Protein AF-0000000068006064 (afdb_homodimer)

Foldseek 3Di:
DPPPPPPPPCPVCPVPQLELLVLVLLLPEAFDFPPDDPDDDDFKDKDWDKAALDPPDPVGPQIFIWIKIKGQPQADQQFAAEEEEDDLEADDCDLCPFFLSVVLCNVRRYIYMYTHFALYHPRDSDPWQALVSLVSVELVNRLVRVQVVLCVCCVVPHNNVPHAYEYEYFECSLLSQLLSCLVPVVRHLAYERFLYQQAFDAFLQLLQLLLLVLLCVQQNPVLSQLLLVLLVVLVVCLVVVVVVVLCVLQQADPPQDSVDLLSVQLVLVSLSSVSSSCLQNPDPPRSNVLSVQLVPVVDDRSNNSSSCSNCVSPDHHYHRGPVVVLVQLLDTHCPRSNSNSSPNSVLQHCLQAGNNDHANCDPSHRSDHSHGSVSSQVSNCSNRVRPRHPVNSVVRSVVSCVVQPQAANPGFRYEYEAESSESSCVSYDPAANDPRYGYHYQYPDHGSNLRGHDDPPDDPSSNVSSVVNSVSVVVSRD/DPPPPPPPPPPVPPVPQLELLVLVLLLPEAFDFPPDDPDDDDFKDKDWDKDALDPPDPVGPQIFIWIKIKGQPQADQQFAEEEEEDDLEADDCDLCPFFLSVVLCNVRRYIYMYTHFALYHPRDSDPWQALVSLVSVELVNRLVRVQVVLCVCCVVPHNNVPHAYEYEYFECSLLSQLLSCLVPVVRHLAYERFLYQQAFDAFLQLLQLLLLVLLCVQQNPVLSQLLLVLLVVLVVCLVVVVVVVLCVLQQADPPQDSVDLLSVQLVLVSLSSVSSSCLQNPDPPRSNVLSVQLVPVVDDRSNNSSSCSNCVSPDHHYHRGPVVVLVQLLDTHCPGSNSNSSPNSVLQHCLQAGNNDHANCDPSHRSDHSHGSVSSQVSNCSNRVRPRHPVNSVVRSVVSCVVCPQAANPGFRYEYEAESSESSCVSYDPAANDPRYGYHYAYPDHGSNLRGHDDPPDDPSSNVSSVVNSVSVVVSRD

pLDDT: mean 93.39, std 13.68, range [24.81, 98.94]

Structure (mmCIF, N/CA/C/O backbone):
data_AF-0000000068006064-model_v1
#
loop_
_entity.id
_entity.type
_entity.pdbx_description
1 polymer 'Uncharacterized protein'
#
loop_
_atom_site.group_PDB
_atom_site.id
_atom_site.type_symbol
_atom_site.label_atom_id
_atom_site.label_alt_id
_atom_site.label_comp_id
_atom_site.label_asym_id
_atom_site.label_entity_id
_atom_site.label_seq_id
_atom_site.pdbx_PDB_ins_code
_atom_site.Cartn_x
_atom_site.Cartn_y
_atom_site.Cartn_z
_atom_site.occupancy
_atom_site.B_iso_or_equiv
_atom_site.auth_seq_id
_atom_site.auth_comp_id
_atom_site.auth_asym_id
_atom_site.auth_atom_id
_atom_site.pdbx_PDB_model_num
ATOM 1 N N . MET A 1 1 ? 25.406 51.469 36.156 1 29.44 1 MET A N 1
ATOM 2 C CA . MET A 1 1 ? 24.594 51.906 35.031 1 29.44 1 MET A CA 1
ATOM 3 C C . MET A 1 1 ? 24.391 50.781 34.031 1 29.44 1 MET A C 1
ATOM 5 O O . MET A 1 1 ? 25.281 50.469 33.25 1 29.44 1 MET A O 1
ATOM 9 N N . ILE A 1 2 ? 23.703 49.719 34.438 1 31.5 2 ILE A N 1
ATOM 10 C CA . ILE A 1 2 ? 23.438 48.406 33.812 1 31.5 2 ILE A CA 1
ATOM 11 C C . ILE A 1 2 ? 22.641 48.594 32.531 1 31.5 2 ILE A C 1
ATOM 13 O O . ILE A 1 2 ? 21.5 49.062 32.562 1 31.5 2 ILE A O 1
ATOM 17 N N . PHE A 1 3 ? 23.375 48.781 31.375 1 27.84 3 PHE A N 1
ATOM 18 C CA . PHE A 1 3 ? 22.828 48.906 30.031 1 27.84 3 PHE A CA 1
ATOM 19 C C . PHE A 1 3 ? 21.953 47.688 29.688 1 27.84 3 PHE A C 1
ATOM 21 O O . PHE A 1 3 ? 22.438 46.562 29.656 1 27.84 3 PHE A O 1
ATOM 28 N N . LEU A 1 4 ? 20.703 47.719 30.078 1 24.81 4 LEU A N 1
ATOM 29 C CA . LEU A 1 4 ? 19.688 46.75 29.672 1 24.81 4 LEU A CA 1
ATOM 30 C C . LEU A 1 4 ? 19.562 46.688 28.156 1 24.81 4 LEU A C 1
ATOM 32 O O . LEU A 1 4 ? 19.109 47.656 27.531 1 24.81 4 LEU A O 1
ATOM 36 N N . VAL A 1 5 ? 20.453 46 27.406 1 28.09 5 VAL A N 1
ATOM 37 C CA . VAL A 1 5 ? 20.328 45.75 25.969 1 28.09 5 VAL A CA 1
ATOM 38 C C . VAL A 1 5 ? 19 45.031 25.688 1 28.09 5 VAL A C 1
ATOM 40 O O . VAL A 1 5 ? 18.781 43.906 26.125 1 28.09 5 VAL A O 1
ATOM 43 N N . VAL A 1 6 ? 17.906 45.812 25.656 1 27.73 6 VAL A N 1
ATOM 44 C CA . VAL A 1 6 ? 16.672 45.281 25.109 1 27.73 6 VAL A CA 1
ATOM 45 C C . VAL A 1 6 ? 16.922 44.75 23.703 1 27.73 6 VAL A C 1
ATOM 47 O O . VAL A 1 6 ? 17.312 45.5 22.797 1 27.73 6 VAL A O 1
ATOM 50 N N . ALA A 1 7 ? 17.406 43.562 23.594 1 31.91 7 ALA A N 1
ATOM 51 C CA . ALA A 1 7 ? 17.453 42.875 22.297 1 31.91 7 ALA A CA 1
ATOM 52 C C . ALA A 1 7 ? 16.125 43.031 21.547 1 31.91 7 ALA A C 1
ATOM 54 O O . ALA A 1 7 ? 15.109 42.469 21.953 1 31.91 7 ALA A O 1
ATOM 55 N N . LEU A 1 8 ? 15.922 44.188 20.875 1 28.33 8 LEU A N 1
ATOM 56 C CA . LEU A 1 8 ? 14.906 44.312 19.828 1 28.33 8 LEU A CA 1
ATOM 57 C C . LEU A 1 8 ? 14.977 43.125 18.859 1 28.33 8 LEU A C 1
ATOM 59 O O . LEU A 1 8 ? 16 42.906 18.219 1 28.33 8 LEU A O 1
ATOM 63 N N . LEU A 1 9 ? 14.344 42.094 19.203 1 30.56 9 LEU A N 1
ATOM 64 C CA . LEU A 1 9 ? 14.047 41.031 18.25 1 30.56 9 LEU A CA 1
ATOM 65 C C . LEU A 1 9 ? 13.742 41.594 16.875 1 30.56 9 LEU A C 1
ATOM 67 O O . LEU A 1 9 ? 12.766 42.344 16.703 1 30.56 9 LEU A O 1
ATOM 71 N N . LEU A 1 10 ? 14.789 41.969 16.125 1 29.06 10 LEU A N 1
ATOM 72 C CA . LEU A 1 10 ? 14.664 42.219 14.695 1 29.06 10 LEU A CA 1
ATOM 73 C C . LEU A 1 10 ? 13.711 41.219 14.047 1 29.06 10 LEU A C 1
ATOM 75 O O . LEU A 1 10 ? 14.062 40.062 13.844 1 29.06 10 LEU A O 1
ATOM 79 N N . VAL A 1 11 ? 12.438 41.281 14.375 1 32.53 11 VAL A N 1
ATOM 80 C CA . VAL A 1 11 ? 11.477 40.812 13.398 1 32.53 11 VAL A CA 1
ATOM 81 C C . VAL A 1 11 ? 11.859 41.281 12.008 1 32.53 11 VAL A C 1
ATOM 83 O O . VAL A 1 11 ? 11.961 42.5 11.766 1 32.53 11 VAL A O 1
ATOM 86 N N . SER A 1 12 ? 12.781 40.688 11.406 1 33.22 12 SER A N 1
ATOM 87 C CA . SER A 1 12 ? 12.906 41.062 10 1 33.22 12 SER A CA 1
ATOM 88 C C . SER A 1 12 ? 11.562 41.469 9.414 1 33.22 12 SER A C 1
ATOM 90 O O . SER A 1 12 ? 10.578 40.719 9.5 1 33.22 12 SER A O 1
ATOM 92 N N . PRO A 1 13 ? 11.312 42.781 9.305 1 34.41 13 PRO A N 1
ATOM 93 C CA . PRO A 1 13 ? 10.109 43.344 8.711 1 34.41 13 PRO A CA 1
ATOM 94 C C . PRO A 1 13 ? 9.742 42.719 7.371 1 34.41 13 PRO A C 1
ATOM 96 O O . PRO A 1 13 ? 9.086 43.375 6.543 1 34.41 13 PRO A O 1
ATOM 99 N N . ALA A 1 14 ? 10.305 41.75 6.859 1 36.09 14 ALA A N 1
ATOM 100 C CA . ALA A 1 14 ? 9.508 41.469 5.672 1 36.09 14 ALA A CA 1
ATOM 101 C C . ALA A 1 14 ? 8.016 41.5 5.996 1 36.09 14 ALA A C 1
ATOM 103 O O . ALA A 1 14 ? 7.461 40.5 6.465 1 36.09 14 ALA A O 1
ATOM 104 N N . LEU A 1 15 ? 7.547 42.625 6.484 1 37.53 15 LEU A N 1
ATOM 105 C CA . LEU A 1 15 ? 6.129 42.969 6.484 1 37.53 15 LEU A CA 1
ATOM 106 C C . LEU A 1 15 ? 5.449 42.469 5.211 1 37.53 15 LEU A C 1
ATOM 108 O O . LEU A 1 15 ? 5.535 43.125 4.164 1 37.53 15 LEU A O 1
ATOM 112 N N . LEU A 1 16 ? 5.5 41.25 5 1 41.59 16 LEU A N 1
ATOM 113 C CA . LEU A 1 16 ? 4.75 40.594 3.941 1 41.59 16 LEU A CA 1
ATOM 114 C C . LEU A 1 16 ? 3.314 41.094 3.883 1 41.59 16 LEU A C 1
ATOM 116 O O . LEU A 1 16 ? 2.725 41.438 4.914 1 41.59 16 LEU A O 1
ATOM 120 N N . GLU A 1 17 ? 2.924 41.656 2.779 1 47.47 17 GLU A N 1
ATOM 121 C CA . GLU A 1 17 ? 1.514 41.875 2.477 1 47.47 17 GLU A CA 1
ATOM 122 C C . GLU A 1 17 ? 0.631 40.844 3.178 1 47.47 17 GLU A C 1
ATOM 124 O O . GLU A 1 17 ? 0.832 39.656 3.023 1 47.47 17 GLU A O 1
ATOM 129 N N . ALA A 1 18 ? 0.107 41.219 4.406 1 53.56 18 ALA A N 1
ATOM 130 C CA . ALA A 1 18 ? -0.849 40.438 5.156 1 53.56 18 ALA A CA 1
ATOM 131 C C . ALA A 1 18 ? -1.958 39.906 4.25 1 53.56 18 ALA A C 1
ATOM 133 O O . ALA A 1 18 ? -2.816 40.656 3.803 1 53.56 18 ALA A O 1
ATOM 134 N N . SER A 1 19 ? -1.742 38.938 3.424 1 64.75 19 SER A N 1
ATOM 135 C CA . SER A 1 19 ? -2.756 38.188 2.664 1 64.75 19 SER A CA 1
ATOM 136 C C . SER A 1 19 ? -2.947 36.781 3.203 1 64.75 19 SER A C 1
ATOM 138 O O . SER A 1 19 ? -2.084 36.281 3.914 1 64.75 19 SER A O 1
ATOM 140 N N . PRO A 1 20 ? -4.164 36.312 3.191 1 64.81 20 PRO A N 1
ATOM 141 C CA . PRO A 1 20 ? -4.379 34.906 3.578 1 64.81 20 PRO A CA 1
ATOM 142 C C . PRO A 1 20 ? -3.246 34 3.123 1 64.81 20 PRO A C 1
ATOM 144 O O . PRO A 1 20 ? -2.932 33 3.799 1 64.81 20 PRO A O 1
ATOM 147 N N . GLN A 1 21 ? -2.582 34.438 2.205 1 72.44 21 GLN A N 1
ATOM 148 C CA . GLN A 1 21 ? -1.494 33.656 1.629 1 72.44 21 GLN A CA 1
ATOM 149 C C . GLN A 1 21 ? -0.315 33.562 2.594 1 72.44 21 GLN A C 1
ATOM 151 O O . GLN A 1 21 ? 0.295 32.5 2.732 1 72.44 21 GLN A O 1
ATOM 156 N N . THR A 1 22 ? -0.13 34.562 3.307 1 74.19 22 THR A N 1
ATOM 157 C CA . THR A 1 22 ? 1.055 34.625 4.156 1 74.19 22 THR A CA 1
ATOM 158 C C . THR A 1 22 ? 0.878 33.75 5.398 1 74.19 22 THR A C 1
ATOM 160 O O . THR A 1 22 ? 1.787 33 5.777 1 74.19 22 THR A O 1
ATOM 163 N N . TYR A 1 23 ? -0.312 33.719 5.941 1 78.31 23 TYR A N 1
ATOM 164 C CA . TYR A 1 23 ? -0.466 33 7.191 1 78.31 23 TYR A CA 1
ATOM 165 C C . TYR A 1 23 ? -0.527 31.5 6.934 1 78.31 23 TYR A C 1
ATOM 167 O O . TYR A 1 23 ? 0.012 30.703 7.711 1 78.31 23 TYR A O 1
ATOM 175 N N . TRP A 1 24 ? -1.155 31.047 5.855 1 84.5 24 TRP A N 1
ATOM 176 C CA . TRP A 1 24 ? -1.197 29.625 5.547 1 84.5 24 TRP A CA 1
ATOM 177 C C . TRP A 1 24 ? 0.205 29.078 5.289 1 84.5 24 TRP A C 1
ATOM 179 O O . TRP A 1 24 ? 0.554 28 5.762 1 84.5 24 TRP A O 1
ATOM 189 N N . GLU A 1 25 ? 0.964 29.844 4.609 1 83.75 25 GLU A N 1
ATOM 190 C CA . GLU A 1 25 ? 2.332 29.406 4.336 1 83.75 25 GLU A CA 1
ATOM 191 C C . GLU A 1 25 ? 3.148 29.312 5.621 1 83.75 25 GLU A C 1
ATOM 193 O O . GLU A 1 25 ? 4 28.438 5.762 1 83.75 25 GLU A O 1
ATOM 198 N N . GLN A 1 26 ? 2.859 30.234 6.48 1 81.81 26 GLN A N 1
ATOM 199 C CA . GLN A 1 26 ? 3.568 30.219 7.758 1 81.81 26 GLN A CA 1
ATOM 200 C C . GLN A 1 26 ? 3.178 29 8.594 1 81.81 26 GLN A C 1
ATOM 202 O O . GLN A 1 26 ? 4.023 28.406 9.258 1 81.81 26 GLN A O 1
ATOM 207 N N . LEU A 1 27 ? 1.938 28.641 8.531 1 83.94 27 LEU A N 1
ATOM 208 C CA . LEU A 1 27 ? 1.436 27.516 9.312 1 83.94 27 LEU A CA 1
ATOM 209 C C . LEU A 1 27 ? 1.989 26.203 8.781 1 83.94 27 LEU A C 1
ATOM 211 O O . LEU A 1 27 ? 2.145 25.234 9.531 1 83.94 27 LEU A O 1
ATOM 215 N N . HIS A 1 28 ? 2.357 26.141 7.535 1 82.88 28 HIS A N 1
ATOM 216 C CA . HIS A 1 28 ? 2.721 24.875 6.91 1 82.88 28 HIS A CA 1
ATOM 217 C C . HIS A 1 28 ? 4.148 24.906 6.379 1 82.88 28 HIS A C 1
ATOM 219 O O . HIS A 1 28 ? 4.516 24.109 5.508 1 82.88 28 HIS A O 1
ATOM 225 N N . ARG A 1 29 ? 4.91 25.766 6.957 1 80.94 29 ARG A N 1
ATOM 226 C CA . ARG A 1 29 ? 6.328 25.844 6.629 1 80.94 29 ARG A CA 1
ATOM 227 C C . ARG A 1 29 ? 7.102 24.672 7.227 1 80.94 29 ARG A C 1
ATOM 229 O O . ARG A 1 29 ? 6.582 23.953 8.078 1 80.94 29 ARG A O 1
ATOM 236 N N . GLU A 1 30 ? 8.305 24.469 6.703 1 86.06 30 GLU A N 1
ATOM 237 C CA . GLU A 1 30 ? 9.234 23.562 7.367 1 86.06 30 GLU A CA 1
ATOM 238 C C . GLU A 1 30 ? 9.359 23.891 8.852 1 86.06 30 GLU A C 1
ATOM 240 O O . GLU A 1 30 ? 9.602 25.047 9.219 1 86.06 30 GLU A O 1
ATOM 245 N N . PRO A 1 31 ? 9.148 22.922 9.68 1 83.38 31 PRO A N 1
ATOM 246 C CA . PRO A 1 31 ? 9.289 23.219 11.109 1 83.38 31 PRO A CA 1
ATOM 247 C C . PRO A 1 31 ? 10.648 23.812 11.453 1 83.38 31 PRO A C 1
ATOM 249 O O . PRO A 1 31 ? 11.68 23.281 11.039 1 83.38 31 PRO A O 1
ATOM 252 N N . PRO A 1 32 ? 10.664 24.891 12.211 1 80.81 32 PRO A N 1
ATOM 253 C CA . PRO A 1 32 ? 11.938 25.531 12.531 1 80.81 32 PRO A CA 1
ATOM 254 C C . PRO A 1 32 ? 12.781 24.719 13.508 1 80.81 32 PRO A C 1
ATOM 256 O O . PRO A 1 32 ? 12.25 24.094 14.422 1 80.81 32 PRO A O 1
ATOM 259 N N . LEU A 1 33 ? 14.086 24.703 13.188 1 82 33 LEU A N 1
ATOM 260 C CA . LEU A 1 33 ? 15.039 24.141 14.133 1 82 33 LEU A CA 1
ATOM 261 C C . LEU A 1 33 ? 15.523 25.203 15.117 1 82 33 LEU A C 1
ATOM 263 O O . LEU A 1 33 ? 16.219 26.141 14.734 1 82 33 LEU A O 1
ATOM 267 N N . ARG A 1 34 ? 15.203 25.094 16.281 1 76.06 34 ARG A N 1
ATOM 268 C CA . ARG A 1 34 ? 15.531 26.094 17.281 1 76.06 34 ARG A CA 1
ATOM 269 C C . ARG A 1 34 ? 17.016 26.078 17.625 1 76.06 34 ARG A C 1
ATOM 271 O O . ARG A 1 34 ? 17.609 25 17.734 1 76.06 34 ARG A O 1
ATOM 278 N N . GLY A 1 35 ? 17.641 27.219 17.797 1 65 35 GLY A N 1
ATOM 279 C CA . GLY A 1 35 ? 19.016 27.359 18.281 1 65 35 GLY A CA 1
ATOM 280 C C . GLY A 1 35 ? 20.047 27.359 17.172 1 65 35 GLY A C 1
ATOM 281 O O . GLY A 1 35 ? 21.25 27.406 17.438 1 65 35 GLY A O 1
ATOM 282 N N . HIS A 1 36 ? 19.672 27.188 15.961 1 65.44 36 HIS A N 1
ATOM 283 C CA . HIS A 1 36 ? 20.75 27.047 14.992 1 65.44 36 HIS A CA 1
ATOM 284 C C . HIS A 1 36 ? 20.672 28.125 13.914 1 65.44 36 HIS A C 1
ATOM 286 O O . HIS A 1 36 ? 19.578 28.578 13.57 1 65.44 36 HIS A O 1
ATOM 292 N N . PRO A 1 37 ? 21.969 28.547 13.57 1 57.62 37 PRO A N 1
ATOM 293 C CA . PRO A 1 37 ? 22.047 29.609 12.57 1 57.62 37 PRO A CA 1
ATOM 294 C C . PRO A 1 37 ? 21.531 29.172 11.195 1 57.62 37 PRO A C 1
ATOM 296 O O . PRO A 1 37 ? 21.688 28.016 10.82 1 57.62 37 PRO A O 1
ATOM 299 N N . ARG A 1 38 ? 20.766 29.938 10.586 1 52.56 38 ARG A N 1
ATOM 300 C CA . ARG A 1 38 ? 20.234 29.688 9.258 1 52.56 38 ARG A CA 1
ATOM 301 C C . ARG A 1 38 ? 21.344 29.594 8.219 1 52.56 38 ARG A C 1
ATOM 303 O O . ARG A 1 38 ? 21.156 29.016 7.152 1 52.56 38 ARG A O 1
ATOM 310 N N . ASN A 1 39 ? 22.516 30.328 8.422 1 48.5 39 ASN A N 1
ATOM 311 C CA . ASN A 1 39 ? 23.469 30.453 7.328 1 48.5 39 ASN A CA 1
ATOM 312 C C . ASN A 1 39 ? 24.547 29.359 7.391 1 48.5 39 ASN A C 1
ATOM 314 O O . ASN A 1 39 ? 25.594 29.547 8 1 48.5 39 ASN A O 1
ATOM 318 N N . VAL A 1 40 ? 24.234 28.156 7.574 1 51.06 40 VAL A N 1
ATOM 319 C CA . VAL A 1 40 ? 25.375 27.25 7.691 1 51.06 40 VAL A CA 1
ATOM 320 C C . VAL A 1 40 ? 25.766 26.734 6.309 1 51.06 40 VAL A C 1
ATOM 322 O O . VAL A 1 40 ? 24.906 26.453 5.473 1 51.06 40 VAL A O 1
ATOM 325 N N . THR A 1 41 ? 27.109 26.719 6.066 1 51.78 41 THR A N 1
ATOM 326 C CA . THR A 1 41 ? 27.906 26.422 4.887 1 51.78 41 THR A CA 1
ATOM 327 C C . THR A 1 41 ? 27.578 25.047 4.324 1 51.78 41 THR A C 1
ATOM 329 O O . THR A 1 41 ? 26.812 24.297 4.934 1 51.78 41 THR A O 1
ATOM 332 N N . ARG A 1 42 ? 28.859 24.297 3.652 1 56.28 42 ARG A N 1
ATOM 333 C CA . ARG A 1 42 ? 29.438 23.562 2.525 1 56.28 42 ARG A CA 1
ATOM 334 C C . ARG A 1 42 ? 29.203 22.062 2.664 1 56.28 42 ARG A C 1
ATOM 336 O O . ARG A 1 42 ? 29.641 21.281 1.816 1 56.28 42 ARG A O 1
ATOM 343 N N . GLN A 1 43 ? 28.422 21.469 3.756 1 74 43 GLN A N 1
ATOM 344 C CA . GLN A 1 43 ? 28.625 20.016 3.783 1 74 43 GLN A CA 1
ATOM 345 C C . GLN A 1 43 ? 27.391 19.266 3.303 1 74 43 GLN A C 1
ATOM 347 O O . GLN A 1 43 ? 27.422 18.062 3.088 1 74 43 GLN A O 1
ATOM 352 N N . ALA A 1 44 ? 26.375 19.891 2.891 1 89.25 44 ALA A N 1
ATOM 353 C CA . ALA A 1 44 ? 25.172 19.234 2.365 1 89.25 44 ALA A CA 1
ATOM 354 C C . ALA A 1 44 ? 25.141 19.297 0.841 1 89.25 44 ALA A C 1
ATOM 356 O O . ALA A 1 44 ? 25.484 20.328 0.249 1 89.25 44 ALA A O 1
ATOM 357 N N . GLU A 1 45 ? 24.922 18.141 0.287 1 95.31 45 GLU A N 1
ATOM 358 C CA . GLU A 1 45 ? 24.891 18.031 -1.167 1 95.31 45 GLU A CA 1
ATOM 359 C C . GLU A 1 45 ? 23.453 17.812 -1.662 1 95.31 45 GLU A C 1
ATOM 361 O O . GLU A 1 45 ? 22.734 16.953 -1.159 1 95.31 45 GLU A O 1
ATOM 366 N N . VAL A 1 46 ? 23.062 18.594 -2.598 1 96.94 46 VAL A N 1
ATOM 367 C CA . VAL A 1 46 ? 21.766 18.406 -3.252 1 96.94 46 VAL A CA 1
ATOM 368 C C . VAL A 1 46 ? 21.906 17.359 -4.359 1 96.94 46 VAL A C 1
ATOM 370 O O . VAL A 1 46 ? 22.797 17.453 -5.207 1 96.94 46 VAL A O 1
ATOM 373 N N . LYS A 1 47 ? 21.078 16.359 -4.328 1 98.12 47 LYS A N 1
ATOM 374 C CA . LYS A 1 47 ? 21.062 15.281 -5.309 1 98.12 47 LYS A CA 1
ATOM 375 C C . LYS A 1 47 ? 19.641 14.992 -5.797 1 98.12 47 LYS A C 1
ATOM 377 O O . LYS A 1 47 ? 18.688 15.594 -5.312 1 98.12 47 LYS A O 1
ATOM 382 N N . TRP A 1 48 ? 19.562 14.164 -6.84 1 98.62 48 TRP A N 1
ATOM 383 C CA . TRP A 1 48 ? 18.297 13.781 -7.441 1 98.62 48 TRP A CA 1
ATOM 384 C C . TRP A 1 48 ? 18.234 12.273 -7.664 1 98.62 48 TRP A C 1
ATOM 386 O O . TRP A 1 48 ? 19.25 11.633 -7.918 1 98.62 48 TRP A O 1
ATOM 396 N N . ILE A 1 49 ? 17.109 11.711 -7.594 1 98.81 49 ILE A N 1
ATOM 397 C CA . ILE A 1 49 ? 16.875 10.305 -7.867 1 98.81 49 ILE A CA 1
ATOM 398 C C . ILE A 1 49 ? 15.648 10.148 -8.773 1 98.81 49 ILE A C 1
ATOM 400 O O . ILE A 1 49 ? 14.656 10.867 -8.609 1 98.81 49 ILE A O 1
ATOM 404 N N . THR A 1 50 ? 15.742 9.266 -9.734 1 98.5 50 THR A N 1
ATOM 405 C CA . THR A 1 50 ? 14.625 9.008 -10.633 1 98.5 50 THR A CA 1
ATOM 406 C C . THR A 1 50 ? 13.547 8.188 -9.93 1 98.5 50 THR A C 1
ATOM 408 O O . THR A 1 50 ? 13.844 7.18 -9.289 1 98.5 50 THR A O 1
ATOM 411 N N . GLN A 1 51 ? 12.297 8.664 -10.016 1 98.5 51 GLN A N 1
ATOM 412 C CA . GLN A 1 51 ? 11.133 7.992 -9.438 1 98.5 51 GLN A CA 1
ATOM 413 C C . GLN A 1 51 ? 10.047 7.785 -10.492 1 98.5 51 GLN A C 1
ATOM 415 O O . GLN A 1 51 ? 10.016 8.484 -11.508 1 98.5 51 GLN A O 1
ATOM 420 N N . TYR A 1 52 ? 9.211 6.809 -10.273 1 97.88 52 TYR A N 1
ATOM 421 C CA . TYR A 1 52 ? 8.039 6.648 -11.133 1 97.88 52 TYR A CA 1
ATOM 422 C C . TYR A 1 52 ? 6.969 7.684 -10.789 1 97.88 52 TYR A C 1
ATOM 424 O O . TYR A 1 52 ? 6.754 8 -9.625 1 97.88 52 TYR A O 1
ATOM 432 N N . VAL A 1 53 ? 6.266 8.148 -11.844 1 98.5 53 VAL A N 1
ATOM 433 C CA . VAL A 1 53 ? 5.152 9.062 -11.617 1 98.5 53 VAL A CA 1
ATOM 434 C C . VAL A 1 53 ? 4.02 8.336 -10.898 1 98.5 53 VAL A C 1
ATOM 436 O O . VAL A 1 53 ? 3.387 8.891 -10 1 98.5 53 VAL A O 1
ATOM 439 N N . ASP A 1 54 ? 3.764 7.105 -11.344 1 97.75 54 ASP A N 1
ATOM 440 C CA . ASP A 1 54 ? 2.727 6.273 -10.742 1 97.75 54 ASP A CA 1
ATOM 441 C C . ASP A 1 54 ? 3.287 4.922 -10.312 1 97.75 54 ASP A C 1
ATOM 443 O O . ASP A 1 54 ? 3.482 4.031 -11.141 1 97.75 54 ASP A O 1
ATOM 447 N N . ASN A 1 55 ? 3.416 4.766 -9.023 1 97.12 55 ASN A N 1
ATOM 448 C CA . ASN A 1 55 ? 3.979 3.543 -8.453 1 97.12 55 ASN A CA 1
ATOM 449 C C . ASN A 1 55 ? 2.959 2.408 -8.453 1 97.12 55 ASN A C 1
ATOM 451 O O . ASN A 1 55 ? 3.307 1.258 -8.18 1 97.12 55 ASN A O 1
ATOM 455 N N . PHE A 1 56 ? 1.709 2.656 -8.797 1 97 56 PHE A N 1
ATOM 456 C CA . PHE A 1 56 ? 0.66 1.655 -8.641 1 97 56 PHE A CA 1
ATOM 457 C C . PHE A 1 56 ? 0.019 1.324 -9.984 1 97 56 PHE A C 1
ATOM 459 O O . PHE A 1 56 ? -1.08 0.769 -10.031 1 97 56 PHE A O 1
ATOM 466 N N . ASP A 1 57 ? 0.644 1.728 -11.062 1 96.06 57 ASP A N 1
ATOM 467 C CA . ASP A 1 57 ? 0.301 1.342 -12.43 1 96.06 57 ASP A CA 1
ATOM 468 C C . ASP A 1 57 ? 1.479 0.657 -13.117 1 96.06 57 ASP A C 1
ATOM 470 O O . ASP A 1 57 ? 2.367 1.325 -13.656 1 96.06 57 ASP A O 1
ATOM 474 N N . PRO A 1 58 ? 1.434 -0.609 -13.188 1 94.25 58 PRO A N 1
ATOM 475 C CA . PRO A 1 58 ? 2.574 -1.346 -13.742 1 94.25 58 PRO A CA 1
ATOM 476 C C . PRO A 1 58 ? 2.781 -1.082 -15.227 1 94.25 58 PRO A C 1
ATOM 478 O O . PRO A 1 58 ? 3.807 -1.475 -15.789 1 94.25 58 PRO A O 1
ATOM 481 N N . GLN A 1 59 ? 1.867 -0.411 -15.891 1 95.94 59 GLN A N 1
ATOM 482 C CA . GLN A 1 59 ? 1.966 -0.149 -17.312 1 95.94 59 GLN A CA 1
ATOM 483 C C . GLN A 1 59 ? 2.51 1.251 -17.594 1 95.94 59 GLN A C 1
ATOM 485 O O . GLN A 1 59 ? 2.869 1.578 -18.719 1 95.94 59 GLN A O 1
ATOM 490 N N . ASN A 1 60 ? 2.559 2.086 -16.547 1 95.19 60 ASN A N 1
ATOM 491 C CA . ASN A 1 60 ? 2.977 3.475 -16.719 1 95.19 60 ASN A CA 1
ATOM 492 C C . ASN A 1 60 ? 4.488 3.623 -16.594 1 95.19 60 ASN A C 1
ATOM 494 O O . ASN A 1 60 ? 5.035 3.531 -15.484 1 95.19 60 ASN A O 1
ATOM 498 N N . PRO A 1 61 ? 5.184 3.906 -17.641 1 95.12 61 PRO A N 1
ATOM 499 C CA . PRO A 1 61 ? 6.645 3.982 -17.578 1 95.12 61 PRO A CA 1
ATOM 500 C C . PRO A 1 61 ? 7.145 5.379 -17.203 1 95.12 61 PRO A C 1
ATOM 502 O O . PRO A 1 61 ? 8.352 5.605 -17.125 1 95.12 61 PRO A O 1
ATOM 505 N N . SER A 1 62 ? 6.246 6.355 -16.953 1 97.19 62 SER A N 1
ATOM 506 C CA . SER A 1 62 ? 6.648 7.742 -16.734 1 97.19 62 SER A CA 1
ATOM 507 C C . SER A 1 62 ? 7.469 7.883 -15.453 1 97.19 62 SER A C 1
ATOM 509 O O . SER A 1 62 ? 7.156 7.262 -14.438 1 97.19 62 SER A O 1
ATOM 511 N N . THR A 1 63 ? 8.523 8.688 -15.602 1 98.12 63 THR A N 1
ATOM 512 C CA . THR A 1 63 ? 9.398 8.914 -14.453 1 98.12 63 THR A CA 1
ATOM 513 C C . THR A 1 63 ? 9.609 10.414 -14.227 1 98.12 63 THR A C 1
ATOM 515 O O . THR A 1 63 ? 9.172 11.234 -15.031 1 98.12 63 THR A O 1
ATOM 518 N N . TRP A 1 64 ? 10.117 10.797 -13.148 1 98.5 64 TRP A N 1
ATOM 519 C CA . TRP A 1 64 ? 10.484 12.148 -12.734 1 98.5 64 TRP A CA 1
ATOM 520 C C . TRP A 1 64 ? 11.664 12.125 -11.773 1 98.5 64 TRP A C 1
ATOM 522 O O . TRP A 1 64 ? 12.133 11.047 -11.383 1 98.5 64 TRP A O 1
ATOM 532 N N . SER A 1 65 ? 12.211 13.281 -11.453 1 98.69 65 SER A N 1
ATOM 533 C CA . SER A 1 65 ? 13.367 13.367 -10.562 1 98.69 65 SER A CA 1
ATOM 534 C C . SER A 1 65 ? 12.977 13.93 -9.203 1 98.69 65 SER A C 1
ATOM 536 O O . SER A 1 65 ? 12.445 15.039 -9.109 1 98.69 65 SER A O 1
ATOM 538 N N . MET A 1 66 ? 13.234 13.188 -8.195 1 98.81 66 MET A N 1
ATOM 539 C CA . MET A 1 66 ? 12.992 13.594 -6.816 1 98.81 66 MET A CA 1
ATOM 540 C C . MET A 1 66 ? 14.25 14.188 -6.195 1 98.81 66 MET A C 1
ATOM 542 O O . MET A 1 66 ? 15.32 13.586 -6.254 1 98.81 66 MET A O 1
ATOM 546 N N . ARG A 1 67 ? 14.094 15.367 -5.602 1 98.69 67 ARG A N 1
ATOM 547 C CA . ARG A 1 67 ? 15.203 16.047 -4.941 1 98.69 67 ARG A CA 1
ATOM 548 C C . ARG A 1 67 ? 15.43 15.492 -3.543 1 98.69 67 ARG A C 1
ATOM 550 O O . ARG A 1 67 ? 14.477 15.195 -2.824 1 98.69 67 ARG A O 1
ATOM 557 N N . TYR A 1 68 ? 16.703 15.352 -3.162 1 98.62 68 TYR A N 1
ATOM 558 C CA . TYR A 1 68 ? 17.078 15.07 -1.779 1 98.62 68 TYR A CA 1
ATOM 559 C C . TYR A 1 68 ? 18.406 15.727 -1.434 1 98.62 68 TYR A C 1
ATOM 561 O O . TYR A 1 68 ? 19.141 16.141 -2.324 1 98.62 68 TYR A O 1
ATOM 569 N N . ILE A 1 69 ? 18.609 15.953 -0.131 1 98.06 69 ILE A N 1
ATOM 570 C CA . ILE A 1 69 ? 19.875 16.484 0.385 1 98.06 69 ILE A CA 1
ATOM 571 C C . ILE A 1 69 ? 20.562 15.43 1.239 1 98.06 69 ILE A C 1
ATOM 573 O O . ILE A 1 69 ? 19.906 14.711 1.998 1 98.06 69 ILE A O 1
ATOM 577 N N . GLN A 1 70 ? 21.844 15.281 1.056 1 97.81 70 GLN A N 1
ATOM 578 C CA . GLN A 1 70 ? 22.562 14.289 1.854 1 97.81 70 GLN A CA 1
ATOM 579 C C . GLN A 1 70 ? 23.781 14.906 2.533 1 97.81 70 GLN A C 1
ATOM 581 O O . GLN A 1 70 ? 24.281 15.938 2.082 1 97.81 70 GLN A O 1
ATOM 586 N N . ASN A 1 71 ? 24.141 14.359 3.605 1 97.25 71 ASN A N 1
ATOM 587 C CA . ASN A 1 71 ? 25.344 14.688 4.383 1 97.25 71 ASN A CA 1
ATOM 588 C C . ASN A 1 71 ? 26.031 13.43 4.895 1 97.25 71 ASN A C 1
ATOM 590 O O . ASN A 1 71 ? 25.594 12.82 5.871 1 97.25 71 ASN A O 1
ATOM 594 N N . GLY A 1 72 ? 27.141 13.047 4.219 1 95.94 72 GLY A N 1
ATOM 595 C CA . GLY A 1 72 ? 27.891 11.859 4.598 1 95.94 72 GLY A CA 1
ATOM 596 C C . GLY A 1 72 ? 29.156 12.172 5.367 1 95.94 72 GLY A C 1
ATOM 597 O O . GLY A 1 72 ? 30.078 11.344 5.434 1 95.94 72 GLY A O 1
ATOM 598 N N . GLU A 1 73 ? 29.234 13.297 5.922 1 94.81 73 GLU A N 1
ATOM 599 C CA . GLU A 1 73 ? 30.469 13.781 6.559 1 94.81 73 GLU A CA 1
ATOM 600 C C . GLU A 1 73 ? 30.938 12.828 7.652 1 94.81 73 GLU A C 1
ATOM 602 O O . GLU A 1 73 ? 32.125 12.602 7.809 1 94.81 73 GLU A O 1
ATOM 607 N N . HIS A 1 74 ? 30.047 12.211 8.352 1 95.75 74 HIS A N 1
ATOM 608 C CA . HIS A 1 74 ? 30.422 11.391 9.5 1 95.75 74 HIS A CA 1
ATOM 609 C C . HIS A 1 74 ? 30.125 9.914 9.242 1 95.75 74 HIS A C 1
ATOM 611 O O . HIS A 1 74 ? 30.203 9.094 10.156 1 95.75 74 HIS A O 1
ATOM 617 N N . TYR A 1 75 ? 29.781 9.57 8.07 1 97.38 75 TYR A N 1
ATOM 618 C CA . TYR A 1 75 ? 29.375 8.211 7.734 1 97.38 75 TYR A CA 1
ATOM 619 C C . TYR A 1 75 ? 30.562 7.258 7.82 1 97.38 75 TYR A C 1
ATOM 621 O O . TYR A 1 75 ? 31.656 7.562 7.32 1 97.38 75 TYR A O 1
ATOM 629 N N . GLN A 1 76 ? 30.344 6.145 8.484 1 97.94 76 GLN A N 1
ATOM 630 C CA . GLN A 1 76 ? 31.25 4.996 8.469 1 97.94 76 GLN A CA 1
ATOM 631 C C . GLN A 1 76 ? 30.625 3.82 7.719 1 97.94 76 GLN A C 1
ATOM 633 O O . GLN A 1 76 ? 29.453 3.498 7.918 1 97.94 76 GLN A O 1
ATOM 638 N N . PRO A 1 77 ? 31.484 3.201 6.895 1 96.5 77 PRO A N 1
ATOM 639 C CA . PRO A 1 77 ? 30.938 2.062 6.156 1 96.5 77 PRO A CA 1
ATOM 640 C C . PRO A 1 77 ? 30.266 1.038 7.066 1 96.5 77 PRO A C 1
ATOM 642 O O . PRO A 1 77 ? 30.859 0.614 8.062 1 96.5 77 PRO A O 1
ATOM 645 N N . GLY A 1 78 ? 29.078 0.757 6.688 1 96.56 78 GLY A N 1
ATOM 646 C CA . GLY A 1 78 ? 28.297 -0.161 7.5 1 96.56 78 GLY A CA 1
ATOM 647 C C . GLY A 1 78 ? 27.406 0.543 8.5 1 96.56 78 GLY A C 1
ATOM 648 O O . GLY A 1 78 ? 26.516 -0.078 9.094 1 96.56 78 GLY A O 1
ATOM 649 N N . GLY A 1 79 ? 27.641 1.811 8.703 1 98.19 79 GLY A N 1
ATOM 650 C CA . GLY A 1 79 ? 26.781 2.586 9.586 1 98.19 79 GLY A CA 1
ATOM 651 C C . GLY A 1 79 ? 25.359 2.705 9.094 1 98.19 79 GLY A C 1
ATOM 652 O O . GLY A 1 79 ? 25.062 2.369 7.941 1 98.19 79 GLY A O 1
ATOM 653 N N . PRO A 1 80 ? 24.5 3.146 9.969 1 98.75 80 PRO A N 1
ATOM 654 C CA . PRO A 1 80 ? 23.094 3.219 9.578 1 98.75 80 PRO A CA 1
ATOM 655 C C . PRO A 1 80 ? 22.812 4.367 8.617 1 98.75 80 PRO A C 1
ATOM 657 O O . PRO A 1 80 ? 23.641 5.262 8.445 1 98.75 80 PRO A O 1
ATOM 660 N N . LEU A 1 81 ? 21.734 4.27 7.914 1 98.88 81 LEU A N 1
ATOM 661 C CA . LEU A 1 81 ? 21.188 5.348 7.098 1 98.88 81 LEU A CA 1
ATOM 662 C C . LEU A 1 81 ? 20.125 6.121 7.867 1 98.88 81 LEU A C 1
ATOM 664 O O . LEU A 1 81 ? 19.125 5.539 8.312 1 98.88 81 LEU A O 1
ATOM 668 N N . PHE A 1 82 ? 20.344 7.371 8.102 1 98.88 82 PHE A N 1
ATOM 669 C CA . PHE A 1 82 ? 19.406 8.273 8.75 1 98.88 82 PHE A CA 1
ATOM 670 C C . PHE A 1 82 ? 18.672 9.133 7.723 1 98.88 82 PHE A C 1
ATOM 672 O O . PHE A 1 82 ? 19.297 9.914 7.004 1 98.88 82 PHE A O 1
ATOM 679 N N . ILE A 1 83 ? 17.359 9.039 7.688 1 98.94 83 ILE A N 1
ATOM 680 C CA . ILE A 1 83 ? 16.594 9.75 6.668 1 98.94 83 ILE A CA 1
ATOM 681 C C . ILE A 1 83 ? 15.562 10.648 7.336 1 98.94 83 ILE A C 1
ATOM 683 O O . ILE A 1 83 ? 14.602 10.164 7.949 1 98.94 83 ILE A O 1
ATOM 687 N N . PHE A 1 84 ? 15.719 11.922 7.273 1 98.69 84 PHE A N 1
ATOM 688 C CA . PHE A 1 84 ? 14.68 12.875 7.637 1 98.69 84 PHE A CA 1
ATOM 689 C C . PHE A 1 84 ? 13.711 13.094 6.48 1 98.69 84 PHE A C 1
ATOM 691 O O . PHE A 1 84 ? 14.133 13.383 5.359 1 98.69 84 PHE A O 1
ATOM 698 N N . LEU A 1 85 ? 12.453 12.938 6.766 1 98.75 85 LEU A N 1
ATOM 699 C CA . LEU A 1 85 ? 11.461 13.031 5.699 1 98.75 85 LEU A CA 1
ATOM 700 C C . LEU A 1 85 ? 10.961 14.469 5.559 1 98.75 85 LEU A C 1
ATOM 702 O O . LEU A 1 85 ? 10.727 15.148 6.555 1 98.75 85 LEU A O 1
ATOM 706 N N . GLY A 1 86 ? 10.859 14.906 4.305 1 97.69 86 GLY A N 1
ATOM 707 C CA . GLY A 1 86 ? 10.18 16.156 4.02 1 97.69 86 GLY A CA 1
ATOM 708 C C . GLY A 1 86 ? 8.672 16.016 3.947 1 97.69 86 GLY A C 1
ATOM 709 O O . GLY A 1 86 ? 8.164 14.984 3.479 1 97.69 86 GLY A O 1
ATOM 710 N N . GLY A 1 87 ? 7.973 17.031 4.406 1 96.44 87 GLY A N 1
ATOM 711 C CA . GLY A 1 87 ? 6.52 17.078 4.344 1 96.44 87 GLY A CA 1
ATOM 712 C C . GLY A 1 87 ? 6 18.031 3.277 1 96.44 87 GLY A C 1
ATOM 713 O O . GLY A 1 87 ? 6.441 17.984 2.127 1 96.44 87 GLY A O 1
ATOM 714 N N . GLU A 1 88 ? 5.051 18.922 3.629 1 96.62 88 GLU A N 1
ATOM 715 C CA . GLU A 1 88 ? 4.344 19.812 2.717 1 96.62 88 GLU A CA 1
ATOM 716 C C . GLU A 1 88 ? 5.102 21.109 2.52 1 96.62 88 GLU A C 1
ATOM 718 O O . GLU A 1 88 ? 4.508 22.188 2.529 1 96.62 88 GLU A O 1
ATOM 723 N N . TRP A 1 89 ? 6.543 21.047 2.305 1 95.44 89 TRP A N 1
ATOM 724 C CA . TRP A 1 89 ? 7.375 22.219 2.117 1 95.44 89 TRP A CA 1
ATOM 725 C C . TRP A 1 89 ? 8.562 21.906 1.212 1 95.44 89 TRP A C 1
ATOM 727 O O . TRP A 1 89 ? 8.797 20.75 0.863 1 95.44 89 TRP A O 1
ATOM 737 N N . GLU A 1 90 ? 9.195 22.984 0.798 1 94.94 90 GLU A N 1
ATOM 738 C CA . GLU A 1 90 ? 10.492 22.844 0.149 1 94.94 90 GLU A CA 1
ATOM 739 C C . GLU A 1 90 ? 11.602 22.594 1.173 1 94.94 90 GLU A C 1
ATOM 741 O O . GLU A 1 90 ? 11.734 23.344 2.143 1 94.94 90 GLU A O 1
ATOM 746 N N . ILE A 1 91 ? 12.414 21.609 0.965 1 95.19 91 ILE A N 1
ATOM 747 C CA . ILE A 1 91 ? 13.406 21.234 1.97 1 95.19 91 ILE A CA 1
ATOM 748 C C . ILE A 1 91 ? 14.602 22.188 1.885 1 95.19 91 ILE A C 1
ATOM 750 O O . ILE A 1 91 ? 14.859 22.781 0.831 1 95.19 91 ILE A O 1
ATOM 754 N N . SER A 1 92 ? 15.258 22.391 2.977 1 92.38 92 SER A N 1
ATOM 755 C CA . SER A 1 92 ? 16.5 23.156 3.125 1 92.38 92 SER A CA 1
ATOM 756 C C . SER A 1 92 ? 17.531 22.359 3.91 1 92.38 92 SER A C 1
ATOM 758 O O . SER A 1 92 ? 17.203 21.375 4.566 1 92.38 92 SER A O 1
ATOM 760 N N . PRO A 1 93 ? 18.75 22.641 3.863 1 91.5 93 PRO A N 1
ATOM 761 C CA . PRO A 1 93 ? 19.828 21.781 4.387 1 91.5 93 PRO A CA 1
ATOM 762 C C . PRO A 1 93 ? 19.812 21.688 5.91 1 91.5 93 PRO A C 1
ATOM 764 O O . PRO A 1 93 ? 20.5 20.844 6.488 1 91.5 93 PRO A O 1
ATOM 767 N N . GLY A 1 94 ? 19.016 22.391 6.633 1 88.56 94 GLY A N 1
ATOM 768 C CA . GLY A 1 94 ? 19.062 22.531 8.078 1 88.56 94 GLY A CA 1
ATOM 769 C C . GLY A 1 94 ? 19.047 21.188 8.805 1 88.56 94 GLY A C 1
ATOM 770 O O . GLY A 1 94 ? 19.922 20.906 9.609 1 88.56 94 GLY A O 1
ATOM 771 N N . TYR A 1 95 ? 18.188 20.328 8.461 1 91.06 95 TYR A N 1
ATOM 772 C CA . TYR A 1 95 ? 17.938 19.109 9.227 1 91.06 95 TYR A CA 1
ATOM 773 C C . TYR A 1 95 ? 19.031 18.078 8.984 1 91.06 95 TYR A C 1
ATOM 775 O O . TYR A 1 95 ? 19.125 17.078 9.703 1 91.06 95 TYR A O 1
ATOM 783 N N . VAL A 1 96 ? 19.875 18.281 7.98 1 94.31 96 VAL A N 1
ATOM 784 C CA . VAL A 1 96 ? 21 17.375 7.801 1 94.31 96 VAL A CA 1
ATOM 785 C C . VAL A 1 96 ? 22.281 18.031 8.305 1 94.31 96 VAL A C 1
ATOM 787 O O . VAL A 1 96 ? 23.375 17.484 8.117 1 94.31 96 VAL A O 1
ATOM 790 N N . MET A 1 97 ? 22.172 19.125 8.953 1 93.19 97 MET A N 1
ATOM 791 C CA . MET A 1 97 ? 23.359 19.828 9.422 1 93.19 97 MET A CA 1
ATOM 792 C C . MET A 1 97 ? 23.25 20.141 10.906 1 93.19 97 MET A C 1
ATOM 794 O O . MET A 1 97 ? 24.266 20.344 11.578 1 93.19 97 MET A O 1
ATOM 798 N N . TYR A 1 98 ? 22.062 20.25 11.352 1 92.75 98 TYR A N 1
ATOM 799 C CA . TYR A 1 98 ? 21.812 20.609 12.742 1 92.75 98 TYR A CA 1
ATOM 800 C C . TYR A 1 98 ? 20.672 19.812 13.328 1 92.75 98 TYR A C 1
ATOM 802 O O . TYR A 1 98 ? 20 19.062 12.617 1 92.75 98 TYR A O 1
ATOM 810 N N . GLY A 1 99 ? 20.469 20 14.711 1 95.25 99 GLY A N 1
ATOM 811 C CA . GLY A 1 99 ? 19.375 19.359 15.398 1 95.25 99 GLY A CA 1
ATOM 812 C C . GLY A 1 99 ? 19.734 18.016 16.016 1 95.25 99 GLY A C 1
ATOM 813 O O . GLY A 1 99 ? 20.828 17.5 15.766 1 95.25 99 GLY A O 1
ATOM 814 N N . HIS A 1 100 ? 18.828 17.531 16.734 1 97.31 100 HIS A N 1
ATOM 815 C CA . HIS A 1 100 ? 19.094 16.328 17.531 1 97.31 100 HIS A CA 1
ATOM 816 C C . HIS A 1 100 ? 19.234 15.102 16.625 1 97.31 100 HIS A C 1
ATOM 818 O O . HIS A 1 100 ? 20 14.18 16.938 1 97.31 100 HIS A O 1
ATOM 824 N N . PHE A 1 101 ? 18.484 15.047 15.516 1 97.62 101 PHE A N 1
ATOM 825 C CA . PHE A 1 101 ? 18.594 13.938 14.578 1 97.62 101 PHE A CA 1
ATOM 826 C C . PHE A 1 101 ? 20 13.891 13.961 1 97.62 101 PHE A C 1
ATOM 828 O O . PHE A 1 101 ? 20.594 12.82 13.844 1 97.62 101 PHE A O 1
ATOM 835 N N . TYR A 1 102 ? 20.5 15.016 13.609 1 96.31 102 TYR A N 1
ATOM 836 C CA . TYR A 1 102 ? 21.859 15.148 13.117 1 96.31 102 TYR A CA 1
ATOM 837 C C . TYR A 1 102 ? 22.875 14.719 14.18 1 96.31 102 TYR A C 1
ATOM 839 O O . TYR A 1 102 ? 23.828 13.992 13.891 1 96.31 102 TYR A O 1
ATOM 847 N N . ASP A 1 103 ? 22.672 15.195 15.406 1 97.44 103 ASP A N 1
ATOM 848 C CA . ASP A 1 103 ? 23.594 14.867 16.5 1 97.44 103 ASP A CA 1
ATOM 849 C C . ASP A 1 103 ? 23.688 13.359 16.703 1 97.44 103 ASP A C 1
ATOM 851 O O . ASP A 1 103 ? 24.781 12.828 16.875 1 97.44 103 ASP A O 1
ATOM 855 N N . MET A 1 104 ? 22.547 12.727 16.656 1 98.56 104 MET A N 1
ATOM 856 C CA . MET A 1 104 ? 22.516 11.273 16.844 1 98.56 104 MET A CA 1
ATOM 857 C C . MET A 1 104 ? 23.188 10.562 15.672 1 98.56 104 MET A C 1
ATOM 859 O O . MET A 1 104 ? 23.922 9.594 15.859 1 98.56 104 MET A O 1
ATOM 863 N N . ALA A 1 105 ? 22.938 11.047 14.492 1 97.94 105 ALA A N 1
ATOM 864 C CA . ALA A 1 105 ? 23.547 10.469 13.297 1 97.94 105 ALA A CA 1
ATOM 865 C C . ALA A 1 105 ? 25.062 10.562 13.367 1 97.94 105 ALA A C 1
ATOM 867 O O . ALA A 1 105 ? 25.781 9.609 13.039 1 97.94 105 ALA A O 1
ATOM 868 N N . LYS A 1 106 ? 25.531 11.727 13.742 1 97.19 106 LYS A N 1
ATOM 869 C CA . LYS A 1 106 ? 26.969 11.961 13.898 1 97.19 106 LYS A CA 1
ATOM 870 C C . LYS A 1 106 ? 27.578 10.977 14.898 1 97.19 106 LYS A C 1
ATOM 872 O O . LYS A 1 106 ? 28.609 10.367 14.617 1 97.19 106 LYS A O 1
ATOM 877 N N . GLU A 1 107 ? 26.906 10.82 15.953 1 98.31 107 GLU A N 1
ATOM 878 C CA . GLU A 1 107 ? 27.406 9.945 17 1 98.31 107 GLU A CA 1
ATOM 879 C C . GLU A 1 107 ? 27.438 8.484 16.547 1 98.31 107 GLU A C 1
ATOM 881 O O . GLU A 1 107 ? 28.312 7.719 16.938 1 98.31 107 GLU A O 1
ATOM 886 N N . LEU A 1 108 ? 26.531 8.07 15.703 1 98.5 108 LEU A N 1
ATOM 887 C CA . LEU A 1 108 ? 26.359 6.672 15.344 1 98.5 108 LEU A CA 1
ATOM 888 C C . LEU A 1 108 ? 27.031 6.363 14.008 1 98.5 108 LEU A C 1
ATOM 890 O O . LEU A 1 108 ? 26.938 5.246 13.5 1 98.5 108 LEU A O 1
ATOM 894 N N . GLY A 1 109 ? 27.688 7.352 13.398 1 98.31 109 GLY A N 1
ATOM 895 C CA . GLY A 1 109 ? 28.359 7.145 12.117 1 98.31 109 GLY A CA 1
ATOM 896 C C . GLY A 1 109 ? 27.391 6.898 10.977 1 98.31 109 GLY A C 1
ATOM 897 O O . GLY A 1 109 ? 27.641 6.047 10.117 1 98.31 109 GLY A O 1
ATOM 898 N N . ALA A 1 110 ? 26.312 7.582 10.992 1 98.56 110 ALA A N 1
ATOM 899 C CA . ALA A 1 110 ? 25.25 7.371 10.008 1 98.56 110 ALA A CA 1
ATOM 900 C C . ALA A 1 110 ? 25.453 8.25 8.781 1 98.56 110 ALA A C 1
ATOM 902 O O . ALA A 1 110 ? 26.109 9.297 8.859 1 98.56 110 ALA A O 1
ATOM 903 N N . HIS A 1 111 ? 24.969 7.816 7.625 1 98.38 111 HIS A N 1
ATOM 904 C CA . HIS A 1 111 ? 24.766 8.672 6.465 1 98.38 111 HIS A CA 1
ATOM 905 C C . HIS A 1 111 ? 23.406 9.367 6.527 1 98.38 111 HIS A C 1
ATOM 907 O O . HIS A 1 111 ? 22.375 8.719 6.734 1 98.38 111 HIS A O 1
ATOM 913 N N . LEU A 1 112 ? 23.422 10.711 6.387 1 98.12 112 LEU A N 1
ATOM 914 C CA . LEU A 1 112 ? 22.203 11.492 6.574 1 98.12 112 LEU A CA 1
ATOM 915 C C . LEU A 1 112 ? 21.594 11.859 5.234 1 98.12 112 LEU A C 1
ATOM 917 O O . LEU A 1 112 ? 22.297 12.219 4.293 1 98.12 112 LEU A O 1
ATOM 921 N N . PHE A 1 113 ? 20.266 11.719 5.188 1 98.69 113 PHE A N 1
ATOM 922 C CA . PHE A 1 113 ? 19.484 12.156 4.027 1 98.69 113 PHE A CA 1
ATOM 923 C C . PHE A 1 113 ? 18.297 13.008 4.457 1 98.69 113 PHE A C 1
ATOM 925 O O . PHE A 1 113 ? 17.781 12.836 5.559 1 98.69 113 PHE A O 1
ATOM 932 N N . TYR A 1 114 ? 17.906 13.938 3.656 1 98.38 114 TYR A N 1
ATOM 933 C CA . TYR A 1 114 ? 16.672 14.711 3.723 1 98.38 114 TYR A CA 1
ATOM 934 C C . TYR A 1 114 ? 15.914 14.656 2.4 1 98.38 114 TYR A C 1
ATOM 936 O O . TYR A 1 114 ? 16.359 15.211 1.396 1 98.38 114 TYR A O 1
ATOM 944 N N . THR A 1 115 ? 14.758 13.953 2.383 1 98.81 115 THR A N 1
ATOM 945 C CA . THR A 1 115 ? 14.055 13.68 1.135 1 98.81 115 THR A CA 1
ATOM 946 C C . THR A 1 115 ? 12.938 14.695 0.917 1 98.81 115 THR A C 1
ATOM 948 O O . THR A 1 115 ? 12.25 15.086 1.864 1 98.81 115 THR A O 1
ATOM 951 N N . GLU A 1 116 ? 12.789 15.18 -0.312 1 98.62 116 GLU A N 1
ATOM 952 C CA . GLU A 1 116 ? 11.711 16.094 -0.658 1 98.62 116 GLU A CA 1
ATOM 953 C C . GLU A 1 116 ? 10.477 15.344 -1.143 1 98.62 116 GLU A C 1
ATOM 955 O O . GLU A 1 116 ? 10.586 14.398 -1.933 1 98.62 116 GLU A O 1
ATOM 960 N N . HIS A 1 117 ? 9.336 15.664 -0.657 1 98.69 117 HIS A N 1
ATOM 961 C CA . HIS A 1 117 ? 8.07 15.039 -1.01 1 98.69 117 HIS A CA 1
ATOM 962 C C . HIS A 1 117 ? 7.656 15.398 -2.436 1 98.69 117 HIS A C 1
ATOM 964 O O . HIS A 1 117 ? 7.875 16.516 -2.887 1 98.69 117 HIS A O 1
ATOM 970 N N . ARG A 1 118 ? 7.105 14.43 -3.143 1 98.69 118 ARG A N 1
ATOM 971 C CA . ARG A 1 118 ? 6.578 14.742 -4.469 1 98.69 118 ARG A CA 1
ATOM 972 C C . ARG A 1 118 ? 5.621 15.93 -4.41 1 98.69 118 ARG A C 1
ATOM 974 O O . ARG A 1 118 ? 4.785 16.016 -3.51 1 98.69 118 ARG A O 1
ATOM 981 N N . TYR A 1 119 ? 5.75 16.859 -5.426 1 98.56 119 TYR A N 1
ATOM 982 C CA . TYR A 1 119 ? 4.895 18.016 -5.688 1 98.56 119 TYR A CA 1
ATOM 983 C C . TYR A 1 119 ? 5.227 19.172 -4.742 1 98.56 119 TYR A C 1
ATOM 985 O O . TYR A 1 119 ? 4.555 20.203 -4.754 1 98.56 119 TYR A O 1
ATOM 993 N N . TYR A 1 120 ? 6.211 18.984 -3.9 1 97.75 120 TYR A N 1
ATOM 994 C CA . TYR A 1 120 ? 6.672 20.109 -3.074 1 97.75 120 TYR A CA 1
ATOM 995 C C . TYR A 1 120 ? 8.086 20.516 -3.461 1 97.75 120 TYR A C 1
ATOM 997 O O . TYR A 1 120 ? 8.867 19.703 -3.941 1 97.75 120 TYR A O 1
ATOM 1005 N N . GLY A 1 121 ? 8.359 21.797 -3.279 1 96.5 121 GLY A N 1
ATOM 1006 C CA . GLY A 1 121 ? 9.672 22.312 -3.619 1 96.5 121 GLY A CA 1
ATOM 1007 C C . GLY A 1 121 ? 10.039 22.094 -5.078 1 96.5 121 GLY A C 1
ATOM 1008 O O . GLY A 1 121 ? 9.289 22.484 -5.973 1 96.5 121 GLY A O 1
ATOM 1009 N N . GLN A 1 122 ? 11.141 21.406 -5.285 1 97.5 122 GLN A N 1
ATOM 1010 C CA . GLN A 1 122 ? 11.633 21.219 -6.645 1 97.5 122 GLN A CA 1
ATOM 1011 C C . GLN A 1 122 ? 11.336 19.812 -7.148 1 97.5 122 GLN A C 1
ATOM 1013 O O . GLN A 1 122 ? 11.664 19.469 -8.281 1 97.5 122 GLN A O 1
ATOM 1018 N N . SER A 1 123 ? 10.711 19.031 -6.395 1 98.5 123 SER A N 1
ATOM 1019 C CA . SER A 1 123 ? 10.289 17.688 -6.77 1 98.5 123 SER A CA 1
ATOM 1020 C C . SER A 1 123 ? 8.953 17.703 -7.496 1 98.5 123 SER A C 1
ATOM 1022 O O . SER A 1 123 ? 7.895 17.609 -6.863 1 98.5 123 SER A O 1
ATOM 1024 N N . ARG A 1 124 ? 9 17.734 -8.789 1 98.44 124 ARG A N 1
ATOM 1025 C CA . ARG A 1 124 ? 7.836 18.047 -9.609 1 98.44 124 ARG A CA 1
ATOM 1026 C C . ARG A 1 124 ? 7.547 16.922 -10.609 1 98.44 124 ARG A C 1
ATOM 1028 O O . ARG A 1 124 ? 8.016 16.969 -11.75 1 98.44 124 ARG A O 1
ATOM 1035 N N . PRO A 1 125 ? 6.695 15.969 -10.305 1 98.31 125 PRO A N 1
ATOM 1036 C CA . PRO A 1 125 ? 6.441 14.781 -11.133 1 98.31 125 PRO A CA 1
ATOM 1037 C C . PRO A 1 125 ? 5.742 15.125 -12.445 1 98.31 125 PRO A C 1
ATOM 1039 O O . PRO A 1 125 ? 5.812 14.352 -13.406 1 98.31 125 PRO A O 1
ATOM 1042 N N . THR A 1 126 ? 5.008 16.266 -12.492 1 98.44 126 THR A N 1
ATOM 1043 C CA . THR A 1 126 ? 4.215 16.609 -13.672 1 98.44 126 THR A CA 1
ATOM 1044 C C . THR A 1 126 ? 4.547 18.016 -14.164 1 98.44 126 THR A C 1
ATOM 1046 O O . THR A 1 126 ? 5.227 18.766 -13.469 1 98.44 126 THR A O 1
ATOM 1049 N N . ALA A 1 127 ? 4.07 18.328 -15.32 1 97.81 127 ALA A N 1
ATOM 1050 C CA . ALA A 1 127 ? 4.422 19.578 -15.977 1 97.81 127 ALA A CA 1
ATOM 1051 C C . ALA A 1 127 ? 3.803 20.766 -15.25 1 97.81 127 ALA A C 1
ATOM 1053 O O . ALA A 1 127 ? 4.328 21.891 -15.305 1 97.81 127 ALA A O 1
ATOM 1054 N N . SER A 1 128 ? 2.688 20.547 -14.602 1 98.31 128 SER A N 1
ATOM 1055 C CA . SER A 1 128 ? 1.965 21.562 -13.828 1 98.31 128 SER A CA 1
ATOM 1056 C C . SER A 1 128 ? 1.18 20.922 -12.688 1 98.31 128 SER A C 1
ATOM 1058 O O . SER A 1 128 ? 1.216 19.703 -12.508 1 98.31 128 SER A O 1
ATOM 1060 N N . THR A 1 129 ? 0.52 21.766 -11.977 1 98.5 129 THR A N 1
ATOM 1061 C CA . THR A 1 129 ? -0.3 21.281 -10.875 1 98.5 129 THR A CA 1
ATOM 1062 C C . THR A 1 129 ? -1.78 21.312 -11.242 1 98.5 129 THR A C 1
ATOM 1064 O O . THR A 1 129 ? -2.631 21.562 -10.383 1 98.5 129 THR A O 1
ATOM 1067 N N . ARG A 1 130 ? -2.049 21.188 -12.484 1 98.31 130 ARG A N 1
ATOM 1068 C CA . ARG A 1 130 ? -3.439 21.047 -12.914 1 98.31 130 ARG A CA 1
ATOM 1069 C C . ARG A 1 130 ? -4.156 19.969 -12.117 1 98.31 130 ARG A C 1
ATOM 1071 O O . ARG A 1 130 ? -3.551 18.969 -11.742 1 98.31 130 ARG A O 1
ATOM 1078 N N . SER A 1 131 ? -5.445 20.172 -11.891 1 98 131 SER A N 1
ATOM 1079 C CA . SER A 1 131 ? -6.184 19.328 -10.953 1 98 131 SER A CA 1
ATOM 1080 C C . SER A 1 131 ? -6.078 17.859 -11.328 1 98 131 SER A C 1
ATOM 1082 O O . SER A 1 131 ? -5.918 17 -10.453 1 98 131 SER A O 1
ATOM 1084 N N . ASP A 1 132 ? -6.184 17.5 -12.57 1 96.94 132 ASP A N 1
ATOM 1085 C CA . ASP A 1 132 ? -6.145 16.109 -12.992 1 96.94 132 ASP A CA 1
ATOM 1086 C C . ASP A 1 132 ? -4.746 15.516 -12.805 1 96.94 132 ASP A C 1
ATOM 1088 O O . ASP A 1 132 ? -4.59 14.305 -12.672 1 96.94 132 ASP A O 1
ATOM 1092 N N . LEU A 1 133 ? -3.725 16.328 -12.805 1 97.81 133 LEU A N 1
ATOM 1093 C CA . LEU A 1 133 ? -2.348 15.875 -12.648 1 97.81 133 LEU A CA 1
ATOM 1094 C C . LEU A 1 133 ? -1.982 15.727 -11.18 1 97.81 133 LEU A C 1
ATOM 1096 O O . LEU A 1 133 ? -0.983 15.094 -10.844 1 97.81 133 LEU A O 1
ATOM 1100 N N . LEU A 1 134 ? -2.799 16.266 -10.281 1 98.56 134 LEU A N 1
ATOM 1101 C CA . LEU A 1 134 ? -2.531 16.203 -8.844 1 98.56 134 LEU A CA 1
ATOM 1102 C C . LEU A 1 134 ? -2.945 14.852 -8.273 1 98.56 134 LEU A C 1
ATOM 1104 O O . LEU A 1 134 ? -2.646 14.547 -7.117 1 98.56 134 LEU A O 1
ATOM 1108 N N . LYS A 1 135 ? -3.541 14.016 -9.133 1 97.56 135 LYS A N 1
ATOM 1109 C CA . LYS A 1 135 ? -3.984 12.703 -8.648 1 97.56 135 LYS A CA 1
ATOM 1110 C C . LYS A 1 135 ? -2.805 11.875 -8.156 1 97.56 135 LYS A C 1
ATOM 1112 O O . LYS A 1 135 ? -2.979 10.945 -7.367 1 97.56 135 LYS A O 1
ATOM 1117 N N . PHE A 1 136 ? -1.561 12.188 -8.602 1 98.25 136 PHE A N 1
ATOM 1118 C CA . PHE A 1 136 ? -0.37 11.445 -8.211 1 98.25 136 PHE A CA 1
ATOM 1119 C C . PHE A 1 136 ? 0.216 11.992 -6.914 1 98.25 136 PHE A C 1
ATOM 1121 O O . PHE A 1 136 ? 1.221 11.484 -6.418 1 98.25 136 PHE A O 1
ATOM 1128 N N . LEU A 1 137 ? -0.403 13.078 -6.406 1 98.56 137 LEU A N 1
ATOM 1129 C CA . LEU A 1 137 ? -0.042 13.602 -5.094 1 98.56 137 LEU A CA 1
ATOM 1130 C C . LEU A 1 137 ? -0.895 12.969 -4 1 98.56 137 LEU A C 1
ATOM 1132 O O . LEU A 1 137 ? -1.974 13.477 -3.678 1 98.56 137 LEU A O 1
ATOM 1136 N N . ASN A 1 138 ? -0.361 11.922 -3.453 1 97.75 138 ASN A N 1
ATOM 1137 C CA . ASN A 1 138 ? -0.996 11.273 -2.309 1 97.75 138 ASN A CA 1
ATOM 1138 C C . ASN A 1 138 ? 0.009 10.461 -1.495 1 97.75 138 ASN A C 1
ATOM 1140 O O . ASN A 1 138 ? 1.136 10.234 -1.939 1 97.75 138 ASN A O 1
ATOM 1144 N N . ILE A 1 139 ? -0.355 10.078 -0.369 1 98.44 139 ILE A N 1
ATOM 1145 C CA . ILE A 1 139 ? 0.523 9.477 0.628 1 98.44 139 ILE A CA 1
ATOM 1146 C C . ILE A 1 139 ? 1.033 8.133 0.121 1 98.44 139 ILE A C 1
ATOM 1148 O O . ILE A 1 139 ? 2.18 7.754 0.379 1 98.44 139 ILE A O 1
ATOM 1152 N N . ASP A 1 140 ? 0.235 7.348 -0.619 1 98.44 140 ASP A N 1
ATOM 1153 C CA . ASP A 1 140 ? 0.645 6.039 -1.117 1 98.44 140 ASP A CA 1
ATOM 1154 C C . ASP A 1 140 ? 1.828 6.16 -2.074 1 98.44 140 ASP A C 1
ATOM 1156 O O . ASP A 1 140 ? 2.809 5.426 -1.956 1 98.44 140 ASP A O 1
ATOM 1160 N N . GLN A 1 141 ? 1.705 7.086 -2.998 1 98.44 141 GLN A N 1
ATOM 1161 C CA . GLN A 1 141 ? 2.779 7.352 -3.949 1 98.44 141 GLN A CA 1
ATOM 1162 C C . GLN A 1 141 ? 4.047 7.809 -3.232 1 98.44 141 GLN A C 1
ATOM 1164 O O . GLN A 1 141 ? 5.145 7.352 -3.551 1 98.44 141 GLN A O 1
ATOM 1169 N N . ALA A 1 142 ? 3.867 8.711 -2.305 1 98.81 142 ALA A N 1
ATOM 1170 C CA . ALA A 1 142 ? 5.016 9.273 -1.597 1 98.81 142 ALA A CA 1
ATOM 1171 C C . ALA A 1 142 ? 5.766 8.195 -0.823 1 98.81 142 ALA A C 1
ATOM 1173 O O . ALA A 1 142 ? 6.996 8.172 -0.807 1 98.81 142 ALA A O 1
ATOM 1174 N N . LEU A 1 143 ? 5.059 7.309 -0.164 1 98.88 143 LEU A N 1
ATOM 1175 C CA . LEU A 1 143 ? 5.695 6.238 0.593 1 98.88 143 LEU A CA 1
ATOM 1176 C C . LEU A 1 143 ? 6.41 5.262 -0.338 1 98.88 143 LEU A C 1
ATOM 1178 O O . LEU A 1 143 ? 7.477 4.746 -0.003 1 98.88 143 LEU A O 1
ATOM 1182 N N . ALA A 1 144 ? 5.793 4.965 -1.473 1 98.69 144 ALA A N 1
ATOM 1183 C CA . ALA A 1 144 ? 6.441 4.09 -2.445 1 98.69 144 ALA A CA 1
ATOM 1184 C C . ALA A 1 144 ? 7.734 4.711 -2.967 1 98.69 144 ALA A C 1
ATOM 1186 O O . ALA A 1 144 ? 8.711 4.004 -3.23 1 98.69 144 ALA A O 1
ATOM 1187 N N . ASP A 1 145 ? 7.762 6.066 -3.164 1 98.81 145 ASP A N 1
ATOM 1188 C CA . ASP A 1 145 ? 9 6.758 -3.518 1 98.81 145 ASP A CA 1
ATOM 1189 C C . ASP A 1 145 ? 10.094 6.484 -2.49 1 98.81 145 ASP A C 1
ATOM 1191 O O . ASP A 1 145 ? 11.242 6.234 -2.855 1 98.81 145 ASP A O 1
ATOM 1195 N N . LEU A 1 146 ? 9.727 6.566 -1.26 1 98.94 146 LEU A N 1
ATOM 1196 C CA . LEU A 1 146 ? 10.688 6.379 -0.182 1 98.94 146 LEU A CA 1
ATOM 1197 C C . LEU A 1 146 ? 11.203 4.941 -0.157 1 98.94 146 LEU A C 1
ATOM 1199 O O . LEU A 1 146 ? 12.367 4.703 0.154 1 98.94 146 LEU A O 1
ATOM 1203 N N . ALA A 1 147 ? 10.328 3.965 -0.438 1 98.81 147 ALA A N 1
ATOM 1204 C CA . ALA A 1 147 ? 10.758 2.572 -0.507 1 98.81 147 ALA A CA 1
ATOM 1205 C C . ALA A 1 147 ? 11.844 2.387 -1.562 1 98.81 147 ALA A C 1
ATOM 1207 O O . ALA A 1 147 ? 12.875 1.771 -1.296 1 98.81 147 ALA A O 1
ATOM 1208 N N . HIS A 1 148 ? 11.555 2.92 -2.691 1 98.62 148 HIS A N 1
ATOM 1209 C CA . HIS A 1 148 ? 12.547 2.869 -3.76 1 98.62 148 HIS A CA 1
ATOM 1210 C C . HIS A 1 148 ? 13.836 3.584 -3.354 1 98.62 148 HIS A C 1
ATOM 1212 O O . HIS A 1 148 ? 14.93 3.119 -3.66 1 98.62 148 HIS A O 1
ATOM 1218 N N . PHE A 1 149 ? 13.703 4.734 -2.656 1 98.88 149 PHE A N 1
ATOM 1219 C CA . PHE A 1 149 ? 14.844 5.527 -2.217 1 98.88 149 PHE A CA 1
ATOM 1220 C C . PHE A 1 149 ? 15.758 4.707 -1.312 1 98.88 149 PHE A C 1
ATOM 1222 O O . PHE A 1 149 ? 16.969 4.684 -1.504 1 98.88 149 PHE A O 1
ATOM 1229 N N . VAL A 1 150 ? 15.203 4.078 -0.329 1 98.81 150 VAL A N 1
ATOM 1230 C CA . VAL A 1 150 ? 15.969 3.295 0.633 1 98.81 150 VAL A CA 1
ATOM 1231 C C . VAL A 1 150 ? 16.75 2.205 -0.094 1 98.81 150 VAL A C 1
ATOM 1233 O O . VAL A 1 150 ? 17.953 2.039 0.135 1 98.81 150 VAL A O 1
ATOM 1236 N N . GLU A 1 151 ? 16.094 1.486 -0.968 1 97.75 151 GLU A N 1
ATOM 1237 C CA . GLU A 1 151 ? 16.75 0.406 -1.699 1 97.75 151 GLU A CA 1
ATOM 1238 C C . GLU A 1 151 ? 17.906 0.936 -2.557 1 97.75 151 GLU A C 1
ATOM 1240 O O . GLU A 1 151 ? 18.969 0.329 -2.613 1 97.75 151 GLU A O 1
ATOM 1245 N N . GLU A 1 152 ? 17.641 2.031 -3.229 1 98.06 152 GLU A N 1
ATOM 1246 C CA . GLU A 1 152 ? 18.656 2.609 -4.094 1 98.06 152 GLU A CA 1
ATOM 1247 C C . GLU A 1 152 ? 19.844 3.113 -3.285 1 98.06 152 GLU A C 1
ATOM 1249 O O . GLU A 1 152 ? 21 2.984 -3.715 1 98.06 152 GLU A O 1
ATOM 1254 N N . MET A 1 153 ? 19.594 3.738 -2.129 1 98.62 153 MET A N 1
ATOM 1255 C CA . MET A 1 153 ? 20.703 4.246 -1.313 1 98.62 153 MET A CA 1
ATOM 1256 C C . MET A 1 153 ? 21.516 3.096 -0.73 1 98.62 153 MET A C 1
ATOM 1258 O O . MET A 1 153 ? 22.734 3.193 -0.618 1 98.62 153 MET A O 1
ATOM 1262 N N . ARG A 1 154 ? 20.859 2.023 -0.343 1 97.81 154 ARG A N 1
ATOM 1263 C CA . ARG A 1 154 ? 21.578 0.842 0.112 1 97.81 154 ARG A CA 1
ATOM 1264 C C . ARG A 1 154 ? 22.547 0.338 -0.964 1 97.81 154 ARG A C 1
ATOM 1266 O O . ARG A 1 154 ? 23.641 -0.141 -0.656 1 97.81 154 ARG A O 1
ATOM 1273 N N . ARG A 1 155 ? 22.125 0.443 -2.16 1 96.81 155 ARG A N 1
ATOM 1274 C CA . ARG A 1 155 ? 22.938 -0.017 -3.281 1 96.81 155 ARG A CA 1
ATOM 1275 C C . ARG A 1 155 ? 24.047 0.985 -3.605 1 96.81 155 ARG A C 1
ATOM 1277 O O . ARG A 1 155 ? 25.172 0.597 -3.902 1 96.81 155 ARG A O 1
ATOM 1284 N N . ALA A 1 156 ? 23.75 2.262 -3.529 1 97.25 156 ALA A N 1
ATOM 1285 C CA . ALA A 1 156 ? 24.625 3.312 -4.055 1 97.25 156 ALA A CA 1
ATOM 1286 C C . ALA A 1 156 ? 25.688 3.703 -3.039 1 97.25 156 ALA A C 1
ATOM 1288 O O . ALA A 1 156 ? 26.797 4.098 -3.412 1 97.25 156 ALA A O 1
ATOM 1289 N N . ILE A 1 157 ? 25.375 3.709 -1.71 1 98.19 157 ILE A N 1
ATOM 1290 C CA . ILE A 1 157 ? 26.312 4.129 -0.673 1 98.19 157 ILE A CA 1
ATOM 1291 C C . ILE A 1 157 ? 27.25 2.973 -0.328 1 98.19 157 ILE A C 1
ATOM 1293 O O . ILE A 1 157 ? 26.797 1.904 0.091 1 98.19 157 ILE A O 1
ATOM 1297 N N . PRO A 1 158 ? 28.516 3.141 -0.521 1 97.44 158 PRO A N 1
ATOM 1298 C CA . PRO A 1 158 ? 29.453 2.055 -0.233 1 97.44 158 PRO A CA 1
ATOM 1299 C C . PRO A 1 158 ? 29.312 1.525 1.193 1 97.44 158 PRO A C 1
ATOM 1301 O O . PRO A 1 158 ? 29.359 2.301 2.15 1 97.44 158 PRO A O 1
ATOM 1304 N N . GLY A 1 159 ? 29.109 0.23 1.278 1 97.94 159 GLY A N 1
ATOM 1305 C CA . GLY A 1 159 ? 29.062 -0.421 2.578 1 97.94 159 GLY A CA 1
ATOM 1306 C C . GLY A 1 159 ? 27.672 -0.404 3.199 1 97.94 159 GLY A C 1
ATOM 1307 O O . GLY A 1 159 ? 27.484 -0.912 4.305 1 97.94 159 GLY A O 1
ATOM 1308 N N . ALA A 1 160 ? 26.719 0.104 2.494 1 98.25 160 ALA A N 1
ATOM 1309 C CA . ALA A 1 160 ? 25.406 0.32 3.107 1 98.25 160 ALA A CA 1
ATOM 1310 C C . ALA A 1 160 ? 24.422 -0.779 2.711 1 98.25 160 ALA A C 1
ATOM 1312 O O . ALA A 1 160 ? 23.234 -0.697 3.018 1 98.25 160 ALA A O 1
ATOM 1313 N N . GLU A 1 161 ? 24.812 -1.86 2.102 1 96.94 161 GLU A N 1
ATOM 1314 C CA . GLU A 1 161 ? 23.938 -2.891 1.55 1 96.94 161 GLU A CA 1
ATOM 1315 C C . GLU A 1 161 ? 23 -3.463 2.621 1 96.94 161 GLU A C 1
ATOM 1317 O O . GLU A 1 161 ? 21.844 -3.779 2.344 1 96.94 161 GLU A O 1
ATOM 1322 N N . ASN A 1 162 ? 23.516 -3.539 3.803 1 95.62 162 ASN A N 1
ATOM 1323 C CA . ASN A 1 162 ? 22.734 -4.113 4.898 1 95.62 162 ASN A CA 1
ATOM 1324 C C . ASN A 1 162 ? 22.562 -3.119 6.043 1 95.62 162 ASN A C 1
ATOM 1326 O O . ASN A 1 162 ? 22.297 -3.516 7.18 1 95.62 162 ASN A O 1
ATOM 1330 N N . SER A 1 163 ? 22.75 -1.859 5.734 1 98 163 SER A N 1
ATOM 1331 C CA . SER A 1 163 ? 22.656 -0.826 6.762 1 98 163 SER A CA 1
ATOM 1332 C C . SER A 1 163 ? 21.25 -0.721 7.32 1 98 163 SER A C 1
ATOM 1334 O O . SER A 1 163 ? 20.266 -0.827 6.578 1 98 163 SER A O 1
ATOM 1336 N N . LYS A 1 164 ? 21.188 -0.583 8.656 1 98.5 164 LYS A N 1
ATOM 1337 C CA . LYS A 1 164 ? 19.922 -0.269 9.297 1 98.5 164 LYS A CA 1
ATOM 1338 C C . LYS A 1 164 ? 19.438 1.123 8.898 1 98.5 164 LYS A C 1
ATOM 1340 O O . LYS A 1 164 ? 20.234 1.991 8.555 1 98.5 164 LYS A O 1
ATOM 1345 N N . VAL A 1 165 ? 18.141 1.309 8.914 1 98.88 165 VAL A N 1
ATOM 1346 C CA . VAL A 1 165 ? 17.562 2.572 8.477 1 98.88 165 VAL A CA 1
ATOM 1347 C C . VAL A 1 165 ? 16.719 3.174 9.602 1 98.88 165 VAL A C 1
ATOM 1349 O O . VAL A 1 165 ? 15.859 2.498 10.172 1 98.88 165 VAL A O 1
ATOM 1352 N N . ILE A 1 166 ? 16.938 4.387 9.953 1 98.94 166 ILE A N 1
ATOM 1353 C CA . ILE A 1 166 ? 16.156 5.172 10.898 1 98.94 166 ILE A CA 1
ATOM 1354 C C . ILE A 1 166 ? 15.531 6.367 10.188 1 98.94 166 ILE A C 1
ATOM 1356 O O . ILE A 1 166 ? 16.203 7.078 9.445 1 98.94 166 ILE A O 1
ATOM 1360 N N . MET A 1 167 ? 14.219 6.582 10.391 1 98.94 167 MET A N 1
ATOM 1361 C CA . MET A 1 167 ? 13.539 7.73 9.805 1 98.94 167 MET A CA 1
ATOM 1362 C C . MET A 1 167 ? 13.023 8.672 10.883 1 98.94 167 MET A C 1
ATOM 1364 O O . MET A 1 167 ? 12.648 8.227 11.977 1 98.94 167 MET A O 1
ATOM 1368 N N . ALA A 1 168 ? 12.977 9.898 10.586 1 98.88 168 ALA A N 1
ATOM 1369 C CA . ALA A 1 168 ? 12.367 10.906 11.453 1 98.88 168 ALA A CA 1
ATOM 1370 C C . ALA A 1 168 ? 11.578 11.922 10.641 1 98.88 168 ALA A C 1
ATOM 1372 O O . ALA A 1 168 ? 11.82 12.094 9.445 1 98.88 168 ALA A O 1
ATOM 1373 N N . GLY A 1 169 ? 10.641 12.531 11.195 1 98.44 169 GLY A N 1
ATOM 1374 C CA . GLY A 1 169 ? 9.852 13.594 10.602 1 98.44 169 GLY A CA 1
ATOM 1375 C C . GLY A 1 169 ? 9.062 14.398 11.617 1 98.44 169 GLY A C 1
ATOM 1376 O O . GLY A 1 169 ? 8.938 13.992 12.773 1 98.44 169 GLY A O 1
ATOM 1377 N N . GLY A 1 170 ? 8.617 15.539 11.234 1 97.94 170 GLY A N 1
ATOM 1378 C CA . GLY A 1 170 ? 7.773 16.422 12.023 1 97.94 170 GLY A CA 1
ATOM 1379 C C . GLY A 1 170 ? 6.465 16.766 11.336 1 97.94 170 GLY A C 1
ATOM 1380 O O . GLY A 1 170 ? 6.449 17.078 10.141 1 97.94 170 GLY A O 1
ATOM 1381 N N . SER A 1 171 ? 5.426 16.688 12.148 1 97.62 171 SER A N 1
ATOM 1382 C CA . SER A 1 171 ? 4.113 17.016 11.602 1 97.62 171 SER A CA 1
ATOM 1383 C C . SER A 1 171 ? 3.676 16.016 10.547 1 97.62 171 SER A C 1
ATOM 1385 O O . SER A 1 171 ? 3.643 14.805 10.805 1 97.62 171 SER A O 1
ATOM 1387 N N . TYR A 1 172 ? 3.326 16.484 9.391 1 97.94 172 TYR A N 1
ATOM 1388 C CA . TYR A 1 172 ? 2.891 15.602 8.312 1 97.94 172 TYR A CA 1
ATOM 1389 C C . TYR A 1 172 ? 3.982 14.594 7.957 1 97.94 172 TYR A C 1
ATOM 1391 O O . TYR A 1 172 ? 3.699 13.422 7.723 1 97.94 172 TYR A O 1
ATOM 1399 N N . SER A 1 173 ? 5.227 14.977 7.898 1 98.31 173 SER A N 1
ATOM 1400 C CA . SER A 1 173 ? 6.305 14.039 7.59 1 98.31 173 SER A CA 1
ATOM 1401 C C . SER A 1 173 ? 6.477 13.008 8.695 1 98.31 173 SER A C 1
ATOM 1403 O O . SER A 1 173 ? 6.945 11.891 8.445 1 98.31 173 SER A O 1
ATOM 1405 N N . ALA A 1 174 ? 6.117 13.359 9.945 1 98.75 174 ALA A N 1
ATOM 1406 C CA . ALA A 1 174 ? 6.102 12.375 11.016 1 98.75 174 ALA A CA 1
ATOM 1407 C C . ALA A 1 174 ? 5.02 11.32 10.781 1 98.75 174 ALA A C 1
ATOM 1409 O O . ALA A 1 174 ? 5.199 10.148 11.117 1 98.75 174 ALA A O 1
ATOM 1410 N N . THR A 1 175 ? 3.842 11.781 10.297 1 98.75 175 THR A N 1
ATOM 1411 C CA . THR A 1 175 ? 2.803 10.844 9.875 1 98.75 175 THR A CA 1
ATOM 1412 C C . THR A 1 175 ? 3.354 9.852 8.859 1 98.75 175 THR A C 1
ATOM 1414 O O . THR A 1 175 ? 3.09 8.648 8.945 1 98.75 175 THR A O 1
ATOM 1417 N N . MET A 1 176 ? 4.164 10.344 7.945 1 98.81 176 MET A N 1
ATOM 1418 C CA . MET A 1 176 ? 4.781 9.5 6.922 1 98.81 176 MET A CA 1
ATOM 1419 C C . MET A 1 176 ? 5.715 8.477 7.551 1 98.81 176 MET A C 1
ATOM 1421 O O . MET A 1 176 ? 5.805 7.34 7.082 1 98.81 176 MET A O 1
ATOM 1425 N N . VAL A 1 177 ? 6.426 8.859 8.609 1 98.94 177 VAL A N 1
ATOM 1426 C CA . VAL A 1 177 ? 7.328 7.945 9.297 1 98.94 177 VAL A 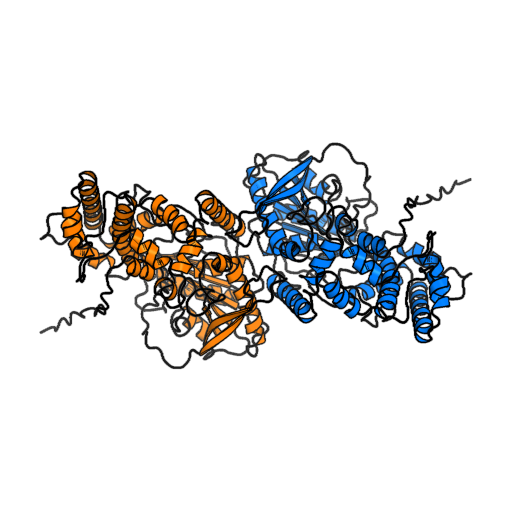CA 1
ATOM 1427 C C . VAL A 1 177 ? 6.539 6.758 9.844 1 98.94 177 VAL A C 1
ATOM 1429 O O . VAL A 1 177 ? 6.918 5.602 9.641 1 98.94 177 VAL A O 1
ATOM 1432 N N . ALA A 1 178 ? 5.453 7.062 10.492 1 98.88 178 ALA A N 1
ATOM 1433 C CA . ALA A 1 178 ? 4.617 6.016 11.078 1 98.88 178 ALA A CA 1
ATOM 1434 C C . ALA A 1 178 ? 4.027 5.117 10 1 98.88 178 ALA A C 1
ATOM 1436 O O . ALA A 1 178 ? 4.062 3.889 10.117 1 98.88 178 ALA A O 1
ATOM 1437 N N . TRP A 1 179 ? 3.512 5.711 8.984 1 98.88 179 TRP A N 1
ATOM 1438 C CA . TRP A 1 179 ? 2.83 4.961 7.938 1 98.88 179 TRP A CA 1
ATOM 1439 C C . TRP A 1 179 ? 3.83 4.199 7.074 1 98.88 179 TRP A C 1
ATOM 1441 O O . TRP A 1 179 ? 3.52 3.131 6.547 1 98.88 179 TRP A O 1
ATOM 1451 N N . PHE A 1 180 ? 5.086 4.762 6.898 1 98.88 180 PHE A N 1
ATOM 1452 C CA . PHE A 1 180 ? 6.117 4 6.203 1 98.88 180 PHE A CA 1
ATOM 1453 C C . PHE A 1 180 ? 6.484 2.746 6.988 1 98.88 180 PHE A C 1
ATOM 1455 O O . PHE A 1 180 ? 6.648 1.672 6.406 1 98.88 180 PHE A O 1
ATOM 1462 N N . ARG A 1 181 ? 6.652 2.893 8.305 1 98.81 181 ARG A N 1
ATOM 1463 C CA . ARG A 1 181 ? 6.902 1.735 9.156 1 98.81 181 ARG A CA 1
ATOM 1464 C C . ARG A 1 181 ? 5.785 0.706 9.031 1 98.81 181 ARG A C 1
ATOM 1466 O O . ARG A 1 181 ? 6.043 -0.5 9.047 1 98.81 181 ARG A O 1
ATOM 1473 N N . GLN A 1 182 ? 4.609 1.149 8.906 1 98.56 182 GLN A N 1
ATOM 1474 C CA . GLN A 1 182 ? 3.449 0.276 8.773 1 98.56 182 GLN A CA 1
ATOM 1475 C C . GLN A 1 182 ? 3.49 -0.507 7.469 1 98.56 182 GLN A C 1
ATOM 1477 O O . GLN A 1 182 ? 3.307 -1.726 7.461 1 98.56 182 GLN A O 1
ATOM 1482 N N . LYS A 1 183 ? 3.793 0.158 6.383 1 98.5 183 LYS A N 1
ATOM 1483 C CA . LYS A 1 183 ? 3.643 -0.412 5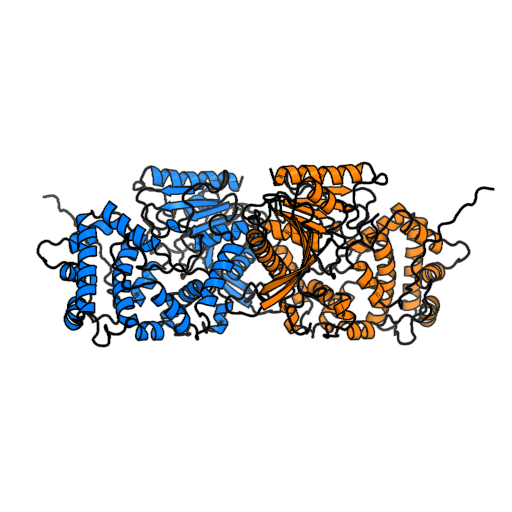.051 1 98.5 183 LYS A CA 1
ATOM 1484 C C . LYS A 1 183 ? 4.914 -1.137 4.613 1 98.5 183 LYS A C 1
ATOM 1486 O O . LYS A 1 183 ? 4.859 -2.047 3.785 1 98.5 183 LYS A O 1
ATOM 1491 N N . TYR A 1 184 ? 6.082 -0.658 5.141 1 98.38 184 TYR A N 1
ATOM 1492 C CA . TYR A 1 184 ? 7.367 -1.159 4.668 1 98.38 184 TYR A CA 1
ATOM 1493 C C . TYR A 1 184 ? 8.281 -1.508 5.84 1 98.38 184 TYR A C 1
ATOM 1495 O O . TYR A 1 184 ? 9.43 -1.058 5.895 1 98.38 184 TYR A O 1
ATOM 1503 N N . PRO A 1 185 ? 7.805 -2.363 6.656 1 98 185 PRO A N 1
ATOM 1504 C CA . PRO A 1 185 ? 8.609 -2.697 7.832 1 98 185 PRO A CA 1
ATOM 1505 C C . PRO A 1 185 ? 9.961 -3.311 7.473 1 98 185 PRO A C 1
ATOM 1507 O O . PRO A 1 185 ? 10.906 -3.234 8.258 1 98 185 PRO A O 1
ATOM 1510 N N . HIS A 1 186 ? 10.109 -3.855 6.309 1 97.62 186 HIS A N 1
ATOM 1511 C CA . HIS A 1 186 ? 11.344 -4.504 5.871 1 97.62 186 HIS A CA 1
ATOM 1512 C C . HIS A 1 186 ? 12.375 -3.475 5.422 1 97.62 186 HIS A C 1
ATOM 1514 O O . HIS A 1 186 ? 13.539 -3.816 5.188 1 97.62 186 HIS A O 1
ATOM 1520 N N . LEU A 1 187 ? 11.992 -2.162 5.391 1 98.56 187 LEU A N 1
ATOM 1521 C CA . LEU A 1 187 ? 12.883 -1.156 4.832 1 98.56 187 LEU A CA 1
ATOM 1522 C C . LEU A 1 187 ? 13.258 -0.116 5.883 1 98.56 187 LEU A C 1
ATOM 1524 O O . LEU A 1 187 ? 14.039 0.801 5.605 1 98.56 187 LEU A O 1
ATOM 1528 N N . VAL A 1 188 ? 12.773 -0.209 7.066 1 98.69 188 VAL A N 1
ATOM 1529 C CA . VAL A 1 188 ? 13.047 0.765 8.117 1 98.69 188 VAL A CA 1
ATOM 1530 C C . VAL A 1 188 ? 13.078 0.064 9.477 1 98.69 188 VAL A C 1
ATOM 1532 O O . VAL A 1 188 ? 12.203 -0.744 9.781 1 98.69 188 VAL A O 1
ATOM 1535 N N . ASP A 1 189 ? 14.086 0.356 10.258 1 98.56 189 ASP A N 1
ATOM 1536 C CA . ASP A 1 189 ? 14.297 -0.355 11.516 1 98.56 189 ASP A CA 1
ATOM 1537 C C . ASP A 1 189 ? 13.688 0.409 12.688 1 98.56 189 ASP A C 1
ATOM 1539 O O . ASP A 1 189 ? 13.43 -0.17 13.75 1 98.56 189 ASP A O 1
ATOM 1543 N N . GLY A 1 190 ? 13.438 1.641 12.531 1 98.69 190 GLY A N 1
ATOM 1544 C CA . GLY A 1 190 ? 12.828 2.459 13.562 1 98.69 190 GLY A CA 1
ATOM 1545 C C . GLY A 1 190 ? 12.531 3.877 13.102 1 98.69 190 GLY A C 1
ATOM 1546 O O . GLY A 1 190 ? 13.008 4.305 12.047 1 98.69 190 GLY A O 1
ATOM 1547 N N . GLY A 1 191 ? 11.695 4.602 13.883 1 98.75 191 GLY A N 1
ATOM 1548 C CA . GLY A 1 191 ? 11.297 5.941 13.477 1 98.75 191 GLY A CA 1
ATOM 1549 C C . GLY A 1 191 ? 11.016 6.863 14.648 1 98.75 191 GLY A C 1
ATOM 1550 O O . GLY A 1 191 ? 10.602 6.406 15.719 1 98.75 191 GLY A O 1
ATOM 1551 N N . TRP A 1 192 ? 11.305 8.102 14.477 1 98.94 192 TRP A N 1
ATOM 1552 C CA . TRP A 1 192 ? 10.938 9.188 15.375 1 98.94 192 TRP A CA 1
ATOM 1553 C C . TRP A 1 192 ? 9.891 10.094 14.727 1 98.94 192 TRP A C 1
ATOM 1555 O O . TRP A 1 192 ? 10.18 10.797 13.758 1 98.94 192 TRP A O 1
ATOM 1565 N N . ALA A 1 193 ? 8.68 10.023 15.281 1 98.88 193 ALA A N 1
ATOM 1566 C CA . ALA A 1 193 ? 7.551 10.781 14.734 1 98.88 193 ALA A CA 1
ATOM 1567 C C . ALA A 1 193 ? 7.148 11.914 15.664 1 98.88 193 ALA A C 1
ATOM 1569 O O . ALA A 1 193 ? 6.359 11.711 16.594 1 98.88 193 ALA A O 1
ATOM 1570 N N . SER A 1 194 ? 7.598 13.094 15.359 1 98.75 194 SER A N 1
ATOM 1571 C CA . SER A 1 194 ? 7.305 14.266 16.172 1 98.75 194 SER A CA 1
ATOM 1572 C C . SER A 1 194 ? 6.055 14.984 15.688 1 98.75 194 SER A C 1
ATOM 1574 O O . SER A 1 194 ? 5.996 15.43 14.547 1 98.75 194 SER A O 1
ATOM 1576 N N . SER A 1 195 ? 5.023 15.07 16.578 1 98.62 195 SER A N 1
ATOM 1577 C CA . SER A 1 195 ? 3.799 15.812 16.297 1 98.62 195 SER A CA 1
ATOM 1578 C C . SER A 1 195 ? 3.051 15.219 15.109 1 98.62 195 SER A C 1
ATOM 1580 O O . SER A 1 195 ? 2.582 15.953 14.234 1 98.62 195 SER A O 1
ATOM 1582 N N . ALA A 1 196 ? 2.904 13.914 15.023 1 98.69 196 ALA A N 1
ATOM 1583 C CA . ALA A 1 196 ? 2.303 13.219 13.891 1 98.69 196 ALA A CA 1
ATOM 1584 C C . ALA A 1 196 ? 0.781 13.18 14.008 1 98.69 196 ALA A C 1
ATOM 1586 O O . ALA A 1 196 ? 0.24 12.477 14.867 1 98.69 196 ALA A O 1
ATOM 1587 N N . PRO A 1 197 ? 0.047 13.906 13.211 1 98.56 197 PRO A N 1
ATOM 1588 C CA . PRO A 1 197 ? -1.387 13.617 13.117 1 98.56 197 PRO A CA 1
ATOM 1589 C C . PRO A 1 197 ? -1.683 12.32 12.375 1 98.56 197 PRO A C 1
ATOM 1591 O O . PRO A 1 197 ? -1.172 12.102 11.273 1 98.56 197 PRO A O 1
ATOM 1594 N N . LEU A 1 198 ? -2.496 11.43 12.984 1 98.75 198 LEU A N 1
ATOM 1595 C CA . LEU A 1 198 ? -2.768 10.125 12.383 1 98.75 198 LEU A CA 1
ATOM 1596 C C . LEU A 1 198 ? -4.227 10.016 11.961 1 98.75 198 LEU A C 1
ATOM 1598 O O . LEU A 1 198 ? -4.539 9.398 10.945 1 98.75 198 LEU A O 1
ATOM 1602 N N . LEU A 1 199 ? -5.109 10.609 12.695 1 98.75 199 LEU A N 1
ATOM 1603 C CA . LEU A 1 199 ? -6.539 10.539 12.398 1 98.75 199 LEU A CA 1
ATOM 1604 C C . LEU A 1 199 ? -6.926 11.562 11.336 1 98.75 199 LEU A C 1
ATOM 1606 O O . LEU A 1 199 ? -6.785 12.766 11.547 1 98.75 199 LEU A O 1
ATOM 1610 N N . ALA A 1 200 ? -7.336 11.094 10.188 1 98.69 200 ALA A N 1
ATOM 1611 C CA . ALA A 1 200 ? -7.945 12 9.219 1 98.69 200 ALA A CA 1
ATOM 1612 C C . ALA A 1 200 ? -9.344 12.422 9.656 1 98.69 200 ALA A C 1
ATOM 1614 O O . ALA A 1 200 ? -10.148 11.578 10.07 1 98.69 200 ALA A O 1
ATOM 1615 N N . LYS A 1 201 ? -9.562 13.641 9.609 1 98.75 201 LYS A N 1
ATOM 1616 C CA . LYS A 1 201 ? -10.82 14.195 10.102 1 98.75 201 LYS A CA 1
ATOM 1617 C C . LYS A 1 201 ? -11.188 15.477 9.359 1 98.75 201 LYS A C 1
ATOM 1619 O O . LYS A 1 201 ? -10.383 16.406 9.273 1 98.75 201 LYS A O 1
ATOM 1624 N N . LEU A 1 202 ? -12.398 15.516 8.898 1 98.56 202 LEU A N 1
ATOM 1625 C CA . LEU A 1 202 ? -12.852 16.656 8.117 1 98.56 202 LEU A CA 1
ATOM 1626 C C . LEU A 1 202 ? -12.898 17.922 8.969 1 98.56 202 LEU A C 1
ATOM 1628 O O . LEU A 1 202 ? -12.211 18.891 8.68 1 98.56 202 LEU A O 1
ATOM 1632 N N . ASP A 1 203 ? -13.734 17.891 10 1 98.69 203 ASP A N 1
ATOM 1633 C CA . ASP A 1 203 ? -13.961 19.031 10.883 1 98.69 203 ASP A CA 1
ATOM 1634 C C . ASP A 1 203 ? -13.078 18.953 12.125 1 98.69 203 ASP A C 1
ATOM 1636 O O . ASP A 1 203 ? -13.5 18.438 13.164 1 98.69 203 ASP A O 1
ATOM 1640 N N . PHE A 1 204 ? -11.922 19.516 12.031 1 98.62 204 PHE A N 1
ATOM 1641 C CA . PHE A 1 204 ? -10.906 19.469 13.07 1 98.62 204 PHE A CA 1
ATOM 1642 C C . PHE A 1 204 ? -11.094 20.609 14.062 1 98.62 204 PHE A C 1
ATOM 1644 O O . PHE A 1 204 ? -10.242 21.5 14.156 1 98.62 204 PHE A O 1
ATOM 1651 N N . VAL A 1 205 ? -12.125 20.594 14.844 1 98.75 205 VAL A N 1
ATOM 1652 C CA . VAL A 1 205 ? -12.531 21.672 15.75 1 98.75 205 VAL A CA 1
ATOM 1653 C C . VAL A 1 205 ? -11.555 21.734 16.922 1 98.75 205 VAL A C 1
ATOM 1655 O O . VAL A 1 205 ? -11.328 22.812 17.484 1 98.75 205 VAL A O 1
ATOM 1658 N N . GLU A 1 206 ? -10.922 20.594 17.234 1 98.81 206 GLU A N 1
ATOM 1659 C CA . GLU A 1 206 ? -10.039 20.484 18.391 1 98.81 206 GLU A CA 1
ATOM 1660 C C . GLU A 1 206 ? -8.82 21.406 18.234 1 98.81 206 GLU A C 1
ATOM 1662 O O . GLU A 1 206 ? -8.25 21.859 19.219 1 98.81 206 GLU A O 1
ATOM 1667 N N . TYR A 1 207 ? -8.461 21.672 16.969 1 98.69 207 TYR A N 1
ATOM 1668 C CA . TYR A 1 207 ? -7.316 22.547 16.734 1 98.69 207 TYR A CA 1
ATOM 1669 C C . TYR A 1 207 ? -7.484 23.891 17.438 1 98.69 207 TYR A C 1
ATOM 1671 O O . TYR A 1 207 ? -6.602 24.312 18.188 1 98.69 207 TYR A O 1
ATOM 1679 N N . LYS A 1 208 ? -8.625 24.547 17.234 1 98.75 208 LYS A N 1
ATOM 1680 C CA . LYS A 1 208 ? -8.859 25.859 17.812 1 98.75 208 LYS A CA 1
ATOM 1681 C C . LYS A 1 208 ? -9.141 25.75 19.312 1 98.75 208 LYS A C 1
ATOM 1683 O O . LYS A 1 208 ? -8.906 26.703 20.062 1 98.75 208 LYS A O 1
ATOM 1688 N N . GLU A 1 209 ? -9.648 24.547 19.734 1 98.88 209 GLU A N 1
ATOM 1689 C CA . GLU A 1 209 ? -9.766 24.328 21.172 1 98.88 209 GLU A CA 1
ATOM 1690 C C . GLU A 1 209 ? -8.398 24.375 21.859 1 98.88 209 GLU A C 1
ATOM 1692 O O . GLU A 1 209 ? -8.227 25.047 22.875 1 98.88 209 GLU A O 1
ATOM 1697 N N . VAL A 1 210 ? -7.426 23.719 21.25 1 98.88 210 VAL A N 1
ATOM 1698 C CA . VAL A 1 210 ? -6.098 23.656 21.844 1 98.88 210 VAL A CA 1
ATOM 1699 C C . VAL A 1 210 ? -5.426 25.031 21.75 1 98.88 210 VAL A C 1
ATOM 1701 O O . VAL A 1 210 ? -4.727 25.453 22.672 1 98.88 210 VAL A O 1
ATOM 1704 N N . VAL A 1 211 ? -5.641 25.734 20.656 1 98.81 211 VAL A N 1
ATOM 1705 C CA . VAL A 1 211 ? -5.113 27.094 20.547 1 98.81 211 VAL A CA 1
ATOM 1706 C C . VAL A 1 211 ? -5.648 27.953 21.688 1 98.81 211 VAL A C 1
ATOM 1708 O O . VAL A 1 211 ? -4.887 28.672 22.344 1 98.81 211 VAL A O 1
ATOM 1711 N N . SER A 1 212 ? -6.934 27.906 21.953 1 98.81 212 SER A N 1
ATOM 1712 C CA . SER A 1 212 ? -7.578 28.672 23.016 1 98.81 212 SER A CA 1
ATOM 1713 C C . SER A 1 212 ? -7.039 28.297 24.375 1 98.81 212 SER A C 1
ATOM 1715 O O . SER A 1 212 ? -6.75 29.156 25.203 1 98.81 212 SER A O 1
ATOM 1717 N N . GLU A 1 213 ? -6.922 26.969 24.578 1 98.75 213 GLU A N 1
ATOM 1718 C CA . GLU A 1 213 ? -6.395 26.469 25.844 1 98.75 213 GLU A CA 1
ATOM 1719 C C . GLU A 1 213 ? -4.965 26.953 26.078 1 98.75 213 GLU A C 1
ATOM 1721 O O . GLU A 1 213 ? -4.598 27.297 27.203 1 98.75 213 GLU A O 1
ATOM 1726 N N . SER A 1 214 ? -4.191 26.969 25.047 1 98.75 214 SER A N 1
ATOM 1727 C CA . SER A 1 214 ? -2.797 27.375 25.141 1 98.75 214 SER A CA 1
ATOM 1728 C C . SER A 1 214 ? -2.682 28.859 25.453 1 98.75 214 SER A C 1
ATOM 1730 O O . SER A 1 214 ? -1.83 29.281 26.25 1 98.75 214 SER A O 1
ATOM 1732 N N . ILE A 1 215 ? -3.521 29.688 24.828 1 98.81 215 ILE A N 1
ATOM 1733 C CA . ILE A 1 215 ? -3.545 31.125 25.094 1 98.81 215 ILE A CA 1
ATOM 1734 C C . ILE A 1 215 ? -3.945 31.359 26.547 1 98.81 215 ILE A C 1
ATOM 1736 O O . ILE A 1 215 ? -3.369 32.219 27.234 1 98.81 215 ILE A O 1
ATOM 1740 N N . ARG A 1 216 ? -4.922 30.609 27.078 1 98.62 216 ARG A N 1
ATOM 1741 C CA . ARG A 1 216 ? -5.336 30.719 28.469 1 98.62 216 ARG A CA 1
ATOM 1742 C C . ARG A 1 216 ? -4.207 30.312 29.406 1 98.62 216 ARG A C 1
ATOM 1744 O O . ARG A 1 216 ? -3.938 31 30.406 1 98.62 216 ARG A O 1
ATOM 1751 N N . LEU A 1 217 ? -3.576 29.203 29.062 1 98.5 217 LEU A N 1
ATOM 1752 C CA . LEU A 1 217 ? -2.559 28.625 29.938 1 98.5 217 LEU A CA 1
ATOM 1753 C C . LEU A 1 217 ? -1.328 29.516 30.016 1 98.5 217 LEU A C 1
ATOM 1755 O O . LEU A 1 217 ? -0.765 29.719 31.094 1 98.5 217 LEU A O 1
ATOM 1759 N N . VAL A 1 218 ? -0.881 30.078 28.875 1 98.44 218 VAL A N 1
ATOM 1760 C CA . VAL A 1 218 ? 0.392 30.781 28.812 1 98.44 218 VAL A CA 1
ATOM 1761 C C . VAL A 1 218 ? 0.155 32.281 28.922 1 98.44 218 VAL A C 1
ATOM 1763 O O . VAL A 1 218 ? 0.916 33 29.594 1 98.44 218 VAL A O 1
ATOM 1766 N N . GLY A 1 219 ? -0.913 32.75 28.281 1 98.12 219 GLY A N 1
ATOM 1767 C CA . GLY A 1 219 ? -1.198 34.188 28.234 1 98.12 219 GLY A CA 1
ATOM 1768 C C . GLY A 1 219 ? -2.129 34.656 29.344 1 98.12 219 GLY A C 1
ATOM 1769 O O . GLY A 1 219 ? -2.221 35.844 29.625 1 98.12 219 GLY A O 1
ATOM 1770 N N . GLY A 1 220 ? -2.924 33.719 29.875 1 98.31 220 GLY A N 1
ATOM 1771 C CA . GLY A 1 220 ? -3.84 34.031 30.969 1 98.31 220 GLY A CA 1
ATOM 1772 C C . GLY A 1 220 ? -5.289 34.094 30.516 1 98.31 220 GLY A C 1
ATOM 1773 O O . GLY A 1 220 ? -5.578 34.375 29.359 1 98.31 220 GLY A O 1
ATOM 1774 N N . ASP A 1 221 ? -6.172 33.906 31.484 1 98.5 221 ASP A N 1
ATOM 1775 C CA . ASP A 1 221 ? -7.609 33.875 31.219 1 98.5 221 ASP A CA 1
ATOM 1776 C C . ASP A 1 221 ? -8.094 35.219 30.703 1 98.5 221 ASP A C 1
ATOM 1778 O O . ASP A 1 221 ? -8.945 35.281 29.812 1 98.5 221 ASP A O 1
ATOM 1782 N N . ALA A 1 222 ? -7.566 36.281 31.25 1 98.56 222 ALA A N 1
ATOM 1783 C CA . ALA A 1 222 ? -8.023 37.625 30.875 1 98.56 222 ALA A CA 1
ATOM 1784 C C . ALA A 1 222 ? -7.777 37.875 29.391 1 98.56 222 ALA A C 1
ATOM 1786 O O . ALA A 1 222 ? -8.633 38.469 28.719 1 98.56 222 ALA A O 1
ATOM 1787 N N . CYS A 1 223 ? -6.59 37.531 28.969 1 98.62 223 CYS A N 1
ATOM 1788 C CA . CYS A 1 223 ? -6.254 37.719 27.562 1 98.62 223 CYS A CA 1
ATOM 1789 C C . CYS A 1 223 ? -7.191 36.938 26.672 1 98.62 223 CYS A C 1
ATOM 1791 O O . CYS A 1 223 ? -7.754 37.469 25.719 1 98.62 223 CYS A O 1
ATOM 1793 N N . ALA A 1 224 ? -7.414 35.594 26.969 1 98.75 224 ALA A N 1
ATOM 1794 C CA . ALA A 1 224 ? -8.305 34.75 26.188 1 98.75 224 ALA A CA 1
ATOM 1795 C C . ALA A 1 224 ? -9.727 35.312 26.188 1 98.75 224 ALA A C 1
ATOM 1797 O O . ALA A 1 224 ? -10.391 35.312 25.141 1 98.75 224 ALA A O 1
ATOM 1798 N N . ASP A 1 225 ? -10.172 35.719 27.312 1 98.62 225 ASP A N 1
ATOM 1799 C CA . ASP A 1 225 ? -11.523 36.25 27.422 1 98.62 225 ASP A CA 1
ATOM 1800 C C . ASP A 1 225 ? -11.688 37.5 26.562 1 98.62 225 ASP A C 1
ATOM 1802 O O . ASP A 1 225 ? -12.742 37.719 25.969 1 98.62 225 ASP A O 1
ATOM 1806 N N . ARG A 1 226 ? -10.711 38.375 26.594 1 98.75 226 ARG A N 1
ATOM 1807 C CA . ARG A 1 226 ? -10.797 39.594 25.797 1 98.75 226 ARG A CA 1
ATOM 1808 C C . ARG A 1 226 ? -10.852 39.281 24.312 1 98.75 226 ARG A C 1
ATOM 1810 O O . ARG A 1 226 ? -11.586 39.938 23.562 1 98.75 226 ARG A O 1
ATOM 1817 N N . ILE A 1 227 ? -10.031 38.312 23.844 1 98.81 227 ILE A N 1
ATOM 1818 C CA . ILE A 1 227 ? -10.078 37.875 22.469 1 98.81 227 ILE A CA 1
ATOM 1819 C C . ILE A 1 227 ? -11.477 37.344 22.141 1 98.81 227 ILE A C 1
ATOM 1821 O O . ILE A 1 227 ? -12.023 37.656 21.078 1 98.81 227 ILE A O 1
ATOM 1825 N N . GLU A 1 228 ? -12.039 36.531 23.031 1 98.81 228 GLU A N 1
ATOM 1826 C CA . GLU A 1 228 ? -13.375 35.969 22.844 1 98.81 228 GLU A CA 1
ATOM 1827 C C . GLU A 1 228 ? -14.414 37.062 22.703 1 98.81 228 GLU A C 1
ATOM 1829 O O . GLU A 1 228 ? -15.25 37.031 21.797 1 98.81 228 GLU A O 1
ATOM 1834 N N . ARG A 1 229 ? -14.367 38.062 23.547 1 98.69 229 ARG A N 1
ATOM 1835 C CA . ARG A 1 229 ? -15.297 39.188 23.469 1 98.69 229 ARG A CA 1
ATOM 1836 C C . ARG A 1 229 ? -15.094 39.969 22.188 1 98.69 229 ARG A C 1
ATOM 1838 O O . ARG A 1 229 ? -16.062 40.5 21.609 1 98.69 229 ARG A O 1
ATOM 1845 N N . ALA A 1 230 ? -13.859 40.156 21.828 1 98.81 230 ALA A N 1
ATOM 1846 C CA . ALA A 1 230 ? -13.586 40.844 20.578 1 98.81 230 ALA A CA 1
ATOM 1847 C C . ALA A 1 230 ? -14.266 40.156 19.406 1 98.81 230 ALA A C 1
ATOM 1849 O O . ALA A 1 230 ? -14.875 40.812 18.547 1 98.81 230 ALA A O 1
ATOM 1850 N N . TYR A 1 231 ? -14.164 38.812 19.266 1 98.62 231 TYR A N 1
ATOM 1851 C CA . TYR A 1 231 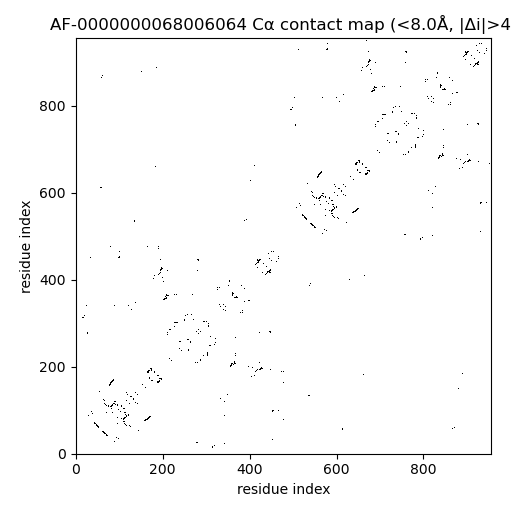? -14.812 38.062 18.203 1 98.62 231 TYR A CA 1
ATOM 1852 C C . TYR A 1 231 ? -16.328 38.219 18.266 1 98.62 231 TYR A C 1
ATOM 1854 O O . TYR A 1 231 ? -16.984 38.344 17.234 1 98.62 231 TYR A O 1
ATOM 1862 N N . GLU A 1 232 ? -16.875 38.156 19.484 1 98.38 232 GLU A N 1
ATOM 1863 C CA . GLU A 1 232 ? -18.312 38.375 19.641 1 98.38 232 GLU A CA 1
ATOM 1864 C C . GLU A 1 232 ? -18.719 39.75 19.109 1 98.38 232 GLU A C 1
ATOM 1866 O O . GLU A 1 232 ? -19.75 39.875 18.438 1 98.38 232 GLU A O 1
ATOM 1871 N N . GLN A 1 233 ? -17.922 40.75 19.391 1 98.56 233 GLN A N 1
ATOM 1872 C CA . GLN A 1 233 ? -18.219 42.094 18.906 1 98.56 233 GLN A CA 1
ATOM 1873 C C . GLN A 1 233 ? -18.188 42.156 17.375 1 98.56 233 GLN A C 1
ATOM 1875 O O . GLN A 1 233 ? -19.031 42.781 16.75 1 98.56 233 GLN A O 1
ATOM 1880 N N . ILE A 1 234 ? -17.188 41.531 16.797 1 98.62 234 ILE A N 1
ATOM 1881 C CA . ILE A 1 234 ? -17.078 41.5 15.352 1 98.62 234 ILE A CA 1
ATOM 1882 C C . ILE A 1 234 ? -18.328 40.844 14.758 1 98.62 234 ILE A C 1
ATOM 1884 O O . ILE A 1 234 ? -18.953 41.406 13.852 1 98.62 234 ILE A O 1
ATOM 1888 N N . GLU A 1 235 ? -18.656 39.656 15.258 1 98.12 235 GLU A N 1
ATOM 1889 C CA . GLU A 1 235 ? -19.797 38.906 14.734 1 98.12 235 GLU A CA 1
ATOM 1890 C C . GLU A 1 235 ? -21.094 39.688 14.938 1 98.12 235 GLU A C 1
ATOM 1892 O O . GLU A 1 235 ? -22 39.656 14.086 1 98.12 235 GLU A O 1
ATOM 1897 N N . ASP A 1 236 ? -21.203 40.406 16.031 1 98 236 ASP A N 1
ATOM 1898 C CA . ASP A 1 236 ? -22.375 41.25 16.281 1 98 236 ASP A CA 1
ATOM 1899 C C . ASP A 1 236 ? -22.469 42.375 15.258 1 98 236 ASP A C 1
ATOM 1901 O O . ASP A 1 236 ? -23.562 42.625 14.734 1 98 236 ASP A O 1
ATOM 1905 N N . HIS A 1 237 ? -21.359 43.062 15.047 1 98.19 237 HIS A N 1
ATOM 1906 C CA . HIS A 1 237 ? -21.359 44.125 14.055 1 98.19 237 HIS A CA 1
ATOM 1907 C C . HIS A 1 237 ? -21.734 43.594 12.672 1 98.19 237 HIS A C 1
ATOM 1909 O O . HIS A 1 237 ? -22.484 44.25 11.938 1 98.19 237 HIS A O 1
ATOM 1915 N N . LEU A 1 238 ? -21.234 42.406 12.297 1 98.06 238 LEU A N 1
ATOM 1916 C CA . LEU A 1 238 ? -21.562 41.812 11 1 98.06 238 LEU A CA 1
ATOM 1917 C C . LEU A 1 238 ? -23.031 41.438 10.922 1 98.06 238 LEU A C 1
ATOM 1919 O O . LEU A 1 238 ? -23.672 41.656 9.883 1 98.06 238 LEU A O 1
ATOM 1923 N N . ALA A 1 239 ? -23.562 40.906 12 1 97.31 239 ALA A N 1
ATOM 1924 C CA . ALA A 1 239 ? -24.969 40.531 12.039 1 97.31 239 ALA A CA 1
ATOM 1925 C C . ALA A 1 239 ? -25.875 41.75 11.883 1 97.31 239 ALA A C 1
ATOM 1927 O O . ALA A 1 239 ? -26.953 41.656 11.297 1 97.31 239 ALA A O 1
ATOM 1928 N N . ARG A 1 240 ? -25.422 42.906 12.289 1 97.88 240 ARG A N 1
ATOM 1929 C CA . ARG A 1 240 ? -26.188 44.125 12.227 1 97.88 240 ARG A CA 1
ATOM 1930 C C . ARG A 1 240 ? -25.875 44.906 10.953 1 97.88 240 ARG A C 1
ATOM 1932 O O . ARG A 1 240 ? -26.297 46.062 10.797 1 97.88 240 ARG A O 1
ATOM 1939 N N . GLU A 1 241 ? -25.062 44.375 10.164 1 97.38 241 GLU A N 1
ATOM 1940 C CA . GLU A 1 241 ? -24.672 44.906 8.867 1 97.38 241 GLU A CA 1
ATOM 1941 C C . GLU A 1 241 ? -23.859 46.188 9.023 1 97.38 241 GLU A C 1
ATOM 1943 O O . GLU A 1 241 ? -23.922 47.094 8.172 1 97.38 241 GLU A O 1
ATOM 1948 N N . GLU A 1 242 ? -23.188 46.281 10.18 1 97.69 242 GLU A N 1
ATOM 1949 C CA . GLU A 1 242 ? -22.25 47.375 10.391 1 97.69 242 GLU A CA 1
ATOM 1950 C C . GLU A 1 242 ? -20.875 47.062 9.797 1 97.69 242 GLU A C 1
ATOM 1952 O O . GLU A 1 242 ? -19.859 47.156 10.492 1 97.69 242 GLU A O 1
ATOM 1957 N N . PHE A 1 243 ? -20.922 46.844 8.531 1 97.25 243 PHE A N 1
ATOM 1958 C CA . PHE A 1 243 ? -19.766 46.312 7.812 1 97.25 243 PHE A CA 1
ATOM 1959 C C . PHE A 1 243 ? -18.625 47.312 7.773 1 97.25 243 PHE A C 1
ATOM 1961 O O . PHE A 1 243 ? -17.453 46.969 7.871 1 97.25 243 PHE A O 1
ATOM 1968 N N . ASP A 1 244 ? -18.875 48.594 7.695 1 95.88 244 ASP A N 1
ATOM 1969 C CA . ASP A 1 244 ? -17.859 49.656 7.555 1 95.88 244 ASP A CA 1
ATOM 1970 C C . ASP A 1 244 ? -17.016 49.75 8.82 1 95.88 244 ASP A C 1
ATOM 1972 O O . ASP A 1 244 ? -15.812 50.031 8.742 1 95.88 244 ASP A O 1
ATOM 1976 N N . LYS A 1 245 ? -17.625 49.562 9.922 1 95.69 245 LYS A N 1
ATOM 1977 C CA . LYS A 1 245 ? -16.906 49.625 11.188 1 95.69 245 LYS A CA 1
ATOM 1978 C C . LYS A 1 245 ? -15.828 48.531 11.258 1 95.69 245 LYS A C 1
ATOM 1980 O O . LYS A 1 245 ? -14.695 48.812 11.656 1 95.69 245 LYS A O 1
ATOM 1985 N N . VAL A 1 246 ? -16.219 47.344 10.859 1 97.12 246 VAL A N 1
ATOM 1986 C CA . VAL A 1 246 ? -15.297 46.219 10.883 1 97.12 246 VAL A CA 1
ATOM 1987 C C . VAL A 1 246 ? -14.211 46.406 9.836 1 97.12 246 VAL A C 1
ATOM 1989 O O . VAL A 1 246 ? -13.023 46.219 10.117 1 97.12 246 VAL A O 1
ATOM 1992 N N . ARG A 1 247 ? -14.578 46.812 8.664 1 95.25 247 ARG A N 1
ATOM 1993 C CA . ARG A 1 247 ? -13.641 47.031 7.566 1 95.25 247 ARG A CA 1
ATOM 1994 C C . ARG A 1 247 ? -12.562 48.031 7.949 1 95.25 247 ARG A C 1
ATOM 1996 O O . ARG A 1 247 ? -11.375 47.781 7.727 1 95.25 247 ARG A O 1
ATOM 2003 N N . GLU A 1 248 ? -13.008 49.125 8.531 1 93.5 248 GLU A N 1
ATOM 2004 C CA . GLU A 1 248 ? -12.086 50.188 8.891 1 93.5 248 GLU A CA 1
ATOM 2005 C C . GLU A 1 248 ? -11.172 49.75 10.031 1 93.5 248 GLU A C 1
ATOM 2007 O O . GLU A 1 248 ? -9.961 50.031 9.992 1 93.5 248 GLU A O 1
ATOM 2012 N N . GLU A 1 249 ? -11.75 49.125 10.984 1 94.62 249 GLU A N 1
ATOM 2013 C CA . GLU A 1 249 ? -10.992 48.75 12.172 1 94.62 249 GLU A CA 1
ATOM 2014 C C . GLU A 1 249 ? -9.891 47.75 11.828 1 94.62 249 GLU A C 1
ATOM 2016 O O . GLU A 1 249 ? -8.797 47.812 12.398 1 94.62 249 GLU A O 1
ATOM 2021 N N . PHE A 1 250 ? -10.117 46.875 10.867 1 95.88 250 PHE A N 1
ATOM 2022 C CA . PHE A 1 250 ? -9.18 45.812 10.578 1 95.88 250 PHE A CA 1
ATOM 2023 C C . PHE A 1 250 ? -8.438 46.062 9.273 1 95.88 250 PHE A C 1
ATOM 2025 O O . PHE A 1 250 ? -7.73 45.188 8.773 1 95.88 250 PHE A O 1
ATOM 2032 N N . LYS A 1 251 ? -8.625 47.188 8.695 1 93.56 251 LYS A N 1
ATOM 2033 C CA . LYS A 1 251 ? -7.922 47.625 7.496 1 93.56 251 LYS A CA 1
ATOM 2034 C C . LYS A 1 251 ? -8.078 46.625 6.355 1 93.56 251 LYS A C 1
ATOM 2036 O O . LYS A 1 251 ? -7.09 46.25 5.727 1 93.56 251 LYS A O 1
ATOM 2041 N N . VAL A 1 252 ? -9.266 46.125 6.176 1 93.5 252 VAL A N 1
ATOM 2042 C CA . VAL A 1 252 ? -9.57 45.219 5.07 1 93.5 252 VAL A CA 1
ATOM 2043 C C . VAL A 1 252 ? -9.922 46.031 3.824 1 93.5 252 VAL A C 1
ATOM 2045 O O . VAL A 1 252 ? -10.508 47.125 3.922 1 93.5 252 VAL A O 1
ATOM 2048 N N . CYS A 1 253 ? -9.523 45.562 2.676 1 92.94 253 CYS A N 1
ATOM 2049 C CA . CYS A 1 253 ? -9.781 46.25 1.426 1 92.94 253 CYS A CA 1
ATOM 2050 C C . CYS A 1 253 ? -11.281 46.406 1.177 1 92.94 253 CYS A C 1
ATOM 2052 O O . CYS A 1 253 ? -12.078 45.594 1.681 1 92.94 253 CYS A O 1
ATOM 2054 N N . ASN A 1 254 ? -11.562 47.281 0.3 1 91.19 254 ASN A N 1
ATOM 2055 C CA . ASN A 1 254 ? -12.953 47.656 0.088 1 91.19 254 ASN A CA 1
ATOM 2056 C C . ASN A 1 254 ? -13.711 46.625 -0.728 1 91.19 254 ASN A C 1
ATOM 2058 O O . ASN A 1 254 ? -14.945 46.625 -0.772 1 91.19 254 ASN A O 1
ATOM 2062 N N . ASN A 1 255 ? -13.078 45.75 -1.265 1 92.06 255 ASN A N 1
ATOM 2063 C CA . ASN A 1 255 ? -13.719 44.75 -2.135 1 92.06 255 ASN A CA 1
ATOM 2064 C C . ASN A 1 255 ? -14.359 43.625 -1.332 1 92.06 255 ASN A C 1
ATOM 2066 O O . ASN A 1 255 ? -15.094 42.812 -1.885 1 92.06 255 ASN A O 1
ATOM 2070 N N . ILE A 1 256 ? -14.188 43.594 -0.021 1 94.88 256 ILE A N 1
ATOM 2071 C CA . ILE A 1 256 ? -14.797 42.562 0.788 1 94.88 256 ILE A CA 1
ATOM 2072 C C . ILE A 1 256 ? -16.297 42.812 0.928 1 94.88 256 ILE A C 1
ATOM 2074 O O . ILE A 1 256 ? -16.719 43.969 1.059 1 94.88 256 ILE A O 1
ATOM 2078 N N . ASN A 1 257 ? -17.125 41.781 0.681 1 96.62 257 ASN A N 1
ATOM 2079 C CA . ASN A 1 257 ? -18.562 41.812 0.947 1 96.62 257 ASN A CA 1
ATOM 2080 C C . ASN A 1 257 ? -18.922 40.969 2.158 1 96.62 257 ASN A C 1
ATOM 2082 O O . ASN A 1 257 ? -19.172 39.75 2.021 1 96.62 257 ASN A O 1
ATOM 2086 N N . PHE A 1 258 ? -19.078 41.562 3.311 1 96.62 258 PHE A N 1
ATOM 2087 C CA . PHE A 1 258 ? -19.328 40.875 4.559 1 96.62 258 PHE A CA 1
ATOM 2088 C C . PHE A 1 258 ? -20.734 40.25 4.57 1 96.62 258 PHE A C 1
ATOM 2090 O O . PHE A 1 258 ? -21.047 39.438 5.418 1 96.62 258 PHE A O 1
ATOM 2097 N N . ALA A 1 259 ? -21.578 40.688 3.664 1 96 259 ALA A N 1
ATOM 2098 C CA . ALA A 1 259 ? -22.891 40.062 3.537 1 96 259 ALA A CA 1
ATOM 2099 C C . ALA A 1 259 ? -22.766 38.688 2.904 1 96 259 ALA A C 1
ATOM 2101 O O . ALA A 1 259 ? -23.672 37.875 3.016 1 96 259 ALA A O 1
ATOM 2102 N N . ASN A 1 260 ? -21.703 38.531 2.18 1 96.5 260 ASN A N 1
ATOM 2103 C CA . ASN A 1 260 ? -21.359 37.219 1.659 1 96.5 260 ASN A CA 1
ATOM 2104 C C . ASN A 1 260 ? -20.734 36.312 2.734 1 96.5 260 ASN A C 1
ATOM 2106 O O . ASN A 1 260 ? -19.672 36.656 3.271 1 96.5 260 ASN A O 1
ATOM 2110 N N . SER A 1 261 ? -21.297 35.188 3.021 1 96.56 261 SER A N 1
ATOM 2111 C CA . SER A 1 261 ? -20.891 34.344 4.125 1 96.56 261 SER A CA 1
ATOM 2112 C C . SER A 1 261 ? -19.469 33.812 3.924 1 96.56 261 SER A C 1
ATOM 2114 O O . SER A 1 261 ? -18.75 33.594 4.891 1 96.56 261 SER A O 1
ATOM 2116 N N . LEU A 1 262 ? -19.078 33.625 2.674 1 97.88 262 LEU A N 1
ATOM 2117 C CA . LEU A 1 262 ? -17.734 33.125 2.404 1 97.88 262 LEU A CA 1
ATOM 2118 C C . LEU A 1 262 ? -16.688 34.188 2.703 1 97.88 262 LEU A C 1
ATOM 2120 O O . LEU A 1 262 ? -15.617 33.875 3.246 1 97.88 262 LEU A O 1
ATOM 2124 N N . ASP A 1 263 ? -16.969 35.438 2.369 1 97.38 263 ASP A N 1
ATOM 2125 C CA . ASP A 1 263 ? -16.047 36.531 2.686 1 97.38 263 ASP A CA 1
ATOM 2126 C C . ASP A 1 263 ? -15.922 36.719 4.195 1 97.38 263 ASP A C 1
ATOM 2128 O O . ASP A 1 263 ? -14.82 36.875 4.715 1 97.38 263 ASP A O 1
ATOM 2132 N N . SER A 1 264 ? -17.094 36.719 4.828 1 97.5 264 SER A N 1
ATOM 2133 C CA . SER A 1 264 ? -17.078 36.875 6.277 1 97.5 264 SER A CA 1
ATOM 2134 C C . SER A 1 264 ? -16.328 35.75 6.953 1 97.5 264 SER A C 1
ATOM 2136 O O . SER A 1 264 ? -15.531 35.969 7.871 1 97.5 264 SER A O 1
ATOM 2138 N N . ALA A 1 265 ? -16.547 34.562 6.496 1 97.88 265 ALA A N 1
ATOM 2139 C CA . ALA A 1 265 ? -15.875 33.375 7.066 1 97.88 265 ALA A CA 1
ATOM 2140 C C . ALA A 1 265 ? -14.367 33.438 6.836 1 97.88 265 ALA A C 1
ATOM 2142 O O . ALA A 1 265 ? -13.586 33.125 7.734 1 97.88 265 ALA A O 1
ATOM 2143 N N . MET A 1 266 ? -13.984 33.812 5.656 1 96.06 266 MET A N 1
ATOM 2144 C CA . MET A 1 266 ? -12.562 33.906 5.336 1 96.06 266 MET A CA 1
ATOM 2145 C C . MET A 1 266 ? -11.875 34.938 6.234 1 96.06 266 MET A C 1
ATOM 2147 O O . MET A 1 266 ? -10.766 34.688 6.711 1 96.06 266 MET A O 1
ATOM 2151 N N . PHE A 1 267 ? -12.547 36.031 6.426 1 95.88 267 PHE A N 1
ATOM 2152 C CA . PHE A 1 267 ? -12.039 37.125 7.273 1 95.88 267 PHE A CA 1
ATOM 2153 C C . PHE A 1 267 ? -11.852 36.625 8.703 1 95.88 267 PHE A C 1
ATOM 2155 O O . PHE A 1 267 ? -10.758 36.75 9.273 1 95.88 267 PHE A O 1
ATOM 2162 N N . LEU A 1 268 ? -12.852 36.031 9.258 1 97.38 268 LEU A N 1
ATOM 2163 C CA . LEU A 1 268 ? -12.82 35.562 10.641 1 97.38 268 LEU A CA 1
ATOM 2164 C C . LEU A 1 268 ? -11.789 34.469 10.82 1 97.38 268 LEU A C 1
ATOM 2166 O O . LEU A 1 268 ? -11.07 34.438 11.82 1 97.38 268 LEU A O 1
ATOM 2170 N N . SER A 1 269 ? -11.695 33.562 9.891 1 96.56 269 SER A N 1
ATOM 2171 C CA . SER A 1 269 ? -10.719 32.469 9.938 1 96.56 269 SER A CA 1
ATOM 2172 C C . SER A 1 269 ? -9.289 33 9.883 1 96.56 269 SER A C 1
ATOM 2174 O O . SER A 1 269 ? -8.414 32.5 10.578 1 96.56 269 SER A O 1
ATOM 2176 N N . SER A 1 270 ? -9.078 34 9.094 1 93.88 270 SER A N 1
ATOM 2177 C CA . SER A 1 270 ? -7.734 34.531 8.93 1 93.88 270 SER A CA 1
ATOM 2178 C C . SER A 1 270 ? -7.195 35.094 10.234 1 93.88 270 SER A C 1
ATOM 2180 O O . SER A 1 270 ? -6.023 34.906 10.57 1 93.88 270 SER A O 1
ATOM 2182 N N . ILE A 1 271 ? -8.016 35.812 10.961 1 95.06 271 ILE A N 1
ATOM 2183 C CA . ILE A 1 271 ? -7.59 36.375 12.242 1 95.06 271 ILE A CA 1
ATOM 2184 C C . ILE A 1 271 ? -7.203 35.219 13.18 1 95.06 271 ILE A C 1
ATOM 2186 O O . ILE A 1 271 ? -6.148 35.281 13.82 1 95.06 271 ILE A O 1
ATOM 2190 N N . SER A 1 272 ? -8.031 34.219 13.219 1 96.44 272 SER A N 1
ATOM 2191 C CA . SER A 1 272 ? -7.785 33.062 14.086 1 96.44 272 SER A CA 1
ATOM 2192 C C . SER A 1 272 ? -6.492 32.375 13.703 1 96.44 272 SER A C 1
ATOM 2194 O O . SER A 1 272 ? -5.785 31.844 14.562 1 96.44 272 SER A O 1
ATOM 2196 N N . ASP A 1 273 ? -6.18 32.312 12.422 1 95 273 ASP A N 1
ATOM 2197 C CA . ASP A 1 273 ? -5.016 31.578 11.93 1 95 273 ASP A CA 1
ATOM 2198 C C . ASP A 1 273 ? -3.719 32.25 12.375 1 95 273 ASP A C 1
ATOM 2200 O O . ASP A 1 273 ? -2.699 31.578 12.555 1 95 273 ASP A O 1
ATOM 2204 N N . TYR A 1 274 ? -3.742 33.531 12.547 1 93.62 274 TYR A N 1
ATOM 2205 C CA . TYR A 1 274 ? -2.572 34.219 13.094 1 93.62 274 TYR A CA 1
ATOM 2206 C C . TYR A 1 274 ? -2.277 33.75 14.516 1 93.62 274 TYR A C 1
ATOM 2208 O O . TYR A 1 274 ? -1.123 33.5 14.867 1 93.62 274 TYR A O 1
ATOM 2216 N N . PHE A 1 275 ? -3.334 33.656 15.328 1 96.25 275 PHE A N 1
ATOM 2217 C CA . PHE A 1 275 ? -3.164 33.094 16.672 1 96.25 275 PHE A CA 1
ATOM 2218 C C . PHE A 1 275 ? -2.66 31.656 16.609 1 96.25 275 PHE A C 1
ATOM 2220 O O . PHE A 1 275 ? -1.808 31.25 17.391 1 96.25 275 PHE A O 1
ATOM 2227 N N . ALA A 1 276 ? -3.227 30.922 15.648 1 96.75 276 ALA A N 1
ATOM 2228 C CA . ALA A 1 276 ? -2.816 29.531 15.461 1 96.75 276 ALA A CA 1
ATOM 2229 C C . ALA A 1 276 ? -1.317 29.438 15.195 1 96.75 276 ALA A C 1
ATOM 2231 O O . ALA A 1 276 ? -0.639 28.562 15.742 1 96.75 276 ALA A O 1
ATOM 2232 N N . GLY A 1 277 ? -0.801 30.281 14.328 1 95.12 277 GLY A N 1
ATOM 2233 C CA . GLY A 1 277 ? 0.624 30.297 14.039 1 95.12 277 GLY A CA 1
ATOM 2234 C C . GLY A 1 277 ? 1.477 30.578 15.258 1 95.12 277 GLY A C 1
ATOM 2235 O O . GLY A 1 277 ? 2.504 29.938 15.469 1 95.12 277 GLY A O 1
ATOM 2236 N N . VAL A 1 278 ? 1.06 31.562 16.094 1 95.81 278 VAL A N 1
ATOM 2237 C CA . VAL A 1 278 ? 1.779 31.953 17.297 1 95.81 278 VAL A CA 1
ATOM 2238 C C . VAL A 1 278 ? 1.848 30.766 18.266 1 95.81 278 VAL A C 1
ATOM 2240 O O . VAL A 1 278 ? 2.902 30.484 18.828 1 95.81 278 VAL A O 1
ATOM 2243 N N . VAL A 1 279 ? 0.729 30.078 18.391 1 97.81 279 VAL A N 1
ATOM 2244 C CA . VAL A 1 279 ? 0.637 28.984 19.344 1 97.81 279 VAL A CA 1
ATOM 2245 C C . VAL A 1 279 ? 1.384 27.766 18.812 1 97.81 279 VAL A C 1
ATOM 2247 O O . VAL A 1 279 ? 2.154 27.125 19.531 1 97.81 279 VAL A O 1
ATOM 2250 N N . GLN A 1 280 ? 1.176 27.406 17.547 1 96.88 280 GLN A N 1
ATOM 2251 C CA . GLN A 1 280 ? 1.753 26.219 16.938 1 96.88 280 GLN A CA 1
ATOM 2252 C C . GLN A 1 280 ? 3.277 26.25 17.016 1 96.88 280 GLN A C 1
ATOM 2254 O O . GLN A 1 280 ? 3.906 25.203 17.234 1 96.88 280 GLN A O 1
ATOM 2259 N N . TYR A 1 281 ? 3.83 27.406 16.875 1 95.12 281 TYR A N 1
ATOM 2260 C CA . TYR A 1 281 ? 5.285 27.5 16.875 1 95.12 281 TYR A CA 1
ATOM 2261 C C . TYR A 1 281 ? 5.773 28.328 18.062 1 95.12 281 TYR A C 1
ATOM 2263 O O . TYR A 1 281 ? 6.777 29.031 17.969 1 95.12 281 TYR A O 1
ATOM 2271 N N . HIS A 1 282 ? 5.059 28.297 19.109 1 95.75 282 HIS A N 1
ATOM 2272 C CA . HIS A 1 282 ? 5.324 29.078 20.312 1 95.75 282 HIS A CA 1
ATOM 2273 C C . HIS A 1 282 ? 6.715 28.797 20.859 1 95.75 282 HIS A C 1
ATOM 2275 O O . HIS A 1 282 ? 7.105 27.641 21 1 95.75 282 HIS A O 1
ATOM 2281 N N . SER A 1 283 ? 7.434 29.781 21.094 1 92.19 283 SER A N 1
ATOM 2282 C CA . SER A 1 283 ? 8.578 29.859 21.984 1 92.19 283 SER A CA 1
ATOM 2283 C C . SER A 1 283 ? 8.297 30.797 23.156 1 92.19 283 SER A C 1
ATOM 2285 O O . SER A 1 283 ? 7.441 31.672 23.062 1 92.19 283 SER A O 1
ATOM 2287 N N . PRO A 1 284 ? 9.016 30.531 24.297 1 92.19 284 PRO A N 1
ATOM 2288 C CA . PRO A 1 284 ? 8.742 31.422 25.422 1 92.19 284 PRO A CA 1
ATOM 2289 C C . PRO A 1 284 ? 8.773 32.906 25.031 1 92.19 284 PRO A C 1
ATOM 2291 O O . PRO A 1 284 ? 9.734 33.344 24.406 1 92.19 284 PRO A O 1
ATOM 2294 N N . GLY A 1 285 ? 7.719 33.656 25.312 1 95.75 285 GLY A N 1
ATOM 2295 C CA . GLY A 1 285 ? 7.609 35.062 25 1 95.75 285 GLY A CA 1
ATOM 2296 C C . GLY A 1 285 ? 6.648 35.344 23.859 1 95.75 285 GLY A C 1
ATOM 2297 O O . GLY A 1 285 ? 6.188 36.469 23.703 1 95.75 285 GLY A O 1
ATOM 2298 N N . ASP A 1 286 ? 6.312 34.375 23.094 1 96.25 286 ASP A N 1
ATOM 2299 C CA . ASP A 1 286 ? 5.488 34.594 21.906 1 96.25 286 ASP A CA 1
ATOM 2300 C C . ASP A 1 286 ? 4.035 34.875 22.297 1 96.25 286 ASP A C 1
ATOM 2302 O O . ASP A 1 286 ? 3.516 35.969 22.047 1 96.25 286 ASP A O 1
ATOM 2306 N N . ILE A 1 287 ? 3.4 33.906 22.953 1 98.19 287 ILE A N 1
ATOM 2307 C CA . ILE A 1 287 ? 2.012 34.062 23.375 1 98.19 287 ILE A CA 1
ATOM 2308 C C . ILE A 1 287 ? 1.894 35.219 24.375 1 98.19 287 ILE A C 1
ATOM 2310 O O . ILE A 1 287 ? 0.968 36.031 24.281 1 98.19 287 ILE A O 1
ATOM 2314 N N . GLU A 1 288 ? 2.85 35.281 25.234 1 98 288 GLU A N 1
ATOM 2315 C CA . GLU A 1 288 ? 2.887 36.344 26.219 1 98 288 GLU A CA 1
ATOM 2316 C C . GLU A 1 288 ? 2.91 37.719 25.531 1 98 288 GLU A C 1
ATOM 2318 O O . GLU A 1 288 ? 2.188 38.625 25.938 1 98 288 GLU A O 1
ATOM 2323 N N . GLY A 1 289 ? 3.748 37.812 24.547 1 97.88 289 GLY A N 1
ATOM 2324 C CA . GLY A 1 289 ? 3.861 39.094 23.828 1 97.88 289 GLY A CA 1
ATOM 2325 C C . GLY A 1 289 ? 2.574 39.5 23.141 1 97.88 289 GLY A C 1
ATOM 2326 O O . GLY A 1 289 ? 2.201 40.656 23.156 1 97.88 289 GLY A O 1
ATOM 2327 N N . VAL A 1 290 ? 1.914 38.594 22.531 1 97.69 290 VAL A N 1
ATOM 2328 C CA . VAL A 1 290 ? 0.629 38.844 21.891 1 97.69 290 VAL A CA 1
ATOM 2329 C C . VAL A 1 290 ? -0.378 39.344 22.922 1 97.69 290 VAL A C 1
ATOM 2331 O O . VAL A 1 290 ? -1.088 40.312 22.688 1 97.69 290 VAL A O 1
ATOM 2334 N N . CYS A 1 291 ? -0.436 38.656 24.047 1 98.19 291 CYS A N 1
ATOM 2335 C CA . CYS A 1 291 ? -1.394 39 25.094 1 98.19 291 CYS A CA 1
ATOM 2336 C C . CYS A 1 291 ? -1.07 40.375 25.703 1 98.19 291 CYS A C 1
ATOM 2338 O O . CYS A 1 291 ? -1.975 41.125 26.078 1 98.19 291 CYS A O 1
ATOM 2340 N N . GLU A 1 292 ? 0.229 40.656 25.766 1 98 292 GLU A N 1
ATOM 2341 C CA . GLU A 1 292 ? 0.61 42 26.25 1 98 292 GLU A CA 1
ATOM 2342 C C . GLU A 1 292 ? 0.026 43.094 25.359 1 98 292 GLU A C 1
ATOM 2344 O O . GLU A 1 292 ? -0.462 44.094 25.875 1 98 292 GLU A O 1
ATOM 2349 N N . ILE A 1 293 ? 0.051 42.906 24.109 1 97.81 293 ILE A N 1
ATOM 2350 C CA . ILE A 1 293 ? -0.449 43.906 23.172 1 97.81 293 ILE A CA 1
ATOM 2351 C C . ILE A 1 293 ? -1.971 44 23.266 1 97.81 293 ILE A C 1
ATOM 2353 O O . ILE A 1 293 ? -2.539 45.094 23.312 1 97.81 293 ILE A O 1
ATOM 2357 N N . ILE A 1 294 ? -2.652 42.906 23.328 1 98.12 294 ILE A N 1
ATOM 2358 C CA . ILE A 1 294 ? -4.109 42.844 23.312 1 98.12 294 ILE A CA 1
ATOM 2359 C C . ILE A 1 294 ? -4.66 43.406 24.625 1 98.12 294 ILE A C 1
ATOM 2361 O O . ILE A 1 294 ? -5.719 44.031 24.641 1 98.12 294 ILE A O 1
ATOM 2365 N N . MET A 1 295 ? -3.912 43.25 25.688 1 98 295 MET A N 1
ATOM 2366 C CA . MET A 1 295 ? -4.375 43.688 27 1 98 295 MET A CA 1
ATOM 2367 C C . MET A 1 295 ? -3.971 45.125 27.281 1 98 295 MET A C 1
ATOM 2369 O O . MET A 1 295 ? -4.008 45.562 28.438 1 98 295 MET A O 1
ATOM 2373 N N . ASP A 1 296 ? -3.602 45.781 26.266 1 96.56 296 ASP A N 1
ATOM 2374 C CA . ASP A 1 296 ? -3.316 47.188 26.422 1 96.56 296 ASP A CA 1
ATOM 2375 C C . ASP A 1 296 ? -4.496 47.906 27.062 1 96.56 296 ASP A C 1
ATOM 2377 O O . ASP A 1 296 ? -5.559 48.062 26.469 1 96.56 296 ASP A O 1
ATOM 2381 N N . ASP A 1 297 ? -4.363 48.5 28.203 1 94.69 297 ASP A N 1
ATOM 2382 C CA . ASP A 1 297 ? -5.426 49.062 29.016 1 94.69 297 ASP A CA 1
ATOM 2383 C C . ASP A 1 297 ? -5.898 50.406 28.438 1 94.69 297 ASP A C 1
ATOM 2385 O O . ASP A 1 297 ? -6.969 50.906 28.781 1 94.69 297 ASP A O 1
ATOM 2389 N N . SER A 1 298 ? -5.133 50.906 27.547 1 97.06 298 SER A N 1
ATOM 2390 C CA . SER A 1 298 ? -5.504 52.188 26.953 1 97.06 298 SER A CA 1
ATOM 2391 C C . SER A 1 298 ? -6.594 52 25.891 1 97.06 298 SER A C 1
ATOM 2393 O O . SER A 1 298 ? -7.227 52.969 25.484 1 97.06 298 SER A O 1
ATOM 2395 N N . ILE A 1 299 ? -6.781 50.812 25.469 1 97.69 299 ILE A N 1
ATOM 2396 C CA . ILE A 1 299 ? -7.832 50.531 24.5 1 97.69 299 ILE A CA 1
ATOM 2397 C C . ILE A 1 299 ? -9.008 49.844 25.203 1 97.69 299 ILE A C 1
ATOM 2399 O O . ILE A 1 299 ? -8.906 48.688 25.594 1 97.69 299 ILE A O 1
ATOM 2403 N N . GLU A 1 300 ? -10.102 50.469 25.297 1 96.69 300 GLU A N 1
ATOM 2404 C CA . GLU A 1 300 ? -11.234 49.969 26.078 1 96.69 300 GLU A CA 1
ATOM 2405 C C . GLU A 1 300 ? -12.031 48.938 25.297 1 96.69 300 GLU A C 1
ATOM 2407 O O . GLU A 1 300 ? -12.445 47.906 25.844 1 96.69 300 GLU A O 1
ATOM 2412 N N . ASN A 1 301 ? -12.18 49.25 24 1 97.38 301 ASN A N 1
ATOM 2413 C CA . ASN A 1 301 ? -13 48.375 23.172 1 97.38 301 ASN A CA 1
ATOM 2414 C C . ASN A 1 301 ? -12.25 47.125 22.781 1 97.38 301 ASN A C 1
ATOM 2416 O O . ASN A 1 301 ? -11.133 47.188 22.266 1 97.38 301 ASN A O 1
ATOM 2420 N N . ASP A 1 302 ? -12.859 45.938 23 1 98.19 302 ASP A N 1
ATOM 2421 C CA . ASP A 1 302 ? -12.195 44.656 22.797 1 98.19 302 ASP A CA 1
ATOM 2422 C C . ASP A 1 302 ? -11.867 44.438 21.328 1 98.19 302 ASP A C 1
ATOM 2424 O O . ASP A 1 302 ? -10.789 43.938 20.984 1 98.19 302 ASP A O 1
ATOM 2428 N N . MET A 1 303 ? -12.805 44.719 20.422 1 98.31 303 MET A N 1
ATOM 2429 C CA . MET A 1 303 ? -12.562 44.562 19 1 98.31 303 MET A CA 1
ATOM 2430 C C . MET A 1 303 ? -11.406 45.438 18.531 1 98.31 303 MET A C 1
ATOM 2432 O O . MET A 1 303 ? -10.57 45.031 17.75 1 98.31 303 MET A O 1
ATOM 2436 N N . GLU A 1 304 ? -11.328 46.688 19.062 1 97.62 304 GLU A N 1
ATOM 2437 C CA . GLU A 1 304 ? -10.25 47.594 18.719 1 97.62 304 GLU A CA 1
ATOM 2438 C C . GLU A 1 304 ? -8.898 47.094 19.203 1 97.62 304 GLU A C 1
ATOM 2440 O O . GLU A 1 304 ? -7.887 47.25 18.516 1 97.62 304 GLU A O 1
ATOM 2445 N N . ALA A 1 305 ? -8.898 46.5 20.391 1 98.06 305 ALA A N 1
ATOM 2446 C CA . ALA A 1 305 ? -7.668 45.938 20.922 1 98.06 305 ALA A CA 1
ATOM 2447 C C . ALA A 1 305 ? -7.156 44.812 20.047 1 98.06 305 ALA A C 1
ATOM 2449 O O . ALA A 1 305 ? -5.957 44.719 19.781 1 98.06 305 ALA A O 1
ATOM 2450 N N . LEU A 1 306 ? -8.102 43.938 19.656 1 98.19 306 LEU A N 1
ATOM 2451 C CA . LEU A 1 306 ? -7.746 42.812 18.766 1 98.19 306 LEU A CA 1
ATOM 2452 C C . LEU A 1 306 ? -7.234 43.344 17.422 1 98.19 306 LEU A C 1
ATOM 2454 O O . LEU A 1 306 ? -6.227 42.844 16.906 1 98.19 306 LEU A O 1
ATOM 2458 N N . ALA A 1 307 ? -7.902 44.312 16.859 1 97.25 307 ALA A N 1
ATOM 2459 C CA . ALA A 1 307 ? -7.504 44.906 15.578 1 97.25 307 ALA A CA 1
ATOM 2460 C C . ALA A 1 307 ? -6.121 45.531 15.672 1 97.25 307 ALA A C 1
ATOM 2462 O O . ALA A 1 307 ? -5.32 45.438 14.734 1 97.25 307 ALA A O 1
ATOM 2463 N N . ASN A 1 308 ? -5.848 46.219 16.812 1 95.94 308 ASN A N 1
ATOM 2464 C CA . ASN A 1 308 ? -4.547 46.875 17.031 1 95.94 308 ASN A CA 1
ATOM 2465 C C . ASN A 1 308 ? -3.408 45.844 16.922 1 95.94 308 ASN A C 1
ATOM 2467 O O . ASN A 1 308 ? -2.359 46.156 16.344 1 95.94 308 ASN A O 1
ATOM 2471 N N . TRP A 1 309 ? -3.596 44.719 17.453 1 96.19 309 TRP A N 1
ATOM 2472 C CA . TRP A 1 309 ? -2.604 43.656 17.344 1 96.19 309 TRP A CA 1
ATOM 2473 C C . TRP A 1 309 ? -2.535 43.125 15.922 1 96.19 309 TRP A C 1
ATOM 2475 O O . TRP A 1 309 ? -1.446 42.938 15.359 1 96.19 309 TRP A O 1
ATOM 2485 N N . PHE A 1 310 ? -3.691 42.844 15.281 1 94.06 310 PHE A N 1
ATOM 2486 C CA . PHE A 1 310 ? -3.797 42.156 14 1 94.06 310 PHE A CA 1
ATOM 2487 C C . PHE A 1 310 ? -3.195 43 12.883 1 94.06 310 PHE A C 1
ATOM 2489 O O . PHE A 1 310 ? -2.572 42.469 11.961 1 94.06 310 PHE A O 1
ATOM 2496 N N . ILE A 1 311 ? -3.365 44.312 12.922 1 92.25 311 ILE A N 1
ATOM 2497 C CA . ILE A 1 311 ? -2.971 45.156 11.797 1 92.25 311 ILE A CA 1
ATOM 2498 C C . ILE A 1 311 ? -1.603 45.781 12.078 1 92.25 311 ILE A C 1
ATOM 2500 O O . ILE A 1 311 ? -1.186 46.719 11.391 1 92.25 311 ILE A O 1
ATOM 2504 N N . ARG A 1 312 ? -1.034 45.312 13.148 1 87 312 ARG A N 1
ATOM 2505 C CA . ARG A 1 312 ? 0.278 45.844 13.469 1 87 312 ARG A CA 1
ATOM 2506 C C . ARG A 1 312 ? 1.256 45.656 12.32 1 87 312 ARG A C 1
ATOM 2508 O O . ARG A 1 312 ? 1.439 44.531 11.844 1 87 312 ARG A O 1
ATOM 2515 N N . GLY A 1 313 ? 1.836 46.625 11.805 1 77.88 313 GLY A N 1
ATOM 2516 C CA . GLY A 1 313 ? 2.816 46.594 10.727 1 77.88 313 GLY A CA 1
ATOM 2517 C C . GLY A 1 313 ? 2.188 46.531 9.352 1 77.88 313 GLY A C 1
ATOM 2518 O O . GLY A 1 313 ? 2.893 46.406 8.344 1 77.88 313 GLY A O 1
ATOM 2519 N N . VAL A 1 314 ? 0.866 46.5 9.383 1 80.56 314 VAL A N 1
ATOM 2520 C CA . VAL A 1 314 ? 0.164 46.469 8.109 1 80.56 314 VAL A CA 1
ATOM 2521 C C . VAL A 1 314 ? 0.088 47.875 7.527 1 80.56 314 VAL A C 1
ATOM 2523 O O . VAL A 1 314 ? -0.424 48.812 8.172 1 80.56 314 VAL A O 1
ATOM 2526 N N . ASN A 1 315 ? 0.589 48.031 6.301 1 81.75 315 ASN A N 1
ATOM 2527 C CA . ASN A 1 315 ? 0.628 49.344 5.699 1 81.75 315 ASN A CA 1
ATOM 2528 C C . ASN A 1 315 ? -0.36 49.469 4.539 1 81.75 315 ASN A C 1
ATOM 2530 O O . ASN A 1 315 ? -0.605 50.562 4.039 1 81.75 315 ASN A O 1
ATOM 2534 N N . GLN A 1 316 ? -0.866 48.438 4.117 1 85.69 316 GLN A N 1
ATOM 2535 C CA . GLN A 1 316 ? -1.877 48.406 3.066 1 85.69 316 GLN A CA 1
ATOM 2536 C C . GLN A 1 316 ? -3.084 47.562 3.479 1 85.69 316 GLN A C 1
ATOM 2538 O O . GLN A 1 316 ? -3.004 46.781 4.414 1 85.69 316 GLN A O 1
ATOM 2543 N N . CYS A 1 317 ? -4.125 47.844 2.75 1 89 317 CYS A N 1
ATOM 2544 C CA . CYS A 1 317 ? -5.316 47.094 3.076 1 89 317 CYS A CA 1
ATOM 2545 C C . CYS A 1 317 ? -5.09 45.594 2.826 1 89 317 CYS A C 1
ATOM 2547 O O . CYS A 1 317 ? -4.336 45.219 1.926 1 89 317 CYS A O 1
ATOM 2549 N N . MET A 1 318 ? -5.707 44.781 3.559 1 89.38 318 MET A N 1
ATOM 2550 C CA . MET A 1 318 ? -5.59 43.344 3.43 1 89.38 318 MET A CA 1
ATOM 2551 C C . MET A 1 318 ? -6.742 42.781 2.611 1 89.38 318 MET A C 1
ATOM 2553 O O . MET A 1 318 ? -7.906 42.906 2.982 1 89.38 318 MET A O 1
ATOM 2557 N N . ASP A 1 319 ? -6.461 42.188 1.456 1 89.75 319 ASP A N 1
ATOM 2558 C CA . ASP A 1 319 ? -7.484 41.5 0.671 1 89.75 319 ASP A CA 1
ATOM 2559 C C . ASP A 1 319 ? -7.812 40.125 1.266 1 89.75 319 ASP A C 1
ATOM 2561 O O . ASP A 1 319 ? -7.023 39.188 1.139 1 89.75 319 ASP A O 1
ATOM 2565 N N . MET A 1 320 ? -8.914 39.969 1.801 1 88.25 320 MET A N 1
ATOM 2566 C CA . MET A 1 320 ? -9.312 38.75 2.504 1 88.25 320 MET A CA 1
ATOM 2567 C C . MET A 1 320 ? -10.555 38.156 1.877 1 88.25 320 MET A C 1
ATOM 2569 O O . MET A 1 320 ? -11.297 37.438 2.541 1 88.25 320 MET A O 1
ATOM 2573 N N . THR A 1 321 ? -10.828 38.5 0.605 1 94.38 321 THR A N 1
ATOM 2574 C CA . THR A 1 321 ? -12.023 37.969 -0.036 1 94.38 321 THR A CA 1
ATOM 2575 C C . THR A 1 321 ? -11.844 36.5 -0.405 1 94.38 321 THR A C 1
ATOM 2577 O O . THR A 1 321 ? -10.734 36.062 -0.733 1 94.38 321 THR A O 1
ATOM 2580 N N . TYR A 1 322 ? -12.891 35.812 -0.33 1 96.31 322 TYR A N 1
ATOM 2581 C CA . TYR A 1 322 ? -12.898 34.406 -0.74 1 96.31 322 TYR A CA 1
ATOM 2582 C C . TYR A 1 322 ? -12.508 34.25 -2.205 1 96.31 322 TYR A C 1
ATOM 2584 O O . TYR A 1 322 ? -11.672 33.438 -2.553 1 96.31 322 TYR A O 1
ATOM 2592 N N . ASP A 1 323 ? -13.047 35.094 -3.043 1 96.06 323 ASP A N 1
ATOM 2593 C CA . ASP A 1 323 ? -12.828 35 -4.484 1 96.06 323 ASP A CA 1
ATOM 2594 C C . ASP A 1 323 ? -11.367 35.219 -4.832 1 96.06 323 ASP A C 1
ATOM 2596 O O . ASP A 1 323 ? -10.805 34.531 -5.688 1 96.06 323 ASP A O 1
ATOM 2600 N N . SER A 1 324 ? -10.766 36.219 -4.203 1 94.38 324 SER A N 1
ATOM 2601 C CA . SER A 1 324 ? -9.359 36.5 -4.465 1 94.38 324 SER A CA 1
ATOM 2602 C C . SER A 1 324 ? -8.477 35.344 -4.012 1 94.38 324 SER A C 1
ATOM 2604 O O . SER A 1 324 ? -7.484 35 -4.668 1 94.38 324 SER A O 1
ATOM 2606 N N . THR A 1 325 ? -8.828 34.781 -2.902 1 94.44 325 THR A N 1
ATOM 2607 C CA . THR A 1 325 ? -8.094 33.625 -2.383 1 94.44 325 THR A CA 1
ATOM 2608 C C . THR A 1 325 ? -8.18 32.469 -3.352 1 94.44 325 THR A C 1
ATOM 2610 O O . THR A 1 325 ? -7.156 31.844 -3.684 1 94.44 325 THR A O 1
ATOM 2613 N N . ILE A 1 326 ? -9.367 32.188 -3.848 1 96.88 326 ILE A N 1
ATOM 2614 C CA . ILE A 1 326 ? -9.578 31.062 -4.777 1 96.88 326 ILE A CA 1
ATOM 2615 C C . ILE A 1 326 ? -8.82 31.328 -6.074 1 96.88 326 ILE A C 1
ATOM 2617 O O . ILE A 1 326 ? -8.133 30.438 -6.59 1 96.88 326 ILE A O 1
ATOM 2621 N N . ARG A 1 327 ? -8.945 32.531 -6.551 1 96.25 327 ARG A N 1
ATOM 2622 C CA . ARG A 1 327 ? -8.266 32.875 -7.793 1 96.25 327 ARG A CA 1
ATOM 2623 C C . ARG A 1 327 ? -6.758 32.688 -7.66 1 96.25 327 ARG A C 1
ATOM 2625 O O . ARG A 1 327 ? -6.109 32.156 -8.578 1 96.25 327 ARG A O 1
ATOM 2632 N N . TYR A 1 328 ? -6.191 33.062 -6.57 1 95.25 328 TYR A N 1
ATOM 2633 C CA . TYR A 1 328 ? -4.758 32.969 -6.34 1 95.25 328 TYR A CA 1
ATOM 2634 C C . TYR A 1 328 ? -4.316 31.5 -6.305 1 95.25 328 TYR A C 1
ATOM 2636 O O . TYR A 1 328 ? -3.398 31.109 -7.023 1 95.25 328 TYR A O 1
ATOM 2644 N N . TYR A 1 329 ? -5.016 30.672 -5.59 1 96.5 329 TYR A N 1
ATOM 2645 C CA . TYR A 1 329 ? -4.574 29.297 -5.336 1 96.5 329 TYR A CA 1
ATOM 2646 C C . TYR A 1 329 ? -5.043 28.359 -6.445 1 96.5 329 TYR A C 1
ATOM 2648 O O . TYR A 1 329 ? -4.695 27.172 -6.453 1 96.5 329 TYR A O 1
ATOM 2656 N N . ARG A 1 330 ? -5.723 28.859 -7.406 1 97.19 330 ARG A N 1
ATOM 2657 C CA . ARG A 1 330 ? -6.109 28.062 -8.57 1 97.19 330 ARG A CA 1
ATOM 2658 C C . ARG A 1 330 ? -5 28.047 -9.617 1 97.19 330 ARG A C 1
ATOM 2660 O O . ARG A 1 330 ? -5.043 27.266 -10.562 1 97.19 330 ARG A O 1
ATOM 2667 N N . SER A 1 331 ? -4.047 28.891 -9.398 1 97.44 331 SER A N 1
ATOM 2668 C CA . SER A 1 331 ? -2.965 28.922 -10.375 1 97.44 331 SER A CA 1
ATOM 2669 C C . SER A 1 331 ? -2.266 27.578 -10.477 1 97.44 331 SER A C 1
ATOM 2671 O O . SER A 1 331 ? -1.905 26.984 -9.453 1 97.44 331 SER A O 1
ATOM 2673 N N . ILE A 1 332 ? -2.02 27.141 -11.68 1 98 332 ILE A N 1
ATOM 2674 C CA . ILE A 1 332 ? -1.485 25.797 -11.906 1 98 332 ILE A CA 1
ATOM 2675 C C . ILE A 1 332 ? -0.02 25.891 -12.32 1 98 332 ILE A C 1
ATOM 2677 O O . ILE A 1 332 ? 0.61 24.875 -12.625 1 98 332 ILE A O 1
ATOM 2681 N N . ASP A 1 333 ? 0.552 27.141 -12.344 1 97.88 333 ASP A N 1
ATOM 2682 C CA . ASP A 1 333 ? 1.939 27.375 -12.734 1 97.88 333 ASP A CA 1
ATOM 2683 C C . ASP A 1 333 ? 2.887 27.109 -11.562 1 97.88 333 ASP A C 1
ATOM 2685 O O . ASP A 1 333 ? 2.77 27.719 -10.508 1 97.88 333 ASP A O 1
ATOM 2689 N N . TRP A 1 334 ? 3.932 26.234 -11.789 1 97.19 334 TRP A N 1
ATOM 2690 C CA . TRP A 1 334 ? 4.898 25.891 -10.75 1 97.19 334 TRP A CA 1
ATOM 2691 C C . TRP A 1 334 ? 5.594 27.141 -10.211 1 97.19 334 TRP A C 1
ATOM 2693 O O . TRP A 1 334 ? 6.035 27.156 -9.062 1 97.19 334 TRP A O 1
ATOM 2703 N N . ASN A 1 335 ? 5.645 28.172 -10.969 1 96 335 ASN A N 1
ATOM 2704 C CA . ASN A 1 335 ? 6.41 29.344 -10.586 1 96 335 ASN A CA 1
ATOM 2705 C C . ASN A 1 335 ? 5.539 30.375 -9.875 1 96 335 ASN A C 1
ATOM 2707 O O . ASN A 1 335 ? 6.043 31.375 -9.359 1 96 335 ASN A O 1
ATOM 2711 N N . HIS A 1 336 ? 4.281 30.156 -9.883 1 96.06 336 HIS A N 1
ATOM 2712 C CA . HIS A 1 336 ? 3.375 31.031 -9.148 1 96.06 336 HIS A CA 1
ATOM 2713 C C . HIS A 1 336 ? 3.467 30.781 -7.648 1 96.06 336 HIS A C 1
ATOM 2715 O O . HIS A 1 336 ? 3.709 29.656 -7.211 1 96.06 336 HIS A O 1
ATOM 2721 N N . GLY A 1 337 ? 3.184 31.766 -6.777 1 93.31 337 GLY A N 1
ATOM 2722 C CA . GLY A 1 337 ? 3.27 31.688 -5.328 1 93.31 337 GLY A CA 1
ATOM 2723 C C . GLY A 1 337 ? 2.389 30.609 -4.727 1 93.31 337 GLY A C 1
ATOM 2724 O O . GLY A 1 337 ? 2.736 30.016 -3.701 1 93.31 337 GLY A O 1
ATOM 2725 N N . ALA A 1 338 ? 1.27 30.25 -5.395 1 93.56 338 ALA A N 1
ATOM 2726 C CA . ALA A 1 338 ? 0.357 29.219 -4.934 1 93.56 338 ALA A CA 1
ATOM 2727 C C . ALA A 1 338 ? 1.068 27.875 -4.828 1 93.56 338 ALA A C 1
ATOM 2729 O O . ALA A 1 338 ? 0.706 27.031 -4 1 93.56 338 ALA A O 1
ATOM 2730 N N . ASN A 1 339 ? 2.094 27.703 -5.664 1 94.81 339 ASN A N 1
ATOM 2731 C CA . ASN A 1 339 ? 2.824 26.453 -5.727 1 94.81 339 ASN A CA 1
ATOM 2732 C C . ASN A 1 339 ? 4.207 26.562 -5.09 1 94.81 339 ASN A C 1
ATOM 2734 O O . ASN A 1 339 ? 4.66 25.656 -4.402 1 94.81 339 ASN A O 1
ATOM 2738 N N . ARG A 1 340 ? 4.848 27.672 -5.215 1 89.75 340 ARG A N 1
ATOM 2739 C CA . ARG A 1 340 ? 6.148 27.891 -4.594 1 89.75 340 ARG A CA 1
ATOM 2740 C C . ARG A 1 340 ? 6.039 27.891 -3.072 1 89.75 340 ARG A C 1
ATOM 2742 O O . ARG A 1 340 ? 6.949 27.422 -2.379 1 89.75 340 ARG A O 1
ATOM 2749 N N . GLY A 1 341 ? 4.875 28.344 -2.635 1 87.38 341 GLY A N 1
ATOM 2750 C CA . GLY A 1 341 ? 4.609 28.344 -1.206 1 87.38 341 GLY A CA 1
ATOM 2751 C C . GLY A 1 341 ? 4.012 27.047 -0.709 1 87.38 341 GLY A C 1
ATOM 2752 O O . GLY A 1 341 ? 3.705 26.906 0.478 1 87.38 341 GLY A O 1
ATOM 2753 N N . ALA A 1 342 ? 3.742 26.078 -1.661 1 91.62 342 ALA A N 1
ATOM 2754 C CA . ALA A 1 342 ? 3.361 24.688 -1.407 1 91.62 342 ALA A CA 1
ATOM 2755 C C . ALA A 1 342 ? 1.881 24.578 -1.059 1 91.62 342 ALA A C 1
ATOM 2757 O O . ALA A 1 342 ? 1.394 23.5 -0.72 1 91.62 342 ALA A O 1
ATOM 2758 N N . MET A 1 343 ? 1.18 25.688 -1.115 1 94.69 343 MET A N 1
ATOM 2759 C CA . MET A 1 343 ? -0.153 25.656 -0.521 1 94.69 343 MET A CA 1
ATOM 2760 C C . MET A 1 343 ? -1.161 25.016 -1.471 1 94.69 343 MET A C 1
ATOM 2762 O O . MET A 1 343 ? -2.08 24.328 -1.031 1 94.69 343 MET A O 1
ATOM 2766 N N . ARG A 1 344 ? -1.041 25.266 -2.781 1 97.25 344 ARG A N 1
ATOM 2767 C CA . ARG A 1 344 ? -1.979 24.594 -3.674 1 97.25 344 ARG A CA 1
ATOM 2768 C C . ARG A 1 344 ? -1.88 23.078 -3.533 1 97.25 344 ARG A C 1
ATOM 2770 O O . ARG A 1 344 ? -2.891 22.391 -3.34 1 97.25 344 ARG A O 1
ATOM 2777 N N . PRO A 1 345 ? -0.602 22.516 -3.533 1 98.06 345 PRO A N 1
ATOM 2778 C CA . PRO A 1 345 ? -0.503 21.062 -3.342 1 98.06 345 PRO A CA 1
ATOM 2779 C C . PRO A 1 345 ? -1.005 20.625 -1.971 1 98.06 345 PRO A C 1
ATOM 2781 O O . PRO A 1 345 ? -1.658 19.578 -1.858 1 98.06 345 PRO A O 1
ATOM 2784 N N . TRP A 1 346 ? -0.736 21.359 -0.998 1 97.81 346 TRP A N 1
ATOM 2785 C CA . TRP A 1 346 ? -1.151 20.953 0.339 1 97.81 346 TRP A CA 1
ATOM 2786 C C . TRP A 1 346 ? -2.672 20.969 0.469 1 97.81 346 TRP A C 1
ATOM 2788 O O . TRP A 1 346 ? -3.268 20.047 1.014 1 97.81 346 TRP A O 1
ATOM 2798 N N . LEU A 1 347 ? -3.273 22.047 -0.002 1 97.94 347 LEU A N 1
ATOM 2799 C CA . LEU A 1 347 ? -4.73 22.109 0.033 1 97.94 347 LEU A CA 1
ATOM 2800 C C . LEU A 1 347 ? -5.344 20.938 -0.716 1 97.94 347 LEU A C 1
ATOM 2802 O O . LEU A 1 347 ? -6.375 20.391 -0.302 1 97.94 347 LEU A O 1
ATOM 2806 N N . TYR A 1 348 ? -4.711 20.547 -1.774 1 98.56 348 TYR A N 1
ATOM 2807 C CA . TYR A 1 348 ? -5.188 19.391 -2.508 1 98.56 348 TYR A CA 1
ATOM 2808 C C . TYR A 1 348 ? -5.172 18.141 -1.624 1 98.56 348 TYR A C 1
ATOM 2810 O O . TYR A 1 348 ? -6.148 17.391 -1.578 1 98.56 348 TYR A O 1
ATOM 2818 N N . GLN A 1 349 ? -4.078 17.891 -0.991 1 98.5 349 GLN A N 1
ATOM 2819 C CA . GLN A 1 349 ? -3.982 16.703 -0.153 1 98.5 349 GLN A CA 1
ATOM 2820 C C . GLN A 1 349 ? -5.043 16.719 0.946 1 98.5 349 GLN A C 1
ATOM 2822 O O . GLN A 1 349 ? -5.566 15.672 1.323 1 98.5 349 GLN A O 1
ATOM 2827 N N . THR A 1 350 ? -5.293 17.906 1.54 1 98.5 350 THR A N 1
ATOM 2828 C CA . THR A 1 350 ? -6.332 17.969 2.561 1 98.5 350 THR A CA 1
ATOM 2829 C C . THR A 1 350 ? -7.68 17.516 1.992 1 98.5 350 THR A C 1
ATOM 2831 O O . THR A 1 350 ? -8.469 16.875 2.684 1 98.5 350 THR A O 1
ATOM 2834 N N . CYS A 1 351 ? -7.977 17.891 0.727 1 98.69 351 CYS A N 1
ATOM 2835 C CA . CYS A 1 351 ? -9.211 17.484 0.066 1 98.69 351 CYS A CA 1
ATOM 2836 C C . CYS A 1 351 ? -9.18 16 -0.295 1 98.69 351 CYS A C 1
ATOM 2838 O O . CYS A 1 351 ? -10.195 15.312 -0.168 1 98.69 351 CYS A O 1
ATOM 2840 N N . ALA A 1 352 ? -8.016 15.547 -0.623 1 98.56 352 ALA A N 1
ATOM 2841 C CA . ALA A 1 352 ? -7.871 14.227 -1.229 1 98.56 352 ALA A CA 1
ATOM 2842 C C . ALA A 1 352 ? -7.699 13.148 -0.164 1 98.56 352 ALA A C 1
ATOM 2844 O O . ALA A 1 352 ? -7.93 11.969 -0.425 1 98.56 352 ALA A O 1
ATOM 2845 N N . GLU A 1 353 ? -7.293 13.547 1.082 1 98.31 353 GLU A N 1
ATOM 2846 C CA . GLU A 1 353 ? -6.879 12.461 1.971 1 98.31 353 GLU A CA 1
ATOM 2847 C C . GLU A 1 353 ? -7.258 12.766 3.418 1 98.31 353 GLU A C 1
ATOM 2849 O O . GLU A 1 353 ? -7.695 11.875 4.152 1 98.31 353 GLU A O 1
ATOM 2854 N N . TYR A 1 354 ? -7.117 14.047 3.932 1 98.56 354 TYR A N 1
ATOM 2855 C CA . TYR A 1 354 ? -6.961 14.172 5.379 1 98.56 354 TYR A CA 1
ATOM 2856 C C . TYR A 1 354 ? -8.109 14.977 5.98 1 98.56 354 TYR A C 1
ATOM 2858 O O . TYR A 1 354 ? -8.516 14.734 7.117 1 98.56 354 TYR A O 1
ATOM 2866 N N . GLY A 1 355 ? -8.531 16.016 5.242 1 98.5 355 GLY A N 1
ATOM 2867 C CA . GLY A 1 355 ? -9.305 17.047 5.91 1 98.5 355 GLY A CA 1
ATOM 2868 C C . GLY A 1 355 ? -8.461 17.969 6.766 1 98.5 355 GLY A C 1
ATOM 2869 O O . GLY A 1 355 ? -7.605 18.688 6.25 1 98.5 355 GLY A O 1
ATOM 2870 N N . TRP A 1 356 ? -8.609 17.844 8.047 1 98.31 356 TRP A N 1
ATOM 2871 C CA . TRP A 1 356 ? -7.812 18.578 9.031 1 98.31 356 TRP A CA 1
ATOM 2872 C C . TRP A 1 356 ? -8.094 20.078 8.945 1 98.31 356 TRP A C 1
ATOM 2874 O O . TRP A 1 356 ? -7.172 20.891 9.055 1 98.31 356 TRP A O 1
ATOM 2884 N N . TYR A 1 357 ? -9.336 20.438 8.609 1 98.31 357 TYR A N 1
ATOM 2885 C CA . TYR A 1 357 ? -9.68 21.844 8.555 1 98.31 357 TYR A CA 1
ATOM 2886 C C . TYR A 1 357 ? -9.891 22.422 9.953 1 98.31 357 TYR A C 1
ATOM 2888 O O . TYR A 1 357 ? -10.719 21.906 10.711 1 98.31 357 TYR A O 1
ATOM 2896 N N . GLN A 1 358 ? -9.172 23.406 10.281 1 98.06 358 GLN A N 1
ATOM 2897 C CA . GLN A 1 358 ? -9.211 24.062 11.586 1 98.06 358 GLN A CA 1
ATOM 2898 C C . GLN A 1 358 ? -10.352 25.062 11.672 1 98.06 358 GLN A C 1
ATOM 2900 O O . GLN A 1 358 ? -10.219 26.203 11.219 1 98.06 358 GLN A O 1
ATOM 2905 N N . THR A 1 359 ? -11.469 24.688 12.352 1 98.44 359 THR A N 1
ATOM 2906 C CA . THR A 1 359 ? -12.727 25.406 12.188 1 98.44 359 THR A CA 1
ATOM 2907 C C . THR A 1 359 ? -13.203 25.969 13.523 1 98.44 359 THR A C 1
ATOM 2909 O O . THR A 1 359 ? -12.594 25.719 14.562 1 98.44 359 THR A O 1
ATOM 2912 N N . SER A 1 360 ? -14.305 26.719 13.438 1 98.38 360 SER A N 1
ATOM 2913 C CA . SER A 1 360 ? -14.93 27.328 14.602 1 98.38 360 SER A CA 1
ATOM 2914 C C . SER A 1 360 ? -16.141 26.531 15.07 1 98.38 360 SER A C 1
ATOM 2916 O O . SER A 1 360 ? -17.047 27.094 15.711 1 98.38 360 SER A O 1
ATOM 2918 N N . GLY A 1 361 ? -16.156 25.234 14.75 1 97.31 361 GLY A N 1
ATOM 2919 C CA . GLY A 1 361 ? -17.359 24.438 14.977 1 97.31 361 GLY A CA 1
ATOM 2920 C C . GLY A 1 361 ? -17.547 24.062 16.438 1 97.31 361 GLY A C 1
ATOM 2921 O O . GLY A 1 361 ? -18.625 23.609 16.828 1 97.31 361 GLY A O 1
ATOM 2922 N N . SER A 1 362 ? -16.578 24.328 17.266 1 97.88 362 SER A N 1
ATOM 2923 C CA . SER A 1 362 ? -16.672 23.984 18.688 1 97.88 362 SER A CA 1
ATOM 2924 C C . SER A 1 362 ? -17.031 25.203 19.516 1 97.88 362 SER A C 1
ATOM 2926 O O . SER A 1 362 ? -16.578 26.312 19.25 1 97.88 362 SER A O 1
ATOM 2928 N N . GLU A 1 363 ? -17.797 25 20.609 1 97.06 363 GLU A N 1
ATOM 2929 C CA . GLU A 1 363 ? -18.094 26.078 21.547 1 97.06 363 GLU A CA 1
ATOM 2930 C C . GLU A 1 363 ? -16.969 26.266 22.562 1 97.06 363 GLU A C 1
ATOM 2932 O O . GLU A 1 363 ? -16.953 27.25 23.297 1 97.06 363 GLU A O 1
ATOM 2937 N N . ASN A 1 364 ? -15.977 25.375 22.484 1 97.88 364 ASN A N 1
ATOM 2938 C CA . ASN A 1 364 ? -14.898 25.391 23.469 1 97.88 364 ASN A CA 1
ATOM 2939 C C . ASN A 1 364 ? -13.664 26.109 22.922 1 97.88 364 ASN A C 1
ATOM 2941 O O . ASN A 1 364 ? -12.539 25.641 23.109 1 97.88 364 ASN A O 1
ATOM 2945 N N . GLN A 1 365 ? -13.828 27.125 22.156 1 98.5 365 GLN A N 1
ATOM 2946 C CA . GLN A 1 365 ? -12.742 27.953 21.641 1 98.5 365 GLN A CA 1
ATOM 2947 C C . GLN A 1 365 ? -13.141 29.422 21.578 1 98.5 365 GLN A C 1
ATOM 2949 O O . GLN A 1 365 ? -14.328 29.75 21.703 1 98.5 365 GLN A O 1
ATOM 2954 N N . ILE A 1 366 ? -12.25 30.312 21.391 1 98.81 366 ILE A N 1
ATOM 2955 C CA . ILE A 1 366 ? -12.484 31.719 21.703 1 98.81 366 ILE A CA 1
ATOM 2956 C C . ILE A 1 366 ? -12.602 32.531 20.406 1 98.81 366 ILE A C 1
ATOM 2958 O O . ILE A 1 366 ? -12.547 33.75 20.438 1 98.81 366 ILE A O 1
ATOM 2962 N N . PHE A 1 367 ? -12.773 31.859 19.23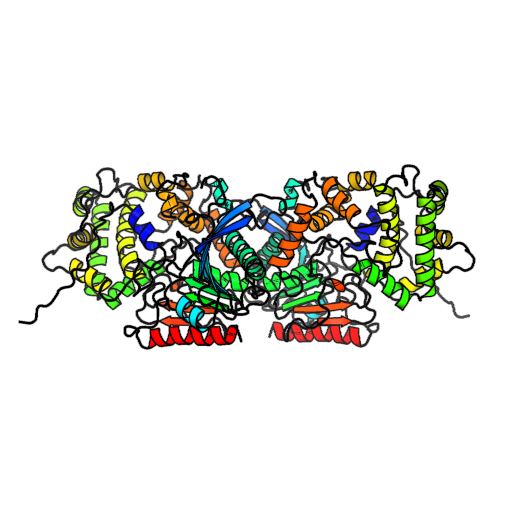4 1 98.75 367 PHE A N 1
ATOM 2963 C CA . PHE A 1 367 ? -12.719 32.562 17.953 1 98.75 367 PHE A CA 1
ATOM 2964 C C . PHE A 1 367 ? -14.094 32.594 17.297 1 98.75 367 PHE A C 1
ATOM 2966 O O . PHE A 1 367 ? -14.203 32.531 16.078 1 98.75 367 PHE A O 1
ATOM 2973 N N . GLY A 1 368 ? -15.18 32.562 18.078 1 98.38 368 GLY A N 1
ATOM 2974 C CA . GLY A 1 368 ? -16.531 32.656 17.547 1 98.38 368 GLY A CA 1
ATOM 2975 C C . GLY A 1 368 ? -16.953 31.422 16.766 1 98.38 368 GLY A C 1
ATOM 2976 O O . GLY A 1 368 ? -16.406 30.328 16.969 1 98.38 368 GLY A O 1
ATOM 2977 N N . SER A 1 369 ? -17.984 31.531 15.898 1 98.19 369 SER A N 1
ATOM 2978 C CA . SER A 1 369 ? -18.547 30.406 15.164 1 98.19 369 SER A CA 1
ATOM 2979 C C . SER A 1 369 ? -18.625 30.703 13.672 1 98.19 369 SER A C 1
ATOM 2981 O O . SER A 1 369 ? -19.297 29.984 12.93 1 98.19 369 SER A O 1
ATOM 2983 N N . GLY A 1 370 ? -17.953 31.672 13.219 1 98 370 GLY A N 1
ATOM 2984 C CA . GLY A 1 370 ? -18.219 32.25 11.922 1 98 370 GLY A CA 1
ATOM 2985 C C . GLY A 1 370 ? -17.438 31.609 10.797 1 98 370 GLY A C 1
ATOM 2986 O O . GLY A 1 370 ? -17.516 32.062 9.648 1 98 370 GLY A O 1
ATOM 2987 N N . PHE A 1 371 ? -16.656 30.594 10.992 1 98.19 371 PHE A N 1
ATOM 2988 C CA . PHE A 1 371 ? -15.938 29.906 9.93 1 98.19 371 PHE A CA 1
ATOM 2989 C C . PHE A 1 371 ? -16.016 28.406 10.117 1 98.19 371 PHE A C 1
ATOM 2991 O O . PHE A 1 371 ? -14.984 27.75 10.344 1 98.19 371 PHE A O 1
ATOM 2998 N N . PRO A 1 372 ? -17.172 27.844 9.914 1 98.31 372 PRO A N 1
ATOM 2999 C CA . PRO A 1 372 ? -17.406 26.391 10.031 1 98.31 372 PRO A CA 1
ATOM 3000 C C . PRO A 1 372 ? -16.75 25.609 8.898 1 98.31 372 PRO A C 1
ATOM 3002 O O . PRO A 1 372 ? -16.141 26.188 8 1 98.31 372 PRO A O 1
ATOM 3005 N N . VAL A 1 373 ? -16.906 24.328 8.922 1 98.5 373 VAL A N 1
ATOM 3006 C CA . VAL A 1 373 ? -16.219 23.406 8.023 1 98.5 373 VAL A CA 1
ATOM 3007 C C . VAL A 1 373 ? -16.703 23.625 6.594 1 98.5 373 VAL A C 1
ATOM 3009 O O . VAL A 1 373 ? -15.977 23.359 5.637 1 98.5 373 VAL A O 1
ATOM 3012 N N . ASP A 1 374 ? -17.859 24.234 6.406 1 98.19 374 ASP A N 1
ATOM 3013 C CA . ASP A 1 374 ? -18.438 24.469 5.086 1 98.19 374 ASP A CA 1
ATOM 3014 C C . ASP A 1 374 ? -17.547 25.375 4.246 1 98.19 374 ASP A C 1
ATOM 3016 O O . ASP A 1 374 ? -17.5 25.234 3.021 1 98.19 374 ASP A O 1
ATOM 3020 N N . LEU A 1 375 ? -16.875 26.297 4.91 1 98.12 375 LEU A N 1
ATOM 3021 C CA . LEU A 1 375 ? -15.93 27.156 4.211 1 98.12 375 LEU A CA 1
ATOM 3022 C C . LEU A 1 375 ? -14.898 26.344 3.447 1 98.12 375 LEU A C 1
ATOM 3024 O O . LEU A 1 375 ? -14.648 26.594 2.266 1 98.12 375 LEU A O 1
ATOM 3028 N N . TYR A 1 376 ? -14.367 25.328 4.07 1 98.06 376 TYR A N 1
ATOM 3029 C CA . TYR A 1 376 ? -13.273 24.562 3.504 1 98.06 376 TYR A CA 1
ATOM 3030 C C . TYR A 1 376 ? -13.789 23.516 2.52 1 98.06 376 TYR A C 1
ATOM 3032 O O . TYR A 1 376 ? -13.125 23.188 1.534 1 98.06 376 TYR A O 1
ATOM 3040 N N . VAL A 1 377 ? -14.938 22.984 2.814 1 98.56 377 VAL A N 1
ATOM 3041 C CA . VAL A 1 377 ? -15.586 22.094 1.864 1 98.56 377 VAL A CA 1
ATOM 3042 C C . VAL A 1 377 ? -15.82 22.812 0.542 1 98.56 377 VAL A C 1
ATOM 3044 O O . VAL A 1 377 ? -15.531 22.281 -0.529 1 98.56 377 VAL A O 1
ATOM 3047 N N . ARG A 1 378 ? -16.328 24.062 0.655 1 98.31 378 ARG A N 1
ATOM 3048 C CA . ARG A 1 378 ? -16.547 24.891 -0.53 1 98.31 378 ARG A CA 1
ATOM 3049 C C . ARG A 1 378 ? -15.227 25.188 -1.236 1 98.31 378 ARG A C 1
ATOM 3051 O O . ARG A 1 378 ? -15.156 25.172 -2.467 1 98.31 378 ARG A O 1
ATOM 3058 N N . MET A 1 379 ? -14.227 25.422 -0.497 1 98.06 379 MET A N 1
ATOM 3059 C CA . MET A 1 379 ? -12.906 25.719 -1.057 1 98.06 379 MET A CA 1
ATOM 3060 C C . MET A 1 379 ? -12.391 24.547 -1.876 1 98.06 379 MET A C 1
ATOM 3062 O O . MET A 1 379 ? -11.859 24.734 -2.971 1 98.06 379 MET A O 1
ATOM 3066 N N . CYS A 1 380 ? -12.516 23.328 -1.349 1 98.44 380 CYS A N 1
ATOM 3067 C CA . CYS A 1 380 ? -12.086 22.141 -2.074 1 98.44 380 CYS A CA 1
ATOM 3068 C C . CYS A 1 380 ? -12.797 22.047 -3.422 1 98.44 380 CYS A C 1
ATOM 3070 O O . CYS A 1 380 ? -12.156 21.766 -4.441 1 98.44 380 CYS A O 1
ATOM 3072 N N . TYR A 1 381 ? -14.07 22.297 -3.373 1 98.25 381 TYR A N 1
ATOM 3073 C CA . TYR A 1 381 ? -14.891 22.234 -4.574 1 98.25 381 TYR A CA 1
ATOM 3074 C C . TYR A 1 381 ? -14.445 23.266 -5.598 1 98.25 381 TYR A C 1
ATOM 3076 O O . TYR A 1 381 ? -14.266 22.953 -6.777 1 98.25 381 TYR A O 1
ATOM 3084 N N . ASP A 1 382 ? -14.18 24.5 -5.164 1 98.38 382 ASP A N 1
ATOM 3085 C CA . ASP A 1 382 ? -13.891 25.625 -6.047 1 98.38 382 ASP A CA 1
ATOM 3086 C C . ASP A 1 382 ? -12.445 25.562 -6.547 1 98.38 382 ASP A C 1
ATOM 3088 O O . ASP A 1 382 ? -12.156 26 -7.664 1 98.38 382 ASP A O 1
ATOM 3092 N N . LEU A 1 383 ? -11.547 25.016 -5.801 1 98.31 383 LEU A N 1
ATOM 3093 C CA . LEU A 1 383 ? -10.125 25.062 -6.125 1 98.31 383 LEU A CA 1
ATOM 3094 C C . LEU A 1 383 ? -9.766 24 -7.164 1 98.31 383 LEU A C 1
ATOM 3096 O O . LEU A 1 383 ? -8.859 24.219 -7.977 1 98.31 383 LEU A O 1
ATOM 3100 N N . TYR A 1 384 ? -10.469 22.906 -7.125 1 98.38 384 TYR A N 1
ATOM 3101 C CA . TYR A 1 384 ? -9.977 21.766 -7.898 1 98.38 384 TYR A CA 1
ATOM 3102 C C . TYR A 1 384 ? -11.039 21.266 -8.859 1 98.38 384 TYR A C 1
ATOM 3104 O O . TYR A 1 384 ? -11.367 20.062 -8.867 1 98.38 384 TYR A O 1
ATOM 3112 N N . ASP A 1 385 ? -11.578 22.172 -9.602 1 97.25 385 ASP A N 1
ATOM 3113 C CA . ASP A 1 385 ? -12.438 21.938 -10.758 1 97.25 385 ASP A CA 1
ATOM 3114 C C . ASP A 1 385 ? -13.672 21.125 -10.367 1 97.25 385 ASP A C 1
ATOM 3116 O O . ASP A 1 385 ? -14.102 20.25 -11.117 1 97.25 385 ASP A O 1
ATOM 3120 N N . TYR A 1 386 ? -14.117 21.25 -9.156 1 96.5 386 TYR A N 1
ATOM 3121 C CA . TYR A 1 386 ? -15.391 20.766 -8.648 1 96.5 386 TYR A CA 1
ATOM 3122 C C . TYR A 1 386 ? -15.375 19.25 -8.477 1 96.5 386 TYR A C 1
ATOM 3124 O O . TYR A 1 386 ? -16.422 18.609 -8.391 1 96.5 386 TYR A O 1
ATOM 3132 N N . ILE A 1 387 ? -14.164 18.656 -8.406 1 96.25 387 ILE A N 1
ATOM 3133 C CA . ILE A 1 387 ? -14.031 17.219 -8.258 1 96.25 387 ILE A CA 1
ATOM 3134 C C . ILE A 1 387 ? -14.305 16.812 -6.812 1 96.25 387 ILE A C 1
ATOM 3136 O O . ILE A 1 387 ? -14.805 15.719 -6.547 1 96.25 387 ILE A O 1
ATOM 3140 N N . PHE A 1 388 ? -14.039 17.656 -5.914 1 97.88 388 PHE A N 1
ATOM 3141 C CA . PHE A 1 388 ? -14.148 17.344 -4.496 1 97.88 388 PHE A CA 1
ATOM 3142 C C . PHE A 1 388 ? -15.461 17.859 -3.924 1 97.88 388 PHE A C 1
ATOM 3144 O O . PHE A 1 388 ? -15.477 18.859 -3.188 1 97.88 388 PHE A O 1
ATOM 3151 N N . TYR A 1 389 ? -16.516 17.234 -4.242 1 97.12 389 TYR A N 1
ATOM 3152 C CA . TYR A 1 389 ? -17.812 17.5 -3.605 1 97.12 389 TYR A CA 1
ATOM 3153 C C . TYR A 1 389 ? -17.891 16.797 -2.254 1 97.12 389 TYR A C 1
ATOM 3155 O O . TYR A 1 389 ? -17.062 15.938 -1.938 1 97.12 389 TYR A O 1
ATOM 3163 N N . PRO A 1 390 ? -18.797 17.156 -1.386 1 97 390 PRO A N 1
ATOM 3164 C CA . PRO A 1 390 ? -18.797 16.734 0.014 1 97 390 PRO A CA 1
ATOM 3165 C C . PRO A 1 390 ? -18.703 15.211 0.165 1 97 390 PRO A C 1
ATOM 3167 O O . PRO A 1 390 ? -17.891 14.719 0.95 1 97 390 PRO A O 1
ATOM 3170 N N . ALA A 1 391 ? -19.375 14.469 -0.576 1 96.38 391 ALA A N 1
ATOM 3171 C CA . ALA A 1 391 ? -19.375 13.016 -0.463 1 96.38 391 ALA A CA 1
ATOM 3172 C C . ALA A 1 391 ? -17.984 12.453 -0.792 1 96.38 391 ALA A C 1
ATOM 3174 O O . ALA A 1 391 ? -17.562 11.453 -0.209 1 96.38 391 ALA A O 1
ATOM 3175 N N . ARG A 1 392 ? -17.281 13.062 -1.73 1 96.94 392 ARG A N 1
ATOM 3176 C CA . ARG A 1 392 ? -15.938 12.633 -2.088 1 96.94 392 ARG A CA 1
ATOM 3177 C C . ARG A 1 392 ? -14.961 12.883 -0.944 1 96.94 392 ARG A C 1
ATOM 3179 O O . ARG A 1 392 ? -14.094 12.055 -0.667 1 96.94 392 ARG A O 1
ATOM 3186 N N . LEU A 1 393 ? -15.133 14.023 -0.313 1 98.31 393 LEU A N 1
ATOM 3187 C CA . LEU A 1 393 ? -14.281 14.336 0.836 1 98.31 393 LEU A CA 1
ATOM 3188 C C . LEU A 1 393 ? -14.469 13.297 1.941 1 98.31 393 LEU A C 1
ATOM 3190 O O . LEU A 1 393 ? -13.492 12.797 2.5 1 98.31 393 LEU A O 1
ATOM 3194 N N . ASP A 1 394 ? -15.695 12.969 2.182 1 97.56 394 ASP A N 1
ATOM 3195 C CA . ASP A 1 394 ? -16.016 11.984 3.215 1 97.56 394 ASP A CA 1
ATOM 3196 C C . ASP A 1 394 ? -15.414 10.625 2.873 1 97.56 394 ASP A C 1
ATOM 3198 O O . ASP A 1 394 ? -14.836 9.961 3.734 1 97.56 394 ASP A O 1
ATOM 3202 N N . ALA A 1 395 ? -15.586 10.258 1.649 1 97 395 ALA A N 1
ATOM 3203 C CA . ALA A 1 395 ? -15.078 8.969 1.186 1 97 395 ALA A CA 1
ATOM 3204 C C . ALA A 1 395 ? -13.555 8.914 1.293 1 97 395 ALA A C 1
ATOM 3206 O O . ALA A 1 395 ? -12.992 7.887 1.681 1 97 395 ALA A O 1
ATOM 3207 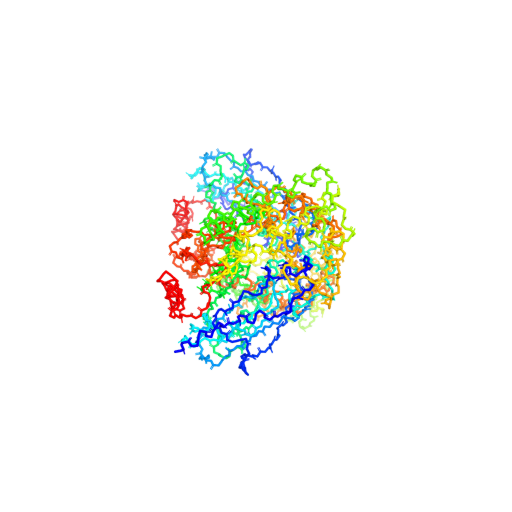N N . ASN A 1 396 ? -12.914 9.969 0.908 1 98 396 ASN A N 1
ATOM 3208 C CA . ASN A 1 396 ? -11.461 10.031 0.941 1 98 396 ASN A CA 1
ATOM 3209 C C . ASN A 1 396 ? -10.93 9.938 2.367 1 98 396 ASN A C 1
ATOM 3211 O O . ASN A 1 396 ? -9.938 9.25 2.619 1 98 396 ASN A O 1
ATOM 3215 N N . ILE A 1 397 ? -11.555 10.609 3.271 1 98.38 397 ILE A N 1
ATOM 3216 C CA . ILE A 1 397 ? -11.164 10.586 4.676 1 98.38 397 ILE A CA 1
ATOM 3217 C C . ILE A 1 397 ? -11.367 9.18 5.238 1 98.38 397 ILE A C 1
ATOM 3219 O O . ILE A 1 397 ? -10.492 8.648 5.93 1 98.38 397 ILE A O 1
ATOM 3223 N N . LYS A 1 398 ? -12.484 8.594 4.914 1 97.38 398 LYS A N 1
ATOM 3224 C CA . LYS A 1 398 ? -12.766 7.23 5.352 1 97.38 398 LYS A CA 1
ATOM 3225 C C . LYS A 1 398 ? -11.711 6.262 4.816 1 97.38 398 LYS A C 1
ATOM 3227 O O . LYS A 1 398 ? -11.242 5.379 5.543 1 97.38 398 LYS A O 1
ATOM 3232 N N . ARG A 1 399 ? -11.359 6.406 3.59 1 97.44 399 ARG A N 1
ATOM 3233 C CA . ARG A 1 399 ? -10.352 5.547 2.984 1 97.44 399 ARG A CA 1
ATOM 3234 C C . ARG A 1 399 ? -9.016 5.664 3.717 1 97.44 399 ARG A C 1
ATOM 3236 O O . ARG A 1 399 ? -8.383 4.656 4.023 1 97.44 399 ARG A O 1
ATOM 3243 N N . THR A 1 400 ? -8.617 6.895 3.945 1 98.31 400 THR A N 1
ATOM 3244 C CA . THR A 1 400 ? -7.34 7.113 4.621 1 98.31 400 THR A CA 1
ATOM 3245 C C . THR A 1 400 ? -7.324 6.418 5.98 1 98.31 400 THR A C 1
ATOM 3247 O O . THR A 1 400 ? -6.363 5.723 6.316 1 98.31 400 THR A O 1
ATOM 3250 N N . ASN A 1 401 ? -8.391 6.613 6.711 1 98.25 401 ASN A N 1
ATOM 3251 C CA . ASN A 1 401 ? -8.469 6.016 8.039 1 98.25 401 ASN A CA 1
ATOM 3252 C C . ASN A 1 401 ? -8.508 4.492 7.965 1 98.25 401 ASN A C 1
ATOM 3254 O O . ASN A 1 401 ? -7.91 3.811 8.805 1 98.25 401 ASN A O 1
ATOM 3258 N N . THR A 1 402 ? -9.164 3.955 6.969 1 97.44 402 THR A N 1
ATOM 3259 C CA . THR A 1 402 ? -9.219 2.508 6.781 1 97.44 402 THR A CA 1
ATOM 3260 C C . THR A 1 402 ? -7.836 1.959 6.438 1 97.44 402 THR A C 1
ATOM 3262 O O . THR A 1 402 ? -7.379 0.987 7.043 1 97.44 402 THR A O 1
ATOM 3265 N N . ILE A 1 403 ? -7.195 2.582 5.535 1 98.12 403 ILE A N 1
ATOM 3266 C CA . ILE A 1 403 ? -5.949 2.09 4.957 1 98.12 403 ILE A CA 1
ATOM 3267 C C . ILE A 1 403 ? -4.82 2.213 5.977 1 98.12 403 ILE A C 1
ATOM 3269 O O . ILE A 1 403 ? -3.963 1.334 6.074 1 98.12 403 ILE A O 1
ATOM 3273 N N . TYR A 1 404 ? -4.859 3.248 6.832 1 98.44 404 TYR A N 1
ATOM 3274 C CA . TYR A 1 404 ? -3.684 3.512 7.652 1 98.44 404 TYR A CA 1
ATOM 3275 C C . TYR A 1 404 ? -3.996 3.322 9.133 1 98.44 404 TYR A C 1
ATOM 3277 O O . TYR A 1 404 ? -3.115 3.461 9.977 1 98.44 404 TYR A O 1
ATOM 3285 N N . GLY A 1 405 ? -5.215 3.1 9.469 1 97.56 405 GLY A N 1
ATOM 3286 C CA . GLY A 1 405 ? -5.535 2.588 10.789 1 97.56 405 GLY A CA 1
ATOM 3287 C C . GLY A 1 405 ? -5.871 3.682 11.789 1 97.56 405 GLY A C 1
ATOM 3288 O O . GLY A 1 405 ? -5.699 3.502 12.992 1 97.56 405 GLY A O 1
ATOM 3289 N N . HIS A 1 406 ? -6.297 4.887 11.352 1 96.31 406 HIS A N 1
ATOM 3290 C CA . HIS A 1 406 ? -6.668 5.996 12.227 1 96.31 406 HIS A CA 1
ATOM 3291 C C . HIS A 1 406 ? -5.66 6.172 13.359 1 96.31 406 HIS A C 1
ATOM 3293 O O . HIS A 1 406 ? -4.473 6.383 13.102 1 96.31 406 HIS A O 1
ATOM 3299 N N . MET A 1 407 ? -6.051 6.012 14.633 1 97.31 407 MET A N 1
ATOM 3300 C CA . MET A 1 407 ? -5.184 6.223 15.789 1 97.31 407 MET A CA 1
ATOM 3301 C C . MET A 1 407 ? -4.453 4.938 16.156 1 97.31 407 MET A C 1
ATOM 3303 O O . MET A 1 407 ? -3.783 4.879 17.188 1 97.31 407 MET A O 1
ATOM 3307 N N . ASN A 1 408 ? -4.578 3.877 15.336 1 96.06 408 ASN A N 1
ATOM 3308 C CA . ASN A 1 408 ? -3.887 2.619 15.594 1 96.06 408 ASN A CA 1
ATOM 3309 C C . ASN A 1 408 ? -3.234 2.068 14.328 1 96.06 408 ASN A C 1
ATOM 3311 O O . ASN A 1 408 ? -3.664 1.041 13.797 1 96.06 408 ASN A O 1
ATOM 3315 N N . PRO A 1 409 ? -2.17 2.621 13.961 1 95.25 409 PRO A N 1
ATOM 3316 C CA . PRO A 1 409 ? -1.47 2.098 12.789 1 95.25 409 PRO A CA 1
ATOM 3317 C C . PRO A 1 409 ? -0.79 0.757 13.055 1 95.25 409 PRO A C 1
ATOM 3319 O O . PRO A 1 409 ? -0.288 0.118 12.133 1 95.25 409 PRO A O 1
ATOM 3322 N N . GLU A 1 410 ? -0.788 0.265 14.266 1 95.94 410 GLU A N 1
ATOM 3323 C CA . GLU A 1 410 ? -0.236 -1.017 14.695 1 95.94 410 GLU A CA 1
ATOM 3324 C C . GLU A 1 410 ? 1.208 -1.18 14.234 1 95.94 410 GLU A C 1
ATOM 3326 O O . GLU A 1 410 ? 1.553 -2.182 13.602 1 95.94 410 GLU A O 1
ATOM 3331 N N . VAL A 1 411 ? 2.043 -0.22 14.578 1 97.69 411 VAL A N 1
ATOM 3332 C CA . VAL A 1 411 ? 3.465 -0.272 14.258 1 97.69 411 VAL A CA 1
ATOM 3333 C C . VAL A 1 411 ? 4.27 -0.586 15.516 1 97.69 411 VAL A C 1
ATOM 3335 O O . VAL A 1 411 ? 3.758 -0.458 16.641 1 97.69 411 VAL A O 1
ATOM 3338 N N . THR A 1 412 ? 5.457 -1.054 15.312 1 97.25 412 THR A N 1
ATOM 3339 C CA . THR A 1 412 ? 6.477 -1.161 16.344 1 97.25 412 THR A CA 1
ATOM 3340 C C . THR A 1 412 ? 7.695 -0.314 16 1 97.25 412 THR A C 1
ATOM 3342 O O . THR A 1 412 ? 7.852 0.115 14.852 1 97.25 412 THR A O 1
ATOM 3345 N N . ASN A 1 413 ? 8.492 0.063 17.016 1 98.56 413 ASN A N 1
ATOM 3346 C CA . ASN A 1 413 ? 9.75 0.773 16.844 1 98.56 413 ASN A CA 1
ATOM 3347 C C . ASN A 1 413 ? 9.539 2.178 16.297 1 98.56 413 ASN A C 1
ATOM 3349 O O . ASN A 1 413 ? 10.273 2.625 15.406 1 98.56 413 ASN A O 1
ATOM 3353 N N . VAL A 1 414 ? 8.469 2.83 16.719 1 98.88 414 VAL A N 1
ATOM 3354 C CA . VAL A 1 414 ? 8.266 4.246 16.453 1 98.88 414 VAL A CA 1
ATOM 3355 C C . VAL A 1 414 ? 8.07 5.004 17.766 1 98.88 414 VAL A C 1
ATOM 3357 O O . VAL A 1 414 ? 7.266 4.602 18.609 1 98.88 414 VAL A O 1
ATOM 3360 N N . PHE A 1 415 ? 8.883 5.973 17.969 1 98.94 415 PHE A N 1
ATOM 3361 C CA . PHE A 1 415 ? 8.711 6.859 19.125 1 98.94 415 PHE A CA 1
ATOM 3362 C C . PHE A 1 415 ? 7.875 8.078 18.75 1 98.94 415 PHE A C 1
ATOM 3364 O O . PHE A 1 415 ? 8.25 8.852 17.859 1 98.94 415 PHE A O 1
ATOM 3371 N N . PHE A 1 416 ? 6.746 8.211 19.422 1 98.94 416 PHE A N 1
ATOM 3372 C CA . PHE A 1 416 ? 5.848 9.336 19.156 1 98.94 416 PHE A CA 1
ATOM 3373 C C . PHE A 1 416 ? 6.023 10.422 20.219 1 98.94 416 PHE A C 1
ATOM 3375 O O . PHE A 1 416 ? 5.949 10.148 21.422 1 98.94 416 PHE A O 1
ATOM 3382 N N . THR A 1 417 ? 6.242 11.633 19.734 1 98.88 417 THR A N 1
ATOM 3383 C CA . THR A 1 417 ? 6.348 12.766 20.656 1 98.88 417 THR A CA 1
ATOM 3384 C C . THR A 1 417 ? 5.355 13.859 20.281 1 98.88 417 THR A C 1
ATOM 3386 O O . THR A 1 417 ? 5.125 14.117 19.094 1 98.88 417 THR A O 1
ATOM 3389 N N . GLN A 1 418 ? 4.746 14.492 21.297 1 98.44 418 GLN A N 1
ATOM 3390 C CA . GLN A 1 418 ? 3.809 15.602 21.156 1 98.44 418 GLN A CA 1
ATOM 3391 C C . GLN A 1 418 ? 4.133 16.734 22.125 1 98.44 418 GLN A C 1
ATOM 3393 O O . GLN A 1 418 ? 4.711 16.484 23.203 1 98.44 418 GLN A O 1
ATOM 3398 N N . GLY A 1 419 ? 3.859 17.938 21.703 1 98.5 419 GLY A N 1
ATOM 3399 C CA . GLY A 1 419 ? 3.871 19.047 22.641 1 98.5 419 GLY A CA 1
ATOM 3400 C C . GLY A 1 419 ? 2.506 19.344 23.234 1 98.5 419 GLY A C 1
ATOM 3401 O O . GLY A 1 419 ? 1.491 19.266 22.547 1 98.5 419 GLY A O 1
ATOM 3402 N N . GLN A 1 420 ? 2.521 19.719 24.453 1 98.62 420 GLN A N 1
ATOM 3403 C CA . GLN A 1 420 ? 1.272 20.031 25.141 1 98.62 420 GLN A CA 1
ATOM 3404 C C . GLN A 1 420 ? 0.539 21.172 24.453 1 98.62 420 GLN A C 1
ATOM 3406 O O . GLN A 1 420 ? -0.689 21.156 24.344 1 98.62 420 GLN A O 1
ATOM 3411 N N . LEU A 1 421 ? 1.262 22.156 23.953 1 98.62 421 LEU A N 1
ATOM 3412 C CA . LEU A 1 421 ? 0.663 23.344 23.359 1 98.62 421 LEU A CA 1
ATOM 3413 C C . LEU A 1 421 ? 0.357 23.125 21.891 1 98.62 421 LEU A C 1
ATOM 3415 O O . LEU A 1 421 ? -0.214 24 21.234 1 98.62 421 LEU A O 1
ATOM 3419 N N . ASP A 1 422 ? 0.749 21.984 21.344 1 98.5 422 ASP A N 1
ATOM 3420 C CA . ASP A 1 422 ? 0.61 21.688 19.922 1 98.5 422 ASP A CA 1
ATOM 3421 C C . ASP A 1 422 ? -0.858 21.516 19.531 1 98.5 422 ASP A C 1
ATOM 3423 O O . ASP A 1 422 ? -1.494 20.531 19.922 1 98.5 422 ASP A O 1
ATOM 3427 N N . PRO A 1 423 ? -1.346 22.359 18.703 1 98.69 423 PRO A N 1
ATOM 3428 C CA . PRO A 1 423 ? -2.766 22.25 18.359 1 98.69 423 PRO A CA 1
ATOM 3429 C C . PRO A 1 423 ? -3.076 20.984 17.547 1 98.69 423 PRO A C 1
ATOM 3431 O O . PRO A 1 423 ? -4.242 20.609 17.406 1 98.69 423 PRO A O 1
ATOM 3434 N N . TRP A 1 424 ? -2.068 20.328 17.031 1 98.62 424 TRP 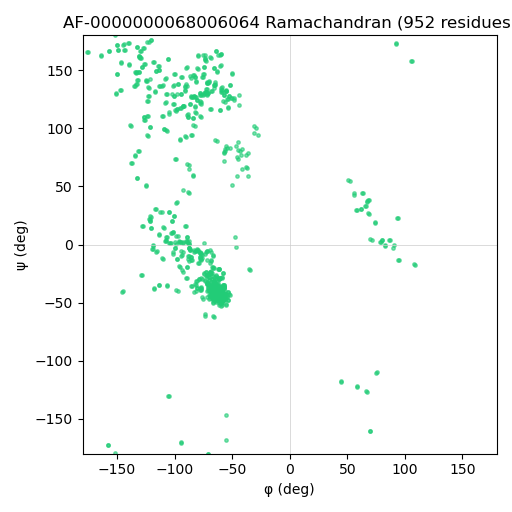A N 1
ATOM 3435 C CA . TRP A 1 424 ? -2.268 19.141 16.219 1 98.62 424 TRP A CA 1
ATOM 3436 C C . TRP A 1 424 ? -2.334 17.891 17.094 1 98.62 424 TRP A C 1
ATOM 3438 O O . TRP A 1 424 ? -2.73 16.812 16.625 1 98.62 424 TRP A O 1
ATOM 3448 N N . ARG A 1 425 ? -2.035 17.938 18.359 1 98.06 425 ARG A N 1
ATOM 3449 C CA . ARG A 1 425 ? -1.83 16.781 19.234 1 98.06 425 ARG A CA 1
ATOM 3450 C C . ARG A 1 425 ? -3.09 15.938 19.328 1 98.06 425 ARG A C 1
ATOM 3452 O O . ARG A 1 425 ? -3.012 14.703 19.406 1 98.06 425 ARG A O 1
ATOM 3459 N N . PRO A 1 426 ? -4.348 16.578 19.172 1 98.44 426 PRO A N 1
ATOM 3460 C CA . PRO A 1 426 ? -5.547 15.742 19.266 1 98.44 426 PRO A CA 1
ATOM 3461 C C . PRO A 1 426 ? -5.656 14.734 18.109 1 98.44 426 PRO A C 1
ATOM 3463 O O . PRO A 1 426 ? -6.402 13.758 18.219 1 98.44 426 PRO A O 1
ATOM 3466 N N . MET A 1 427 ? -4.973 14.953 17.031 1 98.56 427 MET A N 1
ATOM 3467 C CA . MET A 1 427 ? -5.016 14.039 15.891 1 98.56 427 MET A CA 1
ATOM 3468 C C . MET A 1 427 ? -3.896 13.008 15.977 1 98.56 427 MET A C 1
ATOM 3470 O O . MET A 1 427 ? -3.727 12.195 15.07 1 98.56 427 MET A O 1
ATOM 3474 N N . GLY A 1 428 ? -3.08 13.039 17.016 1 98.44 428 GLY A N 1
ATOM 3475 C CA . GLY A 1 428 ? -1.973 12.109 17.203 1 98.44 428 GLY A CA 1
ATOM 3476 C C . GLY A 1 428 ? -2.051 11.336 18.5 1 98.44 428 GLY A C 1
ATOM 3477 O O . GLY A 1 428 ? -2.902 11.617 19.344 1 98.44 428 GLY A O 1
ATOM 3478 N N . LEU A 1 429 ? -1.171 10.414 18.672 1 98.56 429 LEU A N 1
ATOM 3479 C CA . LEU A 1 429 ? -1.127 9.57 19.859 1 98.56 429 LEU A CA 1
ATOM 3480 C C . LEU A 1 429 ? -0.647 10.367 21.062 1 98.56 429 LEU A C 1
ATOM 3482 O O . LEU A 1 429 ? 0.331 11.109 20.984 1 98.56 429 LEU A O 1
ATOM 3486 N N . GLN A 1 430 ? -1.347 10.203 22.172 1 97.94 430 GLN A N 1
ATOM 3487 C CA . GLN A 1 430 ? -0.963 10.883 23.406 1 97.94 430 GLN A CA 1
ATOM 3488 C C . GLN A 1 430 ? -0.643 9.883 24.516 1 97.94 430 GLN A C 1
ATOM 3490 O O . GLN A 1 430 ? -0.274 10.266 25.625 1 97.94 430 GLN A O 1
ATOM 3495 N N . GLU A 1 431 ? -0.844 8.633 24.219 1 98.12 431 GLU A N 1
ATOM 3496 C CA . GLU A 1 431 ? -0.444 7.492 25.047 1 98.12 431 GLU A CA 1
ATOM 3497 C C . GLU A 1 431 ? 0.293 6.445 24.203 1 98.12 431 GLU A C 1
ATOM 3499 O O . GLU A 1 431 ? 0.216 6.453 22.984 1 98.12 431 GLU A O 1
ATOM 3504 N N . ASP A 1 432 ? 0.981 5.598 24.953 1 98.44 432 ASP A N 1
ATOM 3505 C CA . ASP A 1 432 ? 1.754 4.578 24.25 1 98.44 432 ASP A CA 1
ATOM 3506 C C . ASP A 1 432 ? 0.866 3.762 23.312 1 98.44 432 ASP A C 1
ATOM 3508 O O . ASP A 1 432 ? -0.238 3.359 23.688 1 98.44 432 ASP A O 1
ATOM 3512 N N . LEU A 1 433 ? 1.312 3.57 22.094 1 97.81 433 LEU A N 1
ATOM 3513 C CA . LEU A 1 433 ? 0.593 2.691 21.172 1 97.81 433 LEU A CA 1
ATOM 3514 C C . LEU A 1 433 ? 0.656 1.244 21.656 1 97.81 433 LEU A C 1
ATOM 3516 O O . LEU A 1 433 ? -0.356 0.54 21.641 1 97.81 433 LEU A O 1
ATOM 3520 N N . ASN A 1 434 ? 1.833 0.775 21.969 1 96.62 434 ASN A N 1
ATOM 3521 C CA . ASN A 1 434 ? 2.195 -0.508 22.562 1 96.62 434 ASN A CA 1
ATOM 3522 C C . ASN A 1 434 ? 3.555 -0.441 23.25 1 96.62 434 ASN A C 1
ATOM 3524 O O . ASN A 1 434 ? 4.168 0.625 23.328 1 96.62 434 ASN A O 1
ATOM 3528 N N . ASP A 1 435 ? 4.043 -1.559 23.688 1 96 435 ASP A N 1
ATOM 3529 C CA . ASP A 1 435 ? 5.281 -1.582 24.469 1 96 435 ASP A CA 1
ATOM 3530 C C . ASP A 1 435 ? 6.48 -1.194 23.609 1 96 435 ASP A C 1
ATOM 3532 O O . ASP A 1 435 ? 7.48 -0.693 24.125 1 96 435 ASP A O 1
ATOM 3536 N N . GLN A 1 436 ? 6.367 -1.346 22.344 1 96.88 436 GLN A N 1
ATOM 3537 C CA . GLN A 1 436 ? 7.504 -1.133 21.453 1 96.88 436 GLN A CA 1
ATOM 3538 C C . GLN A 1 436 ? 7.414 0.224 20.766 1 96.88 436 GLN A C 1
ATOM 3540 O O . GLN A 1 436 ? 8.352 0.643 20.078 1 96.88 436 GLN A O 1
ATOM 3545 N N . SER A 1 437 ? 6.297 0.903 20.938 1 98.38 437 SER A N 1
ATOM 3546 C CA . SER A 1 437 ? 6.102 2.23 20.375 1 98.38 437 SER A CA 1
ATOM 3547 C C . SER A 1 437 ? 5.578 3.213 21.406 1 98.38 437 SER A C 1
ATOM 3549 O O . SER A 1 437 ? 4.395 3.553 21.406 1 98.38 437 SER A O 1
ATOM 3551 N N . PRO A 1 438 ? 6.465 3.709 22.188 1 98.56 438 PRO A N 1
ATOM 3552 C CA . PRO A 1 438 ? 6.059 4.637 23.25 1 98.56 438 PRO A CA 1
ATOM 3553 C C . PRO A 1 438 ? 5.688 6.02 22.719 1 98.56 438 PRO A C 1
ATOM 3555 O O . PRO A 1 438 ? 6.047 6.363 21.594 1 98.56 438 PRO A O 1
ATOM 3558 N N . THR A 1 439 ? 4.941 6.727 23.5 1 98.69 439 THR A N 1
ATOM 3559 C CA . THR A 1 439 ? 4.504 8.086 23.219 1 98.69 439 THR A CA 1
ATOM 3560 C C . THR A 1 439 ? 4.734 8.992 24.422 1 98.69 439 THR A C 1
ATOM 3562 O O . THR A 1 439 ? 4.574 8.57 25.562 1 98.69 439 THR A O 1
ATOM 3565 N N . VAL A 1 440 ? 5.148 10.211 24.156 1 98.69 440 VAL A N 1
ATOM 3566 C CA . VAL A 1 440 ? 5.285 11.18 25.25 1 98.69 440 VAL A CA 1
ATOM 3567 C C . VAL A 1 440 ? 4.676 12.516 24.828 1 98.69 440 VAL A C 1
ATOM 3569 O O . VAL A 1 440 ? 4.809 12.93 23.672 1 98.69 440 VAL A O 1
ATOM 3572 N N . VAL A 1 441 ? 3.924 13.148 25.688 1 98.69 441 VAL A N 1
ATOM 3573 C CA . VAL A 1 441 ? 3.49 14.539 25.562 1 98.69 441 VAL A CA 1
ATOM 3574 C C . VAL A 1 441 ? 4.379 15.438 26.406 1 98.69 441 VAL A C 1
ATOM 3576 O O . VAL A 1 441 ? 4.398 15.328 27.641 1 98.69 441 VAL A O 1
ATOM 3579 N N . ILE A 1 442 ? 5.109 16.297 25.812 1 98.69 442 ILE A N 1
ATOM 3580 C CA . ILE A 1 442 ? 6.082 17.141 26.5 1 98.69 442 ILE A CA 1
ATOM 3581 C C . ILE A 1 442 ? 5.395 18.406 27.031 1 98.69 442 ILE A C 1
ATOM 3583 O O . ILE A 1 442 ? 4.867 19.203 26.25 1 98.69 442 ILE A O 1
ATOM 3587 N N . PRO A 1 443 ? 5.441 18.625 28.297 1 98.12 443 PRO A N 1
ATOM 3588 C CA . PRO A 1 443 ? 4.777 19.797 28.875 1 98.12 443 PRO A CA 1
ATOM 3589 C C . PRO A 1 443 ? 5.289 21.109 28.297 1 98.12 443 PRO A C 1
ATOM 3591 O O . PRO A 1 443 ? 6.5 21.297 28.125 1 98.12 443 PRO A O 1
ATOM 3594 N N . MET A 1 444 ? 4.371 21.984 27.891 1 97.31 444 MET A N 1
ATOM 3595 C CA . MET A 1 444 ? 4.598 23.375 27.484 1 97.31 444 MET A CA 1
ATOM 3596 C C . MET A 1 444 ? 5.336 23.438 26.156 1 97.31 444 MET A C 1
ATOM 3598 O O . MET A 1 444 ? 5.742 24.516 25.719 1 97.31 444 MET A O 1
ATOM 3602 N N . ALA A 1 445 ? 5.555 22.281 25.562 1 97.56 445 ALA A N 1
ATOM 3603 C CA . ALA A 1 445 ? 6.199 22.297 24.25 1 97.56 445 ALA A CA 1
ATOM 3604 C C . ALA A 1 445 ? 5.184 22.531 23.141 1 97.56 445 ALA A C 1
ATOM 3606 O O . ALA A 1 445 ? 4.023 22.125 23.25 1 97.56 445 ALA A O 1
ATOM 3607 N N . SER A 1 446 ? 5.633 23.234 22.125 1 97.56 446 SER A N 1
ATOM 3608 C CA . SER A 1 446 ? 4.801 23.5 20.953 1 97.56 446 SER A CA 1
ATOM 3609 C C . SER A 1 446 ? 5.043 22.469 19.859 1 97.56 446 SER A C 1
ATOM 3611 O O . SER A 1 446 ? 5.625 21.406 20.094 1 97.56 446 SER A O 1
ATOM 3613 N N . HIS A 1 447 ? 4.496 22.719 18.656 1 97.69 447 HIS A N 1
ATOM 3614 C CA . HIS A 1 447 ? 4.523 21.844 17.484 1 97.69 447 HIS A CA 1
ATOM 3615 C C . HIS A 1 447 ? 5.953 21.578 17.031 1 97.69 447 HIS A C 1
ATOM 3617 O O . HIS A 1 447 ? 6.672 22.516 16.672 1 97.69 447 HIS A O 1
ATOM 3623 N N . VAL A 1 448 ? 6.445 20.312 17.094 1 97.25 448 VAL A N 1
ATOM 3624 C CA . VAL A 1 448 ? 7.734 19.828 16.609 1 97.25 448 VAL A CA 1
ATOM 3625 C C . VAL A 1 448 ? 8.867 20.547 17.344 1 97.25 448 VAL A C 1
ATOM 3627 O O . VAL A 1 448 ? 9.922 20.812 16.766 1 97.25 448 VAL A O 1
ATOM 3630 N N . ALA A 1 449 ? 8.703 20.953 18.547 1 96.12 449 ALA A N 1
ATOM 3631 C CA . ALA A 1 449 ? 9.68 21.75 19.281 1 96.12 449 ALA A CA 1
ATOM 3632 C C . ALA A 1 449 ? 10.836 20.891 19.781 1 96.12 449 ALA A C 1
ATOM 3634 O O . ALA A 1 449 ? 11.875 21.422 20.188 1 96.12 449 ALA A O 1
ATOM 3635 N N . ASP A 1 450 ? 10.727 19.609 19.625 1 96.62 450 ASP A N 1
ATOM 3636 C CA . ASP A 1 450 ? 11.648 18.688 20.281 1 96.62 450 ASP A CA 1
ATOM 3637 C C . ASP A 1 450 ? 12.781 18.281 19.344 1 96.62 450 ASP A C 1
ATOM 3639 O O . ASP A 1 450 ? 13.688 17.547 19.734 1 96.62 450 ASP A O 1
ATOM 3643 N N . MET A 1 451 ? 12.844 18.797 18.156 1 96.06 451 MET A N 1
ATOM 3644 C CA . MET A 1 451 ? 13.789 18.297 17.172 1 96.06 451 MET A CA 1
ATOM 3645 C C . MET A 1 451 ? 15.133 19.016 17.297 1 96.06 451 MET A C 1
ATOM 3647 O O . MET A 1 451 ? 16.141 18.547 16.75 1 96.06 451 MET A O 1
ATOM 3651 N N . GLY A 1 452 ? 15.188 20.078 18.016 1 94.75 452 GLY A N 1
ATOM 3652 C CA . GLY A 1 452 ? 16.438 20.797 18.203 1 94.75 452 GLY A CA 1
ATOM 3653 C C . GLY A 1 452 ? 17.438 20.031 19.047 1 94.75 452 GLY A C 1
ATOM 3654 O O . GLY A 1 452 ? 17.062 19.125 19.797 1 94.75 452 GLY A O 1
ATOM 3655 N N . SER A 1 453 ? 18.688 20.422 18.953 1 96.12 453 SER A N 1
ATOM 3656 C CA . SER A 1 453 ? 19.734 19.812 19.75 1 96.12 453 SER A CA 1
ATOM 3657 C C . SER A 1 453 ? 19.469 19.984 21.25 1 96.12 453 SER A C 1
ATOM 3659 O O . SER A 1 453 ? 18.75 20.891 21.656 1 96.12 453 SER A O 1
ATOM 3661 N N . ILE A 1 454 ? 20.031 19.016 21.969 1 96.25 454 ILE A N 1
ATOM 3662 C CA . ILE A 1 454 ? 19.984 19.172 23.422 1 96.25 454 ILE A CA 1
ATOM 3663 C C . ILE A 1 454 ? 20.672 20.469 23.828 1 96.25 454 ILE A C 1
ATOM 3665 O O . ILE A 1 454 ? 21.734 20.812 23.297 1 96.25 454 ILE A O 1
ATOM 3669 N N . SER A 1 455 ? 20.016 21.203 24.672 1 93.44 455 SER A N 1
ATOM 3670 C CA . SER A 1 455 ? 20.562 22.484 25.109 1 93.44 455 SER A CA 1
ATOM 3671 C C . SER A 1 455 ? 20.219 22.75 26.578 1 93.44 455 SER A C 1
ATOM 3673 O O . SER A 1 455 ? 19.375 22.062 27.156 1 93.44 455 SER A O 1
ATOM 3675 N N . ASP A 1 456 ? 20.828 23.844 27.094 1 93.56 456 ASP A N 1
ATOM 3676 C CA . ASP A 1 456 ? 20.625 24.234 28.484 1 93.56 456 ASP A CA 1
ATOM 3677 C C . ASP A 1 456 ? 19.234 24.828 28.688 1 93.56 456 ASP A C 1
ATOM 3679 O O . ASP A 1 456 ? 18.766 24.953 29.812 1 93.56 456 ASP A O 1
ATOM 3683 N N . ARG A 1 457 ? 18.484 25.078 27.703 1 91.56 457 ARG A N 1
ATOM 3684 C CA . ARG A 1 457 ? 17.156 25.672 27.781 1 91.56 457 ARG A CA 1
ATOM 3685 C C . ARG A 1 457 ? 16.078 24.594 27.859 1 91.56 457 ARG A C 1
ATOM 3687 O O . ARG A 1 457 ? 14.922 24.891 28.141 1 91.56 457 ARG A O 1
ATOM 3694 N N . ASP A 1 458 ? 16.5 23.375 27.719 1 95.44 458 ASP A N 1
ATOM 3695 C CA . ASP A 1 458 ? 15.531 22.281 27.75 1 95.44 458 ASP A CA 1
ATOM 3696 C C . ASP A 1 458 ? 14.984 22.078 29.156 1 95.44 458 ASP A C 1
ATOM 3698 O O . ASP A 1 458 ? 15.742 22.078 30.141 1 95.44 458 ASP A O 1
ATOM 3702 N N . SER A 1 459 ? 13.641 22.016 29.25 1 96.62 459 SER A N 1
ATOM 3703 C CA . SER A 1 459 ? 13.078 21.516 30.5 1 96.62 459 SER A CA 1
ATOM 3704 C C . SER A 1 459 ? 13.539 20.094 30.781 1 96.62 459 SER A C 1
ATOM 3706 O O . SER A 1 459 ? 14.062 19.422 29.891 1 96.62 459 SER A O 1
ATOM 3708 N N . PRO A 1 460 ? 13.383 19.625 32.031 1 97.88 460 PRO A N 1
ATOM 3709 C CA . PRO A 1 460 ? 13.742 18.234 32.312 1 97.88 460 PRO A CA 1
ATOM 3710 C C . PRO A 1 460 ? 12.977 17.234 31.453 1 97.88 460 PRO A C 1
ATOM 3712 O O . PRO A 1 460 ? 13.539 16.219 31.047 1 97.88 460 PRO A O 1
ATOM 3715 N N . GLU A 1 461 ? 11.719 17.516 31.172 1 98.38 461 GLU A N 1
ATOM 3716 C CA . GLU A 1 461 ? 10.898 16.625 30.359 1 98.38 461 GLU A CA 1
ATOM 3717 C C . GLU A 1 461 ? 11.359 16.609 28.906 1 98.38 461 GLU A C 1
ATOM 3719 O O . GLU A 1 461 ? 11.367 15.57 28.25 1 98.38 461 GLU A O 1
ATOM 3724 N N . MET A 1 462 ? 11.711 17.781 28.406 1 98 462 MET A N 1
ATOM 3725 C CA . MET A 1 462 ? 12.25 17.875 27.047 1 98 462 MET A CA 1
ATOM 3726 C C . MET A 1 462 ? 13.555 17.109 26.922 1 98 462 MET A C 1
ATOM 3728 O O . MET A 1 462 ? 13.742 16.359 25.953 1 98 462 MET A O 1
ATOM 3732 N N . LEU A 1 463 ? 14.469 17.297 27.844 1 98.44 463 LEU A N 1
ATOM 3733 C CA . LEU A 1 463 ? 15.734 16.562 27.859 1 98.44 463 LEU A CA 1
ATOM 3734 C C . LEU A 1 463 ? 15.492 15.055 27.906 1 98.44 463 LEU A C 1
ATOM 3736 O O . LEU A 1 463 ? 16.125 14.297 27.188 1 98.44 463 LEU A O 1
ATOM 3740 N N . ALA A 1 464 ? 14.539 14.648 28.719 1 98.69 464 ALA A N 1
ATOM 3741 C CA . ALA A 1 464 ? 14.227 13.234 28.859 1 98.69 464 ALA A CA 1
ATOM 3742 C C . ALA A 1 464 ? 13.727 12.648 27.547 1 98.69 464 ALA A C 1
ATOM 3744 O O . ALA A 1 464 ? 14.055 11.516 27.188 1 98.69 464 ALA A O 1
ATOM 3745 N N . ALA A 1 465 ? 12.883 13.383 26.906 1 98.69 465 ALA A N 1
ATOM 3746 C CA . ALA A 1 465 ? 12.359 12.922 25.609 1 98.69 465 ALA A CA 1
ATOM 3747 C C . ALA A 1 465 ? 13.484 12.758 24.594 1 98.69 465 ALA A C 1
ATOM 3749 O O . ALA A 1 465 ? 13.516 11.781 23.844 1 98.69 465 ALA A O 1
ATOM 3750 N N . LYS A 1 466 ? 14.359 13.688 24.531 1 98.5 466 LYS A N 1
ATOM 3751 C CA . LYS A 1 466 ? 15.477 13.656 23.594 1 98.5 466 LYS A CA 1
ATOM 3752 C C . LYS A 1 466 ? 16.438 12.5 23.922 1 98.5 466 LYS A C 1
ATOM 3754 O O . LYS A 1 466 ? 16.922 11.828 23.016 1 98.5 466 LYS A O 1
ATOM 3759 N N . GLU A 1 467 ? 16.656 12.273 25.141 1 98.75 467 GLU A N 1
ATOM 3760 C CA . GLU A 1 467 ? 17.5 11.148 25.531 1 98.75 467 GLU A CA 1
ATOM 3761 C C . GLU A 1 467 ? 16.828 9.812 25.219 1 98.75 467 GLU A C 1
ATOM 3763 O O . GLU A 1 467 ? 17.484 8.867 24.797 1 98.75 467 GLU A O 1
ATOM 3768 N N . ARG A 1 468 ? 15.57 9.797 25.422 1 98.69 468 ARG A N 1
ATOM 3769 C CA . ARG A 1 468 ? 14.82 8.57 25.188 1 98.69 468 ARG A CA 1
ATOM 3770 C C . ARG A 1 468 ? 14.867 8.172 23.719 1 98.69 468 ARG A C 1
ATOM 3772 O O . ARG A 1 468 ? 15 6.992 23.391 1 98.69 468 ARG A O 1
ATOM 3779 N N . VAL A 1 469 ? 14.711 9.109 22.844 1 98.62 469 VAL A N 1
ATOM 3780 C CA . VAL A 1 469 ? 14.734 8.781 21.422 1 98.62 469 VAL A CA 1
ATOM 3781 C C . VAL A 1 469 ? 16.094 8.203 21.047 1 98.62 469 VAL A C 1
ATOM 3783 O O . VAL A 1 469 ? 16.172 7.25 20.266 1 98.62 469 VAL A O 1
ATOM 3786 N N . PHE A 1 470 ? 17.141 8.742 21.562 1 98.69 470 PHE A N 1
ATOM 3787 C CA . PHE A 1 470 ? 18.469 8.242 21.266 1 98.69 470 PHE A CA 1
ATOM 3788 C C . PHE A 1 470 ? 18.641 6.82 21.797 1 98.69 470 PHE A C 1
ATOM 3790 O O . PHE A 1 470 ? 19.203 5.965 21.109 1 98.69 470 PHE A O 1
ATOM 3797 N N . GLU A 1 471 ? 18.172 6.578 22.969 1 98.69 471 GLU A N 1
ATOM 3798 C CA . GLU A 1 471 ? 18.219 5.238 23.547 1 98.69 471 GLU A CA 1
ATOM 3799 C C . GLU A 1 471 ? 17.484 4.23 22.656 1 98.69 471 GLU A C 1
ATOM 3801 O O . GLU A 1 471 ? 17.969 3.125 22.438 1 98.69 471 GLU A O 1
ATOM 3806 N N . LEU A 1 472 ? 16.328 4.566 22.234 1 98.81 472 LEU A N 1
ATOM 3807 C CA . LEU A 1 472 ? 15.516 3.689 21.391 1 98.81 472 LEU A CA 1
ATOM 3808 C C . LEU A 1 472 ? 16.203 3.41 20.062 1 98.81 472 LEU A C 1
ATOM 3810 O O . LEU A 1 472 ? 16.219 2.268 19.609 1 98.81 472 LEU A O 1
ATOM 3814 N N . ILE A 1 473 ? 16.734 4.441 19.469 1 98.81 473 ILE A N 1
ATOM 3815 C CA . ILE A 1 473 ? 17.391 4.277 18.188 1 98.81 473 ILE A CA 1
ATOM 3816 C C . ILE A 1 473 ? 18.578 3.324 18.328 1 98.81 473 ILE A C 1
ATOM 3818 O O . ILE A 1 473 ? 18.781 2.447 17.484 1 98.81 473 ILE A O 1
ATOM 3822 N N . LYS A 1 474 ? 19.344 3.486 19.375 1 98.69 474 LYS A N 1
ATOM 3823 C CA . LYS A 1 474 ? 20.453 2.568 19.625 1 98.69 474 LYS A CA 1
ATOM 3824 C C . LYS A 1 474 ? 19.953 1.129 19.734 1 98.69 474 LYS A C 1
ATOM 3826 O O . LYS A 1 474 ? 20.609 0.204 19.25 1 98.69 474 LYS A O 1
ATOM 3831 N N . GLN A 1 475 ? 18.828 0.956 20.312 1 98.25 475 GLN A N 1
ATOM 3832 C CA . GLN A 1 475 ? 18.25 -0.372 20.438 1 98.25 475 GLN A CA 1
ATOM 3833 C C . GLN A 1 475 ? 17.812 -0.913 19.078 1 98.25 475 GLN A C 1
ATOM 3835 O O . GLN A 1 475 ? 17.969 -2.104 18.797 1 98.25 475 GLN A O 1
ATOM 3840 N N . TRP A 1 476 ? 17.281 -0.053 18.281 1 98.19 476 TRP A N 1
ATOM 3841 C CA . TRP A 1 476 ? 16.703 -0.476 17 1 98.19 476 TRP A CA 1
ATOM 3842 C C . TRP A 1 476 ? 17.812 -0.843 16.016 1 98.19 476 TRP A C 1
ATOM 3844 O O . TRP A 1 476 ? 17.594 -1.637 15.102 1 98.19 476 TRP A O 1
ATOM 3854 N N . ILE A 1 477 ? 19 -0.265 16.156 1 97.25 477 ILE A N 1
ATOM 3855 C CA . ILE A 1 477 ? 20.047 -0.521 15.156 1 97.25 477 ILE A CA 1
ATOM 3856 C C . ILE A 1 477 ? 21.016 -1.582 15.68 1 97.25 477 ILE A C 1
ATOM 3858 O O . ILE A 1 477 ? 21.984 -1.924 15.016 1 97.25 477 ILE A O 1
ATOM 3862 N N . SER A 1 478 ? 20.875 -2.08 16.906 1 88.62 478 SER A N 1
ATOM 3863 C CA . SER A 1 478 ? 21.734 -3.111 17.484 1 88.62 478 SER A CA 1
ATOM 3864 C C . SER A 1 478 ? 21.391 -4.488 16.922 1 88.62 478 SER A C 1
ATOM 3866 O O . SER A 1 478 ? 20.266 -4.723 16.484 1 88.62 478 SER A O 1
ATOM 3868 N N . MET B 1 1 ? -13.359 -66.25 -3.479 1 29.95 1 MET B N 1
ATOM 3869 C CA . MET B 1 1 ? -13.531 -65.562 -4.746 1 29.95 1 MET B CA 1
ATOM 3870 C C . MET B 1 1 ? -13.547 -64.062 -4.531 1 29.95 1 MET B C 1
ATOM 3872 O O . MET B 1 1 ? -14.555 -63.469 -4.109 1 29.95 1 MET B O 1
ATOM 3876 N N . ILE B 1 2 ? -12.438 -63.438 -4.051 1 32.69 2 ILE B N 1
ATOM 3877 C CA . ILE B 1 2 ? -12.164 -62.094 -3.584 1 32.69 2 ILE B CA 1
ATOM 3878 C C . ILE B 1 2 ? -12.32 -61.094 -4.738 1 32.69 2 ILE B C 1
ATOM 3880 O O . ILE B 1 2 ? -11.594 -61.188 -5.734 1 32.69 2 ILE B O 1
ATOM 3884 N N . PHE B 1 3 ? -13.562 -60.562 -4.906 1 29.52 3 PHE B N 1
ATOM 3885 C CA . PHE B 1 3 ? -13.922 -59.562 -5.902 1 29.52 3 PHE B CA 1
ATOM 3886 C C . PHE B 1 3 ? -13.047 -58.312 -5.762 1 29.52 3 PHE B C 1
ATOM 3888 O O . PHE B 1 3 ? -13.086 -57.656 -4.73 1 29.52 3 PHE B O 1
ATOM 3895 N N . LEU B 1 4 ? -11.812 -58.344 -6.352 1 27.89 4 LEU B N 1
ATOM 3896 C CA . LEU B 1 4 ? -10.938 -57.188 -6.508 1 27.89 4 LEU B CA 1
ATOM 3897 C C . LEU B 1 4 ? -11.641 -56.062 -7.281 1 27.89 4 LEU B C 1
ATOM 3899 O O . LEU B 1 4 ? -11.914 -56.219 -8.469 1 27.89 4 LEU B O 1
ATOM 3903 N N . VAL B 1 5 ? -12.625 -55.375 -6.68 1 28.17 5 VAL B N 1
ATOM 3904 C CA . VAL B 1 5 ? -13.234 -54.219 -7.297 1 28.17 5 VAL B CA 1
ATOM 3905 C C . VAL B 1 5 ? -12.148 -53.188 -7.637 1 28.17 5 VAL B C 1
ATOM 3907 O O . VAL B 1 5 ? -11.492 -52.656 -6.746 1 28.17 5 VAL B O 1
ATOM 3910 N N . VAL B 1 6 ? -11.422 -53.375 -8.758 1 28.44 6 VAL B N 1
ATOM 3911 C CA . VAL B 1 6 ? -10.594 -52.312 -9.312 1 28.44 6 VAL B CA 1
ATOM 3912 C C . VAL B 1 6 ? -11.43 -51.031 -9.484 1 28.44 6 VAL B C 1
ATOM 3914 O O . VAL B 1 6 ? -12.414 -51.031 -10.234 1 28.44 6 VAL B O 1
ATOM 3917 N N . ALA B 1 7 ? -11.602 -50.25 -8.461 1 28.55 7 ALA B N 1
ATOM 3918 C CA . ALA B 1 7 ? -12.148 -48.906 -8.586 1 28.55 7 ALA B CA 1
ATOM 3919 C C . ALA B 1 7 ? -11.539 -48.188 -9.781 1 28.55 7 ALA B C 1
ATOM 3921 O O . ALA B 1 7 ? -10.352 -47.875 -9.781 1 28.55 7 ALA B O 1
ATOM 3922 N N . LEU B 1 8 ? -12.055 -48.469 -11.023 1 27.86 8 LEU B N 1
ATOM 3923 C CA . LEU B 1 8 ? -11.828 -47.625 -12.172 1 27.86 8 LEU B CA 1
ATOM 3924 C C . LEU B 1 8 ? -12.016 -46.156 -11.789 1 27.86 8 LEU B C 1
ATOM 3926 O O . LEU B 1 8 ? -13.094 -45.75 -11.352 1 27.86 8 LEU B O 1
ATOM 3930 N N . LEU B 1 9 ? -10.969 -45.562 -11.344 1 30.66 9 LEU B N 1
ATOM 3931 C CA . LEU B 1 9 ? -10.898 -44.125 -11.25 1 30.66 9 LEU B CA 1
ATOM 3932 C C . LEU B 1 9 ? -11.594 -43.469 -12.438 1 30.66 9 LEU B C 1
ATOM 3934 O O . LEU B 1 9 ? -11.164 -43.625 -13.578 1 30.66 9 LEU B O 1
ATOM 3938 N N . LEU B 1 10 ? -12.922 -43.438 -12.422 1 28.7 10 LEU B N 1
ATOM 3939 C CA . LEU B 1 10 ? -13.648 -42.531 -13.336 1 28.7 10 LEU B CA 1
ATOM 3940 C C . LEU B 1 10 ? -12.914 -41.219 -13.5 1 28.7 10 LEU B C 1
ATOM 3942 O O . LEU B 1 10 ? -12.93 -40.375 -12.602 1 28.7 10 LEU B O 1
ATOM 3946 N N . VAL B 1 11 ? -11.75 -41.25 -14.086 1 32.25 11 VAL B N 1
ATOM 3947 C CA . VAL B 1 11 ? -11.328 -40.031 -14.758 1 32.25 11 VAL B CA 1
ATOM 3948 C C . VAL B 1 11 ? -12.508 -39.438 -15.508 1 32.25 11 VAL B C 1
ATOM 3950 O O . VAL B 1 11 ? -13.094 -40.062 -16.375 1 32.25 11 VAL B O 1
ATOM 3953 N N . SER B 1 12 ? -13.32 -38.75 -14.867 1 33.47 12 SER B N 1
ATOM 3954 C CA . SER B 1 12 ? -14.281 -38.031 -15.688 1 33.47 12 SER B CA 1
ATOM 3955 C C . SER B 1 12 ? -13.68 -37.656 -17.031 1 33.47 12 SER B C 1
ATOM 3957 O O . SER B 1 12 ? -12.609 -37.031 -17.094 1 33.47 12 SER B O 1
ATOM 3959 N N . PRO B 1 13 ? -14 -38.375 -18.094 1 34.81 13 PRO B N 1
ATOM 3960 C CA . PRO B 1 13 ? -13.562 -38.156 -19.469 1 34.81 13 PRO B CA 1
ATOM 3961 C C . PRO B 1 13 ? -13.68 -36.688 -19.906 1 34.81 13 PRO B C 1
ATOM 3963 O O . PRO B 1 13 ? -13.75 -36.406 -21.094 1 34.81 13 PRO B O 1
ATOM 3966 N N . ALA B 1 14 ? -14.148 -35.781 -19.156 1 36.84 14 ALA B N 1
ATOM 3967 C CA . ALA B 1 14 ? -14.031 -34.594 -19.969 1 36.84 14 ALA B CA 1
ATOM 3968 C C . ALA B 1 14 ? -12.633 -34.438 -20.562 1 36.84 14 ALA B C 1
ATOM 3970 O O . ALA B 1 14 ? -11.75 -33.844 -19.938 1 36.84 14 ALA B O 1
ATOM 3971 N N . LEU B 1 15 ? -12.164 -35.5 -21.203 1 38.91 15 LEU B N 1
ATOM 3972 C CA . LEU B 1 15 ? -11.039 -35.375 -22.125 1 38.91 15 LEU B CA 1
ATOM 3973 C C . LEU B 1 15 ? -11.164 -34.125 -22.969 1 38.91 15 LEU B C 1
ATOM 3975 O O . LEU B 1 15 ? -11.898 -34.094 -23.969 1 38.91 15 LEU B O 1
ATOM 3979 N N . LEU B 1 16 ? -11.109 -33.062 -22.375 1 42.03 16 LEU B N 1
ATOM 3980 C CA . LEU B 1 16 ? -11 -31.734 -22.984 1 42.03 16 LEU B CA 1
ATOM 3981 C C . LEU B 1 16 ? -9.969 -31.75 -24.109 1 42.03 16 LEU B C 1
ATOM 3983 O O . LEU B 1 16 ? -8.977 -32.469 -24.047 1 42.03 16 LEU B O 1
ATOM 3987 N N . GLU B 1 17 ? -10.336 -31.266 -25.266 1 47.81 17 GLU B N 1
ATOM 3988 C CA . GLU B 1 17 ? -9.414 -30.891 -26.344 1 47.81 17 GLU B CA 1
ATOM 3989 C C . GLU B 1 17 ? -8.078 -30.406 -25.766 1 47.81 17 GLU B C 1
ATOM 3991 O O . GLU B 1 17 ? -8.039 -29.5 -24.922 1 47.81 17 GLU B O 1
ATOM 3996 N N . ALA B 1 18 ? -7.066 -31.375 -25.688 1 53.41 18 ALA B N 1
ATOM 3997 C CA . ALA B 1 18 ? -5.695 -31.078 -25.281 1 53.41 18 ALA B CA 1
ATOM 3998 C C . ALA B 1 18 ? -5.168 -29.844 -25.984 1 53.41 18 ALA B C 1
ATOM 4000 O O . ALA B 1 18 ? -4.879 -29.875 -27.188 1 53.41 18 ALA B O 1
ATOM 4001 N N . SER B 1 19 ? -5.547 -28.656 -25.641 1 65 19 SER B N 1
ATOM 4002 C CA . SER B 1 19 ? -4.961 -27.391 -26.094 1 65 19 SER B CA 1
ATOM 4003 C C . SER B 1 19 ? -4.172 -26.719 -24.969 1 65 19 SER B C 1
ATOM 4005 O O . SER B 1 19 ? -4.359 -27.047 -23.797 1 65 19 SER B O 1
ATOM 4007 N N . PRO B 1 20 ? -3.062 -26.094 -25.297 1 64.88 20 PRO B N 1
ATOM 4008 C CA . PRO B 1 20 ? -2.34 -25.328 -24.281 1 64.88 20 PRO B CA 1
ATOM 4009 C C . PRO B 1 20 ? -3.275 -24.656 -23.281 1 64.88 20 PRO B C 1
ATOM 4011 O O . PRO B 1 20 ? -2.924 -24.5 -22.109 1 64.88 20 PRO B O 1
ATOM 4014 N N . GLN B 1 21 ? -4.395 -24.5 -23.688 1 72.19 21 GLN B N 1
ATOM 4015 C CA . GLN B 1 21 ? -5.391 -23.812 -22.859 1 72.19 21 GLN B CA 1
ATOM 4016 C C . GLN B 1 21 ? -5.805 -24.688 -21.672 1 72.19 21 GLN B C 1
ATOM 4018 O O . GLN B 1 21 ? -5.965 -24.188 -20.562 1 72.19 21 GLN B O 1
ATOM 4023 N N . THR B 1 22 ? -5.824 -25.906 -21.891 1 74.31 22 THR B N 1
ATOM 4024 C CA . THR B 1 22 ? -6.344 -26.812 -20.875 1 74.31 22 THR B CA 1
ATOM 4025 C C . THR B 1 22 ? -5.324 -27.016 -19.75 1 74.31 22 THR B C 1
ATOM 4027 O O . THR B 1 22 ? -5.676 -26.969 -18.562 1 74.31 22 THR B O 1
ATOM 4030 N N . TYR B 1 23 ? -4.066 -27.094 -20.094 1 78.38 23 TYR B N 1
ATOM 4031 C CA . TYR B 1 23 ? -3.096 -27.391 -19.047 1 78.38 23 TYR B CA 1
ATOM 4032 C C . TYR B 1 23 ? -2.809 -26.156 -18.203 1 78.38 23 TYR B C 1
ATOM 4034 O O . TYR B 1 23 ? -2.629 -26.266 -16.984 1 78.38 23 TYR B O 1
ATOM 4042 N N . TRP B 1 24 ? -2.766 -24.969 -18.797 1 84.56 24 TRP B N 1
ATOM 4043 C CA . TRP B 1 24 ? -2.545 -23.766 -18.016 1 84.56 24 TRP B CA 1
ATOM 4044 C C . TRP B 1 24 ? -3.68 -23.547 -17.016 1 84.56 24 TRP B C 1
ATOM 4046 O O . TRP B 1 24 ? -3.441 -23.188 -15.859 1 84.56 24 TRP B O 1
ATOM 4056 N N . GLU B 1 25 ? -4.84 -23.781 -17.453 1 84 25 GLU B N 1
ATOM 4057 C CA . GLU B 1 25 ? -5.984 -23.625 -16.562 1 84 25 GLU B CA 1
ATOM 4058 C C . GLU B 1 25 ? -5.934 -24.625 -15.414 1 84 25 GLU B C 1
ATOM 4060 O O . GLU B 1 25 ? -6.324 -24.297 -14.289 1 84 25 GLU B O 1
ATOM 4065 N N . GLN B 1 26 ? -5.473 -25.766 -15.75 1 82.31 26 GLN B N 1
ATOM 4066 C CA . GLN B 1 26 ? -5.359 -26.781 -14.711 1 82.31 26 GLN B CA 1
ATOM 4067 C C . GLN B 1 26 ? -4.297 -26.406 -13.688 1 82.31 26 GLN B C 1
ATOM 4069 O O . GLN B 1 26 ? -4.473 -26.656 -12.484 1 82.31 26 GLN B O 1
ATOM 4074 N N . LEU B 1 27 ? -3.238 -25.844 -14.141 1 84.81 27 LEU B N 1
ATOM 4075 C CA . LEU B 1 27 ? -2.137 -25.469 -13.258 1 84.81 27 LEU B CA 1
ATOM 4076 C C . LEU B 1 27 ? -2.543 -24.312 -12.336 1 84.81 27 LEU B C 1
ATOM 4078 O O . LEU B 1 27 ? -2.02 -24.188 -11.227 1 84.81 27 LEU B O 1
ATOM 4082 N N . HIS B 1 28 ? -3.49 -23.531 -12.727 1 83.94 28 HIS B N 1
ATOM 4083 C CA . HIS B 1 28 ? -3.807 -22.312 -11.992 1 83.94 28 HIS B CA 1
ATOM 4084 C C . HIS B 1 28 ? -5.254 -22.312 -11.508 1 83.94 28 HIS B C 1
ATOM 4086 O O . HIS B 1 28 ? -5.816 -21.266 -11.211 1 83.94 28 HIS B O 1
ATOM 4092 N N . ARG B 1 29 ? -5.77 -23.469 -11.367 1 81.69 29 ARG B N 1
ATOM 4093 C CA . ARG B 1 29 ? -7.113 -23.641 -10.828 1 81.69 29 ARG B CA 1
ATOM 4094 C C . ARG B 1 29 ? -7.129 -23.422 -9.32 1 81.69 29 ARG B C 1
ATOM 4096 O O . ARG B 1 29 ? -6.074 -23.375 -8.68 1 81.69 29 ARG B O 1
ATOM 4103 N N . GLU B 1 30 ? -8.336 -23.219 -8.805 1 86.75 30 GLU B N 1
ATOM 4104 C CA . GLU B 1 30 ? -8.5 -23.266 -7.355 1 86.75 30 GLU B CA 1
ATOM 4105 C C . GLU B 1 30 ? -7.895 -24.531 -6.77 1 86.75 30 GLU B C 1
ATOM 4107 O O . GLU B 1 30 ? -8.18 -25.641 -7.238 1 86.75 30 GLU B O 1
ATOM 4112 N N . PRO B 1 31 ? -7.031 -24.391 -5.805 1 84.56 31 PRO B N 1
ATOM 4113 C CA . PRO B 1 31 ? -6.453 -25.594 -5.227 1 84.56 31 PRO B CA 1
ATOM 4114 C C . PRO B 1 31 ? -7.512 -26.578 -4.711 1 84.56 31 PRO B C 1
ATOM 4116 O O . PRO B 1 31 ? -8.438 -26.156 -4.004 1 84.56 31 PRO B O 1
ATOM 4119 N N . PRO B 1 32 ? -7.383 -27.812 -5.051 1 81.75 32 PRO B N 1
ATOM 4120 C CA . PRO B 1 32 ? -8.398 -28.797 -4.637 1 81.75 32 PRO B CA 1
ATOM 4121 C C . PRO B 1 32 ? -8.352 -29.094 -3.139 1 81.75 32 PRO B C 1
ATOM 4123 O O . PRO B 1 32 ? -7.273 -29.141 -2.547 1 81.75 32 PRO B O 1
ATOM 4126 N N . LEU B 1 33 ? -9.578 -29.188 -2.6 1 82.62 33 LEU B N 1
ATOM 4127 C CA . LEU B 1 33 ? -9.695 -29.656 -1.228 1 82.62 33 LEU B CA 1
ATOM 4128 C C . LEU B 1 33 ? -9.82 -31.188 -1.19 1 82.62 33 LEU B C 1
ATOM 4130 O O . LEU B 1 33 ? -10.844 -31.734 -1.612 1 82.62 33 LEU B O 1
ATOM 4134 N N . ARG B 1 34 ? -8.914 -31.812 -0.728 1 76.31 34 ARG B N 1
ATOM 4135 C CA . ARG B 1 34 ? -8.883 -33.281 -0.74 1 76.31 34 ARG B CA 1
ATOM 4136 C C . ARG B 1 34 ? -9.891 -33.844 0.255 1 76.31 34 ARG B C 1
ATOM 4138 O O . ARG B 1 34 ? -10.031 -33.312 1.365 1 76.31 34 ARG B O 1
ATOM 4145 N N . GLY B 1 35 ? -10.586 -34.875 -0.118 1 65.44 35 GLY B N 1
ATOM 4146 C CA . GLY B 1 35 ? -11.453 -35.656 0.766 1 65.44 35 GLY B CA 1
ATOM 4147 C C . GLY B 1 35 ? -12.883 -35.125 0.789 1 65.44 35 GLY B C 1
ATOM 4148 O O . GLY B 1 35 ? -13.719 -35.625 1.549 1 65.44 35 GLY B O 1
ATOM 4149 N N . HIS B 1 36 ? -13.188 -34.094 0.085 1 65.62 36 HIS B N 1
ATOM 4150 C CA . HIS B 1 36 ? -14.539 -33.562 0.292 1 65.62 36 HIS B CA 1
ATOM 4151 C C . HIS B 1 36 ? -15.312 -33.5 -1.021 1 65.62 36 HIS B C 1
ATOM 4153 O O . HIS B 1 36 ? -14.719 -33.312 -2.084 1 65.62 36 HIS B O 1
ATOM 4159 N N . PRO B 1 37 ? -16.609 -33.875 -0.792 1 58.19 37 PRO B N 1
ATOM 4160 C CA . PRO B 1 37 ? -17.469 -33.906 -1.986 1 58.19 37 PRO B CA 1
ATOM 4161 C C . PRO B 1 37 ? -17.672 -32.531 -2.607 1 58.19 37 PRO B C 1
ATOM 4163 O O . PRO B 1 37 ? -17.688 -31.531 -1.896 1 58.19 37 PRO B O 1
ATOM 4166 N N . ARG B 1 38 ? -17.656 -32.469 -3.857 1 52.78 38 ARG B N 1
ATOM 4167 C CA . ARG B 1 38 ? -17.906 -31.25 -4.617 1 52.78 38 ARG B CA 1
ATOM 4168 C C . ARG B 1 38 ? -19.344 -30.766 -4.422 1 52.78 38 ARG B C 1
ATOM 4170 O O . ARG B 1 38 ? -19.641 -29.594 -4.641 1 52.78 38 ARG B O 1
ATOM 4177 N N . ASN B 1 39 ? -20.312 -31.734 -4.242 1 48.78 39 ASN B N 1
ATOM 4178 C CA . ASN B 1 39 ? -21.719 -31.328 -4.273 1 48.78 39 ASN B CA 1
ATOM 4179 C C . ASN B 1 39 ? -22.203 -30.891 -2.898 1 48.78 39 ASN B C 1
ATOM 4181 O O . ASN B 1 39 ? -22.344 -31.703 -1.984 1 48.78 39 ASN B O 1
ATOM 4185 N N . VAL B 1 40 ? -21.703 -29.875 -2.385 1 51.44 40 VAL B N 1
ATOM 4186 C CA . VAL B 1 40 ? -22.094 -29.484 -1.033 1 51.44 40 VAL B CA 1
ATOM 4187 C C . VAL B 1 40 ? -23.297 -28.547 -1.089 1 51.44 40 VAL B C 1
ATOM 4189 O O . VAL B 1 40 ? -23.406 -27.703 -1.978 1 51.44 40 VAL B O 1
ATOM 4192 N N . THR B 1 41 ? -24.219 -28.828 -0.15 1 51.88 41 THR B N 1
ATOM 4193 C CA . THR B 1 41 ? -25.516 -28.203 0.13 1 51.88 41 THR B CA 1
ATOM 4194 C C . THR B 1 41 ? -25.359 -26.703 0.359 1 51.88 41 THR B C 1
ATOM 4196 O O . THR B 1 41 ? -24.234 -26.203 0.523 1 51.88 41 THR B O 1
ATOM 4199 N N . ARG B 1 42 ? -26.672 -25.969 0.967 1 57.16 42 ARG B N 1
ATOM 4200 C CA . ARG B 1 42 ? -27.516 -24.797 1.097 1 57.16 42 ARG B CA 1
ATOM 4201 C C . ARG B 1 42 ? -26.875 -23.75 2.012 1 57.16 42 ARG B C 1
ATOM 4203 O O . ARG B 1 42 ? -27.406 -22.641 2.158 1 57.16 42 ARG B O 1
ATOM 4210 N N . GLN B 1 43 ? -25.547 -23.922 2.652 1 73 43 GLN B N 1
ATOM 4211 C CA . GLN B 1 43 ? -25.375 -22.938 3.709 1 73 43 GLN B CA 1
ATOM 4212 C C . GLN B 1 43 ? -24.422 -21.828 3.275 1 73 43 GLN B C 1
ATOM 4214 O O . GLN B 1 43 ? -24.281 -20.812 3.963 1 73 43 GLN B O 1
ATOM 4219 N N . ALA B 1 44 ? -23.891 -21.812 2.111 1 87.88 44 ALA B N 1
ATOM 4220 C CA . ALA B 1 44 ? -23.031 -20.719 1.664 1 87.88 44 ALA B CA 1
ATOM 4221 C C . ALA B 1 44 ? -23.812 -19.719 0.814 1 87.88 44 ALA B C 1
ATOM 4223 O O . ALA B 1 44 ? -24.641 -20.109 -0.015 1 87.88 44 ALA B O 1
ATOM 4224 N N . GLU B 1 45 ? -23.641 -18.484 1.22 1 94.88 45 GLU B N 1
ATOM 4225 C CA . GLU B 1 45 ? -24.359 -17.406 0.538 1 94.88 45 GLU B CA 1
ATOM 4226 C C . GLU B 1 45 ? -23.422 -16.594 -0.344 1 94.88 45 GLU B C 1
ATOM 4228 O O . GLU B 1 45 ? -22.359 -16.156 0.108 1 94.88 45 GLU B O 1
ATOM 4233 N N . VAL B 1 46 ? -23.797 -16.406 -1.549 1 96.88 46 VAL B N 1
ATOM 4234 C CA . VAL B 1 46 ? -23.047 -15.531 -2.447 1 96.88 46 VAL B CA 1
ATOM 4235 C C . VAL B 1 46 ? -23.5 -14.086 -2.238 1 96.88 46 VAL B C 1
ATOM 4237 O O . VAL B 1 46 ? -24.703 -13.789 -2.258 1 96.88 46 VAL B O 1
ATOM 4240 N N . LYS B 1 47 ? -22.578 -13.219 -1.992 1 98.12 47 LYS B N 1
ATOM 4241 C CA . LYS B 1 47 ? -22.828 -11.797 -1.759 1 98.12 47 LYS B CA 1
ATOM 4242 C C . LYS B 1 47 ? -21.875 -10.922 -2.572 1 98.12 47 LYS B C 1
ATOM 4244 O O . LYS B 1 47 ? -20.984 -11.438 -3.252 1 98.12 47 LYS B O 1
ATOM 4249 N N . TRP B 1 48 ? -22.172 -9.625 -2.576 1 98.56 48 TRP B N 1
ATOM 4250 C CA . TRP B 1 48 ? -21.375 -8.648 -3.307 1 98.56 48 TRP B CA 1
ATOM 4251 C C . TRP B 1 48 ? -21.078 -7.43 -2.436 1 98.56 48 TRP B C 1
ATOM 4253 O O . TRP B 1 48 ? -21.891 -7.055 -1.584 1 98.56 48 TRP B O 1
ATOM 4263 N N . ILE B 1 49 ? -20 -6.816 -2.615 1 98.81 49 ILE B N 1
ATOM 4264 C CA . ILE B 1 49 ? -19.609 -5.59 -1.928 1 98.81 49 ILE B CA 1
ATOM 4265 C C . ILE B 1 49 ? -19.078 -4.574 -2.939 1 98.81 49 ILE B C 1
ATOM 4267 O O . ILE B 1 49 ? -18.359 -4.938 -3.875 1 98.81 49 ILE B O 1
ATOM 4271 N N . THR B 1 50 ? -19.453 -3.33 -2.773 1 98.5 50 THR B N 1
ATOM 4272 C CA . THR B 1 50 ? -18.969 -2.271 -3.654 1 98.5 50 THR B CA 1
ATOM 4273 C C . THR B 1 50 ? -17.531 -1.913 -3.332 1 98.5 50 THR B C 1
ATOM 4275 O O . THR B 1 50 ? -17.172 -1.72 -2.166 1 98.5 50 THR B O 1
ATOM 4278 N N . GLN B 1 51 ? -16.672 -1.898 -4.375 1 98.5 51 GLN B N 1
ATOM 4279 C CA . GLN B 1 51 ? -15.266 -1.536 -4.258 1 98.5 51 GLN B CA 1
ATOM 4280 C C . GLN B 1 51 ? -14.906 -0.421 -5.234 1 98.5 51 GLN B C 1
ATOM 4282 O O . GLN B 1 51 ? -15.602 -0.208 -6.227 1 98.5 51 GLN B O 1
ATOM 4287 N N . TYR B 1 52 ? -13.875 0.316 -4.918 1 97.88 52 TYR B N 1
ATOM 4288 C CA . TYR B 1 52 ? -13.352 1.291 -5.867 1 97.88 52 TYR B CA 1
ATOM 4289 C C . TYR B 1 52 ? -12.562 0.603 -6.977 1 97.88 52 TYR B C 1
ATOM 4291 O O . TYR B 1 52 ? -11.836 -0.358 -6.719 1 97.88 52 TYR B O 1
ATOM 4299 N N . VAL B 1 53 ? -12.672 1.157 -8.195 1 98.5 53 VAL B N 1
ATOM 4300 C CA . VAL B 1 53 ? -11.875 0.638 -9.297 1 98.5 53 VAL B CA 1
ATOM 4301 C C . VAL B 1 53 ? -10.398 0.933 -9.055 1 98.5 53 VAL B C 1
ATOM 4303 O O . VAL B 1 53 ? -9.539 0.093 -9.328 1 98.5 53 VAL B O 1
ATOM 4306 N N . ASP B 1 54 ? -10.133 2.148 -8.578 1 97.75 54 ASP B N 1
ATOM 4307 C CA . ASP B 1 54 ? -8.766 2.572 -8.273 1 97.75 54 ASP B CA 1
ATOM 4308 C C . ASP B 1 54 ? -8.664 3.086 -6.84 1 97.75 54 ASP B C 1
ATOM 4310 O O . ASP B 1 54 ? -9.047 4.219 -6.551 1 97.75 54 ASP B O 1
ATOM 4314 N N . ASN B 1 55 ? -8.039 2.289 -6.02 1 97.19 55 ASN B N 1
ATOM 4315 C CA . ASN B 1 55 ? -7.891 2.625 -4.609 1 97.19 55 ASN B CA 1
ATOM 4316 C C . ASN B 1 55 ? -6.789 3.66 -4.391 1 97.19 55 ASN B C 1
ATOM 4318 O O . ASN B 1 55 ? -6.641 4.191 -3.291 1 97.19 55 ASN B O 1
ATOM 4322 N N . PHE B 1 56 ? -6.027 4.027 -5.406 1 97.06 56 PHE B N 1
ATOM 4323 C CA . PHE B 1 56 ? -4.852 4.871 -5.219 1 97.06 56 PHE B CA 1
ATOM 4324 C C . PHE B 1 56 ? -4.98 6.164 -6.016 1 97.06 56 PHE B C 1
ATOM 4326 O O . PHE B 1 56 ? -3.984 6.848 -6.262 1 97.06 56 PHE B O 1
ATOM 4333 N N . ASP B 1 57 ? -6.168 6.465 -6.484 1 96.12 57 ASP B N 1
ATOM 4334 C CA . ASP B 1 57 ? -6.535 7.738 -7.09 1 96.12 57 ASP B CA 1
ATOM 4335 C C . ASP B 1 57 ? -7.691 8.398 -6.34 1 96.12 57 ASP B C 1
ATOM 4337 O O . ASP B 1 57 ? -8.859 8.078 -6.586 1 96.12 57 ASP B O 1
ATOM 4341 N N . PRO B 1 58 ? -7.379 9.328 -5.539 1 94.25 58 PRO B N 1
ATOM 4342 C CA . PRO B 1 58 ? -8.414 9.938 -4.699 1 94.25 58 PRO B CA 1
ATOM 4343 C C . PRO B 1 58 ? -9.453 10.711 -5.512 1 94.25 58 PRO B C 1
ATOM 4345 O O . PRO B 1 58 ? -10.484 11.117 -4.977 1 94.25 58 PRO B O 1
ATOM 4348 N N . GLN B 1 59 ? -9.227 10.914 -6.793 1 96 59 GLN B N 1
ATOM 4349 C CA . GLN B 1 59 ? -10.141 11.68 -7.633 1 96 59 GLN B CA 1
ATOM 4350 C C . GLN B 1 59 ? -11.07 10.758 -8.422 1 96 59 GLN B C 1
ATOM 4352 O O . GLN B 1 59 ? -12.047 11.211 -9.016 1 96 59 GLN B O 1
ATOM 4357 N N . ASN B 1 60 ? -10.766 9.469 -8.445 1 95.25 60 ASN B N 1
ATOM 4358 C CA . ASN B 1 60 ? -11.531 8.516 -9.242 1 95.25 60 ASN B CA 1
ATOM 4359 C C . ASN B 1 60 ? -12.719 7.957 -8.461 1 95.25 60 ASN B C 1
ATOM 4361 O O . ASN B 1 60 ? -12.539 7.145 -7.551 1 95.25 60 ASN B O 1
ATOM 4365 N N . PRO B 1 61 ? -13.906 8.305 -8.812 1 95.12 61 PRO B N 1
ATOM 4366 C CA . PRO B 1 61 ? -15.062 7.844 -8.039 1 95.12 61 PRO B CA 1
ATOM 4367 C C . PRO B 1 61 ? -15.602 6.504 -8.531 1 95.12 61 PRO B C 1
ATOM 4369 O O . PRO B 1 61 ? -16.594 5.996 -7.996 1 95.12 61 PRO B O 1
ATOM 4372 N N . SER B 1 62 ? -14.977 5.875 -9.555 1 97.19 62 SER B N 1
ATOM 4373 C CA . SER B 1 62 ? -15.516 4.664 -10.164 1 97.19 62 SER B CA 1
ATOM 4374 C C . SER B 1 62 ? -15.523 3.502 -9.18 1 97.19 62 SER B C 1
ATOM 4376 O O . SER B 1 62 ? -14.57 3.32 -8.414 1 97.19 62 SER B O 1
ATOM 4378 N N . THR B 1 63 ? -16.641 2.777 -9.234 1 98.19 63 THR B N 1
ATOM 4379 C CA . THR B 1 63 ? -16.781 1.629 -8.344 1 98.19 63 THR B CA 1
ATOM 4380 C C . THR B 1 63 ? -17.203 0.385 -9.125 1 98.19 63 THR B C 1
ATOM 4382 O O . THR B 1 63 ? -17.469 0.463 -10.328 1 98.19 63 THR B O 1
ATOM 4385 N N . TRP B 1 64 ? -17.125 -0.73 -8.562 1 98.5 64 TRP B N 1
ATOM 4386 C CA . TRP B 1 64 ? -17.531 -2.037 -9.062 1 98.5 64 TRP B CA 1
ATOM 4387 C C . TRP B 1 64 ? -17.953 -2.955 -7.926 1 98.5 64 TRP B C 1
ATOM 4389 O O . TRP B 1 64 ? -17.859 -2.582 -6.754 1 98.5 64 TRP B O 1
ATOM 4399 N N . SER B 1 65 ? -18.5 -4.113 -8.258 1 98.69 65 SER B N 1
ATOM 4400 C CA . SER B 1 65 ? -18.984 -5.051 -7.246 1 98.69 65 SER B CA 1
ATOM 4401 C C . SER B 1 65 ? -18.062 -6.27 -7.152 1 98.69 65 SER B C 1
ATOM 4403 O O . SER B 1 65 ? -17.859 -6.977 -8.141 1 98.69 65 SER B O 1
ATOM 4405 N N . MET B 1 66 ? -17.547 -6.492 -6.004 1 98.81 66 MET B N 1
ATOM 4406 C CA . MET B 1 66 ? -16.703 -7.648 -5.715 1 98.81 66 MET B CA 1
ATOM 4407 C C . MET B 1 66 ? -17.531 -8.789 -5.129 1 98.81 66 MET B C 1
ATOM 4409 O O . MET B 1 66 ? -18.281 -8.586 -4.172 1 98.81 66 MET B O 1
ATOM 4413 N N . ARG B 1 67 ? -17.375 -9.969 -5.707 1 98.69 67 ARG B N 1
ATOM 4414 C CA . ARG B 1 67 ? -18.078 -11.156 -5.238 1 98.69 67 ARG B CA 1
ATOM 4415 C C . ARG B 1 67 ? -17.375 -11.773 -4.035 1 98.69 67 ARG B C 1
ATOM 4417 O O . ARG B 1 67 ? -16.141 -11.82 -3.99 1 98.69 67 ARG B O 1
ATOM 4424 N N . TYR B 1 68 ? -18.156 -12.234 -3.066 1 98.56 68 TYR B N 1
ATOM 4425 C CA . TYR B 1 68 ? -17.656 -13.07 -1.981 1 98.56 68 TYR B CA 1
ATOM 4426 C C . TYR B 1 68 ? -18.703 -14.07 -1.524 1 98.56 68 TYR B C 1
ATOM 4428 O O . TYR B 1 68 ? -19.891 -13.938 -1.854 1 98.56 68 TYR B O 1
ATOM 4436 N N . ILE B 1 69 ? -18.219 -15.172 -0.922 1 98 69 ILE B N 1
ATOM 4437 C CA . ILE B 1 69 ? -19.094 -16.188 -0.345 1 98 69 ILE B CA 1
ATOM 4438 C C . ILE B 1 69 ? -18.938 -16.203 1.175 1 98 69 ILE B C 1
ATOM 4440 O O . ILE B 1 69 ? -17.828 -16.047 1.694 1 98 69 ILE B O 1
ATOM 4444 N N . GLN B 1 70 ? -20.031 -16.281 1.872 1 97.69 70 GLN B N 1
ATOM 4445 C CA . GLN B 1 70 ? -19.938 -16.312 3.328 1 97.69 70 GLN B CA 1
ATOM 4446 C C . GLN B 1 70 ? -20.719 -17.484 3.91 1 97.69 70 GLN B C 1
ATOM 4448 O O . GLN B 1 70 ? -21.625 -18 3.275 1 97.69 70 GLN B O 1
ATOM 4453 N N . ASN B 1 71 ? -20.297 -17.922 5.023 1 97.06 71 ASN B N 1
ATOM 4454 C CA . ASN B 1 71 ? -20.906 -18.969 5.844 1 97.06 71 ASN B CA 1
ATOM 4455 C C . ASN B 1 71 ? -20.891 -18.594 7.324 1 97.06 71 ASN B C 1
ATOM 4457 O O . ASN B 1 71 ? -19.859 -18.734 7.984 1 97.06 71 ASN B O 1
ATOM 4461 N N . GLY B 1 72 ? -22.062 -18.141 7.844 1 95.88 72 GLY B N 1
ATOM 4462 C CA . GLY B 1 72 ? -22.172 -17.75 9.242 1 95.88 72 GLY B CA 1
ATOM 4463 C C . GLY B 1 72 ? -22.859 -18.797 10.102 1 95.88 72 GLY B C 1
ATOM 4464 O O . GLY B 1 72 ? -23.359 -18.484 11.18 1 95.88 72 GLY B O 1
ATOM 4465 N N . GLU B 1 73 ? -22.891 -19.969 9.648 1 94.69 73 GLU B N 1
ATOM 4466 C CA . GLU B 1 73 ? -23.656 -21.031 10.297 1 94.69 73 GLU B CA 1
ATOM 4467 C C . GLU B 1 73 ? -23.203 -21.219 11.75 1 94.69 73 GLU B C 1
ATOM 4469 O O . GLU B 1 73 ? -24.031 -21.453 12.633 1 94.69 73 GLU B O 1
ATOM 4474 N N . HIS B 1 74 ? -21.984 -21.062 12.039 1 95.69 74 HIS B N 1
ATOM 4475 C CA . HIS B 1 74 ? -21.469 -21.359 13.367 1 95.69 74 HIS B CA 1
ATOM 4476 C C . HIS B 1 74 ? -21 -20.094 14.07 1 95.69 74 HIS B C 1
ATOM 4478 O O . HIS B 1 74 ? -20.359 -20.156 15.133 1 95.69 74 HIS B O 1
ATOM 4484 N N . TYR B 1 75 ? -21.25 -18.969 13.523 1 97.38 75 TYR B N 1
ATOM 4485 C CA . TYR B 1 75 ? -20.781 -17.703 14.062 1 97.38 75 TYR B CA 1
ATOM 4486 C C . TYR B 1 75 ? -21.453 -17.391 15.391 1 97.38 75 TYR B C 1
ATOM 4488 O O . TYR B 1 75 ? -22.672 -17.531 15.523 1 97.38 75 TYR B O 1
ATOM 4496 N N . GLN B 1 76 ? -20.656 -17.016 16.359 1 97.94 76 GLN B N 1
ATOM 4497 C CA . GLN B 1 76 ? -21.109 -16.422 17.609 1 97.94 76 GLN B CA 1
ATOM 4498 C C . GLN B 1 76 ? -20.719 -14.953 17.688 1 97.94 76 GLN B C 1
ATOM 4500 O O . GLN B 1 76 ? -19.594 -14.578 17.375 1 97.94 76 GLN B O 1
ATOM 4505 N N . PRO B 1 77 ? -21.719 -14.18 18.172 1 96.5 77 PRO B N 1
ATOM 4506 C CA . PRO B 1 77 ? -21.406 -12.75 18.266 1 96.5 77 PRO B CA 1
ATOM 4507 C C . PRO B 1 77 ? -20.109 -12.492 19.047 1 96.5 77 PRO B C 1
ATOM 4509 O O . PRO B 1 77 ? -19.938 -13.016 20.156 1 96.5 77 PRO B O 1
ATOM 4512 N N . GLY B 1 78 ? -19.281 -11.75 18.422 1 96.56 78 GLY B N 1
ATOM 4513 C CA . GLY B 1 78 ? -17.984 -11.469 19.016 1 96.56 78 GLY B CA 1
ATOM 4514 C C . GLY B 1 78 ? -16.891 -12.422 18.562 1 96.56 78 GLY B C 1
ATOM 4515 O O . GLY B 1 78 ? -15.711 -12.18 18.797 1 96.56 78 GLY B O 1
ATOM 4516 N N . GLY B 1 79 ? -17.297 -13.5 17.938 1 98.19 79 GLY B N 1
ATOM 4517 C CA . GLY B 1 79 ? -16.312 -14.438 17.391 1 98.19 79 GLY B CA 1
ATOM 4518 C C . GLY B 1 79 ? -15.461 -13.836 16.297 1 98.19 79 GLY B C 1
ATOM 4519 O O . GLY B 1 79 ? -15.766 -12.75 15.781 1 98.19 79 GLY B O 1
ATOM 4520 N N . PRO B 1 80 ? -14.414 -14.523 15.984 1 98.75 80 PRO B N 1
ATOM 4521 C CA . PRO B 1 80 ? -13.5 -13.977 14.977 1 98.75 80 PRO B CA 1
ATOM 4522 C C . PRO B 1 80 ? -14.062 -14.047 13.562 1 98.75 80 PRO B C 1
ATOM 4524 O O . PRO B 1 80 ? -15.039 -14.758 13.32 1 98.75 80 PRO B O 1
ATOM 4527 N N . LEU B 1 81 ? -13.555 -13.234 12.703 1 98.88 81 LEU B N 1
ATOM 4528 C CA . LEU B 1 81 ? -13.812 -13.297 11.266 1 98.88 81 LEU B CA 1
ATOM 4529 C C . LEU B 1 81 ? -12.727 -14.102 10.555 1 98.88 81 LEU B C 1
ATOM 4531 O O . LEU B 1 81 ? -11.547 -13.758 10.641 1 98.88 81 LEU B O 1
ATOM 4535 N N . PHE B 1 82 ? -13.094 -15.18 9.945 1 98.88 82 PHE B N 1
ATOM 4536 C CA . PHE B 1 82 ? -12.203 -16.016 9.156 1 98.88 82 PHE B CA 1
ATOM 4537 C C . PHE B 1 82 ? -12.383 -15.75 7.668 1 98.88 82 PHE B C 1
ATOM 4539 O O . PHE B 1 82 ? -13.469 -15.953 7.121 1 98.88 82 PHE B O 1
ATOM 4546 N N . ILE B 1 83 ? -11.32 -15.344 7.008 1 98.94 83 ILE B N 1
ATOM 4547 C CA . ILE B 1 83 ? -11.422 -14.961 5.602 1 98.94 83 ILE B CA 1
ATOM 4548 C C . ILE B 1 83 ? -10.453 -15.797 4.77 1 98.94 83 ILE B C 1
ATOM 4550 O O . ILE B 1 83 ? -9.234 -15.641 4.891 1 98.94 83 ILE B O 1
ATOM 4554 N N . PHE B 1 84 ? -10.922 -16.672 3.965 1 98.75 84 PHE B N 1
ATOM 4555 C CA . PHE B 1 84 ? -10.117 -17.328 2.941 1 98.75 84 PHE B CA 1
ATOM 4556 C C . PHE B 1 84 ? -10.016 -16.469 1.692 1 98.75 84 PHE B C 1
ATOM 4558 O O . PHE B 1 84 ? -11.031 -16 1.162 1 98.75 84 PHE B O 1
ATOM 4565 N N . LEU B 1 85 ? -8.812 -16.25 1.26 1 98.75 85 LEU B N 1
ATOM 4566 C CA . LEU B 1 85 ? -8.609 -15.352 0.124 1 98.75 85 LEU B CA 1
ATOM 4567 C C . LEU B 1 85 ? -8.633 -16.125 -1.188 1 98.75 85 LEU B C 1
ATOM 4569 O O . LEU B 1 85 ? -8.078 -17.219 -1.273 1 98.75 85 LEU B O 1
ATOM 4573 N N . GLY B 1 86 ? -9.336 -15.562 -2.168 1 97.75 86 GLY B N 1
ATOM 4574 C CA . GLY B 1 86 ? -9.25 -16.078 -3.525 1 97.75 86 GLY B CA 1
ATOM 4575 C C . GLY B 1 86 ? -8.039 -15.562 -4.281 1 97.75 86 GLY B C 1
ATOM 4576 O O . GLY B 1 86 ? -7.637 -14.406 -4.105 1 97.75 86 GLY B O 1
ATOM 4577 N N . GLY B 1 87 ? -7.473 -16.422 -5.109 1 96.5 87 GLY B N 1
ATOM 4578 C CA . GLY B 1 87 ? -6.348 -16.062 -5.961 1 96.5 87 GLY B CA 1
ATOM 4579 C C . GLY B 1 87 ? -6.738 -15.875 -7.414 1 96.5 87 GLY B C 1
ATOM 4580 O O . GLY B 1 87 ? -7.699 -15.172 -7.719 1 96.5 87 GLY B O 1
ATOM 4581 N N . GLU B 1 88 ? -6.008 -16.5 -8.336 1 96.62 88 GLU B N 1
ATOM 4582 C CA . GLU B 1 88 ? -6.145 -16.328 -9.781 1 96.62 88 GLU B CA 1
ATOM 4583 C C . GLU B 1 88 ? -7.18 -17.297 -10.352 1 96.62 88 GLU B C 1
ATOM 4585 O O . GLU B 1 88 ? -6.953 -17.922 -11.391 1 96.62 88 GLU B O 1
ATOM 4590 N N . TRP B 1 89 ? -8.43 -17.438 -9.641 1 95.44 89 TRP B N 1
ATOM 4591 C CA . TRP B 1 89 ? -9.492 -18.344 -10.086 1 95.44 89 TRP B CA 1
ATOM 4592 C C . TRP B 1 89 ? -10.859 -17.797 -9.688 1 95.44 89 TRP B C 1
ATOM 4594 O O . TRP B 1 89 ? -10.961 -16.812 -8.961 1 95.44 89 TRP B O 1
ATOM 4604 N N . GLU B 1 90 ? -11.859 -18.422 -10.281 1 95 90 GLU B N 1
ATOM 4605 C CA . GLU B 1 90 ? -13.219 -18.203 -9.812 1 95 90 GLU B CA 1
ATOM 4606 C C . GLU B 1 90 ? -13.5 -18.984 -8.539 1 95 90 GLU B C 1
ATOM 4608 O O . GLU B 1 90 ? -13.273 -20.203 -8.484 1 95 90 GLU B O 1
ATOM 4613 N N . ILE B 1 91 ? -14.039 -18.344 -7.531 1 95.12 91 ILE B N 1
ATOM 4614 C CA . ILE B 1 91 ? -14.203 -19.016 -6.242 1 95.12 91 ILE B CA 1
ATOM 4615 C C . ILE B 1 91 ? -15.445 -19.906 -6.281 1 95.12 91 ILE B C 1
ATOM 4617 O O . ILE B 1 91 ? -16.359 -19.672 -7.066 1 95.12 91 ILE B O 1
ATOM 4621 N N . SER B 1 92 ? -15.43 -20.938 -5.52 1 92.25 92 SER B N 1
ATOM 4622 C CA . SER B 1 92 ? -16.531 -21.859 -5.281 1 92.25 92 SER B CA 1
ATOM 4623 C C . SER B 1 92 ? -16.75 -22.094 -3.791 1 92.25 92 SER B C 1
ATOM 4625 O O . SER B 1 92 ? -15.891 -21.766 -2.975 1 92.25 92 SER B O 1
ATOM 4627 N N . PRO B 1 93 ? -17.828 -22.547 -3.338 1 91.44 93 PRO B N 1
ATOM 4628 C CA . PRO B 1 93 ? -18.188 -22.562 -1.92 1 91.44 93 PRO B CA 1
ATOM 4629 C C . PRO B 1 93 ? -17.344 -23.531 -1.102 1 91.44 93 PRO B C 1
ATOM 4631 O O . PRO B 1 93 ? -17.375 -23.5 0.131 1 91.44 93 PRO B O 1
ATOM 4634 N N . GLY B 1 94 ? -16.484 -24.312 -1.647 1 88.62 94 GLY B N 1
ATOM 4635 C CA . GLY B 1 94 ? -15.766 -25.391 -0.989 1 88.62 94 GLY B CA 1
ATOM 4636 C C . GLY B 1 94 ? -15.031 -24.953 0.264 1 88.62 94 GLY B C 1
ATOM 4637 O O . GLY B 1 94 ? -15.242 -25.516 1.341 1 88.62 94 GLY B O 1
ATOM 4638 N N . TYR B 1 95 ? -14.312 -23.906 0.222 1 91.12 95 TYR B N 1
ATOM 4639 C CA . TYR B 1 95 ? -13.406 -23.531 1.293 1 91.12 95 TYR B CA 1
ATOM 4640 C C . TYR B 1 95 ? -14.164 -22.906 2.457 1 91.12 95 TYR B C 1
ATOM 4642 O O . TYR B 1 95 ? -13.609 -22.719 3.545 1 91.12 95 TYR B O 1
ATOM 4650 N N . VAL B 1 96 ? -15.438 -22.562 2.268 1 94.19 96 VAL B N 1
ATOM 4651 C CA . VAL B 1 96 ? -16.219 -22.078 3.402 1 94.19 96 VAL B CA 1
ATOM 4652 C C . VAL B 1 96 ? -17.141 -23.188 3.902 1 94.19 96 VAL B C 1
ATOM 4654 O O . VAL B 1 96 ? -17.984 -22.953 4.773 1 94.19 96 VAL B O 1
ATOM 4657 N N . MET B 1 97 ? -16.969 -24.359 3.434 1 93.06 97 MET B N 1
ATOM 4658 C CA . MET B 1 97 ? -17.859 -25.453 3.834 1 93.06 97 MET B CA 1
ATOM 4659 C C . MET B 1 97 ? -17.047 -26.656 4.305 1 93.06 97 MET B C 1
ATOM 4661 O O . MET B 1 97 ? -17.547 -27.484 5.062 1 93.06 97 MET B O 1
ATOM 4665 N N . TYR B 1 98 ? -15.875 -26.734 3.812 1 92.81 98 TYR B N 1
ATOM 4666 C CA . TYR B 1 98 ? -15.031 -27.875 4.137 1 92.81 98 TYR B CA 1
ATOM 4667 C C . TYR B 1 98 ? -13.586 -27.438 4.352 1 92.81 98 TYR B C 1
ATOM 4669 O O . TYR B 1 98 ? -13.242 -26.281 4.133 1 92.81 98 TYR B O 1
ATOM 4677 N N . GLY B 1 99 ? -12.727 -28.469 4.812 1 95.25 99 GLY B N 1
ATOM 4678 C CA . GLY B 1 99 ? -11.305 -28.234 4.992 1 95.25 99 GLY B CA 1
ATOM 4679 C C . GLY B 1 99 ? -10.953 -27.797 6.406 1 95.25 99 GLY B C 1
ATOM 4680 O O . GLY B 1 99 ? -11.836 -27.547 7.227 1 95.25 99 GLY B O 1
ATOM 4681 N N . HIS B 1 100 ? -9.711 -27.719 6.613 1 97.25 100 HIS B N 1
ATOM 4682 C CA . HIS B 1 100 ? -9.195 -27.484 7.957 1 97.25 100 HIS B CA 1
ATOM 4683 C C . HIS B 1 100 ? -9.508 -26.062 8.414 1 97.25 100 HIS B C 1
ATOM 4685 O O . HIS B 1 100 ? -9.719 -25.812 9.609 1 97.25 100 HIS B O 1
ATOM 4691 N N . PHE B 1 101 ? -9.477 -25.094 7.484 1 97.62 101 PHE B N 1
ATOM 4692 C CA . PHE B 1 101 ? -9.805 -23.703 7.82 1 97.62 101 PHE B CA 1
ATOM 4693 C C . PHE B 1 101 ? -11.25 -23.609 8.297 1 97.62 101 PHE B C 1
ATOM 4695 O O . PHE B 1 101 ? -11.539 -22.922 9.281 1 97.62 101 PHE B O 1
ATOM 4702 N N . TYR B 1 102 ? -12.117 -24.266 7.645 1 96.25 102 TYR B N 1
ATOM 4703 C CA . TYR B 1 102 ? -13.516 -24.359 8.047 1 96.25 102 TYR B CA 1
ATOM 4704 C C . TYR B 1 102 ? -13.648 -25.016 9.414 1 96.25 102 TYR B C 1
ATOM 4706 O O . TYR B 1 102 ? -14.398 -24.547 10.273 1 96.25 102 TYR B O 1
ATOM 4714 N N . ASP B 1 103 ? -12.953 -26.141 9.586 1 97.38 103 ASP B N 1
ATOM 4715 C CA . ASP B 1 103 ? -13.016 -26.875 10.852 1 97.38 103 ASP B CA 1
ATOM 4716 C C . ASP B 1 103 ? -12.625 -25.984 12.023 1 97.38 103 ASP B C 1
ATOM 4718 O O . ASP B 1 103 ? -13.281 -25.984 13.07 1 97.38 103 ASP B O 1
ATOM 4722 N N . MET B 1 104 ? -11.555 -25.234 11.812 1 98.56 104 MET B N 1
ATOM 4723 C CA . MET B 1 104 ? -11.086 -24.359 12.875 1 98.56 104 MET B CA 1
ATOM 4724 C C . MET B 1 104 ? -12.07 -23.219 13.125 1 98.56 104 MET B C 1
ATOM 4726 O O . MET B 1 104 ? -12.32 -22.859 14.281 1 98.56 104 MET B O 1
ATOM 4730 N N . ALA B 1 105 ? -12.625 -22.688 12.07 1 97.94 105 ALA B N 1
ATOM 4731 C CA . ALA B 1 105 ? -13.625 -21.641 12.195 1 97.94 105 ALA B CA 1
ATOM 4732 C C . ALA B 1 105 ? -14.836 -22.109 12.992 1 97.94 105 ALA B C 1
ATOM 4734 O O . ALA B 1 105 ? -15.344 -21.391 13.852 1 97.94 105 ALA B O 1
ATOM 4735 N N . LYS B 1 106 ? -15.297 -23.281 12.641 1 97.19 106 LYS B N 1
ATOM 4736 C CA . LYS B 1 106 ? -16.422 -23.891 13.336 1 97.19 106 LYS B CA 1
ATOM 4737 C C . LYS B 1 106 ? -16.141 -24.031 14.828 1 97.19 106 LYS B C 1
ATOM 4739 O O . LYS B 1 106 ? -16.969 -23.672 15.664 1 97.19 106 LYS B O 1
ATOM 4744 N N . GLU B 1 107 ? -15 -24.484 15.094 1 98.31 107 GLU B N 1
ATOM 4745 C CA . GLU B 1 107 ? -14.625 -24.703 16.484 1 98.31 107 GLU B CA 1
ATOM 4746 C C . GLU B 1 107 ? -14.539 -23.391 17.25 1 98.31 107 GLU B C 1
ATOM 4748 O O . GLU B 1 107 ? -14.844 -23.344 18.438 1 98.31 107 GLU B O 1
ATOM 4753 N N . LEU B 1 108 ? -14.156 -22.312 16.625 1 98.5 108 LEU B N 1
ATOM 4754 C CA . LEU B 1 108 ? -13.867 -21.047 17.297 1 98.5 108 LEU B CA 1
ATOM 4755 C C . LEU B 1 108 ? -15.062 -20.109 17.203 1 98.5 108 LEU B C 1
ATOM 4757 O O . LEU B 1 108 ? -14.984 -18.953 17.656 1 98.5 108 LEU B O 1
ATOM 4761 N N . GLY B 1 109 ? -16.156 -20.531 16.578 1 98.31 109 GLY B N 1
ATOM 4762 C CA . GLY B 1 109 ? -17.328 -19.688 16.438 1 98.31 109 GLY B CA 1
ATOM 4763 C C . GLY B 1 109 ? -17.109 -18.516 15.516 1 98.31 109 GLY B C 1
ATOM 4764 O O . GLY B 1 109 ? -17.562 -17.406 15.797 1 98.31 109 GLY B O 1
ATOM 4765 N N . ALA B 1 110 ? -16.391 -18.734 14.477 1 98.56 110 ALA B N 1
ATOM 4766 C CA . ALA B 1 110 ? -16.016 -17.672 13.555 1 98.56 110 ALA B CA 1
ATOM 4767 C C . ALA B 1 110 ? -17.062 -17.5 12.453 1 98.56 110 ALA B C 1
ATOM 4769 O O . ALA B 1 110 ? -17.797 -18.422 12.141 1 98.56 110 ALA B O 1
ATOM 4770 N N . HIS B 1 111 ? -17.172 -16.297 11.906 1 98.31 111 HIS B N 1
ATOM 4771 C CA . HIS B 1 111 ? -17.844 -16.047 10.633 1 98.31 111 HIS B CA 1
ATOM 4772 C C . HIS B 1 111 ? -16.891 -16.25 9.469 1 98.31 111 HIS B C 1
ATOM 4774 O O . HIS B 1 111 ? -15.797 -15.68 9.453 1 98.31 111 HIS B O 1
ATOM 4780 N N . LEU B 1 112 ? -17.312 -17.078 8.492 1 98.06 112 LEU B N 1
ATOM 4781 C CA . LEU B 1 112 ? -16.422 -17.469 7.406 1 98.06 112 LEU B CA 1
ATOM 4782 C C . LEU B 1 112 ? -16.734 -16.672 6.145 1 98.06 112 LEU B C 1
ATOM 4784 O O . LEU B 1 112 ? -17.906 -16.453 5.812 1 98.06 112 LEU B O 1
ATOM 4788 N N . PHE B 1 113 ? -15.656 -16.219 5.504 1 98.69 113 PHE B N 1
ATOM 4789 C CA . PHE B 1 113 ? -15.766 -15.547 4.215 1 98.69 113 PHE B CA 1
ATOM 4790 C C . PHE B 1 113 ? -14.789 -16.141 3.211 1 98.69 113 PHE B C 1
ATOM 4792 O O . PHE B 1 113 ? -13.727 -16.641 3.596 1 98.69 113 PHE B O 1
ATOM 4799 N N . TYR B 1 114 ? -15.125 -16.156 1.972 1 98.38 114 TYR B N 1
ATOM 4800 C CA . TYR B 1 114 ? -14.281 -16.438 0.817 1 98.38 114 TYR B CA 1
ATOM 4801 C C . TYR B 1 114 ? -14.367 -15.328 -0.216 1 98.38 114 TYR B C 1
ATOM 4803 O O . TYR B 1 114 ? -15.414 -15.148 -0.853 1 98.38 114 TYR B O 1
ATOM 4811 N N . THR B 1 115 ? -13.281 -14.539 -0.376 1 98.81 115 THR B N 1
ATOM 4812 C CA . THR B 1 115 ? -13.32 -13.344 -1.205 1 98.81 115 THR B CA 1
ATOM 4813 C C . THR B 1 115 ? -12.781 -13.633 -2.602 1 98.81 115 THR B C 1
ATOM 4815 O O . THR B 1 115 ? -11.812 -14.375 -2.756 1 98.81 115 THR B O 1
ATOM 4818 N N . GLU B 1 116 ? -13.438 -13.094 -3.627 1 98.62 116 GLU B N 1
ATOM 4819 C CA . GLU B 1 116 ? -12.977 -13.242 -5.004 1 98.62 116 GLU B CA 1
ATOM 4820 C C . GLU B 1 116 ? -12.055 -12.094 -5.402 1 98.62 116 GLU B C 1
ATOM 4822 O O . GLU B 1 116 ? -12.336 -10.93 -5.102 1 98.62 116 GLU B O 1
ATOM 4827 N N . HIS B 1 117 ? -10.961 -12.375 -5.992 1 98.69 117 HIS B N 1
ATOM 4828 C CA . HIS B 1 117 ? -9.969 -11.398 -6.434 1 98.69 117 HIS B CA 1
ATOM 4829 C C . HIS B 1 117 ? -10.492 -10.578 -7.613 1 98.69 117 HIS B C 1
ATOM 4831 O O . HIS B 1 117 ? -11.188 -11.109 -8.484 1 98.69 117 HIS B O 1
ATOM 4837 N N . ARG B 1 118 ? -10.203 -9.289 -7.613 1 98.69 118 ARG B N 1
ATOM 4838 C CA . ARG B 1 118 ? -10.562 -8.484 -8.773 1 98.69 118 ARG B CA 1
ATOM 4839 C C . ARG B 1 118 ? -10.047 -9.117 -10.062 1 98.69 118 ARG B C 1
ATOM 4841 O O . ARG B 1 118 ? -8.906 -9.578 -10.117 1 98.69 118 ARG B O 1
ATOM 4848 N N . TYR B 1 119 ? -10.93 -9.117 -11.141 1 98.5 119 TYR B N 1
ATOM 4849 C CA . TYR B 1 119 ? -10.664 -9.531 -12.516 1 98.5 119 TYR B CA 1
ATOM 4850 C C . TYR B 1 119 ? -10.695 -11.055 -12.641 1 98.5 119 TYR B C 1
ATOM 4852 O O . TYR B 1 119 ? -10.414 -11.602 -13.703 1 98.5 119 TYR B O 1
ATOM 4860 N N . TYR B 1 120 ? -10.992 -11.734 -11.562 1 97.75 120 TYR B N 1
ATOM 4861 C CA . TYR B 1 120 ? -11.195 -13.18 -11.656 1 97.75 120 TYR B CA 1
ATOM 4862 C C . TYR B 1 120 ? -12.641 -13.547 -11.367 1 97.75 120 TYR B C 1
ATOM 4864 O O . TYR B 1 120 ? -13.336 -12.836 -10.633 1 97.75 120 TYR B O 1
ATOM 4872 N N . GLY B 1 121 ? -13.07 -14.625 -11.984 1 96.5 121 GLY B N 1
ATOM 4873 C CA . GLY B 1 121 ? -14.445 -15.07 -11.789 1 96.5 121 GLY B CA 1
ATOM 4874 C C . GLY B 1 121 ? -15.469 -14.023 -12.18 1 96.5 121 GLY B C 1
ATOM 4875 O O . GLY B 1 121 ? -15.445 -13.5 -13.297 1 96.5 121 GLY B O 1
ATOM 4876 N N . GLN B 1 122 ? -16.312 -13.672 -11.227 1 97.44 122 GLN B N 1
ATOM 4877 C CA . GLN B 1 122 ? -17.391 -12.742 -11.516 1 97.44 122 GLN B CA 1
ATOM 4878 C C . GLN B 1 122 ? -17.078 -11.344 -10.977 1 97.44 122 GLN B C 1
ATOM 4880 O O . GLN B 1 122 ? -17.875 -10.422 -11.133 1 97.44 122 GLN B O 1
ATOM 4885 N N . SER B 1 123 ? -15.977 -11.164 -10.406 1 98.5 123 SER B N 1
ATOM 4886 C CA . SER B 1 123 ? -15.516 -9.875 -9.906 1 98.5 123 SER B CA 1
ATOM 4887 C C . SER B 1 123 ? -14.828 -9.07 -11 1 98.5 123 SER B C 1
ATOM 4889 O O . SER B 1 123 ? -13.617 -9.188 -11.195 1 98.5 123 SER B O 1
ATOM 4891 N N . ARG B 1 124 ? -15.57 -8.227 -11.641 1 98.44 124 ARG B N 1
ATOM 4892 C CA . ARG B 1 124 ? -15.148 -7.609 -12.898 1 98.44 124 ARG B CA 1
ATOM 4893 C C . ARG B 1 124 ? -15.18 -6.09 -12.797 1 98.44 124 ARG B C 1
ATOM 4895 O O . ARG B 1 124 ? -16.188 -5.461 -13.148 1 98.44 124 ARG B O 1
ATOM 4902 N N . PRO B 1 125 ? -14.094 -5.414 -12.469 1 98.31 125 PRO B N 1
ATOM 4903 C CA . PRO B 1 125 ? -14.055 -3.971 -12.219 1 98.31 125 PRO B CA 1
ATOM 4904 C C . PRO B 1 125 ? -14.273 -3.148 -13.484 1 98.31 125 PRO B C 1
ATOM 4906 O O . PRO B 1 125 ? -14.664 -1.979 -13.406 1 98.31 125 PRO B O 1
ATOM 4909 N N . THR B 1 126 ? -13.984 -3.734 -14.68 1 98.44 126 THR B N 1
ATOM 4910 C CA . THR B 1 126 ? -14.055 -2.982 -15.93 1 98.44 126 THR B CA 1
ATOM 4911 C C . THR B 1 126 ? -14.938 -3.705 -16.938 1 98.44 126 THR B C 1
ATOM 4913 O O . THR B 1 126 ? -15.305 -4.867 -16.75 1 98.44 126 THR B O 1
ATOM 4916 N N . ALA B 1 127 ? -15.258 -3.033 -18 1 97.81 127 ALA B N 1
ATOM 4917 C CA . ALA B 1 127 ? -16.203 -3.547 -18.984 1 97.81 127 ALA B CA 1
ATOM 4918 C C . ALA B 1 127 ? -15.602 -4.719 -19.766 1 97.81 127 ALA B C 1
ATOM 4920 O O . ALA B 1 127 ? -16.328 -5.578 -20.266 1 97.81 127 ALA B O 1
ATOM 4921 N N . SER B 1 128 ? -14.297 -4.734 -19.891 1 98.31 128 SER B N 1
ATOM 4922 C CA . SER B 1 128 ? -13.547 -5.781 -20.578 1 98.31 128 SER B CA 1
ATOM 4923 C C . SER B 1 128 ? -12.141 -5.922 -20 1 98.31 128 SER B C 1
ATOM 4925 O O . SER B 1 128 ? -11.781 -5.203 -19.062 1 98.31 128 SER B O 1
ATOM 4927 N N . THR B 1 129 ? -11.438 -6.824 -20.562 1 98.5 129 THR B N 1
ATOM 4928 C CA . THR B 1 129 ? -10.062 -7.027 -20.125 1 98.5 129 THR B CA 1
ATOM 4929 C C . THR B 1 129 ? -9.07 -6.453 -21.125 1 98.5 129 THR B C 1
ATOM 4931 O O . THR B 1 129 ? -7.988 -7.004 -21.328 1 98.5 129 THR B O 1
ATOM 4934 N N . ARG B 1 130 ? -9.508 -5.457 -21.812 1 98.31 130 ARG B N 1
ATOM 4935 C CA . ARG B 1 130 ? -8.586 -4.742 -22.688 1 98.31 130 ARG B CA 1
ATOM 4936 C C . ARG B 1 130 ? -7.309 -4.352 -21.938 1 98.31 130 ARG B C 1
ATOM 4938 O O . ARG B 1 130 ? -7.348 -4.051 -20.75 1 98.31 130 ARG B O 1
ATOM 4945 N N . SER B 1 131 ? -6.191 -4.336 -22.656 1 98 131 SER B N 1
ATOM 4946 C CA . SER B 1 131 ? -4.887 -4.211 -22.016 1 98 131 SER B CA 1
ATOM 4947 C C . SER B 1 131 ? -4.812 -2.957 -21.141 1 98 131 SER B C 1
ATOM 4949 O O . SER B 1 131 ? -4.266 -2.99 -20.047 1 98 131 SER B O 1
ATOM 4951 N N . ASP B 1 132 ? -5.309 -1.836 -21.594 1 96.94 132 ASP B N 1
ATOM 4952 C CA . ASP B 1 132 ? -5.227 -0.591 -20.828 1 96.94 132 ASP B CA 1
ATOM 4953 C C . ASP B 1 132 ? -6.113 -0.643 -19.594 1 96.94 132 ASP B C 1
ATOM 4955 O O . ASP B 1 132 ? -5.879 0.084 -18.625 1 96.94 132 ASP B O 1
ATOM 4959 N N . LEU B 1 133 ? -7.133 -1.463 -19.594 1 97.75 133 LEU B N 1
ATOM 4960 C CA . LEU B 1 133 ? -8.047 -1.58 -18.469 1 97.75 133 LEU B CA 1
ATOM 4961 C C . LEU B 1 133 ? -7.512 -2.562 -17.438 1 97.75 133 LEU B C 1
ATOM 4963 O O . LEU B 1 133 ? -7.98 -2.584 -16.297 1 97.75 133 LEU B O 1
ATOM 4967 N N . LEU B 1 134 ? -6.504 -3.354 -17.781 1 98.56 134 LEU B N 1
ATOM 4968 C CA . LEU B 1 134 ? -5.934 -4.344 -16.875 1 98.56 134 LEU B CA 1
ATOM 4969 C C . LEU B 1 134 ? -4.957 -3.691 -15.898 1 98.56 134 LEU B C 1
ATOM 4971 O O . LEU B 1 134 ? -4.504 -4.332 -14.945 1 98.56 134 LEU B O 1
ATOM 4975 N N . LYS B 1 135 ? -4.727 -2.383 -16.094 1 97.56 135 LYS B N 1
ATOM 4976 C CA . LYS B 1 135 ? -3.791 -1.696 -15.203 1 97.56 135 LYS B CA 1
ATOM 4977 C C . LYS B 1 135 ? -4.27 -1.731 -13.758 1 97.56 135 LYS B C 1
ATOM 4979 O O . LYS B 1 135 ? -3.475 -1.578 -12.828 1 97.56 135 LYS B O 1
ATOM 4984 N N . PHE B 1 136 ? -5.59 -1.949 -13.516 1 98.25 136 PHE B N 1
ATOM 4985 C CA . PHE B 1 136 ? -6.156 -1.979 -12.172 1 98.25 136 PHE B CA 1
ATOM 4986 C C . PHE B 1 136 ? -6.066 -3.379 -11.578 1 98.25 136 PHE B C 1
ATOM 4988 O O . PHE B 1 136 ? -6.48 -3.604 -10.438 1 98.25 136 PHE B O 1
ATOM 4995 N N . LEU B 1 137 ? -5.562 -4.332 -12.391 1 98.56 137 LEU B N 1
ATOM 4996 C CA . LEU B 1 137 ? -5.277 -5.672 -11.891 1 98.56 137 LEU B CA 1
ATOM 4997 C C . LEU B 1 137 ? -3.846 -5.766 -11.375 1 98.56 137 LEU B C 1
ATOM 4999 O O . LEU B 1 137 ? -2.926 -6.078 -12.133 1 98.56 137 LEU B O 1
ATOM 5003 N N . ASN B 1 138 ? -3.721 -5.531 -10.102 1 97.75 138 ASN B N 1
ATOM 5004 C CA . ASN B 1 138 ? -2.436 -5.703 -9.43 1 97.75 138 ASN B CA 1
ATOM 5005 C C . ASN B 1 138 ? -2.609 -5.934 -7.934 1 97.75 138 ASN B C 1
ATOM 5007 O O . ASN B 1 138 ? -3.703 -5.75 -7.395 1 97.75 138 ASN B O 1
ATOM 5011 N N . ILE B 1 139 ? -1.615 -6.344 -7.305 1 98.5 139 ILE B N 1
ATOM 5012 C CA . ILE B 1 139 ? -1.64 -6.812 -5.922 1 98.5 139 ILE B CA 1
ATOM 5013 C C . ILE B 1 139 ? -1.994 -5.652 -4.992 1 98.5 139 ILE B C 1
ATOM 5015 O O . ILE B 1 139 ? -2.689 -5.844 -3.992 1 98.5 139 ILE B O 1
ATOM 5019 N N . ASP B 1 140 ? -1.556 -4.414 -5.27 1 98.44 140 ASP B N 1
ATOM 5020 C CA . ASP B 1 140 ? -1.836 -3.264 -4.418 1 98.44 140 ASP B CA 1
ATOM 5021 C C . ASP B 1 140 ? -3.336 -2.988 -4.34 1 98.44 140 ASP B C 1
ATOM 5023 O O . ASP B 1 140 ? -3.883 -2.793 -3.252 1 98.44 140 ASP B O 1
ATOM 5027 N N . GLN B 1 141 ? -3.961 -2.979 -5.492 1 98.44 141 GLN B N 1
ATOM 5028 C CA . GLN B 1 141 ? -5.406 -2.781 -5.57 1 98.44 141 GLN B CA 1
ATOM 5029 C C . GLN B 1 141 ? -6.152 -3.891 -4.832 1 98.44 141 GLN B C 1
ATOM 5031 O O . GLN B 1 141 ? -7.098 -3.621 -4.09 1 98.44 141 GLN B O 1
ATOM 5036 N N . ALA B 1 142 ? -5.73 -5.098 -5.07 1 98.81 142 ALA B N 1
ATOM 5037 C CA . ALA B 1 142 ? -6.41 -6.246 -4.477 1 98.81 142 ALA B CA 1
ATOM 5038 C C . ALA B 1 142 ? -6.336 -6.199 -2.953 1 98.81 142 ALA B C 1
ATOM 5040 O O . ALA B 1 142 ? -7.316 -6.492 -2.268 1 98.81 142 ALA B O 1
ATOM 5041 N N . LEU B 1 143 ? -5.191 -5.863 -2.408 1 98.88 143 LEU B N 1
ATOM 5042 C CA . LEU B 1 143 ? -5.039 -5.781 -0.959 1 98.88 143 LEU B CA 1
ATOM 5043 C C . LEU B 1 143 ? -5.879 -4.648 -0.384 1 98.88 143 LEU B C 1
ATOM 5045 O O . LEU B 1 143 ? -6.434 -4.773 0.709 1 98.88 143 LEU B O 1
ATOM 5049 N N . ALA B 1 144 ? -5.918 -3.52 -1.088 1 98.69 144 ALA B N 1
ATOM 5050 C CA . ALA B 1 144 ? -6.75 -2.408 -0.634 1 98.69 144 ALA B CA 1
ATOM 5051 C C . ALA B 1 144 ? -8.227 -2.797 -0.622 1 98.69 144 ALA B C 1
ATOM 5053 O O . ALA B 1 144 ? -8.984 -2.361 0.249 1 98.69 144 ALA B O 1
ATOM 5054 N N . ASP B 1 145 ? -8.688 -3.617 -1.617 1 98.81 145 ASP B N 1
ATOM 5055 C CA . ASP B 1 145 ? -10.047 -4.156 -1.596 1 98.81 145 ASP B CA 1
ATOM 5056 C C . ASP B 1 145 ? -10.312 -4.922 -0.303 1 98.81 145 ASP B C 1
ATOM 5058 O O . ASP B 1 145 ? -11.375 -4.781 0.302 1 98.81 145 ASP B O 1
ATOM 5062 N N . LEU B 1 146 ? -9.367 -5.73 0.054 1 98.94 146 LEU B N 1
ATOM 5063 C CA . LEU B 1 146 ? -9.523 -6.559 1.243 1 98.94 146 LEU B CA 1
ATOM 5064 C C . LEU B 1 146 ? -9.57 -5.699 2.502 1 98.94 146 LEU B C 1
ATOM 5066 O O . LEU B 1 146 ? -10.289 -6.023 3.451 1 98.94 146 LEU B O 1
ATOM 5070 N N . ALA B 1 147 ? -8.781 -4.625 2.553 1 98.81 147 ALA B N 1
ATOM 5071 C CA . ALA B 1 147 ? -8.828 -3.713 3.691 1 98.81 147 ALA B CA 1
ATOM 5072 C C . ALA B 1 147 ? -10.227 -3.133 3.873 1 98.81 147 ALA B C 1
ATOM 5074 O O . ALA B 1 147 ? -10.766 -3.139 4.98 1 98.81 147 ALA B O 1
ATOM 5075 N N . HIS B 1 148 ? -10.734 -2.66 2.785 1 98.62 148 HIS B N 1
ATOM 5076 C CA . HIS B 1 148 ? -12.102 -2.145 2.82 1 98.62 148 HIS B CA 1
ATOM 5077 C C . HIS B 1 148 ? -13.086 -3.229 3.23 1 98.62 148 HIS B C 1
ATOM 5079 O O . HIS B 1 148 ? -14.031 -2.967 3.984 1 98.62 148 HIS B O 1
ATOM 5085 N N . PHE B 1 149 ? -12.883 -4.473 2.738 1 98.88 149 PHE B N 1
ATOM 5086 C CA . PHE B 1 149 ? -13.758 -5.598 3.039 1 98.88 149 PHE B CA 1
ATOM 5087 C C . PHE B 1 149 ? -13.805 -5.863 4.539 1 98.88 149 PHE B C 1
ATOM 5089 O O . PHE B 1 149 ? -14.891 -6.012 5.113 1 98.88 149 PHE B O 1
ATOM 5096 N N . VAL B 1 150 ? -12.68 -5.953 5.164 1 98.81 150 VAL B N 1
ATOM 5097 C CA . VAL B 1 150 ? -12.594 -6.25 6.59 1 98.81 150 VAL B CA 1
ATOM 5098 C C . VAL B 1 150 ? -13.352 -5.191 7.387 1 98.81 150 VAL B C 1
ATOM 5100 O O . VAL B 1 150 ? -14.156 -5.52 8.266 1 98.81 150 VAL B O 1
ATOM 5103 N N . GLU B 1 151 ? -13.109 -3.941 7.078 1 97.75 151 GLU B N 1
ATOM 5104 C CA . GLU B 1 151 ? -13.773 -2.854 7.793 1 97.75 151 GLU B CA 1
ATOM 5105 C C . GLU B 1 151 ? -15.289 -2.922 7.625 1 97.75 151 GLU B C 1
ATOM 5107 O O . GLU B 1 151 ? -16.031 -2.717 8.586 1 97.75 151 GLU B O 1
ATOM 5112 N N . GLU B 1 152 ? -15.711 -3.162 6.402 1 98.06 152 GLU B N 1
ATOM 5113 C CA . GLU B 1 152 ? -17.141 -3.227 6.129 1 98.06 152 GLU B CA 1
ATOM 5114 C C . GLU B 1 152 ? -17.781 -4.414 6.836 1 98.06 152 GLU B C 1
ATOM 5116 O O . GLU B 1 152 ? -18.906 -4.312 7.328 1 98.06 152 GLU B O 1
ATOM 5121 N N . MET B 1 153 ? -17.109 -5.566 6.863 1 98.62 153 MET B N 1
ATOM 5122 C CA . MET B 1 153 ? -17.688 -6.738 7.523 1 98.62 153 MET B CA 1
ATOM 5123 C C . MET B 1 153 ? -17.75 -6.531 9.031 1 98.62 153 MET B C 1
ATOM 5125 O O . MET B 1 153 ? -18.703 -6.973 9.68 1 98.62 153 MET B O 1
ATOM 5129 N N . ARG B 1 154 ? -16.75 -5.887 9.602 1 97.88 154 ARG B N 1
ATOM 5130 C CA . ARG B 1 154 ? -16.797 -5.551 11.016 1 97.88 154 ARG B CA 1
ATOM 5131 C C . ARG B 1 154 ? -18.031 -4.703 11.336 1 97.88 154 ARG B C 1
ATOM 5133 O O . ARG B 1 154 ? -18.625 -4.84 12.406 1 97.88 154 ARG B O 1
ATOM 5140 N N . ARG B 1 155 ? -18.359 -3.861 10.438 1 96.81 155 ARG B N 1
ATOM 5141 C CA . ARG B 1 155 ? -19.516 -2.979 10.617 1 96.81 155 ARG B CA 1
ATOM 5142 C C . ARG B 1 155 ? -20.812 -3.723 10.375 1 96.81 155 ARG B C 1
ATOM 5144 O O . ARG B 1 155 ? -21.797 -3.523 11.094 1 96.81 155 ARG B O 1
ATOM 5151 N N . ALA B 1 156 ? -20.859 -4.594 9.398 1 97.25 156 ALA B N 1
ATOM 5152 C CA . ALA B 1 156 ? -22.094 -5.18 8.891 1 97.25 156 ALA B CA 1
ATOM 5153 C C . ALA B 1 156 ? -22.5 -6.395 9.711 1 97.25 156 ALA B C 1
ATOM 5155 O O . ALA B 1 156 ? -23.688 -6.684 9.859 1 97.25 156 ALA B O 1
ATOM 5156 N N . ILE B 1 157 ? -21.531 -7.223 10.211 1 98.12 157 ILE B N 1
ATOM 5157 C CA . ILE B 1 157 ? -21.828 -8.445 10.953 1 98.12 157 ILE B CA 1
ATOM 5158 C C . ILE B 1 157 ? -22.125 -8.102 12.414 1 98.12 157 ILE B C 1
ATOM 5160 O O . ILE B 1 157 ? -21.281 -7.535 13.102 1 98.12 157 ILE B O 1
ATOM 5164 N N . PRO B 1 158 ? -23.297 -8.391 12.875 1 97.44 158 PRO B N 1
ATOM 5165 C CA . PRO B 1 158 ? -23.641 -8.062 14.258 1 97.44 158 PRO B CA 1
ATOM 5166 C C . PRO B 1 158 ? -22.625 -8.625 15.266 1 97.44 158 PRO B C 1
ATOM 5168 O O . PRO B 1 158 ? -22.344 -9.82 15.242 1 97.44 158 PRO B O 1
ATOM 5171 N N . GLY B 1 159 ? -22.109 -7.742 16.078 1 97.94 159 GLY B N 1
ATOM 5172 C CA . GLY B 1 159 ? -21.203 -8.156 17.141 1 97.94 159 GLY B CA 1
ATOM 5173 C C . GLY B 1 159 ? -19.766 -8.25 16.688 1 97.94 159 GLY B C 1
ATOM 5174 O O . GLY B 1 159 ? -18.875 -8.602 17.484 1 97.94 159 GLY B O 1
ATOM 5175 N N . ALA B 1 160 ? -19.484 -7.895 15.477 1 98.25 160 ALA B N 1
ATOM 5176 C CA . ALA B 1 160 ? -18.156 -8.141 14.93 1 98.25 160 ALA B CA 1
ATOM 5177 C C . ALA B 1 160 ? -17.312 -6.867 14.945 1 98.25 160 ALA B C 1
ATOM 5179 O O . ALA B 1 160 ? -16.203 -6.844 14.406 1 98.25 160 ALA B O 1
ATOM 5180 N N . GLU B 1 161 ? -17.688 -5.805 15.578 1 96.94 161 GLU B N 1
ATOM 5181 C CA . GLU B 1 161 ? -17.031 -4.5 15.531 1 96.94 161 GLU B CA 1
ATOM 5182 C C . GLU B 1 161 ? -15.562 -4.602 15.953 1 96.94 161 GLU B C 1
ATOM 5184 O O . GLU B 1 161 ? -14.703 -3.91 15.406 1 96.94 161 GLU B O 1
ATOM 5189 N N . ASN B 1 162 ? -15.305 -5.469 16.875 1 95.56 162 ASN B N 1
ATOM 5190 C CA . ASN B 1 162 ? -13.945 -5.621 17.391 1 95.56 162 ASN B CA 1
ATOM 5191 C C . ASN B 1 162 ? -13.43 -7.043 17.203 1 95.56 162 ASN B C 1
ATOM 5193 O O . ASN B 1 162 ? -12.508 -7.473 17.891 1 95.56 162 ASN B O 1
ATOM 5197 N N . SER B 1 163 ? -14.055 -7.758 16.281 1 98 163 SER B N 1
ATOM 5198 C CA . SER B 1 163 ? -13.68 -9.148 16.062 1 98 163 SER B CA 1
ATOM 5199 C C . SER B 1 163 ? -12.266 -9.258 15.508 1 98 163 SER B C 1
ATOM 5201 O O . SER B 1 163 ? -11.852 -8.445 14.68 1 98 163 SER B O 1
ATOM 5203 N N . LYS B 1 164 ? -11.531 -10.242 16.062 1 98.56 164 LYS B N 1
ATOM 5204 C CA . LYS B 1 164 ? -10.234 -10.578 15.484 1 98.56 164 LYS B CA 1
ATOM 5205 C C . LYS B 1 164 ? -10.398 -11.164 14.078 1 98.56 164 LYS B C 1
ATOM 5207 O O . LYS B 1 164 ? -11.445 -11.734 13.758 1 98.56 164 LYS B O 1
ATOM 5212 N N . VAL B 1 165 ? -9.398 -10.984 13.266 1 98.88 165 VAL B N 1
ATOM 5213 C CA . VAL B 1 165 ? -9.469 -11.43 11.875 1 98.88 165 VAL B CA 1
ATOM 5214 C C . VAL B 1 165 ? -8.336 -12.406 11.586 1 98.88 165 VAL B C 1
ATOM 5216 O O . VAL B 1 165 ? -7.172 -12.117 11.867 1 98.88 165 VAL B O 1
ATOM 5219 N N . ILE B 1 166 ? -8.625 -13.539 11.055 1 98.94 166 ILE B N 1
ATOM 5220 C CA . ILE B 1 166 ? -7.668 -14.539 10.586 1 98.94 166 ILE B CA 1
ATOM 5221 C C . ILE B 1 166 ? -7.836 -14.734 9.078 1 98.94 166 ILE B C 1
ATOM 5223 O O . ILE B 1 166 ? -8.953 -14.891 8.586 1 98.94 166 ILE B O 1
ATOM 5227 N N . MET B 1 167 ? -6.734 -14.711 8.328 1 98.94 167 MET B N 1
ATOM 5228 C CA . MET B 1 167 ? -6.781 -14.945 6.887 1 98.94 167 MET B CA 1
ATOM 5229 C C . MET B 1 167 ? -6.008 -16.203 6.516 1 98.94 167 MET B C 1
ATOM 5231 O O . MET B 1 167 ? -5.016 -16.547 7.16 1 98.94 167 MET B O 1
ATOM 5235 N N . ALA B 1 168 ? -6.42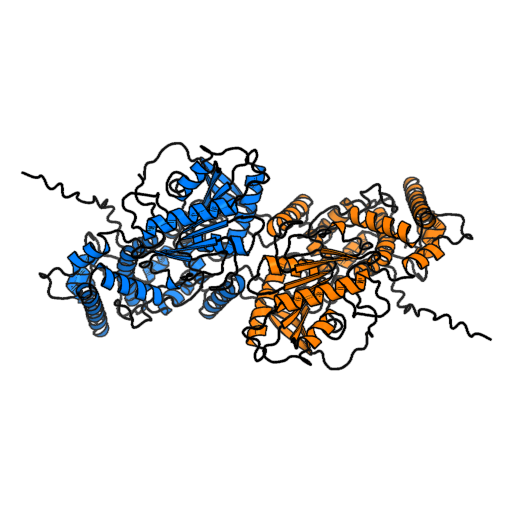6 -16.844 5.512 1 98.88 168 ALA B N 1
ATOM 5236 C CA . ALA B 1 168 ? -5.711 -17.984 4.938 1 98.88 168 ALA B CA 1
ATOM 5237 C C . ALA B 1 168 ? -5.762 -17.953 3.414 1 98.88 168 ALA B C 1
ATOM 5239 O O . ALA B 1 168 ? -6.641 -17.312 2.828 1 98.88 168 ALA B O 1
ATOM 5240 N N . GLY B 1 169 ? -4.863 -18.531 2.781 1 98.44 169 GLY B N 1
ATOM 5241 C CA . GLY B 1 169 ? -4.805 -18.672 1.335 1 98.44 169 GLY B CA 1
ATOM 5242 C C . GLY B 1 169 ? -3.814 -19.734 0.877 1 98.44 169 GLY B C 1
ATOM 5243 O O . GLY B 1 169 ? -2.984 -20.188 1.663 1 98.44 169 GLY B O 1
ATOM 5244 N N . GLY B 1 170 ? -3.957 -20.156 -0.319 1 97.94 170 GLY B N 1
ATOM 5245 C CA . GLY B 1 170 ? -3.064 -21.109 -0.976 1 97.94 170 GLY B CA 1
ATOM 5246 C C . GLY B 1 170 ? -2.461 -20.562 -2.256 1 97.94 170 GLY B C 1
ATOM 5247 O O . GLY B 1 170 ? -3.17 -19.984 -3.088 1 97.94 170 GLY B O 1
ATOM 5248 N N . SER B 1 171 ? -1.161 -20.797 -2.35 1 97.62 171 SER B N 1
ATOM 5249 C CA . SER B 1 171 ? -0.481 -20.344 -3.559 1 97.62 171 SER B CA 1
ATOM 5250 C C . SER B 1 171 ? -0.449 -18.828 -3.643 1 97.62 171 SER B C 1
ATOM 5252 O O . SER B 1 171 ? 0.009 -18.156 -2.713 1 97.62 171 SER B O 1
ATOM 5254 N N . TYR B 1 172 ? -0.902 -18.281 -4.734 1 98 172 TYR B N 1
ATOM 5255 C CA . TYR B 1 172 ? -0.913 -16.828 -4.914 1 98 172 TYR B CA 1
ATOM 5256 C C . TYR B 1 172 ? -1.742 -16.156 -3.828 1 98 172 TYR B C 1
ATOM 5258 O O . TYR B 1 172 ? -1.354 -15.109 -3.303 1 98 172 TYR B O 1
ATOM 5266 N N . SER B 1 173 ? -2.863 -16.672 -3.451 1 98.31 173 SER B N 1
ATOM 5267 C CA . SER B 1 173 ? -3.676 -16.078 -2.393 1 98.31 173 SER B CA 1
ATOM 5268 C C . SER B 1 173 ? -2.963 -16.156 -1.046 1 98.31 173 SER B C 1
ATOM 5270 O O . SER B 1 173 ? -3.201 -15.312 -0.171 1 98.31 173 SER B O 1
ATOM 5272 N N . ALA B 1 174 ? -2.086 -17.156 -0.852 1 98.75 174 ALA B N 1
ATOM 5273 C CA . ALA B 1 174 ? -1.255 -17.188 0.348 1 98.75 174 ALA B CA 1
ATOM 5274 C C . ALA B 1 174 ? -0.251 -16.047 0.355 1 98.75 174 ALA B C 1
ATOM 5276 O O . ALA B 1 174 ? 0.074 -15.5 1.414 1 98.75 174 ALA B O 1
ATOM 5277 N N . THR B 1 175 ? 0.326 -15.75 -0.83 1 98.75 175 THR B N 1
ATOM 5278 C CA . THR B 1 175 ? 1.161 -14.562 -0.971 1 98.75 175 THR B CA 1
ATOM 5279 C C . THR B 1 175 ? 0.41 -13.312 -0.515 1 98.75 175 THR B C 1
ATOM 5281 O O . THR B 1 175 ? 0.966 -12.477 0.195 1 98.75 175 THR B O 1
ATOM 5284 N N . MET B 1 176 ? -0.85 -13.234 -0.863 1 98.81 176 MET B N 1
ATOM 5285 C CA . MET B 1 176 ? -1.696 -12.109 -0.477 1 98.81 176 MET B CA 1
ATOM 5286 C C . MET B 1 176 ? -1.86 -12.047 1.038 1 98.81 176 MET B C 1
ATOM 5288 O O . MET B 1 176 ? -1.915 -10.961 1.617 1 98.81 176 MET B O 1
ATOM 5292 N N . VAL B 1 177 ? -1.96 -13.203 1.689 1 98.94 177 VAL B N 1
ATOM 5293 C CA . VAL B 1 177 ? -2.092 -13.25 3.143 1 98.94 177 VAL B CA 1
ATOM 5294 C C . VAL B 1 177 ? -0.871 -12.609 3.793 1 98.94 177 VAL B C 1
ATOM 5296 O O . VAL B 1 177 ? -1.007 -11.758 4.68 1 98.94 177 VAL B O 1
ATOM 5299 N N . ALA B 1 178 ? 0.283 -12.984 3.33 1 98.88 178 ALA B N 1
ATOM 5300 C CA . ALA B 1 178 ? 1.527 -12.453 3.881 1 98.88 178 ALA B CA 1
ATOM 5301 C C . ALA B 1 178 ? 1.641 -10.953 3.629 1 98.88 178 ALA B C 1
ATOM 5303 O O . ALA B 1 178 ? 1.979 -10.188 4.535 1 98.88 178 ALA B O 1
ATOM 5304 N N . TRP B 1 179 ? 1.356 -10.562 2.438 1 98.88 179 TRP B N 1
ATOM 5305 C CA . TRP B 1 179 ? 1.523 -9.164 2.049 1 98.88 179 TRP B CA 1
ATOM 5306 C C . TRP B 1 179 ? 0.434 -8.297 2.666 1 98.88 179 TRP B C 1
ATOM 5308 O O . TRP B 1 179 ? 0.661 -7.117 2.955 1 98.88 179 TRP B O 1
ATOM 5318 N N . PHE B 1 180 ? -0.798 -8.875 2.883 1 98.88 180 PHE B N 1
ATOM 5319 C CA . PHE B 1 180 ? -1.82 -8.125 3.605 1 98.88 180 PHE B CA 1
ATOM 5320 C C . PHE B 1 180 ? -1.389 -7.867 5.043 1 98.88 180 PHE B C 1
ATOM 5322 O O . PHE B 1 180 ? -1.573 -6.766 5.566 1 98.88 180 PHE B O 1
ATOM 5329 N N . ARG B 1 181 ? -0.85 -8.898 5.695 1 98.81 181 ARG B N 1
ATOM 5330 C CA . ARG B 1 181 ? -0.309 -8.734 7.039 1 98.81 181 ARG B CA 1
ATOM 5331 C C . ARG B 1 181 ? 0.775 -7.664 7.066 1 98.81 181 ARG B C 1
ATOM 5333 O O . ARG B 1 181 ? 0.873 -6.895 8.023 1 98.81 181 ARG B O 1
ATOM 5340 N N . GLN B 1 182 ? 1.545 -7.605 6.07 1 98.56 182 GLN B N 1
ATOM 5341 C CA . GLN B 1 182 ? 2.627 -6.629 5.965 1 98.56 182 GLN B CA 1
ATOM 5342 C C . GLN B 1 182 ? 2.078 -5.211 5.859 1 98.56 182 GLN B C 1
ATOM 5344 O O . GLN B 1 182 ? 2.523 -4.312 6.578 1 98.56 182 GLN B O 1
ATOM 5349 N N . LYS B 1 183 ? 1.096 -5.008 5.035 1 98.5 183 LYS B N 1
ATOM 5350 C CA . LYS B 1 183 ? 0.637 -3.674 4.668 1 98.5 183 LYS B CA 1
ATOM 5351 C C . LYS B 1 183 ? -0.449 -3.182 5.621 1 98.5 183 LYS B C 1
ATOM 5353 O O . LYS B 1 183 ? -0.637 -1.975 5.785 1 98.5 183 LYS B O 1
ATOM 5358 N N . TYR B 1 184 ? -1.22 -4.152 6.191 1 98.44 184 TYR B N 1
ATOM 5359 C CA . TYR B 1 184 ? -2.391 -3.793 6.984 1 98.44 184 TYR B CA 1
ATOM 5360 C C . TYR B 1 184 ? -2.416 -4.562 8.297 1 98.44 184 TYR B C 1
ATOM 5362 O O . TYR B 1 184 ? -3.422 -5.188 8.641 1 98.44 184 TYR B O 1
ATOM 5370 N N . PRO B 1 185 ? -1.384 -4.402 9.031 1 98 185 PRO B N 1
ATOM 5371 C CA . PRO B 1 185 ? -1.315 -5.164 10.281 1 98 185 PRO B CA 1
ATOM 5372 C C . PRO B 1 185 ? -2.449 -4.82 11.242 1 98 185 PRO B C 1
ATOM 5374 O O . PRO B 1 185 ? -2.809 -5.637 12.094 1 98 185 PRO B O 1
ATOM 5377 N N . HIS B 1 186 ? -3.068 -3.686 11.109 1 97.69 186 HIS B N 1
ATOM 5378 C CA . HIS B 1 186 ? -4.141 -3.238 11.992 1 97.69 186 HIS B CA 1
ATOM 5379 C C . HIS B 1 186 ? -5.465 -3.902 11.633 1 97.69 186 HIS B C 1
ATOM 5381 O O . HIS B 1 186 ? -6.441 -3.787 12.375 1 97.69 186 HIS B O 1
ATOM 5387 N N . LEU B 1 187 ? -5.496 -4.699 10.516 1 98.62 187 LEU B N 1
ATOM 5388 C CA . LEU B 1 187 ? -6.766 -5.238 10.047 1 98.62 187 LEU B CA 1
ATOM 5389 C C . LEU B 1 187 ? -6.75 -6.762 10.07 1 98.62 187 LEU B C 1
ATOM 5391 O O . LEU B 1 187 ? -7.746 -7.402 9.719 1 98.62 187 LEU B O 1
ATOM 5395 N N . VAL B 1 188 ? -5.699 -7.379 10.469 1 98.69 188 VAL B N 1
ATOM 5396 C CA . VAL B 1 188 ? -5.59 -8.836 10.484 1 98.69 188 VAL B CA 1
ATOM 5397 C C . VAL B 1 188 ? -4.715 -9.273 11.656 1 98.69 188 VAL B C 1
ATOM 5399 O O . VAL B 1 188 ? -3.641 -8.703 11.883 1 98.69 188 VAL B O 1
ATOM 5402 N N . ASP B 1 189 ? -5.164 -10.25 12.398 1 98.56 189 ASP B N 1
ATOM 5403 C CA . ASP B 1 189 ? -4.484 -10.656 13.625 1 98.56 189 ASP B CA 1
ATOM 5404 C C . ASP B 1 189 ? -3.547 -11.836 13.359 1 98.56 189 ASP B C 1
ATOM 5406 O O . ASP B 1 189 ? -2.627 -12.086 14.141 1 98.56 189 ASP B O 1
ATOM 5410 N N . GLY B 1 190 ? -3.734 -12.516 12.312 1 98.69 190 GLY B N 1
ATOM 5411 C CA . GLY B 1 190 ? -2.883 -13.641 11.945 1 98.69 190 GLY B CA 1
ATOM 5412 C C . GLY B 1 190 ? -3.24 -14.242 10.602 1 98.69 190 GLY B C 1
ATOM 5413 O O . GLY B 1 190 ? -4.293 -13.938 10.039 1 98.69 190 GLY B O 1
ATOM 5414 N N . GLY B 1 191 ? -2.328 -15.078 10.055 1 98.81 191 GLY B N 1
ATOM 5415 C CA . GLY B 1 191 ? -2.557 -15.641 8.727 1 98.81 191 GLY B CA 1
ATOM 5416 C C . GLY B 1 191 ? -1.923 -17 8.539 1 98.81 191 GLY B C 1
ATOM 5417 O O . GLY B 1 191 ? -0.897 -17.312 9.156 1 98.81 191 GLY B O 1
ATOM 5418 N N . TRP B 1 192 ? -2.553 -17.812 7.777 1 98.94 192 TRP B N 1
ATOM 5419 C CA . TRP B 1 192 ? -2.035 -19.094 7.293 1 98.94 192 TRP B CA 1
ATOM 5420 C C . TRP B 1 192 ? -1.755 -19.031 5.797 1 98.94 192 TRP B C 1
ATOM 5422 O O . TRP B 1 192 ? -2.684 -18.953 4.988 1 98.94 192 TRP B O 1
ATOM 5432 N N . ALA B 1 193 ? -0.473 -19.062 5.473 1 98.88 193 ALA B N 1
ATOM 5433 C CA . ALA B 1 193 ? -0.043 -18.953 4.082 1 98.88 193 ALA B CA 1
ATOM 5434 C C . ALA B 1 193 ? 0.507 -20.281 3.564 1 98.88 193 ALA B C 1
ATOM 5436 O O . ALA B 1 193 ? 1.69 -20.578 3.74 1 98.88 193 ALA B O 1
ATOM 5437 N N . SER B 1 194 ? -0.301 -20.984 2.855 1 98.81 194 SER B N 1
ATOM 5438 C CA . SER B 1 194 ? 0.086 -22.281 2.316 1 98.81 194 SER B CA 1
ATOM 5439 C C . SER B 1 194 ? 0.66 -22.156 0.911 1 98.81 194 SER B C 1
ATOM 5441 O O . SER B 1 194 ? -0.018 -21.672 0.001 1 98.81 194 SER B O 1
ATOM 5443 N N . SER B 1 195 ? 1.939 -22.562 0.735 1 98.62 195 SER B N 1
ATOM 5444 C CA . SER B 1 195 ? 2.596 -22.609 -0.568 1 98.62 195 SER B CA 1
ATOM 5445 C C . SER B 1 195 ? 2.707 -21.203 -1.169 1 98.62 195 SER B C 1
ATOM 5447 O O . SER B 1 195 ? 2.434 -21.016 -2.355 1 98.62 195 SER B O 1
ATOM 5449 N N . ALA B 1 196 ? 3.098 -20.203 -0.401 1 98.69 196 ALA B N 1
ATOM 5450 C CA . ALA B 1 196 ? 3.145 -18.812 -0.825 1 98.69 196 ALA B CA 1
ATOM 5451 C C . ALA B 1 196 ? 4.449 -18.5 -1.555 1 98.69 196 ALA B C 1
ATOM 5453 O O . ALA B 1 196 ? 5.516 -18.469 -0.941 1 98.69 196 ALA B O 1
ATOM 5454 N N . PRO B 1 197 ? 4.434 -18.281 -2.848 1 98.62 197 PRO B N 1
ATOM 5455 C CA . PRO B 1 197 ? 5.613 -17.672 -3.471 1 98.62 197 PRO B CA 1
ATOM 5456 C C . PRO B 1 197 ? 5.766 -16.203 -3.123 1 98.62 197 PRO B C 1
ATOM 5458 O O . PRO B 1 197 ? 4.809 -15.43 -3.244 1 98.62 197 PRO B O 1
ATOM 5461 N N . LEU B 1 198 ? 6.961 -15.789 -2.664 1 98.75 198 LEU B N 1
ATOM 5462 C CA . LEU B 1 198 ? 7.176 -14.406 -2.234 1 98.75 198 LEU B CA 1
ATOM 5463 C C . LEU B 1 198 ? 8.156 -13.695 -3.16 1 98.75 198 LEU B C 1
ATOM 5465 O O . LEU B 1 198 ? 8.008 -12.5 -3.426 1 98.75 198 LEU B O 1
ATOM 5469 N N . LEU B 1 199 ? 9.125 -14.391 -3.668 1 98.75 199 LEU B N 1
ATOM 5470 C CA . LEU B 1 199 ? 10.133 -13.805 -4.535 1 98.75 199 LEU B CA 1
ATOM 5471 C C . LEU B 1 199 ? 9.625 -13.695 -5.969 1 98.75 199 LEU B C 1
ATOM 5473 O O . LEU B 1 199 ? 9.336 -14.711 -6.609 1 98.75 199 LEU B O 1
ATOM 5477 N N . ALA B 1 200 ? 9.445 -12.5 -6.453 1 98.69 200 ALA B N 1
ATOM 5478 C CA . ALA B 1 200 ? 9.195 -12.328 -7.883 1 98.69 200 ALA B CA 1
ATOM 5479 C C . ALA B 1 200 ? 10.453 -12.57 -8.703 1 98.69 200 ALA B C 1
ATOM 5481 O O . ALA B 1 200 ? 11.531 -12.078 -8.359 1 98.69 200 ALA B O 1
ATOM 5482 N N . LYS B 1 201 ? 10.305 -13.336 -9.664 1 98.75 201 LYS B N 1
ATOM 5483 C CA . LYS B 1 201 ? 11.453 -13.758 -10.469 1 98.75 201 LYS B CA 1
ATOM 5484 C C . LYS B 1 201 ? 11.039 -14.055 -11.906 1 98.75 201 LYS B C 1
ATOM 5486 O O . LYS B 1 201 ? 10.109 -14.836 -12.141 1 98.75 201 LYS B O 1
ATOM 5491 N N . LEU B 1 202 ? 11.758 -13.477 -12.82 1 98.56 202 LEU B N 1
ATOM 5492 C CA . LEU B 1 202 ? 11.414 -13.633 -14.234 1 98.56 202 LEU B CA 1
ATOM 5493 C C . LEU B 1 202 ? 11.609 -15.078 -14.68 1 98.56 202 LEU B C 1
ATOM 5495 O O . LEU B 1 202 ? 10.656 -15.727 -15.117 1 98.56 202 LEU B O 1
ATOM 5499 N N . ASP B 1 203 ? 12.836 -15.562 -14.602 1 98.62 203 ASP B N 1
ATOM 5500 C CA . ASP B 1 203 ? 13.211 -16.891 -15.055 1 98.62 203 ASP B CA 1
ATOM 5501 C C . ASP B 1 203 ? 13.188 -17.891 -13.898 1 98.62 203 ASP B C 1
ATOM 5503 O O . ASP B 1 203 ? 14.203 -18.141 -13.258 1 98.62 203 ASP B O 1
ATOM 5507 N N . PHE B 1 204 ? 12.062 -18.516 -13.711 1 98.62 204 PHE B N 1
ATOM 5508 C CA . PHE B 1 204 ? 11.812 -19.422 -12.609 1 98.62 204 PHE B CA 1
ATOM 5509 C C . PHE B 1 204 ? 12.211 -20.844 -12.984 1 98.62 204 PHE B C 1
ATOM 5511 O O . PHE B 1 204 ? 11.367 -21.734 -13.07 1 98.62 204 PHE B O 1
ATOM 5518 N N . VAL B 1 205 ? 13.477 -21.125 -13.141 1 98.75 205 VAL B N 1
ATOM 5519 C CA . VAL B 1 205 ? 14.031 -22.391 -13.617 1 98.75 205 VAL B CA 1
ATOM 5520 C C . VAL B 1 205 ? 13.859 -23.469 -12.547 1 98.75 205 VAL B C 1
ATOM 5522 O O . VAL B 1 205 ? 13.711 -24.641 -12.867 1 98.75 205 VAL B O 1
ATOM 5525 N N . GLU B 1 206 ? 13.789 -23.016 -11.281 1 98.81 206 GLU B N 1
ATOM 5526 C CA . GLU B 1 206 ? 13.719 -23.953 -10.156 1 98.81 206 GLU B CA 1
ATOM 5527 C C . GLU B 1 206 ? 12.438 -24.766 -10.195 1 98.81 206 GLU B C 1
ATOM 5529 O O . GLU B 1 206 ? 12.391 -25.891 -9.688 1 98.81 206 GLU B O 1
ATOM 5534 N N . TYR B 1 207 ? 11.398 -24.203 -10.812 1 98.69 207 TYR B N 1
ATOM 5535 C CA . TYR B 1 207 ? 10.125 -24.906 -10.906 1 98.69 207 TYR B CA 1
ATOM 5536 C C . TYR B 1 207 ? 10.312 -26.281 -11.547 1 98.69 207 TYR B C 1
ATOM 5538 O O . TYR B 1 207 ? 9.898 -27.297 -10.984 1 98.69 207 TYR B O 1
ATOM 5546 N N . LYS B 1 208 ? 10.969 -26.312 -12.719 1 98.75 208 LYS B N 1
ATOM 5547 C CA . LYS B 1 208 ? 11.148 -27.578 -13.445 1 98.75 208 LYS B CA 1
ATOM 5548 C C . LYS B 1 208 ? 12.203 -28.453 -12.773 1 98.75 208 LYS B C 1
ATOM 5550 O O . LYS B 1 208 ? 12.188 -29.672 -12.914 1 98.75 208 LYS B O 1
ATOM 5555 N N . GLU B 1 209 ? 13.141 -27.781 -12.016 1 98.88 209 GLU B N 1
ATOM 5556 C CA . GLU B 1 209 ? 14.062 -28.578 -11.203 1 98.88 209 GLU B CA 1
ATOM 5557 C C . GLU B 1 209 ? 13.312 -29.391 -10.156 1 98.88 209 GLU B C 1
ATOM 5559 O O . GLU B 1 209 ? 13.562 -30.594 -10.008 1 98.88 209 GLU B O 1
ATOM 5564 N N . VAL B 1 210 ? 12.367 -28.75 -9.492 1 98.88 210 VAL B N 1
ATOM 5565 C CA . VAL B 1 210 ? 11.633 -29.438 -8.43 1 98.88 210 VAL B CA 1
ATOM 5566 C C . VAL B 1 210 ? 10.703 -30.484 -9.047 1 98.88 210 VAL B C 1
ATOM 5568 O O . VAL B 1 210 ? 10.531 -31.578 -8.484 1 98.88 210 VAL B O 1
ATOM 5571 N N . VAL B 1 211 ? 10.109 -30.203 -10.188 1 98.81 211 VAL B N 1
ATOM 5572 C CA . VAL B 1 211 ? 9.289 -31.188 -10.875 1 98.81 211 VAL B CA 1
ATOM 5573 C C . VAL B 1 211 ? 10.117 -32.438 -11.18 1 98.81 211 VAL B C 1
ATOM 5575 O O . VAL B 1 211 ? 9.688 -33.562 -10.914 1 98.81 211 VAL B O 1
ATOM 5578 N N . SER B 1 212 ? 11.312 -32.281 -11.711 1 98.81 212 SER B N 1
ATOM 5579 C CA . SER B 1 212 ? 12.211 -33.375 -12.047 1 98.81 212 SER B CA 1
ATOM 5580 C C . SER B 1 212 ? 12.609 -34.156 -10.805 1 98.81 212 SER B C 1
ATOM 5582 O O . SER B 1 212 ? 12.609 -35.406 -10.82 1 98.81 212 SER B O 1
ATOM 5584 N N . GLU B 1 213 ? 12.953 -33.406 -9.75 1 98.75 213 GLU B N 1
ATOM 5585 C CA . GLU B 1 213 ? 13.328 -34.031 -8.492 1 98.75 213 GLU B CA 1
ATOM 5586 C C . GLU B 1 213 ? 12.18 -34.875 -7.93 1 98.75 213 GLU B C 1
ATOM 5588 O O . GLU B 1 213 ? 12.406 -35.969 -7.395 1 98.75 213 GLU B O 1
ATOM 5593 N N . SER B 1 214 ? 11 -34.375 -8.031 1 98.81 214 SER B N 1
ATOM 5594 C CA . SER B 1 214 ? 9.82 -35.062 -7.512 1 98.81 214 SER B CA 1
ATOM 5595 C C . SER B 1 214 ? 9.531 -36.344 -8.297 1 98.81 214 SER B C 1
ATOM 5597 O O . SER B 1 214 ? 9.172 -37.375 -7.715 1 98.81 214 SER B O 1
ATOM 5599 N N . ILE B 1 215 ? 9.664 -36.281 -9.625 1 98.81 215 ILE B N 1
ATOM 5600 C CA . ILE B 1 215 ? 9.484 -37.469 -10.469 1 98.81 215 ILE B CA 1
ATOM 5601 C C . ILE B 1 215 ? 10.531 -38.531 -10.117 1 98.81 215 ILE B C 1
ATOM 5603 O O . ILE B 1 215 ? 10.219 -39.719 -10.039 1 98.81 215 ILE B O 1
ATOM 5607 N N . ARG B 1 216 ? 11.781 -38.094 -9.875 1 98.69 216 ARG B N 1
ATOM 5608 C CA . ARG B 1 216 ? 12.836 -39.031 -9.477 1 98.69 216 ARG B CA 1
ATOM 5609 C C . ARG B 1 216 ? 12.531 -39.656 -8.117 1 98.69 216 ARG B C 1
ATOM 5611 O O . ARG B 1 216 ? 12.68 -40.875 -7.938 1 98.69 216 ARG B O 1
ATOM 5618 N N . LEU B 1 217 ? 12.117 -38.812 -7.199 1 98.5 217 LEU B N 1
ATOM 5619 C CA . LEU B 1 217 ? 11.906 -39.25 -5.82 1 98.5 217 LEU B CA 1
ATOM 5620 C C . LEU B 1 217 ? 10.734 -40.219 -5.723 1 98.5 217 LEU B C 1
ATOM 5622 O O . LEU B 1 217 ? 10.812 -41.219 -5.012 1 98.5 217 LEU B O 1
ATOM 5626 N N . VAL B 1 218 ? 9.633 -39.938 -6.414 1 98.44 218 VAL B N 1
ATOM 5627 C CA . VAL B 1 218 ? 8.391 -40.688 -6.242 1 98.44 218 VAL B CA 1
ATOM 5628 C C . VAL B 1 218 ? 8.273 -41.75 -7.32 1 98.44 218 VAL B C 1
ATOM 5630 O O . VAL B 1 218 ? 7.848 -42.875 -7.047 1 98.44 218 VAL B O 1
ATOM 5633 N N . GLY B 1 219 ? 8.672 -41.375 -8.539 1 98.12 219 GLY B N 1
ATOM 5634 C CA . GLY B 1 219 ? 8.516 -42.281 -9.68 1 98.12 219 GLY B CA 1
ATOM 5635 C C . GLY B 1 219 ? 9.75 -43.125 -9.945 1 98.12 219 GLY B C 1
ATOM 5636 O O . GLY B 1 219 ? 9.68 -44.125 -10.664 1 98.12 219 GLY B O 1
ATOM 5637 N N . GLY B 1 220 ? 10.914 -42.656 -9.469 1 98.31 220 GLY B N 1
ATOM 5638 C CA . GLY B 1 220 ? 12.156 -43.375 -9.641 1 98.31 220 GLY B CA 1
ATOM 5639 C C . GLY B 1 220 ? 13.062 -42.781 -10.688 1 98.31 220 GLY B C 1
ATOM 5640 O O . GLY B 1 220 ? 12.602 -42.125 -11.625 1 98.31 220 GLY B O 1
ATOM 5641 N N . ASP B 1 221 ? 14.336 -43.094 -10.562 1 98.5 221 ASP B N 1
ATOM 5642 C CA . ASP B 1 221 ? 15.359 -42.562 -11.453 1 98.5 221 ASP B CA 1
ATOM 5643 C C . ASP B 1 221 ? 15.133 -43.031 -12.891 1 98.5 221 ASP B C 1
ATOM 5645 O O . ASP B 1 221 ? 15.336 -42.281 -13.836 1 98.5 221 ASP B O 1
ATOM 5649 N N . ALA B 1 222 ? 14.75 -44.25 -13.031 1 98.56 222 ALA B N 1
ATOM 5650 C CA . ALA B 1 222 ? 14.594 -44.812 -14.367 1 98.56 222 ALA B CA 1
ATOM 5651 C C . ALA B 1 222 ? 13.531 -44.062 -15.164 1 98.56 222 ALA B C 1
ATOM 5653 O O . ALA B 1 222 ? 13.711 -43.812 -16.359 1 98.56 222 ALA B O 1
ATOM 5654 N N . CYS B 1 223 ? 12.438 -43.812 -14.492 1 98.62 223 CYS B N 1
ATOM 5655 C CA . CYS B 1 223 ? 11.367 -43.094 -15.148 1 98.62 223 CYS B CA 1
ATOM 5656 C C . CYS B 1 223 ? 11.836 -41.688 -15.562 1 98.62 223 CYS B C 1
ATOM 5658 O O . CYS B 1 223 ? 11.641 -41.281 -16.703 1 98.62 223 CYS B O 1
ATOM 5660 N N . ALA B 1 224 ? 12.492 -40.938 -14.641 1 98.75 224 ALA B N 1
ATOM 5661 C CA . ALA B 1 224 ? 13.008 -39.594 -14.93 1 98.75 224 ALA B CA 1
ATOM 5662 C C . ALA B 1 224 ? 14.008 -39.625 -16.078 1 98.75 224 ALA B C 1
ATOM 5664 O O . ALA B 1 224 ? 13.977 -38.781 -16.969 1 98.75 224 ALA B O 1
ATOM 5665 N N . ASP B 1 225 ? 14.875 -40.594 -16.047 1 98.62 225 ASP B N 1
ATOM 5666 C CA . ASP B 1 225 ? 15.891 -40.719 -17.078 1 98.62 225 ASP B CA 1
ATOM 5667 C C . ASP B 1 225 ? 15.258 -40.969 -18.453 1 98.62 225 ASP B C 1
ATOM 5669 O O . ASP B 1 225 ? 15.727 -40.469 -19.469 1 98.62 225 ASP B O 1
ATOM 5673 N N . ARG B 1 226 ? 14.273 -41.812 -18.484 1 98.75 226 ARG B N 1
ATOM 5674 C CA . ARG B 1 226 ? 13.617 -42.125 -19.766 1 98.75 226 ARG B CA 1
ATOM 5675 C C . ARG B 1 226 ? 12.938 -40.875 -20.328 1 98.75 226 ARG B C 1
ATOM 5677 O O . ARG B 1 226 ? 12.961 -40.625 -21.531 1 98.75 226 ARG B O 1
ATOM 5684 N N . ILE B 1 227 ? 12.258 -40.094 -19.453 1 98.81 227 ILE B N 1
ATOM 5685 C CA . ILE B 1 227 ? 11.656 -38.812 -19.875 1 98.81 227 ILE B CA 1
ATOM 5686 C C . ILE B 1 227 ? 12.734 -37.906 -20.453 1 98.81 227 ILE B C 1
ATOM 5688 O O . ILE B 1 227 ? 12.531 -37.281 -21.484 1 98.81 227 ILE B O 1
ATOM 5692 N N . GLU B 1 228 ? 13.883 -37.812 -19.734 1 98.81 228 GLU B N 1
ATOM 5693 C CA . GLU B 1 228 ? 14.992 -36.969 -20.188 1 98.81 228 GLU B CA 1
ATOM 5694 C C . GLU B 1 228 ? 15.484 -37.406 -21.562 1 98.81 228 GLU B C 1
ATOM 5696 O O . GLU B 1 228 ? 15.68 -36.562 -22.453 1 98.81 228 GLU B O 1
ATOM 5701 N N . ARG B 1 229 ? 15.648 -38.656 -21.781 1 98.69 229 ARG B N 1
ATOM 5702 C CA . ARG B 1 229 ? 16.078 -39.156 -23.078 1 98.69 229 ARG B CA 1
ATOM 5703 C C . ARG B 1 229 ? 15.031 -38.906 -24.156 1 98.69 229 ARG B C 1
ATOM 5705 O O . ARG B 1 229 ? 15.375 -38.656 -25.312 1 98.69 229 ARG B O 1
ATOM 5712 N N . ALA B 1 230 ? 13.805 -39.062 -23.781 1 98.75 230 ALA B N 1
ATOM 5713 C CA . ALA B 1 230 ? 12.734 -38.781 -24.719 1 98.75 230 ALA B CA 1
ATOM 5714 C C . ALA B 1 230 ? 12.82 -37.344 -25.219 1 98.75 230 ALA B C 1
ATOM 5716 O O . ALA B 1 230 ? 12.695 -37.062 -26.406 1 98.75 230 ALA B O 1
ATOM 5717 N N . TYR B 1 231 ? 13 -36.344 -24.328 1 98.62 231 TYR B N 1
ATOM 5718 C CA . TYR B 1 231 ? 13.133 -34.938 -24.703 1 98.62 231 TYR B CA 1
ATOM 5719 C C . TYR B 1 231 ? 14.344 -34.719 -25.594 1 98.62 231 TYR B C 1
ATOM 5721 O O . TYR B 1 231 ? 14.289 -33.969 -26.562 1 98.62 231 TYR B O 1
ATOM 5729 N N . GLU B 1 232 ? 15.445 -35.375 -25.25 1 98.44 232 GLU B N 1
ATOM 5730 C CA . GLU B 1 232 ? 16.641 -35.312 -26.094 1 98.44 232 GLU B CA 1
ATOM 5731 C C . GLU B 1 232 ? 16.344 -35.781 -27.516 1 98.44 232 GLU B C 1
ATOM 5733 O O . GLU B 1 232 ? 16.781 -35.156 -28.484 1 98.44 232 GLU B O 1
ATOM 5738 N N . GLN B 1 233 ? 15.617 -36.875 -27.609 1 98.56 233 GLN B N 1
ATOM 5739 C CA . GLN B 1 233 ? 15.258 -37.406 -28.922 1 98.56 233 GLN B CA 1
ATOM 5740 C C . GLN B 1 233 ? 14.391 -36.438 -29.703 1 98.56 233 GLN B C 1
ATOM 5742 O O . GLN B 1 233 ? 14.594 -36.219 -30.906 1 98.56 233 GLN B O 1
ATOM 5747 N N . ILE B 1 234 ? 13.438 -35.844 -29.047 1 98.62 234 ILE B N 1
ATOM 5748 C CA . ILE B 1 234 ? 12.57 -34.875 -29.688 1 98.62 234 ILE B CA 1
ATOM 5749 C C . ILE B 1 234 ? 13.422 -33.719 -30.219 1 98.62 234 ILE B C 1
ATOM 5751 O O . ILE B 1 234 ? 13.297 -33.344 -31.391 1 98.62 234 ILE B O 1
ATOM 5755 N N . GLU B 1 235 ? 14.258 -33.125 -29.328 1 98.12 235 GLU B N 1
ATOM 5756 C CA . GLU B 1 235 ? 15.078 -31.984 -29.719 1 98.12 235 GLU B CA 1
ATOM 5757 C C . GLU B 1 235 ? 16.031 -32.344 -30.844 1 98.12 235 GLU B C 1
ATOM 5759 O O . GLU B 1 235 ? 16.312 -31.531 -31.719 1 98.12 235 GLU B O 1
ATOM 5764 N N . ASP B 1 236 ? 16.531 -33.562 -30.828 1 98 236 ASP B N 1
ATOM 5765 C CA . ASP B 1 236 ? 17.406 -34.031 -31.906 1 98 236 ASP B CA 1
ATOM 5766 C C . ASP B 1 236 ? 16.656 -34.094 -33.25 1 98 236 ASP B C 1
ATOM 5768 O O . ASP B 1 236 ? 17.172 -33.688 -34.281 1 98 236 ASP B O 1
ATOM 5772 N N . HIS B 1 237 ? 15.477 -34.719 -33.219 1 98.19 237 HIS B N 1
ATOM 5773 C CA . HIS B 1 237 ? 14.672 -34.781 -34.438 1 98.19 237 HIS B CA 1
ATOM 5774 C C . HIS B 1 237 ? 14.367 -33.375 -34.969 1 98.19 237 HIS B C 1
ATOM 5776 O O . HIS B 1 237 ? 14.422 -33.156 -36.188 1 98.19 237 HIS B O 1
ATOM 5782 N N . LEU B 1 238 ? 14.055 -32.438 -34.094 1 98.06 238 LEU B N 1
ATOM 5783 C CA . LEU B 1 238 ? 13.758 -31.062 -34.5 1 98.06 238 LEU B CA 1
ATOM 5784 C C . LEU B 1 238 ? 14.992 -30.391 -35.094 1 98.06 238 LEU B C 1
ATOM 5786 O O . LEU B 1 238 ? 14.906 -29.688 -36.094 1 98.06 238 LEU B O 1
ATOM 5790 N N . ALA B 1 239 ? 16.125 -30.609 -34.469 1 97.25 239 ALA B N 1
ATOM 5791 C CA . ALA B 1 239 ? 17.391 -30.047 -34.938 1 97.25 239 ALA B CA 1
ATOM 5792 C C . ALA B 1 239 ? 17.719 -30.578 -36.344 1 97.25 239 ALA B C 1
ATOM 5794 O O . ALA B 1 239 ? 18.297 -29.844 -37.156 1 97.25 239 ALA B O 1
ATOM 5795 N N . ARG B 1 240 ? 17.297 -31.75 -36.688 1 97.94 240 ARG B N 1
ATOM 5796 C CA . ARG B 1 240 ? 17.578 -32.375 -37.969 1 97.94 240 ARG B CA 1
ATOM 5797 C C . ARG B 1 240 ? 16.438 -32.156 -38.938 1 97.94 240 ARG B C 1
ATOM 5799 O O . ARG B 1 240 ? 16.406 -32.75 -40.031 1 97.94 240 ARG B O 1
ATOM 5806 N N . GLU B 1 241 ? 15.484 -31.438 -38.531 1 97.38 241 GLU B N 1
ATOM 5807 C CA . GLU B 1 241 ? 14.344 -31.016 -39.344 1 97.38 241 GLU B CA 1
ATOM 5808 C C . GLU B 1 241 ? 13.453 -32.219 -39.688 1 97.38 241 GLU B C 1
ATOM 5810 O O . GLU B 1 241 ? 12.836 -32.25 -40.75 1 97.38 241 GLU B O 1
ATOM 5815 N N . GLU B 1 242 ? 13.523 -33.219 -38.812 1 97.69 242 GLU B N 1
ATOM 5816 C CA . GLU B 1 242 ? 12.609 -34.344 -38.938 1 97.69 242 GLU B CA 1
ATOM 5817 C C . GLU B 1 242 ? 11.266 -34.062 -38.281 1 97.69 242 GLU B C 1
ATOM 5819 O O . GLU B 1 242 ? 10.805 -34.844 -37.438 1 97.69 242 GLU B O 1
ATOM 5824 N N . PHE B 1 243 ? 10.664 -33.031 -38.781 1 97.31 243 PHE B N 1
ATOM 5825 C CA . PHE B 1 243 ? 9.492 -32.469 -38.156 1 97.31 243 PHE B CA 1
ATOM 5826 C C . PHE B 1 243 ? 8.297 -33.406 -38.25 1 97.31 243 PHE B C 1
ATOM 5828 O O . PHE B 1 243 ? 7.5 -33.5 -37.312 1 97.31 243 PHE B O 1
ATOM 5835 N N . ASP B 1 244 ? 8.133 -34.188 -39.281 1 95.81 244 ASP B N 1
ATOM 5836 C CA . ASP B 1 244 ? 6.988 -35.062 -39.5 1 95.81 244 ASP B CA 1
ATOM 5837 C C . ASP B 1 244 ? 6.949 -36.188 -38.5 1 95.81 244 ASP B C 1
ATOM 5839 O O . ASP B 1 244 ? 5.875 -36.594 -38.062 1 95.81 244 ASP B O 1
ATOM 5843 N N . LYS B 1 245 ? 8.094 -36.656 -38.156 1 95.69 245 LYS B N 1
ATOM 5844 C CA . LYS B 1 245 ? 8.18 -37.719 -37.156 1 95.69 245 LYS B CA 1
ATOM 5845 C C . LYS B 1 245 ? 7.613 -37.281 -35.812 1 95.69 245 LYS B C 1
ATOM 5847 O O . LYS B 1 245 ? 6.848 -38 -35.188 1 95.69 245 LYS B O 1
ATOM 5852 N N . VAL B 1 246 ? 8.016 -36.094 -35.406 1 97.19 246 VAL B N 1
ATOM 5853 C CA . VAL B 1 246 ? 7.57 -35.531 -34.125 1 97.19 246 VAL B CA 1
ATOM 5854 C C . VAL B 1 246 ? 6.078 -35.219 -34.188 1 97.19 246 VAL B C 1
ATOM 5856 O O . VAL B 1 246 ? 5.324 -35.562 -33.281 1 97.19 246 VAL B O 1
ATOM 5859 N N . ARG B 1 247 ? 5.645 -34.625 -35.281 1 95.25 247 ARG B N 1
ATOM 5860 C CA . ARG B 1 247 ? 4.246 -34.25 -35.438 1 95.25 247 ARG B CA 1
ATOM 5861 C C . ARG B 1 247 ? 3.336 -35.469 -35.344 1 95.25 247 ARG B C 1
ATOM 5863 O O . ARG B 1 247 ? 2.318 -35.438 -34.656 1 95.25 247 ARG B O 1
ATOM 5870 N N . GLU B 1 248 ? 3.738 -36.5 -36.031 1 93.38 248 GLU B N 1
ATOM 5871 C CA . GLU B 1 248 ? 2.928 -37.719 -36.062 1 93.38 248 GLU B CA 1
ATOM 5872 C C . GLU B 1 248 ? 2.902 -38.406 -34.719 1 93.38 248 GLU B C 1
ATOM 5874 O O . GLU B 1 248 ? 1.844 -38.844 -34.25 1 93.38 248 GLU B O 1
ATOM 5879 N N . GLU B 1 249 ? 4.039 -38.5 -34.125 1 94.62 249 GLU B N 1
ATOM 5880 C CA . GLU B 1 249 ? 4.16 -39.219 -32.875 1 94.62 249 GLU B CA 1
ATOM 5881 C C . GLU B 1 249 ? 3.328 -38.531 -31.781 1 94.62 249 GLU B C 1
ATOM 5883 O O . GLU B 1 249 ? 2.746 -39.219 -30.938 1 94.62 249 GLU B O 1
ATOM 5888 N N . PHE B 1 250 ? 3.229 -37.219 -31.797 1 95.88 250 PHE B N 1
ATOM 5889 C CA . PHE B 1 250 ? 2.584 -36.5 -30.703 1 95.88 250 PHE B CA 1
ATOM 5890 C C . PHE B 1 250 ? 1.217 -35.969 -31.125 1 95.88 250 PHE B C 1
ATOM 5892 O O . PHE B 1 250 ? 0.59 -35.188 -30.406 1 95.88 250 PHE B O 1
ATOM 5899 N N . LYS B 1 251 ? 0.771 -36.312 -32.281 1 93.5 251 LYS B N 1
ATOM 5900 C CA . LYS B 1 251 ? -0.553 -36 -32.812 1 93.5 251 LYS B CA 1
ATOM 5901 C C . LYS B 1 251 ? -0.795 -34.5 -32.781 1 93.5 251 LYS B C 1
ATOM 5903 O O . LYS B 1 251 ? -1.833 -34.031 -32.281 1 93.5 251 LYS B O 1
ATOM 5908 N N . VAL B 1 252 ? 0.189 -33.719 -33.188 1 93.5 252 VAL B N 1
ATOM 5909 C CA . VAL B 1 252 ? 0.059 -32.281 -33.281 1 93.5 252 VAL B CA 1
ATOM 5910 C C . VAL B 1 252 ? -0.528 -31.922 -34.656 1 93.5 252 VAL B C 1
ATOM 5912 O O . VAL B 1 252 ? -0.28 -32.594 -35.625 1 93.5 252 VAL B O 1
ATOM 5915 N N . CYS B 1 253 ? -1.344 -30.875 -34.688 1 93 253 CYS B N 1
ATOM 5916 C CA . CYS B 1 253 ? -1.983 -30.469 -35.906 1 93 253 CYS B CA 1
ATOM 5917 C C . CYS B 1 253 ? -0.946 -30.047 -36.969 1 93 253 CYS B C 1
ATOM 5919 O O . CYS B 1 253 ? 0.162 -29.641 -36.594 1 93 253 CYS B O 1
ATOM 5921 N N . ASN B 1 254 ? -1.405 -30 -38.125 1 91.19 254 ASN B N 1
ATOM 5922 C CA . ASN B 1 254 ? -0.495 -29.797 -39.25 1 91.19 254 ASN B CA 1
ATOM 5923 C C . ASN B 1 254 ? -0.064 -28.328 -39.375 1 91.19 254 ASN B C 1
ATOM 5925 O O . ASN B 1 254 ? 0.901 -28.016 -40.062 1 91.19 254 ASN B O 1
ATOM 5929 N N . ASN B 1 255 ? -0.638 -27.516 -38.719 1 92.12 255 ASN B N 1
ATOM 5930 C CA . ASN B 1 255 ? -0.347 -26.078 -38.844 1 92.12 255 ASN B CA 1
ATOM 5931 C C . ASN B 1 255 ? 0.88 -25.688 -38.031 1 92.12 255 ASN B C 1
ATOM 5933 O O . ASN B 1 255 ? 1.376 -24.562 -38.156 1 92.12 255 ASN B O 1
ATOM 5937 N N . ILE B 1 256 ? 1.443 -26.609 -37.25 1 94.88 256 ILE B N 1
ATOM 5938 C CA . ILE B 1 256 ? 2.625 -26.281 -36.469 1 94.88 256 ILE B CA 1
ATOM 5939 C C . ILE B 1 256 ? 3.846 -26.188 -37.375 1 94.88 256 ILE B C 1
ATOM 5941 O O . ILE B 1 256 ? 3.982 -26.969 -38.312 1 94.88 256 ILE B O 1
ATOM 5945 N N . ASN B 1 257 ? 4.633 -25.109 -37.25 1 96.62 257 ASN B N 1
ATOM 5946 C CA . ASN B 1 257 ? 5.926 -24.953 -37.938 1 96.62 257 ASN B CA 1
ATOM 5947 C C . ASN B 1 257 ? 7.078 -25.094 -36.938 1 96.62 257 ASN B C 1
ATOM 5949 O O . ASN B 1 257 ? 7.516 -24.109 -36.344 1 96.62 257 ASN B O 1
ATOM 5953 N N . PHE B 1 258 ? 7.68 -26.266 -36.875 1 96.62 258 PHE B N 1
ATOM 5954 C CA . PHE B 1 258 ? 8.727 -26.547 -35.875 1 96.62 258 PHE B CA 1
ATOM 5955 C C . PHE B 1 258 ? 10.008 -25.812 -36.219 1 96.62 258 PHE B C 1
ATOM 5957 O O . PHE B 1 258 ? 10.922 -25.719 -35.406 1 96.62 258 PHE B O 1
ATOM 5964 N N . ALA B 1 259 ? 10.094 -25.281 -37.438 1 96.06 259 ALA B N 1
ATOM 5965 C CA . ALA B 1 259 ? 11.242 -24.438 -37.781 1 96.06 259 ALA B CA 1
ATOM 5966 C C . ALA B 1 259 ? 11.141 -23.078 -37.094 1 96.06 259 ALA B C 1
ATOM 5968 O O . ALA B 1 259 ? 12.141 -22.359 -37 1 96.06 259 ALA B O 1
ATOM 5969 N N . ASN B 1 260 ? 9.938 -22.75 -36.781 1 96.44 260 ASN B N 1
ATOM 5970 C CA . ASN B 1 260 ? 9.711 -21.562 -35.969 1 96.44 260 ASN B CA 1
ATOM 5971 C C . ASN B 1 260 ? 10 -21.812 -34.5 1 96.44 260 ASN B C 1
ATOM 5973 O O . ASN B 1 260 ? 9.352 -22.656 -33.875 1 96.44 260 ASN B O 1
ATOM 5977 N N . SER B 1 261 ? 10.898 -21.094 -33.875 1 96.5 261 SER B N 1
ATOM 5978 C CA . SER B 1 261 ? 11.367 -21.344 -32.531 1 96.5 261 SER B CA 1
ATOM 5979 C C . SER B 1 261 ? 10.242 -21.172 -31.516 1 96.5 261 SER B C 1
ATOM 5981 O O . SER B 1 261 ? 10.227 -21.859 -30.484 1 96.5 261 SER B O 1
ATOM 5983 N N . LEU B 1 262 ? 9.305 -20.312 -31.812 1 97.88 262 LEU B N 1
ATOM 5984 C CA . LEU B 1 262 ? 8.195 -20.094 -30.891 1 97.88 262 LEU B CA 1
ATOM 5985 C C . LEU B 1 262 ? 7.25 -21.281 -30.875 1 97.88 262 LEU B C 1
ATOM 5987 O O . LEU B 1 262 ? 6.762 -21.688 -29.828 1 97.88 262 LEU B O 1
ATOM 5991 N N . ASP B 1 263 ? 6.992 -21.859 -32.031 1 97.38 263 ASP B N 1
ATOM 5992 C CA . ASP B 1 263 ? 6.156 -23.047 -32.125 1 97.38 263 ASP B CA 1
ATOM 5993 C C . ASP B 1 263 ? 6.82 -24.234 -31.422 1 97.38 263 ASP B C 1
ATOM 5995 O O . ASP B 1 263 ? 6.168 -24.969 -30.672 1 97.38 263 ASP B O 1
ATOM 5999 N N . SER B 1 264 ? 8.102 -24.406 -31.75 1 97.5 264 SER B N 1
ATOM 6000 C CA . SER B 1 264 ? 8.828 -25.5 -31.125 1 97.5 264 SER B CA 1
ATOM 6001 C C . SER B 1 264 ? 8.859 -25.344 -29.609 1 97.5 264 SER B C 1
ATOM 6003 O O . SER B 1 264 ? 8.664 -26.312 -28.875 1 97.5 264 SER B O 1
ATOM 6005 N N . ALA B 1 265 ? 9.086 -24.141 -29.156 1 97.81 265 ALA B N 1
ATOM 6006 C CA . ALA B 1 265 ? 9.141 -23.875 -27.719 1 97.81 265 ALA B CA 1
ATOM 6007 C C . ALA B 1 265 ? 7.785 -24.125 -27.062 1 97.81 265 ALA B C 1
ATOM 6009 O O . ALA B 1 265 ? 7.715 -24.703 -25.969 1 97.81 265 ALA B O 1
ATOM 6010 N N . MET B 1 266 ? 6.754 -23.672 -27.688 1 96.12 266 MET B N 1
ATOM 6011 C CA . MET B 1 266 ? 5.41 -23.875 -27.141 1 96.12 266 MET B CA 1
ATOM 6012 C C . MET B 1 266 ? 5.09 -25.359 -27.016 1 96.12 266 MET B C 1
ATOM 6014 O O . MET B 1 266 ? 4.512 -25.781 -26.016 1 96.12 266 MET B O 1
ATOM 6018 N N . PHE B 1 267 ? 5.457 -26.094 -28.031 1 95.88 267 PHE B N 1
ATOM 6019 C CA . PHE B 1 267 ? 5.238 -27.531 -28.047 1 95.88 267 PHE B CA 1
ATOM 6020 C C . PHE B 1 267 ? 5.98 -28.219 -26.906 1 95.88 267 PHE B C 1
ATOM 6022 O O . PHE B 1 267 ? 5.379 -28.938 -26.109 1 95.88 267 PHE B O 1
ATOM 6029 N N . LEU B 1 268 ? 7.238 -27.922 -26.766 1 97.31 268 LEU B N 1
ATOM 6030 C CA . LEU B 1 268 ? 8.07 -28.547 -25.75 1 97.31 268 LEU B CA 1
ATOM 6031 C C . LEU B 1 268 ? 7.613 -28.141 -24.344 1 97.31 268 LEU B C 1
ATOM 6033 O O . LEU B 1 268 ? 7.586 -28.969 -23.438 1 97.31 268 LEU B O 1
ATOM 6037 N N . SER B 1 269 ? 7.258 -26.922 -24.156 1 96.56 269 SER B N 1
ATOM 6038 C CA . SER B 1 269 ? 6.766 -26.422 -22.875 1 96.56 269 SER B CA 1
ATOM 6039 C C . SER B 1 269 ? 5.457 -27.109 -22.484 1 96.56 269 SER B C 1
ATOM 6041 O O . SER B 1 269 ? 5.242 -27.422 -21.312 1 96.56 269 SER B O 1
ATOM 6043 N N . SER B 1 270 ? 4.613 -27.312 -23.438 1 93.88 270 SER B N 1
ATOM 6044 C CA . SER B 1 270 ? 3.309 -27.906 -23.156 1 93.88 270 SER B CA 1
ATOM 6045 C C . SER B 1 270 ? 3.445 -29.312 -22.594 1 93.88 270 SER B C 1
ATOM 6047 O O . SER B 1 270 ? 2.734 -29.672 -21.641 1 93.88 270 SER B O 1
ATOM 6049 N N . ILE B 1 271 ? 4.316 -30.094 -23.156 1 95 271 ILE B N 1
ATOM 6050 C CA . ILE B 1 271 ? 4.535 -31.438 -22.641 1 95 271 ILE B CA 1
ATOM 6051 C C . ILE B 1 271 ? 5.008 -31.375 -21.188 1 95 271 ILE B C 1
ATOM 6053 O O . ILE B 1 271 ? 4.492 -32.094 -20.328 1 95 271 ILE B O 1
ATOM 6057 N N . SER B 1 272 ? 5.945 -30.5 -20.953 1 96.44 272 SER B N 1
ATOM 6058 C CA . SER B 1 272 ? 6.492 -30.344 -19.609 1 96.44 272 SER B CA 1
ATOM 6059 C C . SER B 1 272 ? 5.418 -29.906 -18.609 1 96.44 272 SER B C 1
ATOM 6061 O O . SER B 1 272 ? 5.438 -30.297 -17.453 1 96.44 272 SER B O 1
ATOM 6063 N N . ASP B 1 273 ? 4.492 -29.062 -19.047 1 94.94 273 ASP B N 1
ATOM 6064 C CA . ASP B 1 273 ? 3.463 -28.516 -18.172 1 94.94 273 ASP B CA 1
ATOM 6065 C C . ASP B 1 273 ? 2.492 -29.594 -17.703 1 94.94 273 ASP B C 1
ATOM 6067 O O . ASP B 1 273 ? 1.933 -29.5 -16.609 1 94.94 273 ASP B O 1
ATOM 6071 N N . TYR B 1 274 ? 2.289 -30.609 -18.516 1 93.62 274 TYR B N 1
ATOM 6072 C CA . TYR B 1 274 ? 1.476 -31.734 -18.062 1 93.62 274 TYR B CA 1
ATOM 6073 C C . TYR B 1 274 ? 2.121 -32.438 -16.859 1 93.62 274 TYR B C 1
ATOM 6075 O O . TYR B 1 274 ? 1.442 -32.75 -15.891 1 93.62 274 TYR B O 1
ATOM 6083 N N . PHE B 1 275 ? 3.428 -32.656 -16.953 1 96.25 275 PHE B N 1
ATOM 6084 C CA . PHE B 1 275 ? 4.148 -33.219 -15.828 1 96.25 275 PHE B CA 1
ATOM 6085 C C . PHE B 1 275 ? 4.062 -32.281 -14.617 1 96.25 275 PHE B C 1
ATOM 6087 O O . PHE B 1 275 ? 3.9 -32.75 -13.484 1 96.25 275 PHE B O 1
ATOM 6094 N N . ALA B 1 276 ? 4.191 -31.016 -14.906 1 96.81 276 ALA B N 1
ATOM 6095 C CA . ALA B 1 276 ? 4.098 -30.016 -13.844 1 96.81 276 ALA B CA 1
ATOM 6096 C C . ALA B 1 276 ? 2.771 -30.125 -13.102 1 96.81 276 ALA B C 1
ATOM 6098 O O . ALA B 1 276 ? 2.734 -30.047 -11.867 1 96.81 276 ALA B O 1
ATOM 6099 N N . GLY B 1 277 ? 1.683 -30.25 -13.828 1 95.19 277 GLY B N 1
ATOM 6100 C CA . GLY B 1 277 ? 0.375 -30.406 -13.211 1 95.19 277 GLY B CA 1
ATOM 6101 C C . GLY B 1 277 ? 0.278 -31.641 -12.328 1 95.19 277 GLY B C 1
ATOM 6102 O O . GLY B 1 277 ? -0.28 -31.578 -11.227 1 95.19 277 GLY B O 1
ATOM 6103 N N . VAL B 1 278 ? 0.813 -32.781 -12.812 1 95.81 278 VAL B N 1
ATOM 6104 C CA . VAL B 1 278 ? 0.792 -34.031 -12.07 1 95.81 278 VAL B CA 1
ATOM 6105 C C . VAL B 1 278 ? 1.545 -33.875 -10.75 1 95.81 278 VAL B C 1
ATOM 6107 O O . VAL B 1 278 ? 1.071 -34.312 -9.703 1 95.81 278 VAL B O 1
ATOM 6110 N N . VAL B 1 279 ? 2.688 -33.219 -10.812 1 97.81 279 VAL B N 1
ATOM 6111 C CA . VAL B 1 279 ? 3.547 -33.094 -9.648 1 97.81 279 VAL B CA 1
ATOM 6112 C C . VAL B 1 279 ? 2.951 -32.031 -8.695 1 97.81 279 VAL B C 1
ATOM 6114 O O . VAL B 1 279 ? 2.877 -32.281 -7.484 1 97.81 279 VAL B O 1
ATOM 6117 N N . GLN B 1 280 ? 2.529 -30.906 -9.195 1 96.94 280 GLN B N 1
ATOM 6118 C CA . GLN B 1 280 ? 2.021 -29.797 -8.391 1 96.94 280 GLN B CA 1
ATOM 6119 C C . GLN B 1 280 ? 0.83 -30.234 -7.543 1 96.94 280 GLN B C 1
ATOM 6121 O O . GLN B 1 280 ? 0.697 -29.812 -6.391 1 96.94 280 GLN B O 1
ATOM 6126 N N . TYR B 1 281 ? 0.029 -31.078 -8.102 1 95.19 281 TYR B N 1
ATOM 6127 C CA . TYR B 1 281 ? -1.165 -31.5 -7.379 1 95.19 281 TYR B CA 1
ATOM 6128 C C . TYR B 1 281 ? -1.125 -33 -7.082 1 95.19 281 TYR B C 1
ATOM 6130 O O . TYR B 1 281 ? -2.162 -33.656 -7.074 1 95.19 281 TYR B O 1
ATOM 6138 N N . HIS B 1 282 ? 0.022 -33.5 -6.922 1 95.75 282 HIS B N 1
ATOM 6139 C CA . HIS B 1 282 ? 0.261 -34.938 -6.707 1 95.75 282 HIS B CA 1
ATOM 6140 C C . HIS B 1 282 ? -0.5 -35.438 -5.484 1 95.75 282 HIS B C 1
ATOM 6142 O O . HIS B 1 282 ? -0.46 -34.812 -4.422 1 95.75 282 HIS B O 1
ATOM 6148 N N . SER B 1 283 ? -1.198 -36.438 -5.645 1 92.19 283 SER B N 1
ATOM 6149 C CA . SER B 1 283 ? -1.655 -37.375 -4.629 1 92.19 283 SER B CA 1
ATOM 6150 C C . SER B 1 283 ? -1.029 -38.75 -4.824 1 92.19 283 SER B C 1
ATOM 6152 O O . SER B 1 283 ? -0.599 -39.094 -5.93 1 92.19 283 SER B O 1
ATOM 6154 N N . PRO B 1 284 ? -0.92 -39.531 -3.688 1 92.19 284 PRO B N 1
ATOM 6155 C CA . PRO B 1 284 ? -0.31 -40.844 -3.865 1 92.19 284 PRO B CA 1
ATOM 6156 C C . PRO B 1 284 ? -0.907 -41.625 -5.039 1 92.19 284 PRO B C 1
ATOM 6158 O O . PRO B 1 284 ? -2.129 -41.75 -5.141 1 92.19 284 PRO B O 1
ATOM 6161 N N . GLY B 1 285 ? -0.088 -42.062 -5.973 1 95.75 285 GLY B N 1
ATOM 6162 C CA . GLY B 1 285 ? -0.519 -42.812 -7.145 1 95.75 285 GLY B CA 1
ATOM 6163 C C . GLY B 1 285 ? -0.425 -42 -8.43 1 95.75 285 GLY B C 1
ATOM 6164 O O . GLY B 1 285 ? -0.419 -42.562 -9.523 1 95.75 285 GLY B O 1
ATOM 6165 N N . ASP B 1 286 ? -0.34 -40.719 -8.328 1 96.31 286 ASP B N 1
ATOM 6166 C CA . ASP B 1 286 ? -0.37 -39.906 -9.523 1 96.31 286 ASP B CA 1
ATOM 6167 C C . ASP B 1 286 ? 0.943 -40 -10.297 1 96.31 286 ASP B C 1
ATOM 6169 O O . ASP B 1 286 ? 0.961 -40.469 -11.445 1 96.31 286 ASP B O 1
ATOM 6173 N N . ILE B 1 287 ? 2.045 -39.625 -9.664 1 98.25 287 ILE B N 1
ATOM 6174 C CA . ILE B 1 287 ? 3.352 -39.688 -10.312 1 98.25 287 ILE B CA 1
ATOM 6175 C C . ILE B 1 287 ? 3.697 -41.125 -10.656 1 98.25 287 ILE B C 1
ATOM 6177 O O . ILE B 1 287 ? 4.195 -41.406 -11.75 1 98.25 287 ILE B O 1
ATOM 6181 N N . GLU B 1 288 ? 3.377 -41.969 -9.742 1 98 288 GLU B N 1
ATOM 6182 C CA . GLU B 1 288 ? 3.613 -43.406 -9.953 1 98 288 GLU B CA 1
ATOM 6183 C C . GLU B 1 288 ? 2.891 -43.906 -11.203 1 98 288 GLU B C 1
ATOM 6185 O O . GLU B 1 288 ? 3.467 -44.625 -12.008 1 98 288 GLU B O 1
ATOM 6190 N N . GLY B 1 289 ? 1.652 -43.5 -11.312 1 97.88 289 GLY B N 1
ATOM 6191 C CA . GLY B 1 289 ? 0.862 -43.938 -12.461 1 97.88 289 GLY B CA 1
ATOM 6192 C C . GLY B 1 289 ? 1.426 -43.438 -13.781 1 97.88 289 GLY B C 1
ATOM 6193 O O . GLY B 1 289 ? 1.449 -44.188 -14.766 1 97.88 289 GLY B O 1
ATOM 6194 N N . VAL B 1 290 ? 1.851 -42.25 -13.844 1 97.69 290 VAL B N 1
ATOM 6195 C CA . VAL B 1 290 ? 2.473 -41.688 -15.039 1 97.69 290 VAL B CA 1
ATOM 6196 C C . VAL B 1 290 ? 3.723 -42.5 -15.398 1 97.69 290 VAL B C 1
ATOM 6198 O O . VAL B 1 290 ? 3.926 -42.844 -16.562 1 97.69 290 VAL B O 1
ATOM 6201 N N . CYS B 1 291 ? 4.539 -42.75 -14.406 1 98.19 291 CYS B N 1
ATOM 6202 C CA . CYS B 1 291 ? 5.789 -43.469 -14.633 1 98.19 291 CYS B CA 1
ATOM 6203 C C . CYS B 1 291 ? 5.523 -44.906 -15.07 1 98.19 291 CYS B C 1
ATOM 6205 O O . CYS B 1 291 ? 6.273 -45.469 -15.867 1 98.19 291 CYS B O 1
ATOM 6207 N N . GLU B 1 292 ? 4.434 -45.469 -14.531 1 98 292 GLU B N 1
ATOM 6208 C CA . GLU B 1 292 ? 4.059 -46.812 -14.977 1 98 292 GLU B CA 1
ATOM 6209 C C . GLU B 1 292 ? 3.783 -46.844 -16.484 1 98 292 GLU B C 1
ATOM 6211 O O . GLU B 1 292 ? 4.195 -47.75 -17.172 1 98 292 GLU B O 1
ATOM 6216 N N . ILE B 1 293 ? 3.143 -45.875 -16.969 1 97.75 293 ILE B N 1
ATOM 6217 C CA . ILE B 1 293 ? 2.791 -45.781 -18.375 1 97.75 293 ILE B CA 1
ATOM 6218 C C . ILE B 1 293 ? 4.047 -45.562 -19.219 1 97.75 293 ILE B C 1
ATOM 6220 O O . ILE B 1 293 ? 4.254 -46.219 -20.234 1 97.75 293 ILE B O 1
ATOM 6224 N N . ILE B 1 294 ? 4.887 -44.688 -18.812 1 98.12 294 ILE B N 1
ATOM 6225 C CA . ILE B 1 294 ? 6.07 -44.281 -19.578 1 98.12 294 ILE B CA 1
ATOM 6226 C C . ILE B 1 294 ? 7.078 -45.438 -19.594 1 98.12 294 ILE B C 1
ATOM 6228 O O . ILE B 1 294 ? 7.781 -45.625 -20.594 1 98.12 294 ILE B O 1
ATOM 6232 N N . MET B 1 295 ? 7.082 -46.219 -18.562 1 98 295 MET B N 1
ATOM 6233 C CA . MET B 1 295 ? 8.062 -47.281 -18.438 1 98 295 MET B CA 1
ATOM 6234 C C . MET B 1 295 ? 7.527 -48.594 -19.047 1 98 295 MET B C 1
ATOM 6236 O O . MET B 1 295 ? 8.062 -49.656 -18.797 1 98 295 MET B O 1
ATOM 6240 N N . ASP B 1 296 ? 6.516 -48.438 -19.797 1 96.56 296 ASP B N 1
ATOM 6241 C CA . ASP B 1 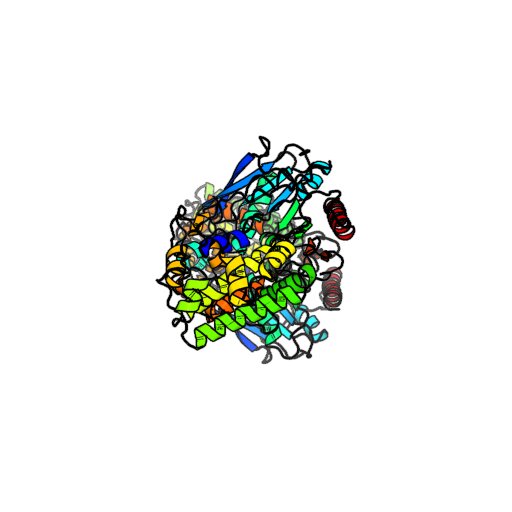296 ? 6.02 -49.594 -20.516 1 96.56 296 ASP B CA 1
ATOM 6242 C C . ASP B 1 296 ? 7.137 -50.25 -21.312 1 96.56 296 ASP B C 1
ATOM 6244 O O . ASP B 1 296 ? 7.637 -49.688 -22.281 1 96.56 296 ASP B O 1
ATOM 6248 N N . ASP B 1 297 ? 7.496 -51.469 -21.047 1 94.69 297 ASP B N 1
ATOM 6249 C CA . ASP B 1 297 ? 8.641 -52.156 -21.609 1 94.69 297 ASP B CA 1
ATOM 6250 C C . ASP B 1 297 ? 8.375 -52.594 -23.047 1 94.69 297 ASP B C 1
ATOM 6252 O O . ASP B 1 297 ? 9.312 -52.906 -23.781 1 94.69 297 ASP B O 1
ATOM 6256 N N . SER B 1 298 ? 7.16 -52.5 -23.422 1 97.06 298 SER B N 1
ATOM 6257 C CA . SER B 1 298 ? 6.828 -52.906 -24.781 1 97.06 298 SER B CA 1
ATOM 6258 C C . SER B 1 298 ? 7.188 -51.812 -25.781 1 97.06 298 SER B C 1
ATOM 6260 O O . SER B 1 298 ? 7.242 -52.062 -27 1 97.06 298 SER B O 1
ATOM 6262 N N . ILE B 1 299 ? 7.406 -50.656 -25.312 1 97.62 299 ILE B N 1
ATOM 6263 C CA . ILE B 1 299 ? 7.809 -49.562 -26.172 1 97.62 299 ILE B CA 1
ATOM 6264 C C . ILE B 1 299 ? 9.297 -49.281 -25.984 1 97.62 299 ILE B C 1
ATOM 6266 O O . ILE B 1 299 ? 9.719 -48.75 -24.953 1 97.62 299 ILE B O 1
ATOM 6270 N N . GLU B 1 300 ? 10.07 -49.5 -26.969 1 96.62 300 GLU B N 1
ATOM 6271 C CA . GLU B 1 300 ? 11.523 -49.438 -26.859 1 96.62 300 GLU B CA 1
ATOM 6272 C C . GLU B 1 300 ? 12 -47.969 -26.984 1 96.62 300 GLU B C 1
ATOM 6274 O O . GLU B 1 300 ? 12.883 -47.531 -26.25 1 96.62 300 GLU B O 1
ATOM 6279 N N . ASN B 1 301 ? 11.352 -47.281 -27.922 1 97.31 301 ASN B N 1
ATOM 6280 C CA . ASN B 1 301 ? 11.781 -45.938 -28.203 1 97.31 301 ASN B CA 1
ATOM 6281 C C . ASN B 1 301 ? 11.289 -44.969 -27.125 1 97.31 301 ASN B C 1
ATOM 6283 O O . ASN B 1 301 ? 10.094 -44.906 -26.828 1 97.31 301 ASN B O 1
ATOM 6287 N N . ASP B 1 302 ? 12.195 -44.156 -26.562 1 98.19 302 ASP B N 1
ATOM 6288 C CA . ASP B 1 302 ? 11.867 -43.281 -25.438 1 98.19 302 ASP B CA 1
ATOM 6289 C C . ASP B 1 302 ? 10.867 -42.188 -25.859 1 98.19 302 ASP B C 1
ATOM 6291 O O . ASP B 1 302 ? 9.938 -41.906 -25.109 1 98.19 302 ASP B O 1
ATOM 6295 N N . MET B 1 303 ? 11.062 -41.562 -27 1 98.31 303 MET B N 1
ATOM 6296 C CA . MET B 1 303 ? 10.141 -40.531 -27.484 1 98.31 303 MET B CA 1
ATOM 6297 C C . MET B 1 303 ? 8.742 -41.125 -27.688 1 98.31 303 MET B C 1
ATOM 6299 O O . MET B 1 303 ? 7.75 -40.5 -27.328 1 98.31 303 MET B O 1
ATOM 6303 N N . GLU B 1 304 ? 8.656 -42.344 -28.203 1 97.56 304 GLU B N 1
ATOM 6304 C CA . GLU B 1 304 ? 7.371 -43.031 -28.422 1 97.56 304 GLU B CA 1
ATOM 6305 C C . GLU B 1 304 ? 6.672 -43.312 -27.094 1 97.56 304 GLU B C 1
ATOM 6307 O O . GLU B 1 304 ? 5.449 -43.188 -27 1 97.56 304 GLU B O 1
ATOM 6312 N N . ALA B 1 305 ? 7.453 -43.719 -26.125 1 98.06 305 ALA B N 1
ATOM 6313 C CA . ALA B 1 305 ? 6.895 -43.969 -24.797 1 98.06 305 ALA B CA 1
ATOM 6314 C C . ALA B 1 305 ? 6.297 -42.719 -24.188 1 98.06 305 ALA B C 1
ATOM 6316 O O . ALA B 1 305 ? 5.207 -42.75 -23.609 1 98.06 305 ALA B O 1
ATOM 6317 N N . LEU B 1 306 ? 7.055 -41.625 -24.312 1 98.19 306 LEU B N 1
ATOM 6318 C CA . LEU B 1 306 ? 6.566 -40.344 -23.812 1 98.19 306 LEU B CA 1
ATOM 6319 C C . LEU B 1 306 ? 5.305 -39.906 -24.562 1 98.19 306 LEU B C 1
ATOM 6321 O O . LEU B 1 306 ? 4.336 -39.469 -23.938 1 98.19 306 LEU B O 1
ATOM 6325 N N . ALA B 1 307 ? 5.301 -40.031 -25.859 1 97.25 307 ALA B N 1
ATOM 6326 C CA . ALA B 1 307 ? 4.152 -39.656 -26.688 1 97.25 307 ALA B CA 1
ATOM 6327 C C . ALA B 1 307 ? 2.928 -40.5 -26.312 1 97.25 307 ALA B C 1
ATOM 6329 O O . ALA B 1 307 ? 1.806 -40 -26.281 1 97.25 307 ALA B O 1
ATOM 6330 N N . ASN B 1 308 ? 3.141 -41.812 -26.062 1 95.88 308 ASN B N 1
ATOM 6331 C CA . ASN B 1 308 ? 2.053 -42.719 -25.672 1 95.88 308 ASN B CA 1
ATOM 6332 C C . ASN B 1 308 ? 1.322 -42.219 -24.438 1 95.88 308 ASN B C 1
ATOM 6334 O O . ASN B 1 308 ? 0.095 -42.281 -24.359 1 95.88 308 ASN B O 1
ATOM 6338 N N . TRP B 1 309 ? 2.045 -41.719 -23.516 1 96.12 309 TRP B N 1
ATOM 6339 C CA . TRP B 1 309 ? 1.45 -41.156 -22.312 1 96.12 309 TRP B CA 1
ATOM 6340 C C . TRP B 1 309 ? 0.762 -39.844 -22.625 1 96.12 309 TRP B C 1
ATOM 6342 O O . TRP B 1 309 ? -0.374 -39.594 -22.203 1 96.12 309 TRP B O 1
ATOM 6352 N N . PHE B 1 310 ? 1.425 -38.938 -23.406 1 94 310 PHE B N 1
ATOM 6353 C CA . PHE B 1 310 ? 0.99 -37.562 -23.641 1 94 310 PHE B CA 1
ATOM 6354 C C . PHE B 1 310 ? -0.305 -37.562 -24.438 1 94 310 PHE B C 1
ATOM 6356 O O . PHE B 1 310 ? -1.169 -36.688 -24.203 1 94 310 PHE B O 1
ATOM 6363 N N . ILE B 1 311 ? -0.474 -38.438 -25.391 1 92.12 311 ILE B N 1
ATOM 6364 C CA . ILE B 1 311 ? -1.605 -38.375 -26.312 1 92.12 311 ILE B CA 1
ATOM 6365 C C . ILE B 1 311 ? -2.711 -39.312 -25.844 1 92.12 311 ILE B C 1
ATOM 6367 O O . ILE B 1 311 ? -3.654 -39.594 -26.594 1 92.12 311 ILE B O 1
ATOM 6371 N N . ARG B 1 312 ? -2.482 -39.844 -24.672 1 87 312 ARG B N 1
ATOM 6372 C CA . ARG B 1 312 ? -3.506 -40.75 -24.172 1 87 312 ARG B CA 1
ATOM 6373 C C . ARG B 1 312 ? -4.859 -40.062 -24.078 1 87 312 ARG B C 1
ATOM 6375 O O . ARG B 1 312 ? -4.977 -39 -23.469 1 87 312 ARG B O 1
ATOM 6382 N N . GLY B 1 313 ? -5.859 -40.531 -24.672 1 77.88 313 GLY B N 1
ATOM 6383 C CA . GLY B 1 313 ? -7.211 -40 -24.656 1 77.88 313 GLY B CA 1
ATOM 6384 C C . GLY B 1 313 ? -7.426 -38.875 -25.641 1 77.88 313 GLY B C 1
ATOM 6385 O O . GLY B 1 313 ? -8.508 -38.281 -25.688 1 77.88 313 GLY B O 1
ATOM 6386 N N . VAL B 1 314 ? -6.336 -38.562 -26.328 1 80.69 314 VAL B N 1
ATOM 6387 C CA . VAL B 1 314 ? -6.445 -37.5 -27.328 1 80.69 314 VAL B CA 1
ATOM 6388 C C . VAL B 1 314 ? -7.051 -38.094 -28.609 1 80.69 314 VAL B C 1
ATOM 6390 O O . VAL B 1 314 ? -6.52 -39.031 -29.188 1 80.69 314 VAL B O 1
ATOM 6393 N N . ASN B 1 315 ? -8.156 -37.469 -29.047 1 81.88 315 ASN B N 1
ATOM 6394 C CA . ASN B 1 315 ? -8.844 -38 -30.219 1 81.88 315 ASN B CA 1
ATOM 6395 C C . ASN B 1 315 ? -8.703 -37.062 -31.406 1 81.88 315 ASN B C 1
ATOM 6397 O O . ASN B 1 315 ? -9.047 -37.438 -32.531 1 81.88 315 ASN B O 1
ATOM 6401 N N . GLN B 1 316 ? -8.266 -35.938 -31.203 1 85.94 316 GLN B N 1
ATOM 6402 C CA . GLN B 1 316 ? -8.016 -34.969 -32.25 1 85.94 316 GLN B CA 1
ATOM 6403 C C . GLN B 1 316 ? -6.613 -34.375 -32.156 1 85.94 316 GLN B C 1
ATOM 6405 O O . GLN B 1 316 ? -5.98 -34.469 -31.094 1 85.94 316 GLN B O 1
ATOM 6410 N N . CYS B 1 317 ? -6.227 -33.844 -33.25 1 89.12 317 CYS B N 1
ATOM 6411 C CA . CYS B 1 317 ? -4.898 -33.25 -33.219 1 89.12 317 CYS B CA 1
ATOM 6412 C C . CYS B 1 317 ? -4.852 -32.094 -32.219 1 89.12 317 CYS B C 1
ATOM 6414 O O . CYS B 1 317 ? -5.848 -31.391 -32.031 1 89.12 317 CYS B O 1
ATOM 6416 N N . MET B 1 318 ? -3.758 -31.875 -31.641 1 89.44 318 MET B N 1
ATOM 6417 C CA . MET B 1 318 ? -3.562 -30.812 -30.672 1 89.44 318 MET B CA 1
ATOM 6418 C C . MET B 1 318 ? -2.932 -29.578 -31.328 1 89.44 318 MET B C 1
ATOM 6420 O O . MET B 1 318 ? -1.831 -29.656 -31.875 1 89.44 318 MET B O 1
ATOM 6424 N N . ASP B 1 319 ? -3.627 -28.453 -31.344 1 89.75 319 ASP B N 1
ATOM 6425 C CA . ASP B 1 319 ? -3.057 -27.203 -31.844 1 89.75 319 ASP B CA 1
ATOM 6426 C C . ASP B 1 319 ? -2.137 -26.578 -30.797 1 89.75 319 ASP B C 1
ATOM 6428 O O . ASP B 1 319 ? -2.607 -26.031 -29.797 1 89.75 319 ASP B O 1
ATOM 6432 N N . MET B 1 320 ? -0.914 -26.562 -31.031 1 88.31 320 MET B N 1
ATOM 6433 C CA . MET B 1 320 ? 0.081 -26.094 -30.062 1 88.31 320 MET B CA 1
ATOM 6434 C C . MET B 1 320 ? 0.899 -24.953 -30.641 1 88.31 320 MET B C 1
ATOM 6436 O O . MET B 1 320 ? 2.033 -24.703 -30.219 1 88.31 320 MET B O 1
ATOM 6440 N N . THR B 1 321 ? 0.354 -24.25 -31.672 1 94.44 321 THR B N 1
ATOM 6441 C CA . THR B 1 321 ? 1.106 -23.172 -32.281 1 94.44 321 THR B CA 1
ATOM 6442 C C . THR B 1 321 ? 1.119 -21.938 -31.391 1 94.44 321 THR B C 1
ATOM 6444 O O . THR B 1 321 ? 0.155 -21.672 -30.656 1 94.44 321 THR B O 1
ATOM 6447 N N . TYR B 1 322 ? 2.174 -21.266 -31.453 1 96.38 322 TYR B N 1
ATOM 6448 C CA . TYR B 1 322 ? 2.307 -20 -30.719 1 96.38 322 TYR B CA 1
ATOM 6449 C C . TYR B 1 322 ? 1.233 -19.016 -31.141 1 96.38 322 TYR B C 1
ATOM 6451 O O . TYR B 1 322 ? 0.575 -18.391 -30.297 1 96.38 322 TYR B O 1
ATOM 6459 N N . ASP B 1 323 ? 1.019 -18.875 -32.406 1 96.06 323 ASP B N 1
ATOM 6460 C CA . ASP B 1 323 ? 0.087 -17.891 -32.938 1 96.06 323 ASP B CA 1
ATOM 6461 C C . ASP B 1 323 ? -1.34 -18.172 -32.469 1 96.06 323 ASP B C 1
ATOM 6463 O O . ASP B 1 323 ? -2.078 -17.25 -32.125 1 96.06 323 ASP B O 1
ATOM 6467 N N . SER B 1 324 ? -1.714 -19.438 -32.5 1 94.38 324 SER B N 1
ATOM 6468 C CA . SER B 1 324 ? -3.057 -19.781 -32.062 1 94.38 324 SER B CA 1
ATOM 6469 C C . SER B 1 324 ? -3.236 -19.5 -30.578 1 94.38 324 SER B C 1
ATOM 6471 O O . SER B 1 324 ? -4.309 -19.078 -30.156 1 94.38 324 SER B O 1
ATOM 6473 N N . THR B 1 325 ? -2.213 -19.781 -29.844 1 94.44 325 THR B N 1
ATOM 6474 C CA . THR B 1 325 ? -2.24 -19.5 -28.406 1 94.44 325 THR B CA 1
ATOM 6475 C C . THR B 1 325 ? -2.41 -18.016 -28.141 1 94.44 325 THR B C 1
ATOM 6477 O O . THR B 1 325 ? -3.26 -17.609 -27.344 1 94.44 325 THR B O 1
ATOM 6480 N N . ILE B 1 326 ? -1.643 -17.188 -28.844 1 96.88 326 ILE B N 1
ATOM 6481 C CA . ILE B 1 326 ? -1.701 -15.742 -28.688 1 96.88 326 ILE B CA 1
ATOM 6482 C C . ILE B 1 326 ? -3.08 -15.234 -29.094 1 96.88 326 ILE B C 1
ATOM 6484 O O . ILE B 1 326 ? -3.689 -14.43 -28.375 1 96.88 326 ILE B O 1
ATOM 6488 N N . ARG B 1 327 ? -3.533 -15.711 -30.203 1 96.25 327 ARG B N 1
ATOM 6489 C CA . ARG B 1 327 ? -4.84 -15.273 -30.688 1 96.25 327 ARG B CA 1
ATOM 6490 C C . ARG B 1 327 ? -5.934 -15.594 -29.688 1 96.25 327 ARG B C 1
ATOM 6492 O O . ARG B 1 327 ? -6.824 -14.773 -29.438 1 96.25 327 ARG B O 1
ATOM 6499 N N . TYR B 1 328 ? -5.891 -16.75 -29.094 1 95.25 328 TYR B N 1
ATOM 6500 C CA . TYR B 1 328 ? -6.898 -17.172 -28.125 1 95.25 328 TYR B CA 1
ATOM 6501 C C . TYR B 1 328 ? -6.871 -16.281 -26.891 1 95.25 328 TYR B C 1
ATOM 6503 O O . TYR B 1 328 ? -7.902 -15.742 -26.484 1 95.25 328 TYR B O 1
ATOM 6511 N N . TYR B 1 329 ? -5.719 -16.016 -26.344 1 96.5 329 TYR B N 1
ATOM 6512 C CA . TYR B 1 329 ? -5.602 -15.344 -25.047 1 96.5 329 TYR B CA 1
ATOM 6513 C C . TYR B 1 329 ? -5.59 -13.828 -25.234 1 96.5 329 TYR B C 1
ATOM 6515 O O . TYR B 1 329 ? -5.594 -13.086 -24.25 1 96.5 329 TYR B O 1
ATOM 6523 N N . ARG B 1 330 ? -5.684 -13.352 -26.422 1 97.19 330 ARG B N 1
ATOM 6524 C CA . ARG B 1 330 ? -5.797 -11.922 -26.672 1 97.19 330 ARG B CA 1
ATOM 6525 C C . ARG B 1 330 ? -7.254 -11.469 -26.594 1 97.19 330 ARG B C 1
ATOM 6527 O O . ARG B 1 330 ? -7.535 -10.273 -26.562 1 97.19 330 ARG B O 1
ATOM 6534 N N . SER B 1 331 ? -8.117 -12.438 -26.547 1 97.44 331 SER B N 1
ATOM 6535 C CA . SER B 1 331 ? -9.523 -12.055 -26.469 1 97.44 331 SER B CA 1
ATOM 6536 C C . SER B 1 331 ? -9.805 -11.211 -25.234 1 97.44 331 SER B C 1
ATOM 6538 O O . SER B 1 331 ? -9.391 -11.57 -24.125 1 97.44 331 SER B O 1
ATOM 6540 N N . ILE B 1 332 ? -10.547 -10.164 -25.422 1 98 332 ILE B N 1
ATOM 6541 C CA . ILE B 1 332 ? -10.773 -9.211 -24.328 1 98 332 ILE B CA 1
ATOM 6542 C C . ILE B 1 332 ? -12.203 -9.344 -23.812 1 98 332 ILE B C 1
ATOM 6544 O O . ILE B 1 332 ? -12.625 -8.578 -22.938 1 98 332 ILE B O 1
ATOM 6548 N N . ASP B 1 333 ? -12.977 -10.328 -24.359 1 97.88 333 ASP B N 1
ATOM 6549 C CA . ASP B 1 333 ? -14.367 -10.562 -23.969 1 97.88 333 ASP B CA 1
ATOM 6550 C C . ASP B 1 333 ? -14.438 -11.391 -22.688 1 97.88 333 ASP B C 1
ATOM 6552 O O . ASP B 1 333 ? -13.93 -12.516 -22.641 1 97.88 333 ASP B O 1
ATOM 6556 N N . TRP B 1 334 ? -15.188 -10.898 -21.656 1 97.25 334 TRP B N 1
ATOM 6557 C CA . TRP B 1 334 ? -15.328 -11.586 -20.375 1 97.25 334 TRP B CA 1
ATOM 6558 C C . TRP B 1 334 ? -15.898 -12.984 -20.562 1 97.25 334 TRP B C 1
ATOM 6560 O O . TRP B 1 334 ? -15.648 -13.883 -19.766 1 97.25 334 TRP B O 1
ATOM 6570 N N . ASN B 1 335 ? -16.594 -13.195 -21.609 1 96 335 ASN B N 1
ATOM 6571 C CA . ASN B 1 335 ? -17.312 -14.461 -21.797 1 96 335 ASN B CA 1
ATOM 6572 C C . ASN B 1 335 ? -16.469 -15.453 -22.609 1 96 335 ASN B C 1
ATOM 6574 O O . ASN B 1 335 ? -16.844 -16.609 -22.75 1 96 335 ASN B O 1
ATOM 6578 N N . HIS B 1 336 ? -15.406 -14.984 -23.141 1 96.06 336 HIS B N 1
ATOM 6579 C CA . HIS B 1 336 ? -14.492 -15.875 -23.844 1 96.06 336 HIS B CA 1
ATOM 6580 C C . HIS B 1 336 ? -13.695 -16.734 -22.875 1 96.06 336 HIS B C 1
ATOM 6582 O O . HIS B 1 336 ? -13.383 -16.297 -21.766 1 96.06 336 HIS B O 1
ATOM 6588 N N . GLY B 1 337 ? -13.242 -17.938 -23.25 1 93.31 337 GLY B N 1
ATOM 6589 C CA . GLY B 1 337 ? -12.516 -18.906 -22.438 1 93.31 337 GLY B CA 1
ATOM 6590 C C . GLY B 1 337 ? -11.219 -18.344 -21.875 1 93.31 337 GLY B C 1
ATOM 6591 O O . GLY B 1 337 ? -10.805 -18.703 -20.766 1 93.31 337 GLY B O 1
ATOM 6592 N N . ALA B 1 338 ? -10.578 -17.375 -22.578 1 93.75 338 ALA B N 1
ATOM 6593 C CA . ALA B 1 338 ? -9.344 -16.75 -22.125 1 93.75 338 ALA B CA 1
ATOM 6594 C C . ALA B 1 338 ? -9.531 -16.047 -20.781 1 93.75 338 ALA B C 1
ATOM 6596 O O . ALA B 1 338 ? -8.594 -15.938 -20 1 93.75 338 ALA B O 1
ATOM 6597 N N . ASN B 1 339 ? -10.766 -15.609 -20.562 1 94.81 339 ASN B N 1
ATOM 6598 C CA . ASN B 1 339 ? -11.078 -14.859 -19.344 1 94.81 339 ASN B CA 1
ATOM 6599 C C . ASN B 1 339 ? -11.883 -15.703 -18.359 1 94.81 339 ASN B C 1
ATOM 6601 O O . ASN B 1 339 ? -11.656 -15.633 -17.141 1 94.81 339 ASN B O 1
ATOM 6605 N N . ARG B 1 340 ? -12.734 -16.547 -18.812 1 89.88 340 ARG B N 1
ATOM 6606 C CA . ARG B 1 340 ? -13.5 -17.422 -17.938 1 89.88 340 ARG B CA 1
ATOM 6607 C C . ARG B 1 340 ? -12.586 -18.422 -17.234 1 89.88 340 ARG B C 1
ATOM 6609 O O . ARG B 1 340 ? -12.836 -18.781 -16.078 1 89.88 340 ARG B O 1
ATOM 6616 N N . GLY B 1 341 ? -11.539 -18.766 -17.938 1 87.25 341 GLY B N 1
ATOM 6617 C CA . GLY B 1 341 ? -10.555 -19.672 -17.375 1 87.25 341 GLY B CA 1
ATOM 6618 C C . GLY B 1 341 ? -9.484 -18.953 -16.562 1 87.25 341 GLY B C 1
ATOM 6619 O O . GLY B 1 341 ? -8.57 -19.578 -16.031 1 87.25 341 GLY B O 1
ATOM 6620 N N . ALA B 1 342 ? -9.539 -17.578 -16.547 1 91.44 342 ALA B N 1
ATOM 6621 C CA . ALA B 1 342 ? -8.758 -16.688 -15.695 1 91.44 342 ALA B CA 1
ATOM 6622 C C . ALA B 1 342 ? -7.352 -16.5 -16.25 1 91.44 342 ALA B C 1
ATOM 6624 O O . ALA B 1 342 ? -6.516 -15.844 -15.625 1 91.44 342 ALA B O 1
ATOM 6625 N N . MET B 1 343 ? -7.078 -17.062 -17.391 1 94.75 343 MET B N 1
ATOM 6626 C CA . MET B 1 343 ? -5.676 -17.125 -17.797 1 94.75 343 MET B CA 1
ATOM 6627 C C . MET B 1 343 ? -5.219 -15.789 -18.391 1 94.75 343 MET B C 1
ATOM 6629 O O . MET B 1 343 ? -4.07 -15.383 -18.203 1 94.75 343 MET B O 1
ATOM 6633 N N . ARG B 1 344 ? -6.082 -15.102 -19.141 1 97.25 344 ARG B N 1
ATOM 6634 C CA . ARG B 1 344 ? -5.645 -13.805 -19.641 1 97.25 344 ARG B CA 1
ATOM 6635 C C . ARG B 1 344 ? -5.277 -12.867 -18.5 1 97.25 344 ARG B C 1
ATOM 6637 O O . ARG B 1 344 ? -4.195 -12.281 -18.484 1 97.25 344 ARG B O 1
ATOM 6644 N N . PRO B 1 345 ? -6.168 -12.797 -17.422 1 98 345 PRO B N 1
ATOM 6645 C CA . PRO B 1 345 ? -5.793 -11.945 -16.297 1 98 345 PRO B CA 1
ATOM 6646 C C . PRO B 1 345 ? -4.543 -12.438 -15.578 1 98 345 PRO B C 1
ATOM 6648 O O . PRO B 1 345 ? -3.703 -11.625 -15.172 1 98 345 PRO B O 1
ATOM 6651 N N . TRP B 1 346 ? -4.414 -13.68 -15.445 1 97.81 346 TRP B N 1
ATOM 6652 C CA . TRP B 1 346 ? -3.26 -14.195 -14.719 1 97.81 346 TRP B CA 1
ATOM 6653 C C . TRP B 1 346 ? -1.97 -13.93 -15.484 1 97.81 346 TRP B C 1
ATOM 6655 O O . TRP B 1 346 ? -0.969 -13.508 -14.906 1 97.81 346 TRP B O 1
ATOM 6665 N N . LEU B 1 347 ? -1.99 -14.203 -16.766 1 97.94 347 LEU B N 1
ATOM 6666 C CA . LEU B 1 347 ? -0.812 -13.922 -17.578 1 97.94 347 LEU B CA 1
ATOM 6667 C C . LEU B 1 347 ? -0.434 -12.445 -17.5 1 97.94 347 LEU B C 1
ATOM 6669 O O . LEU B 1 347 ? 0.751 -12.109 -17.469 1 97.94 347 LEU B O 1
ATOM 6673 N N . TYR B 1 348 ? -1.432 -11.625 -17.438 1 98.56 348 TYR B N 1
ATOM 6674 C CA . TYR B 1 348 ? -1.158 -10.195 -17.266 1 98.56 348 TYR B CA 1
ATOM 6675 C C . TYR B 1 348 ? -0.392 -9.938 -15.977 1 98.56 348 TYR B C 1
ATOM 6677 O O . TYR B 1 348 ? 0.604 -9.211 -15.977 1 98.56 348 TYR B O 1
ATOM 6685 N N . GLN B 1 349 ? -0.865 -10.461 -14.906 1 98.5 349 GLN B N 1
ATOM 6686 C CA . GLN B 1 349 ? -0.201 -10.219 -13.625 1 98.5 349 GLN B CA 1
ATOM 6687 C C . GLN B 1 349 ? 1.241 -10.719 -13.656 1 98.5 349 GLN B C 1
ATOM 6689 O O . GLN B 1 349 ? 2.123 -10.109 -13.039 1 98.5 349 GLN B O 1
ATOM 6694 N N . THR B 1 350 ? 1.476 -11.875 -14.289 1 98.5 350 THR B N 1
ATOM 6695 C CA . THR B 1 350 ? 2.848 -12.359 -14.383 1 98.5 350 THR B CA 1
ATOM 6696 C C . THR B 1 350 ? 3.734 -11.344 -15.094 1 98.5 350 THR B C 1
ATOM 6698 O O . THR B 1 350 ? 4.902 -11.172 -14.734 1 98.5 350 THR B O 1
ATOM 6701 N N . CYS B 1 351 ? 3.205 -10.672 -16.141 1 98.69 351 CYS B N 1
ATOM 6702 C CA . CYS B 1 351 ? 3.943 -9.648 -16.859 1 98.69 351 CYS B CA 1
ATOM 6703 C C . CYS B 1 351 ? 4.09 -8.383 -16.031 1 98.69 351 CYS B C 1
ATOM 6705 O O . CYS B 1 351 ? 5.141 -7.742 -16.047 1 98.69 351 CYS B O 1
ATOM 6707 N N . ALA B 1 352 ? 3.086 -8.125 -15.258 1 98.56 352 ALA B N 1
ATOM 6708 C CA . ALA B 1 352 ? 2.963 -6.828 -14.594 1 98.56 352 ALA B CA 1
ATOM 6709 C C . ALA B 1 352 ? 3.656 -6.844 -13.234 1 98.56 352 ALA B C 1
ATOM 6711 O O . ALA B 1 352 ? 3.984 -5.785 -12.688 1 98.56 352 ALA B O 1
ATOM 6712 N N . GLU B 1 353 ? 3.908 -8.047 -12.656 1 98.38 353 GLU B N 1
ATOM 6713 C CA . GLU B 1 353 ? 4.32 -7.996 -11.25 1 98.38 353 GLU B CA 1
ATOM 6714 C C . GLU B 1 353 ? 5.328 -9.094 -10.938 1 98.38 353 GLU B C 1
ATOM 6716 O O . GLU B 1 353 ? 6.293 -8.867 -10.203 1 98.38 353 GLU B O 1
ATOM 6721 N N . TYR B 1 354 ? 5.184 -10.367 -11.461 1 98.56 354 TYR B N 1
ATOM 6722 C CA . TYR B 1 354 ? 5.805 -11.477 -10.734 1 98.56 354 TYR B CA 1
ATOM 6723 C C . TYR B 1 354 ? 6.855 -12.164 -11.594 1 98.56 354 TYR B C 1
ATOM 6725 O O . TYR B 1 354 ? 7.863 -12.656 -11.078 1 98.56 354 TYR B O 1
ATOM 6733 N N . GLY B 1 355 ? 6.547 -12.273 -12.898 1 98.5 355 GLY B N 1
ATOM 6734 C CA . GLY B 1 355 ? 7.273 -13.266 -13.68 1 98.5 355 GLY B CA 1
ATOM 6735 C C . GLY B 1 355 ? 6.824 -14.688 -13.406 1 98.5 355 GLY B C 1
ATOM 6736 O O . GLY B 1 355 ? 5.676 -15.039 -13.688 1 98.5 355 GLY B O 1
ATOM 6737 N N . TRP B 1 356 ? 7.66 -15.445 -12.781 1 98.31 356 TRP B N 1
ATOM 6738 C CA . TRP B 1 356 ? 7.371 -16.812 -12.359 1 98.31 356 TRP B CA 1
ATOM 6739 C C . TRP B 1 356 ? 7.176 -17.734 -13.562 1 98.31 356 TRP B C 1
ATOM 6741 O O . TRP B 1 356 ? 6.293 -18.578 -13.57 1 98.31 356 TRP B O 1
ATOM 6751 N N . TYR B 1 357 ? 7.914 -17.453 -14.641 1 98.31 357 TYR B N 1
ATOM 6752 C CA . TYR B 1 357 ? 7.812 -18.312 -15.812 1 98.31 357 TYR B CA 1
ATOM 6753 C C . TYR B 1 357 ? 8.602 -19.594 -15.609 1 98.31 357 TYR B C 1
ATOM 6755 O O . TYR B 1 357 ? 9.805 -19.562 -15.336 1 98.31 357 TYR B O 1
ATOM 6763 N N . GLN B 1 358 ? 7.949 -20.703 -15.742 1 98.06 358 GLN B N 1
ATOM 6764 C CA . GLN B 1 358 ? 8.523 -22.016 -15.539 1 98.06 358 GLN B CA 1
ATOM 6765 C C . GLN B 1 358 ? 9.242 -22.516 -16.797 1 98.06 358 GLN B C 1
ATOM 6767 O O . GLN B 1 358 ? 8.609 -23.031 -17.719 1 98.06 358 GLN B O 1
ATOM 6772 N N . THR B 1 359 ? 10.594 -22.438 -16.797 1 98.44 359 THR B N 1
ATOM 6773 C CA . THR B 1 359 ? 11.336 -22.531 -18.047 1 98.44 359 THR B CA 1
ATOM 6774 C C . THR B 1 359 ? 12.312 -23.703 -18.016 1 98.44 359 THR B C 1
ATOM 6776 O O . THR B 1 359 ? 12.422 -24.391 -16.984 1 98.44 359 THR B O 1
ATOM 6779 N N . SER B 1 360 ? 12.961 -23.906 -19.156 1 98.38 360 SER B N 1
ATOM 6780 C CA . SER B 1 360 ? 13.938 -24.984 -19.328 1 98.38 360 SER B CA 1
ATOM 6781 C C . SER B 1 360 ? 15.359 -24.453 -19.203 1 98.38 360 SER B C 1
ATOM 6783 O O . SER B 1 360 ? 16.297 -25.047 -19.75 1 98.38 360 SER B O 1
ATOM 6785 N N . GLY B 1 361 ? 15.516 -23.328 -18.484 1 97.38 361 GLY B N 1
ATOM 6786 C CA . GLY B 1 361 ? 16.797 -22.641 -18.484 1 97.38 361 GLY B CA 1
ATOM 6787 C C . GLY B 1 361 ? 17.844 -23.328 -17.609 1 97.38 361 GLY B C 1
ATOM 6788 O O . GLY B 1 361 ? 19.031 -23.016 -17.688 1 97.38 361 GLY B O 1
ATOM 6789 N N . SER B 1 362 ? 17.453 -24.297 -16.844 1 97.88 362 SER B N 1
ATOM 6790 C CA . SER B 1 362 ? 18.359 -25 -15.953 1 97.88 362 SER B CA 1
ATOM 6791 C C . SER B 1 362 ? 18.812 -26.328 -16.562 1 97.88 362 SER B C 1
ATOM 6793 O O . SER B 1 362 ? 18.016 -27.031 -17.188 1 97.88 362 SER B O 1
ATOM 6795 N N . GLU B 1 363 ? 20.062 -26.75 -16.281 1 97.06 363 GLU B N 1
ATOM 6796 C CA . GLU B 1 363 ? 20.547 -28.047 -16.703 1 97.06 363 GLU B CA 1
ATOM 6797 C C . GLU B 1 363 ? 20.125 -29.141 -15.719 1 97.06 363 GLU B C 1
ATOM 6799 O O . GLU B 1 363 ? 20.266 -30.328 -16 1 97.06 363 GLU B O 1
ATOM 6804 N N . ASN B 1 364 ? 19.516 -28.703 -14.609 1 97.88 364 ASN B N 1
ATOM 6805 C CA . ASN B 1 364 ? 19.156 -29.641 -13.547 1 97.88 364 ASN B CA 1
ATOM 6806 C C . ASN B 1 364 ? 17.688 -30.062 -13.641 1 97.88 364 ASN B C 1
ATOM 6808 O O . ASN B 1 364 ? 17 -30.125 -12.625 1 97.88 364 ASN B O 1
ATOM 6812 N N . GLN B 1 365 ? 17.172 -30.219 -14.805 1 98.5 365 GLN B N 1
ATOM 6813 C CA . GLN B 1 365 ? 15.805 -30.703 -15.039 1 98.5 365 GLN B CA 1
ATOM 6814 C C . GLN B 1 365 ? 15.742 -31.594 -16.281 1 98.5 365 GLN B C 1
ATOM 6816 O O . GLN B 1 365 ? 16.688 -31.625 -17.078 1 98.5 365 GLN B O 1
ATOM 6821 N N . ILE B 1 366 ? 14.688 -32.281 -16.484 1 98.81 366 ILE B N 1
ATOM 6822 C CA . ILE B 1 366 ? 14.703 -33.438 -17.406 1 98.81 366 ILE B CA 1
ATOM 6823 C C . ILE B 1 366 ? 13.898 -33.094 -18.656 1 98.81 366 ILE B C 1
ATOM 6825 O O . ILE B 1 366 ? 13.57 -33.969 -19.453 1 98.81 366 ILE B O 1
ATOM 6829 N N . PHE B 1 367 ? 13.578 -31.781 -18.906 1 98.75 367 PHE B N 1
ATOM 6830 C CA . PHE B 1 367 ? 12.68 -31.438 -19.984 1 98.75 367 PHE B CA 1
ATOM 6831 C C . PHE B 1 367 ? 13.422 -30.688 -21.094 1 98.75 367 PHE B C 1
ATOM 6833 O O . PHE B 1 367 ? 12.867 -29.797 -21.719 1 98.75 367 PHE B O 1
ATOM 6840 N N . GLY B 1 368 ? 14.719 -30.922 -21.266 1 98.38 368 GLY B N 1
ATOM 6841 C CA . GLY B 1 368 ? 15.5 -30.297 -22.312 1 98.38 368 GLY B CA 1
ATOM 6842 C C . GLY B 1 368 ? 15.719 -28.812 -22.109 1 98.38 368 GLY B C 1
ATOM 6843 O O . GLY B 1 368 ? 15.656 -28.328 -20.969 1 98.38 368 GLY B O 1
ATOM 6844 N N . SER B 1 369 ? 16.062 -28.062 -23.172 1 98.19 369 SER B N 1
ATOM 6845 C CA . SER B 1 369 ? 16.391 -26.641 -23.078 1 98.19 369 SER B CA 1
ATOM 6846 C C . SER B 1 369 ? 15.578 -25.812 -24.062 1 98.19 369 SER B C 1
ATOM 6848 O O . SER B 1 369 ? 15.898 -24.656 -24.328 1 98.19 369 SER B O 1
ATOM 6850 N N . GLY B 1 370 ? 14.547 -26.344 -24.594 1 98 370 GLY B N 1
ATOM 6851 C CA . GLY B 1 370 ? 13.914 -25.812 -25.781 1 98 370 GLY B CA 1
ATOM 6852 C C . GLY B 1 370 ? 12.844 -24.781 -25.484 1 98 370 GLY B C 1
ATOM 6853 O O . GLY B 1 370 ? 12.18 -24.297 -26.406 1 98 370 GLY B O 1
ATOM 6854 N N . PHE B 1 371 ? 12.586 -24.391 -24.297 1 98.12 371 PHE B N 1
ATOM 6855 C CA . PHE B 1 371 ? 11.602 -23.375 -23.969 1 98.12 371 PHE B CA 1
ATOM 6856 C C . PHE B 1 371 ? 12.133 -22.438 -22.891 1 98.12 371 PHE B C 1
ATOM 6858 O O . PHE B 1 371 ? 11.594 -22.375 -21.781 1 98.12 371 PHE B O 1
ATOM 6865 N N . PRO B 1 372 ? 13.102 -21.625 -23.234 1 98.31 372 PRO B N 1
ATOM 6866 C CA . PRO B 1 372 ? 13.703 -20.641 -22.328 1 98.31 372 PRO B CA 1
ATOM 6867 C C . PRO B 1 372 ? 12.766 -19.484 -22.016 1 98.31 372 PRO B C 1
ATOM 6869 O O . PRO B 1 372 ? 11.648 -19.422 -22.531 1 98.31 372 PRO B O 1
ATOM 6872 N N . VAL B 1 373 ? 13.219 -18.562 -21.219 1 98.5 373 VAL B N 1
ATOM 6873 C CA . VAL B 1 373 ? 12.406 -17.469 -20.672 1 98.5 373 VAL B CA 1
ATOM 6874 C C . VAL B 1 373 ? 11.984 -16.531 -21.797 1 98.5 373 VAL B C 1
ATOM 6876 O O . VAL B 1 373 ? 10.938 -15.891 -21.719 1 98.5 373 VAL B O 1
ATOM 6879 N N . ASP B 1 374 ? 12.664 -16.562 -22.938 1 98.19 374 ASP B N 1
ATOM 6880 C CA . ASP B 1 374 ? 12.359 -15.688 -24.062 1 98.19 374 ASP B CA 1
ATOM 6881 C C . ASP B 1 374 ? 10.961 -15.961 -24.609 1 98.19 374 ASP B C 1
ATOM 6883 O O . ASP B 1 374 ? 10.297 -15.055 -25.109 1 98.19 374 ASP B O 1
ATOM 6887 N N . LEU B 1 375 ? 10.555 -17.219 -24.531 1 98.12 375 LEU B N 1
ATOM 6888 C CA . LEU B 1 375 ? 9.203 -17.578 -24.953 1 98.12 375 LEU B CA 1
ATOM 6889 C C . LEU B 1 375 ? 8.156 -16.734 -24.234 1 98.12 375 LEU B C 1
ATOM 6891 O O . LEU B 1 375 ? 7.262 -16.172 -24.859 1 98.12 375 LEU B O 1
ATOM 6895 N N . TYR B 1 376 ? 8.328 -16.594 -22.953 1 98.12 376 TYR B N 1
ATOM 6896 C CA . TYR B 1 376 ? 7.332 -15.93 -22.109 1 98.12 376 TYR B CA 1
ATOM 6897 C C . TYR B 1 376 ? 7.477 -14.414 -22.188 1 98.12 376 TYR B C 1
ATOM 6899 O O . TYR B 1 376 ? 6.484 -13.68 -22.109 1 98.12 376 TYR B O 1
ATOM 6907 N N . VAL B 1 377 ? 8.68 -13.961 -22.312 1 98.56 377 VAL B N 1
ATOM 6908 C CA . VAL B 1 377 ? 8.914 -12.539 -22.531 1 98.56 377 VAL B CA 1
ATOM 6909 C C . VAL B 1 377 ? 8.211 -12.094 -23.812 1 98.56 377 VAL B C 1
ATOM 6911 O O . VAL B 1 377 ? 7.539 -11.062 -23.828 1 98.56 377 VAL B O 1
ATOM 6914 N N . ARG B 1 378 ? 8.375 -12.922 -24.875 1 98.31 378 ARG B N 1
ATOM 6915 C CA . ARG B 1 378 ? 7.707 -12.641 -26.141 1 98.31 378 ARG B CA 1
ATOM 6916 C C . ARG B 1 378 ? 6.191 -12.688 -25.984 1 98.31 378 ARG B C 1
ATOM 6918 O O . ARG B 1 378 ? 5.477 -11.859 -26.547 1 98.31 378 ARG B O 1
ATOM 6925 N N . MET B 1 379 ? 5.727 -13.594 -25.219 1 98.06 379 MET B N 1
ATOM 6926 C CA . MET B 1 379 ? 4.293 -13.742 -24.984 1 98.06 379 MET B CA 1
ATOM 6927 C C . MET B 1 379 ? 3.721 -12.492 -24.328 1 98.06 379 MET B C 1
ATOM 6929 O O . MET B 1 379 ? 2.658 -12.008 -24.719 1 98.06 379 MET B O 1
ATOM 6933 N N . CYS B 1 380 ? 4.414 -11.969 -23.312 1 98.44 380 CYS B N 1
ATOM 6934 C CA . CYS B 1 380 ? 3.969 -10.75 -22.641 1 98.44 380 CYS B CA 1
ATOM 6935 C C . CYS B 1 380 ? 3.842 -9.602 -23.625 1 98.44 380 CYS B C 1
ATOM 6937 O O . CYS B 1 380 ? 2.854 -8.867 -23.609 1 98.44 380 CYS B O 1
ATOM 6939 N N . TYR B 1 381 ? 4.832 -9.5 -24.469 1 98.25 381 TYR B N 1
ATOM 6940 C CA . TYR B 1 381 ? 4.863 -8.445 -25.469 1 98.25 381 TYR B CA 1
ATOM 6941 C C . TYR B 1 381 ? 3.699 -8.586 -26.438 1 98.25 381 TYR B C 1
ATOM 6943 O O . TYR B 1 381 ? 3.002 -7.609 -26.734 1 98.25 381 TYR B O 1
ATOM 6951 N N . ASP B 1 382 ? 3.416 -9.789 -26.906 1 98.31 382 ASP B N 1
ATOM 6952 C CA . ASP B 1 382 ? 2.43 -10.047 -27.953 1 98.31 382 ASP B CA 1
ATOM 6953 C C . ASP B 1 382 ? 1.011 -10.016 -27.391 1 98.31 382 ASP B C 1
ATOM 6955 O O . ASP B 1 382 ? 0.07 -9.625 -28.078 1 98.31 382 ASP B O 1
ATOM 6959 N N . LEU B 1 383 ? 0.829 -10.352 -26.156 1 98.31 383 LEU B N 1
ATOM 6960 C CA . LEU B 1 383 ? -0.505 -10.508 -25.594 1 98.31 383 LEU B CA 1
ATOM 6961 C C . LEU B 1 383 ? -1.094 -9.156 -25.203 1 98.31 383 LEU B C 1
ATOM 6963 O O . LEU B 1 383 ? -2.311 -8.969 -25.266 1 98.31 383 LEU B O 1
ATOM 6967 N N . TYR B 1 384 ? -0.237 -8.242 -24.812 1 98.38 384 TYR B N 1
ATOM 6968 C CA . TYR B 1 384 ? -0.773 -7.051 -24.172 1 98.38 384 TYR B CA 1
ATOM 6969 C C . TYR B 1 384 ? -0.307 -5.789 -24.891 1 98.38 384 TYR B C 1
ATOM 6971 O O . TYR B 1 384 ? 0.239 -4.879 -24.266 1 98.38 384 TYR B O 1
ATOM 6979 N N . ASP B 1 385 ? -0.507 -5.797 -26.156 1 97.25 385 ASP B N 1
ATOM 6980 C CA . ASP B 1 385 ? -0.376 -4.648 -27.047 1 97.25 385 ASP B CA 1
ATOM 6981 C C . ASP B 1 385 ? 1.025 -4.047 -26.969 1 97.25 385 ASP B C 1
ATOM 6983 O O . ASP B 1 385 ? 1.184 -2.826 -26.969 1 97.25 385 ASP B O 1
ATOM 6987 N N . TYR B 1 386 ? 2.01 -4.852 -26.688 1 96.5 386 TYR B N 1
ATOM 6988 C CA . TYR B 1 386 ? 3.432 -4.543 -26.797 1 96.5 386 TYR B CA 1
ATOM 6989 C C . TYR B 1 386 ? 3.875 -3.611 -25.672 1 96.5 386 TYR B C 1
ATOM 6991 O O . TYR B 1 386 ? 4.926 -2.977 -25.766 1 96.5 386 TYR B O 1
ATOM 6999 N N . ILE B 1 387 ? 3.078 -3.533 -24.594 1 96.25 387 ILE B N 1
ATOM 7000 C CA . ILE B 1 387 ? 3.393 -2.664 -23.469 1 96.25 387 ILE B CA 1
ATOM 7001 C C . ILE B 1 387 ? 4.496 -3.295 -22.625 1 96.25 387 ILE B C 1
ATOM 7003 O O . ILE B 1 387 ? 5.312 -2.586 -22.016 1 96.25 387 ILE B O 1
ATOM 7007 N N . PHE B 1 388 ? 4.562 -4.559 -22.594 1 97.81 388 PHE B N 1
ATOM 7008 C CA . PHE B 1 388 ? 5.496 -5.266 -21.719 1 97.81 388 PHE B CA 1
ATOM 7009 C C . PHE B 1 388 ? 6.73 -5.699 -22.5 1 97.81 388 PHE B C 1
ATOM 7011 O O . PHE B 1 388 ? 6.895 -6.883 -22.797 1 97.81 388 PHE B O 1
ATOM 7018 N N . TYR B 1 389 ? 7.566 -4.793 -22.812 1 97.12 389 TYR B N 1
ATOM 7019 C CA . TYR B 1 389 ? 8.883 -5.09 -23.359 1 97.12 389 TYR B CA 1
ATOM 7020 C C . TYR B 1 389 ? 9.852 -5.5 -22.25 1 97.12 389 TYR B C 1
ATOM 7022 O O . TYR B 1 389 ? 9.57 -5.309 -21.078 1 97.12 389 TYR B O 1
ATOM 7030 N N . PRO B 1 390 ? 10.961 -6.129 -22.562 1 97 390 PRO B N 1
ATOM 7031 C CA . PRO B 1 390 ? 11.82 -6.773 -21.562 1 97 390 PRO B CA 1
ATOM 7032 C C . PRO B 1 390 ? 12.195 -5.844 -20.406 1 97 390 PRO B C 1
ATOM 7034 O O . PRO B 1 390 ? 12.086 -6.227 -19.25 1 97 390 PRO B O 1
ATOM 7037 N N . ALA B 1 391 ? 12.523 -4.664 -20.656 1 96.44 391 ALA B N 1
ATOM 7038 C CA . ALA B 1 391 ? 12.93 -3.729 -19.609 1 96.44 391 ALA B CA 1
ATOM 7039 C C . ALA B 1 391 ? 11.781 -3.443 -18.641 1 96.44 391 ALA B C 1
ATOM 7041 O O . ALA B 1 391 ? 12 -3.24 -17.453 1 96.44 391 ALA B O 1
ATOM 7042 N N . ARG B 1 392 ? 10.562 -3.4 -19.141 1 97 392 ARG B N 1
ATOM 7043 C CA . ARG B 1 392 ? 9.391 -3.184 -18.297 1 97 392 ARG B CA 1
ATOM 7044 C C . ARG B 1 392 ? 9.156 -4.367 -17.375 1 97 392 ARG B C 1
ATOM 7046 O O . ARG B 1 392 ? 8.805 -4.184 -16.203 1 97 392 ARG B O 1
ATOM 7053 N N . LEU B 1 393 ? 9.352 -5.551 -17.922 1 98.31 393 LEU B N 1
ATOM 7054 C CA . LEU B 1 393 ? 9.211 -6.746 -17.094 1 98.31 393 LEU B CA 1
ATOM 7055 C C . LEU B 1 393 ? 10.211 -6.727 -15.938 1 98.31 393 LEU B C 1
ATOM 7057 O O . LEU B 1 393 ? 9.852 -6.988 -14.789 1 98.31 393 LEU B O 1
ATOM 7061 N N . ASP B 1 394 ? 11.414 -6.371 -16.266 1 97.62 394 ASP B N 1
ATOM 7062 C CA . ASP B 1 394 ? 12.461 -6.309 -15.25 1 97.62 394 ASP B CA 1
ATOM 7063 C C . ASP B 1 394 ? 12.133 -5.273 -14.18 1 97.62 394 ASP B C 1
ATOM 7065 O O . ASP B 1 394 ? 12.297 -5.531 -12.984 1 97.62 394 ASP B O 1
ATOM 7069 N N . ALA B 1 395 ? 11.695 -4.148 -14.641 1 97.06 395 ALA B N 1
ATOM 7070 C CA . ALA B 1 395 ? 11.352 -3.062 -13.727 1 97.06 395 ALA B CA 1
ATOM 7071 C C . ALA B 1 395 ? 10.195 -3.459 -12.812 1 97.06 395 ALA B C 1
ATOM 7073 O O . ALA B 1 395 ? 10.203 -3.143 -11.617 1 97.06 395 ALA B O 1
ATOM 7074 N N . ASN B 1 396 ? 9.211 -4.086 -13.367 1 98 396 ASN B N 1
ATOM 7075 C CA . ASN B 1 396 ? 8.039 -4.5 -12.602 1 98 396 ASN B CA 1
ATOM 7076 C C . ASN B 1 396 ? 8.406 -5.527 -11.539 1 98 396 ASN B C 1
ATOM 7078 O O . ASN B 1 396 ? 7.906 -5.461 -10.406 1 98 396 ASN B O 1
ATOM 7082 N N . ILE B 1 397 ? 9.234 -6.453 -11.875 1 98.44 397 ILE B N 1
ATOM 7083 C CA . ILE B 1 397 ? 9.688 -7.477 -10.938 1 98.44 397 ILE B CA 1
ATOM 7084 C C . ILE B 1 397 ? 10.492 -6.828 -9.82 1 98.44 397 ILE B C 1
ATOM 7086 O O . ILE B 1 397 ? 10.289 -7.141 -8.641 1 98.44 397 ILE B O 1
ATOM 7090 N N . LYS B 1 398 ? 11.367 -5.938 -10.203 1 97.38 398 LYS B N 1
ATOM 7091 C CA . LYS B 1 398 ? 12.156 -5.219 -9.211 1 97.38 398 LYS B CA 1
ATOM 7092 C C . LYS B 1 398 ? 11.258 -4.434 -8.258 1 97.38 398 LYS B C 1
ATOM 7094 O O . LYS B 1 398 ? 11.492 -4.426 -7.043 1 97.38 398 LYS B O 1
ATOM 7099 N N . ARG B 1 399 ? 10.281 -3.789 -8.773 1 97.44 399 ARG B N 1
ATOM 7100 C CA . ARG B 1 399 ? 9.352 -3.023 -7.949 1 97.44 399 ARG B CA 1
ATOM 7101 C C . ARG B 1 399 ? 8.641 -3.924 -6.941 1 97.44 399 ARG B C 1
ATOM 7103 O O . ARG B 1 399 ? 8.539 -3.582 -5.762 1 97.44 399 ARG B O 1
ATOM 7110 N N . THR B 1 400 ? 8.141 -5.035 -7.441 1 98.31 400 THR B N 1
ATOM 7111 C CA . THR B 1 400 ? 7.43 -5.957 -6.559 1 98.31 400 THR B CA 1
ATOM 7112 C C . THR B 1 400 ? 8.32 -6.395 -5.398 1 98.31 400 THR B C 1
ATOM 7114 O O . THR B 1 400 ? 7.898 -6.367 -4.242 1 98.31 400 THR B O 1
ATOM 7117 N N . ASN B 1 401 ? 9.531 -6.762 -5.746 1 98.25 401 ASN B N 1
ATOM 7118 C CA . ASN B 1 401 ? 10.453 -7.223 -4.715 1 98.25 401 ASN B CA 1
ATOM 7119 C C . ASN B 1 401 ? 10.812 -6.105 -3.744 1 98.25 401 ASN B C 1
ATOM 7121 O O . ASN B 1 401 ? 10.945 -6.34 -2.541 1 98.25 401 ASN B O 1
ATOM 7125 N N . THR B 1 402 ? 10.938 -4.895 -4.242 1 97.38 402 THR B N 1
ATOM 7126 C CA . THR B 1 402 ? 11.227 -3.748 -3.389 1 97.38 402 THR B CA 1
ATOM 7127 C C . THR B 1 402 ? 10.062 -3.467 -2.445 1 97.38 402 THR B C 1
ATOM 7129 O O . THR B 1 402 ? 10.258 -3.311 -1.237 1 97.38 402 THR B O 1
ATOM 7132 N N . ILE B 1 403 ? 8.906 -3.451 -2.961 1 98.12 403 ILE B N 1
ATOM 7133 C CA . ILE B 1 403 ? 7.711 -3.018 -2.246 1 98.12 403 ILE B CA 1
ATOM 7134 C C . ILE B 1 403 ? 7.32 -4.066 -1.209 1 98.12 403 ILE B C 1
ATOM 7136 O O . ILE B 1 403 ? 6.891 -3.729 -0.104 1 98.12 403 ILE B O 1
ATOM 7140 N N . TYR B 1 404 ? 7.562 -5.359 -1.508 1 98.44 404 TYR B N 1
ATOM 7141 C CA . TYR B 1 404 ? 6.992 -6.383 -0.639 1 98.44 404 TYR B CA 1
ATOM 7142 C C . TYR B 1 404 ? 8.086 -7.176 0.062 1 98.44 404 TYR B C 1
ATOM 7144 O O . TYR B 1 404 ? 7.801 -8.062 0.872 1 98.44 404 TYR B O 1
ATOM 7152 N N . GLY B 1 405 ? 9.297 -6.941 -0.264 1 97.56 405 GLY B N 1
ATOM 7153 C CA . GLY B 1 405 ? 10.391 -7.402 0.576 1 97.56 405 GLY B CA 1
ATOM 7154 C C . GLY B 1 405 ? 10.938 -8.758 0.158 1 97.56 405 GLY B C 1
ATOM 7155 O O . GLY B 1 405 ? 11.484 -9.492 0.982 1 97.56 405 GLY B O 1
ATOM 7156 N N . HIS B 1 406 ? 10.758 -9.203 -1.105 1 96.31 406 HIS B N 1
ATOM 7157 C CA . HIS B 1 406 ? 11.266 -10.477 -1.614 1 96.31 406 HIS B CA 1
ATOM 7158 C C . HIS B 1 406 ? 11.008 -11.602 -0.624 1 96.31 406 HIS B C 1
ATOM 7160 O O . HIS B 1 406 ? 9.859 -11.867 -0.261 1 96.31 406 HIS B O 1
ATOM 7166 N N . MET B 1 407 ? 12.047 -12.266 -0.093 1 97.31 407 MET B N 1
ATOM 7167 C CA . MET B 1 407 ? 11.914 -13.398 0.811 1 97.31 407 MET B CA 1
ATOM 7168 C C . MET B 1 407 ? 11.836 -12.938 2.262 1 97.31 407 MET B C 1
ATOM 7170 O O . MET B 1 407 ? 11.852 -13.758 3.182 1 97.31 407 MET B O 1
ATOM 7174 N N . ASN B 1 408 ? 11.758 -11.617 2.5 1 96.12 408 ASN B N 1
ATOM 7175 C CA . ASN B 1 408 ? 11.633 -11.086 3.855 1 96.12 408 ASN B CA 1
ATOM 7176 C C . ASN B 1 408 ? 10.562 -10 3.941 1 96.12 408 ASN B C 1
ATOM 7178 O O . ASN B 1 408 ? 10.875 -8.828 4.137 1 96.12 408 ASN B O 1
ATOM 7182 N N . PRO B 1 409 ? 9.375 -10.398 3.959 1 95.38 409 PRO B N 1
ATOM 7183 C CA . PRO B 1 409 ? 8.305 -9.406 4.105 1 95.38 409 PRO B CA 1
ATOM 7184 C C . PRO B 1 409 ? 8.234 -8.82 5.512 1 95.38 409 PRO B C 1
ATOM 7186 O O . PRO B 1 409 ? 7.48 -7.871 5.75 1 95.38 409 PRO B O 1
ATOM 7189 N N . GLU B 1 410 ? 9.008 -9.297 6.438 1 95.94 410 GLU B N 1
ATOM 7190 C CA . GLU B 1 410 ? 9.109 -8.844 7.82 1 95.94 410 GLU B CA 1
ATOM 7191 C C . GLU B 1 410 ? 7.734 -8.758 8.477 1 95.94 410 GLU B C 1
ATOM 7193 O O . GLU B 1 410 ? 7.367 -7.719 9.031 1 95.94 410 GLU B O 1
ATOM 7198 N N . VAL B 1 411 ? 7.004 -9.859 8.453 1 97.69 411 VAL B N 1
ATOM 7199 C CA . VAL B 1 411 ? 5.699 -9.945 9.094 1 97.69 411 VAL B CA 1
ATOM 7200 C C . VAL B 1 411 ? 5.805 -10.773 10.375 1 97.69 411 VAL B C 1
ATOM 7202 O O . VAL B 1 411 ? 6.785 -11.5 10.57 1 97.69 411 VAL B O 1
ATOM 7205 N N . THR B 1 412 ? 4.855 -10.586 11.234 1 97.19 412 THR B N 1
ATOM 7206 C CA . THR B 1 412 ? 4.617 -11.461 12.375 1 97.19 412 THR B CA 1
ATOM 7207 C C . THR B 1 412 ? 3.24 -12.109 12.289 1 97.19 412 THR B C 1
ATOM 7209 O O . THR B 1 412 ? 2.389 -11.672 11.516 1 97.19 412 THR B O 1
ATOM 7212 N N . ASN B 1 413 ? 3.057 -13.266 12.969 1 98.56 413 ASN B N 1
ATOM 7213 C CA . ASN B 1 413 ? 1.774 -13.953 13.086 1 98.56 413 ASN B CA 1
ATOM 7214 C C . ASN B 1 413 ? 1.309 -14.5 11.742 1 98.56 413 ASN B C 1
ATOM 7216 O O . ASN B 1 413 ? 0.13 -14.391 11.398 1 98.56 413 ASN B O 1
ATOM 7220 N N . VAL B 1 414 ? 2.234 -14.984 10.938 1 98.88 414 VAL B N 1
ATOM 7221 C CA . VAL B 1 414 ? 1.908 -15.734 9.734 1 98.88 414 VAL B CA 1
ATOM 7222 C C . VAL B 1 414 ? 2.586 -17.109 9.773 1 98.88 414 VAL B C 1
ATOM 7224 O O . VAL B 1 414 ? 3.787 -17.203 10.039 1 98.88 414 VAL B O 1
ATOM 7227 N N . PHE B 1 415 ? 1.813 -18.109 9.664 1 98.94 415 PHE B N 1
ATOM 7228 C CA . PHE B 1 415 ? 2.352 -19.469 9.547 1 98.94 415 PHE B CA 1
ATOM 7229 C C . PHE B 1 415 ? 2.525 -19.859 8.086 1 98.94 415 PHE B C 1
ATOM 7231 O O . PHE B 1 415 ? 1.555 -19.891 7.328 1 98.94 415 PHE B O 1
ATOM 7238 N N . PHE B 1 416 ? 3.76 -20.141 7.723 1 98.94 416 PHE B N 1
ATOM 7239 C CA . PHE B 1 416 ? 4.066 -20.531 6.352 1 98.94 416 PHE B CA 1
ATOM 7240 C C . PHE B 1 416 ? 4.23 -22.047 6.242 1 98.94 416 PHE B C 1
ATOM 7242 O O . PHE B 1 416 ? 5.004 -22.641 6.992 1 98.94 416 PHE B O 1
ATOM 7249 N N . THR B 1 417 ? 3.5 -22.609 5.301 1 98.88 417 THR B N 1
ATOM 7250 C CA . THR B 1 417 ? 3.635 -24.031 5.055 1 98.88 417 THR B CA 1
ATOM 7251 C C . THR B 1 417 ? 3.965 -24.312 3.59 1 98.88 417 THR B C 1
ATOM 7253 O O . THR B 1 417 ? 3.451 -23.625 2.697 1 98.88 417 THR B O 1
ATOM 7256 N N . GLN B 1 418 ? 4.844 -25.312 3.354 1 98.5 418 GLN B N 1
ATOM 7257 C CA . GLN B 1 418 ? 5.254 -25.75 2.025 1 98.5 418 GLN B CA 1
ATOM 7258 C C . GLN B 1 418 ? 5.242 -27.266 1.928 1 98.5 418 GLN B C 1
ATOM 7260 O O . GLN B 1 418 ? 5.402 -27.969 2.934 1 98.5 418 GLN B O 1
ATOM 7265 N N . GLY B 1 419 ? 4.957 -27.75 0.746 1 98.5 419 GLY B N 1
ATOM 7266 C CA . GLY B 1 419 ? 5.176 -29.156 0.467 1 98.5 419 GLY B CA 1
ATOM 7267 C C . GLY B 1 419 ? 6.52 -29.438 -0.175 1 98.5 419 GLY B C 1
ATOM 7268 O O . GLY B 1 419 ? 6.984 -28.672 -1.016 1 98.5 419 GLY B O 1
ATOM 7269 N N . GLN B 1 420 ? 7.059 -30.547 0.202 1 98.62 420 GLN B N 1
ATOM 7270 C CA . GLN B 1 420 ? 8.359 -30.922 -0.345 1 98.62 420 GLN B CA 1
ATOM 7271 C C . GLN B 1 420 ? 8.289 -31.078 -1.862 1 98.62 420 GLN B C 1
ATOM 7273 O O . GLN B 1 420 ? 9.227 -30.703 -2.568 1 98.62 420 GLN B O 1
ATOM 7278 N N . LEU B 1 421 ? 7.207 -31.594 -2.381 1 98.62 421 LEU B N 1
ATOM 7279 C CA . LEU B 1 421 ? 7.078 -31.875 -3.807 1 98.62 421 LEU B CA 1
ATOM 7280 C C . LEU B 1 421 ? 6.578 -30.656 -4.562 1 98.62 421 LEU B C 1
ATOM 7282 O O . LEU B 1 421 ? 6.461 -30.672 -5.789 1 98.62 421 LEU B O 1
ATOM 7286 N N . ASP B 1 422 ? 6.25 -29.578 -3.846 1 98.5 422 ASP B N 1
ATOM 7287 C CA . ASP B 1 422 ? 5.668 -28.375 -4.438 1 98.5 422 ASP B CA 1
ATOM 7288 C C . ASP B 1 422 ? 6.688 -27.641 -5.305 1 98.5 422 ASP B C 1
ATOM 7290 O O . ASP B 1 422 ? 7.652 -27.062 -4.785 1 98.5 422 ASP B O 1
ATOM 7294 N N . PRO B 1 423 ? 6.426 -27.547 -6.559 1 98.69 423 PRO B N 1
ATOM 7295 C CA . PRO B 1 423 ? 7.414 -26.891 -7.422 1 98.69 423 PRO B CA 1
ATOM 7296 C C . PRO B 1 423 ? 7.535 -25.391 -7.148 1 98.69 423 PRO B C 1
ATOM 7298 O O . PRO B 1 423 ? 8.5 -24.75 -7.59 1 98.69 423 PRO B O 1
ATOM 7301 N N . TRP B 1 424 ? 6.613 -24.844 -6.418 1 98.62 424 TRP B N 1
ATOM 7302 C CA . TRP B 1 424 ? 6.625 -23.406 -6.133 1 98.62 424 TRP B CA 1
ATOM 7303 C C . TRP B 1 424 ? 7.453 -23.109 -4.887 1 98.62 424 TRP B C 1
ATOM 7305 O O . TRP B 1 424 ? 7.785 -21.953 -4.621 1 98.62 424 TRP B O 1
ATOM 7315 N N . ARG B 1 425 ? 7.883 -24.062 -4.109 1 98.12 425 ARG B N 1
ATOM 7316 C CA . ARG B 1 425 ? 8.469 -23.906 -2.781 1 98.12 425 ARG B CA 1
ATOM 7317 C C . ARG B 1 425 ? 9.742 -23.078 -2.84 1 98.12 425 ARG B C 1
ATOM 7319 O O . ARG B 1 425 ? 10.023 -22.297 -1.932 1 98.12 425 ARG B O 1
ATOM 7326 N N . PRO B 1 426 ? 10.531 -23.109 -4.027 1 98.44 426 PRO B N 1
ATOM 7327 C CA . PRO B 1 426 ? 11.75 -22.297 -4.07 1 98.44 426 PRO B CA 1
ATOM 7328 C C . PRO B 1 426 ? 11.469 -20.797 -4.02 1 98.44 426 PRO B C 1
ATOM 7330 O O . PRO B 1 426 ? 12.367 -20.016 -3.709 1 98.44 426 PRO B O 1
ATOM 7333 N N . MET B 1 427 ? 10.273 -20.375 -4.352 1 98.56 427 MET B N 1
ATOM 7334 C CA . MET B 1 427 ? 9.922 -18.969 -4.328 1 98.56 427 MET B CA 1
ATOM 7335 C C . MET B 1 427 ? 9.312 -18.578 -2.984 1 98.56 427 MET B C 1
ATOM 7337 O O . MET B 1 427 ? 8.891 -17.438 -2.797 1 98.56 427 MET B O 1
ATOM 7341 N N . GLY B 1 428 ? 9.219 -19.5 -2.043 1 98.44 428 GLY B N 1
ATOM 7342 C CA . GLY B 1 428 ? 8.648 -19.234 -0.728 1 98.44 428 GLY B CA 1
ATOM 7343 C C . GLY B 1 428 ? 9.602 -19.562 0.407 1 98.44 428 GLY B C 1
ATOM 7344 O O . GLY B 1 428 ? 10.672 -20.125 0.182 1 98.44 428 GLY B O 1
ATOM 7345 N N . LEU B 1 429 ? 9.203 -19.25 1.595 1 98.56 429 LEU B N 1
ATOM 7346 C CA . LEU B 1 429 ? 10.016 -19.469 2.785 1 98.56 429 LEU B CA 1
ATOM 7347 C C . LEU B 1 429 ? 10.086 -20.953 3.117 1 98.56 429 LEU B C 1
ATOM 7349 O O . LEU B 1 429 ? 9.07 -21.656 3.104 1 98.56 429 LEU B O 1
ATOM 7353 N N . GLN B 1 430 ? 11.289 -21.438 3.396 1 98 430 GLN B N 1
ATOM 7354 C CA . GLN B 1 430 ? 11.477 -22.844 3.76 1 98 430 GLN B CA 1
ATOM 7355 C C . GLN B 1 430 ? 12.062 -22.969 5.164 1 98 430 GLN B C 1
ATOM 7357 O O . GLN B 1 430 ? 12.266 -24.078 5.656 1 98 430 GLN B O 1
ATOM 7362 N N . GLU B 1 431 ? 12.367 -21.859 5.75 1 98.12 431 GLU B N 1
ATOM 7363 C CA . GLU B 1 431 ? 12.766 -21.719 7.148 1 98.12 431 GLU B CA 1
ATOM 7364 C C . GLU B 1 431 ? 11.977 -20.609 7.84 1 98.12 431 GLU B C 1
ATOM 7366 O O . GLU B 1 431 ? 11.383 -19.766 7.176 1 98.12 431 GLU B O 1
ATOM 7371 N N . ASP B 1 432 ? 12.023 -20.688 9.164 1 98.44 432 ASP B N 1
ATOM 7372 C CA . ASP B 1 432 ? 11.273 -19.688 9.914 1 98.44 432 ASP B CA 1
ATOM 7373 C C . ASP B 1 432 ? 11.68 -18.266 9.516 1 98.44 432 ASP B C 1
ATOM 7375 O O . ASP B 1 432 ? 12.867 -17.984 9.383 1 98.44 432 ASP B O 1
ATOM 7379 N N . LEU B 1 433 ? 10.711 -17.422 9.266 1 97.81 433 LEU B N 1
ATOM 7380 C CA . LEU B 1 433 ? 11.016 -16.016 9.016 1 97.81 433 LEU B CA 1
ATOM 7381 C C . LEU B 1 433 ? 11.57 -15.344 10.266 1 97.81 433 LEU B C 1
ATOM 7383 O O . LEU B 1 433 ? 12.562 -14.609 10.188 1 97.81 433 LEU B O 1
ATOM 7387 N N . ASN B 1 434 ? 10.906 -15.516 11.383 1 96.62 434 ASN B N 1
ATOM 7388 C CA . ASN B 1 434 ? 11.25 -15.109 12.742 1 96.62 434 ASN B CA 1
ATOM 7389 C C . ASN B 1 434 ? 10.508 -15.953 13.773 1 96.62 434 ASN B C 1
ATOM 7391 O O . ASN B 1 434 ? 9.797 -16.891 13.422 1 96.62 434 ASN B O 1
ATOM 7395 N N . ASP B 1 435 ? 10.617 -15.594 15.016 1 96 435 ASP B N 1
ATOM 7396 C CA . ASP B 1 435 ? 10.039 -16.391 16.094 1 96 435 ASP B CA 1
ATOM 7397 C C . ASP B 1 435 ? 8.516 -16.375 16.031 1 96 435 ASP B C 1
ATOM 7399 O O . ASP B 1 435 ? 7.859 -17.312 16.5 1 96 435 ASP B O 1
ATOM 7403 N N . GLN B 1 436 ? 7.969 -15.375 15.445 1 96.88 436 GLN B N 1
ATOM 7404 C CA . GLN B 1 436 ? 6.52 -15.203 15.461 1 96.88 436 GLN B CA 1
ATOM 7405 C C . GLN B 1 436 ? 5.891 -15.648 14.148 1 96.88 436 GLN B C 1
ATOM 7407 O O . GLN B 1 436 ? 4.664 -15.703 14.023 1 96.88 436 GLN B O 1
ATOM 7412 N N . SER B 1 437 ? 6.727 -15.984 13.188 1 98.38 437 SER B N 1
ATOM 7413 C CA . SER B 1 437 ? 6.254 -16.469 11.891 1 98.38 437 SER B CA 1
ATOM 7414 C C . SER B 1 437 ? 7 -17.734 11.469 1 98.38 437 SER B C 1
ATOM 7416 O O . SER B 1 437 ? 7.875 -17.672 10.602 1 98.38 437 SER B O 1
ATOM 7418 N N . PRO B 1 438 ? 6.582 -18.812 12.008 1 98.56 438 PRO B N 1
ATOM 7419 C CA . PRO B 1 438 ? 7.258 -20.078 11.688 1 98.56 438 PRO B CA 1
ATOM 7420 C C . PRO B 1 438 ? 6.93 -20.578 10.289 1 98.56 438 PRO B C 1
ATOM 7422 O O . PRO B 1 438 ? 5.949 -20.141 9.68 1 98.56 438 PRO B O 1
ATOM 7425 N N . THR B 1 439 ? 7.773 -21.438 9.797 1 98.69 439 THR B N 1
ATOM 7426 C CA . THR B 1 439 ? 7.641 -22.078 8.5 1 98.69 439 THR B CA 1
ATOM 7427 C C . THR B 1 439 ? 7.883 -23.594 8.617 1 98.69 439 THR B C 1
ATOM 7429 O O . THR B 1 439 ? 8.734 -24.031 9.391 1 98.69 439 THR B O 1
ATOM 7432 N N . VAL B 1 440 ? 7.121 -24.359 7.883 1 98.69 440 VAL B N 1
ATOM 7433 C CA . VAL B 1 440 ? 7.363 -25.797 7.848 1 98.69 440 VAL B CA 1
ATOM 7434 C C . VAL B 1 440 ? 7.301 -26.297 6.406 1 98.69 440 VAL B C 1
ATOM 7436 O O . VAL B 1 440 ? 6.477 -25.828 5.617 1 98.69 440 VAL B O 1
ATOM 7439 N N . VAL B 1 441 ? 8.211 -27.141 6.012 1 98.75 441 VAL B N 1
ATOM 7440 C CA . VAL B 1 441 ? 8.141 -27.906 4.773 1 98.75 441 VAL B CA 1
ATOM 7441 C C . VAL B 1 441 ? 7.66 -29.328 5.07 1 98.75 441 VAL B C 1
ATOM 7443 O O . VAL B 1 441 ? 8.336 -30.094 5.777 1 98.75 441 VAL B O 1
ATOM 7446 N N . ILE B 1 442 ? 6.535 -29.703 4.582 1 98.69 442 ILE B N 1
ATOM 7447 C CA . ILE B 1 442 ? 5.914 -30.984 4.883 1 98.69 442 ILE B CA 1
ATOM 7448 C C . ILE B 1 442 ? 6.441 -32.062 3.924 1 98.69 442 ILE B C 1
ATOM 7450 O O . ILE B 1 442 ? 6.242 -31.953 2.711 1 98.69 442 ILE B O 1
ATOM 7454 N N . PRO B 1 443 ? 7.035 -33.094 4.434 1 98.12 443 PRO B N 1
ATOM 7455 C CA . PRO B 1 443 ? 7.594 -34.125 3.574 1 98.12 443 PRO B CA 1
ATOM 7456 C C . PRO B 1 443 ? 6.543 -34.781 2.676 1 98.12 443 PRO B C 1
ATOM 7458 O O . PRO B 1 443 ? 5.434 -35.062 3.127 1 98.12 443 PRO B O 1
ATOM 7461 N N . MET B 1 444 ? 6.852 -34.875 1.382 1 97.31 444 MET B N 1
ATOM 7462 C CA . MET B 1 444 ? 6.113 -35.625 0.368 1 97.31 444 MET B CA 1
ATOM 7463 C C . MET B 1 444 ? 4.781 -34.938 0.052 1 97.31 444 MET B C 1
ATOM 7465 O O . MET B 1 444 ? 3.961 -35.5 -0.685 1 97.31 444 MET B O 1
ATOM 7469 N N . ALA B 1 445 ? 4.57 -33.812 0.655 1 97.56 445 ALA B N 1
ATOM 7470 C CA . ALA B 1 445 ? 3.342 -33.094 0.343 1 97.56 445 ALA B CA 1
ATOM 7471 C C . ALA B 1 445 ? 3.506 -32.25 -0.928 1 97.56 445 ALA B C 1
ATOM 7473 O O . ALA B 1 445 ? 4.598 -31.75 -1.22 1 97.56 445 ALA B O 1
ATOM 7474 N N . SER B 1 446 ? 2.422 -32.156 -1.669 1 97.56 446 SER B N 1
ATOM 7475 C CA . SER B 1 446 ? 2.402 -31.344 -2.887 1 97.56 446 SER B CA 1
ATOM 7476 C C . SER B 1 446 ? 1.864 -29.953 -2.613 1 97.56 446 SER B C 1
ATOM 7478 O O . SER B 1 446 ? 1.788 -29.516 -1.46 1 97.56 446 SER B O 1
ATOM 7480 N N . HIS B 1 447 ? 1.614 -29.172 -3.68 1 97.69 447 HIS B N 1
ATOM 7481 C CA . HIS B 1 447 ? 1.181 -27.781 -3.656 1 97.69 447 HIS B CA 1
ATOM 7482 C C . HIS B 1 447 ? -0.161 -27.641 -2.947 1 97.69 447 HIS B C 1
ATOM 7484 O O . HIS B 1 447 ? -1.158 -28.234 -3.365 1 97.69 447 HIS B O 1
ATOM 7490 N N . VAL B 1 448 ? -0.211 -26.922 -1.788 1 97.25 448 VAL B N 1
ATOM 7491 C CA . VAL B 1 448 ? -1.398 -26.562 -1.016 1 97.25 448 VAL B CA 1
ATOM 7492 C C . VAL B 1 448 ? -2.09 -27.844 -0.525 1 97.25 448 VAL B C 1
ATOM 7494 O O . VAL B 1 448 ? -3.318 -27.891 -0.436 1 97.25 448 VAL B O 1
ATOM 7497 N N . ALA B 1 449 ? -1.412 -28.891 -0.278 1 96.12 449 ALA B N 1
ATOM 7498 C CA . ALA B 1 449 ? -1.993 -30.172 0.071 1 96.12 449 ALA B CA 1
ATOM 7499 C C . ALA B 1 449 ? -2.453 -30.203 1.525 1 96.12 449 ALA B C 1
ATOM 7501 O O . ALA B 1 449 ? -3.193 -31.094 1.937 1 96.12 449 ALA B O 1
ATOM 7502 N N . ASP B 1 450 ? -2.131 -29.172 2.264 1 96.62 450 ASP B N 1
ATOM 7503 C CA . ASP B 1 450 ? -2.301 -29.188 3.715 1 96.62 450 ASP B CA 1
ATOM 7504 C C . ASP B 1 450 ? -3.623 -28.547 4.121 1 96.62 450 ASP B C 1
ATOM 7506 O O . ASP B 1 450 ? -3.963 -28.516 5.309 1 96.62 450 ASP B O 1
ATOM 7510 N N . MET B 1 451 ? -4.434 -28.125 3.225 1 95.94 451 MET B N 1
ATOM 7511 C CA . MET B 1 451 ? -5.613 -27.328 3.574 1 95.94 451 MET B CA 1
ATOM 7512 C C . MET B 1 451 ? -6.797 -28.234 3.891 1 95.94 451 MET B C 1
ATOM 7514 O O . MET B 1 451 ? -7.781 -27.797 4.488 1 95.94 451 MET B O 1
ATOM 7518 N N . GLY B 1 452 ? -6.719 -29.484 3.551 1 94.75 452 GLY B N 1
ATOM 7519 C CA . GLY B 1 452 ? -7.797 -30.422 3.844 1 94.75 452 GLY B CA 1
ATOM 7520 C C . GLY B 1 452 ? -7.957 -30.703 5.324 1 94.75 452 GLY B C 1
ATOM 7521 O O . GLY B 1 452 ? -7.027 -30.484 6.109 1 94.75 452 GLY B O 1
ATOM 7522 N N . SER B 1 453 ? -9.109 -31.203 5.695 1 96.12 453 SER B N 1
ATOM 7523 C CA . SER B 1 453 ? -9.375 -31.562 7.082 1 96.12 453 SER B CA 1
ATOM 7524 C C . SER B 1 453 ? -8.391 -32.625 7.566 1 96.12 453 SER B C 1
ATOM 7526 O O . SER B 1 453 ? -7.828 -33.375 6.766 1 96.12 453 SER B O 1
ATOM 7528 N N . ILE B 1 454 ? -8.219 -32.594 8.898 1 96.19 454 ILE B N 1
ATOM 7529 C CA . ILE B 1 454 ? -7.434 -33.656 9.492 1 96.19 454 ILE B CA 1
ATOM 7530 C C . ILE B 1 454 ? -8.094 -35 9.188 1 96.19 454 ILE B C 1
ATOM 7532 O O . ILE B 1 454 ? -9.312 -35.156 9.266 1 96.19 454 ILE B O 1
ATOM 7536 N N . SER B 1 455 ? -7.289 -35.938 8.758 1 93.38 455 SER B N 1
ATOM 7537 C CA . SER B 1 455 ? -7.809 -37.25 8.414 1 93.38 455 SER B CA 1
ATOM 7538 C C . SER B 1 455 ? -6.812 -38.344 8.773 1 93.38 455 SER B C 1
ATOM 7540 O O . SER B 1 455 ? -5.652 -38.062 9.078 1 93.38 455 SER B O 1
ATOM 7542 N N . ASP B 1 456 ? -7.309 -39.594 8.641 1 93.44 456 ASP B N 1
ATOM 7543 C CA . ASP B 1 456 ? -6.477 -40.75 8.969 1 93.44 456 ASP B CA 1
ATOM 7544 C C . ASP B 1 456 ? -5.398 -40.969 7.906 1 93.44 456 ASP B C 1
ATOM 7546 O O . ASP B 1 456 ? -4.441 -41.719 8.133 1 93.44 456 ASP B O 1
ATOM 7550 N N . ARG B 1 457 ? -5.379 -40.281 6.855 1 91.5 457 ARG B N 1
ATOM 7551 C CA . ARG B 1 457 ? -4.414 -40.438 5.77 1 91.5 457 ARG B CA 1
ATOM 7552 C C . ARG B 1 457 ? -3.238 -39.469 5.957 1 91.5 457 ARG B C 1
ATOM 7554 O O . ARG B 1 457 ? -2.223 -39.594 5.266 1 91.5 457 ARG B O 1
ATOM 7561 N N . ASP B 1 458 ? -3.363 -38.656 6.926 1 95.44 458 ASP B N 1
ATOM 7562 C CA . ASP B 1 458 ? -2.299 -37.688 7.16 1 95.44 458 ASP B CA 1
ATOM 7563 C C . ASP B 1 458 ? -1.047 -38.375 7.711 1 95.44 458 ASP B C 1
ATOM 7565 O O . ASP B 1 458 ? -1.135 -39.219 8.602 1 95.44 458 ASP B O 1
ATOM 7569 N N . SER B 1 459 ? 0.12 -38.062 7.062 1 96.56 459 SER B N 1
ATOM 7570 C CA . SER B 1 459 ? 1.367 -38.406 7.73 1 96.56 459 SER B CA 1
ATOM 7571 C C . SER B 1 459 ? 1.494 -37.719 9.078 1 96.56 459 SER B C 1
ATOM 7573 O O . SER B 1 459 ? 0.761 -36.781 9.367 1 96.56 459 SER B O 1
ATOM 7575 N N . PRO B 1 460 ? 2.404 -38.188 9.938 1 97.88 460 PRO B N 1
ATOM 7576 C CA . PRO B 1 460 ? 2.617 -37.531 11.219 1 97.88 460 PRO B CA 1
ATOM 7577 C C . PRO B 1 460 ? 3.006 -36.062 11.047 1 97.88 460 PRO B C 1
ATOM 7579 O O . PRO B 1 460 ? 2.584 -35.188 11.828 1 97.88 460 PRO B O 1
ATOM 7582 N N . GLU B 1 461 ? 3.795 -35.75 10.023 1 98.38 461 GLU B N 1
ATOM 7583 C CA . GLU B 1 461 ? 4.238 -34.375 9.781 1 98.38 461 GLU B CA 1
ATOM 7584 C C . GLU B 1 461 ? 3.086 -33.5 9.305 1 98.38 461 GLU B C 1
ATOM 7586 O O . GLU B 1 461 ? 2.988 -32.344 9.695 1 98.38 461 GLU B O 1
ATOM 7591 N N . MET B 1 462 ? 2.244 -34.062 8.453 1 98 462 MET B N 1
ATOM 7592 C CA . MET B 1 462 ? 1.059 -33.344 7.996 1 98 462 MET B CA 1
ATOM 7593 C C . MET B 1 462 ? 0.127 -33.031 9.164 1 98 462 MET B C 1
ATOM 7595 O O . MET B 1 462 ? -0.357 -31.922 9.297 1 98 462 MET B O 1
ATOM 7599 N N . LEU B 1 463 ? -0.157 -34.031 10 1 98.44 463 LEU B N 1
ATOM 7600 C CA . LEU B 1 463 ? -0.988 -33.844 11.18 1 98.44 463 LEU B CA 1
ATOM 7601 C C . LEU B 1 463 ? -0.399 -32.75 12.094 1 98.44 463 LEU B C 1
ATOM 7603 O O . LEU B 1 463 ? -1.122 -31.891 12.586 1 98.44 463 LEU B O 1
ATOM 7607 N N . ALA B 1 464 ? 0.903 -32.781 12.258 1 98.69 464 ALA B N 1
ATOM 7608 C CA . ALA B 1 464 ? 1.58 -31.828 13.117 1 98.69 464 ALA B CA 1
ATOM 7609 C C . ALA B 1 464 ? 1.418 -30.406 12.586 1 98.69 464 ALA B C 1
ATOM 7611 O O . ALA B 1 464 ? 1.242 -29.453 13.352 1 98.69 464 ALA B O 1
ATOM 7612 N N . ALA B 1 465 ? 1.569 -30.281 11.312 1 98.69 465 ALA B N 1
ATOM 7613 C CA . ALA B 1 465 ? 1.412 -28.969 10.688 1 98.69 465 ALA B CA 1
ATOM 7614 C C . ALA B 1 465 ? -0.003 -28.438 10.891 1 98.69 465 ALA B C 1
ATOM 7616 O O . ALA B 1 465 ? -0.189 -27.25 11.195 1 98.69 465 ALA B O 1
ATOM 7617 N N . LYS B 1 466 ? -0.968 -29.25 10.719 1 98.5 466 LYS B N 1
ATOM 7618 C CA . LYS B 1 466 ? -2.367 -28.859 10.875 1 98.5 466 LYS B CA 1
ATOM 7619 C C . LYS B 1 466 ? -2.68 -28.5 12.32 1 98.5 466 LYS B C 1
ATOM 7621 O O . LYS B 1 466 ? -3.402 -27.547 12.594 1 98.5 466 LYS B O 1
ATOM 7626 N N . GLU B 1 467 ? -2.15 -29.219 13.211 1 98.75 467 GLU B N 1
ATOM 7627 C CA . GLU B 1 467 ? -2.338 -28.906 14.625 1 98.75 467 GLU B CA 1
ATOM 7628 C C . GLU B 1 467 ? -1.643 -27.609 15 1 98.75 467 GLU B C 1
ATOM 7630 O O . GLU B 1 467 ? -2.172 -26.812 15.789 1 98.75 467 GLU B O 1
ATOM 7635 N N . ARG B 1 468 ? -0.506 -27.438 14.445 1 98.69 468 ARG B N 1
ATOM 7636 C CA . ARG B 1 468 ? 0.273 -26.234 14.742 1 98.69 468 ARG B CA 1
ATOM 7637 C C . ARG B 1 468 ? -0.465 -24.984 14.297 1 98.69 468 ARG B C 1
ATOM 7639 O O . ARG B 1 468 ? -0.458 -23.969 15 1 98.69 468 ARG B O 1
ATOM 7646 N N . VAL B 1 469 ? -1.027 -25.016 13.141 1 98.62 469 VAL B N 1
ATOM 7647 C CA . VAL B 1 469 ? -1.732 -23.828 12.664 1 98.62 469 VAL B CA 1
ATOM 7648 C C . VAL B 1 469 ? -2.893 -23.5 13.602 1 98.62 469 VAL B C 1
ATOM 7650 O O . VAL B 1 469 ? -3.156 -22.328 13.883 1 98.62 469 VAL B O 1
ATOM 7653 N N . PHE B 1 470 ? -3.588 -24.484 14.055 1 98.75 470 PHE B N 1
ATOM 7654 C CA . PHE B 1 470 ? -4.707 -24.25 14.961 1 98.75 470 PHE B CA 1
ATOM 7655 C C . PHE B 1 470 ? -4.219 -23.656 16.281 1 98.75 470 PHE B C 1
ATOM 7657 O O . PHE B 1 470 ? -4.832 -22.734 16.812 1 98.75 470 PHE B O 1
ATOM 7664 N N . GLU B 1 471 ? -3.141 -24.156 16.781 1 98.69 471 GLU B N 1
ATOM 7665 C CA . GLU B 1 471 ? -2.545 -23.625 18 1 98.69 471 GLU B CA 1
ATOM 7666 C C . GLU B 1 471 ? -2.176 -22.156 17.844 1 98.69 471 GLU B C 1
ATOM 7668 O O . GLU B 1 471 ? -2.428 -21.344 18.734 1 98.69 471 GLU B O 1
ATOM 7673 N N . LEU B 1 472 ? -1.562 -21.828 16.766 1 98.81 472 LEU B N 1
ATOM 7674 C CA . LEU B 1 472 ? -1.139 -20.453 16.5 1 98.81 472 LEU B CA 1
ATOM 7675 C C . LEU B 1 472 ? -2.342 -19.531 16.391 1 98.81 472 LEU B C 1
ATOM 7677 O O . LEU B 1 472 ? -2.332 -18.422 16.938 1 98.81 472 LEU B O 1
ATOM 7681 N N . ILE B 1 473 ? -3.34 -19.969 15.688 1 98.81 473 ILE B N 1
ATOM 7682 C CA . ILE B 1 473 ? -4.527 -19.141 15.508 1 98.81 473 ILE B CA 1
ATOM 7683 C C . ILE B 1 473 ? -5.176 -18.859 16.859 1 98.81 473 ILE B C 1
ATOM 7685 O O . ILE B 1 473 ? -5.586 -17.734 17.141 1 98.81 473 ILE B O 1
ATOM 7689 N N . LYS B 1 474 ? -5.281 -19.875 17.688 1 98.69 474 LYS B N 1
ATOM 7690 C CA . LYS B 1 474 ? -5.812 -19.672 19.031 1 98.69 474 LYS B CA 1
ATOM 7691 C C . LYS B 1 474 ? -5.008 -18.625 19.797 1 98.69 474 LYS B C 1
ATOM 7693 O O . LYS B 1 474 ? -5.57 -17.797 20.516 1 98.69 474 LYS B O 1
ATOM 7698 N N . GLN B 1 475 ? -3.742 -18.609 19.594 1 98.25 475 GLN B N 1
ATOM 7699 C CA . GLN B 1 475 ? -2.875 -17.641 20.234 1 98.25 475 GLN B CA 1
ATOM 7700 C C . GLN B 1 475 ? -3.127 -16.234 19.688 1 98.25 475 GLN B C 1
ATOM 7702 O O . GLN B 1 475 ? -3.111 -15.258 20.438 1 98.25 475 GLN B O 1
ATOM 7707 N N . TRP B 1 476 ? -3.326 -16.172 18.422 1 98.25 476 TRP B N 1
ATOM 7708 C CA . TRP B 1 476 ? -3.457 -14.867 17.75 1 98.25 476 TRP B CA 1
ATOM 7709 C C . TRP B 1 476 ? -4.789 -14.211 18.094 1 98.25 476 TRP B C 1
ATOM 7711 O O . TRP B 1 476 ? -4.914 -12.984 18.047 1 98.25 476 TRP B O 1
ATOM 7721 N N . ILE B 1 477 ? -5.82 -14.992 18.422 1 97.25 477 ILE B N 1
ATOM 7722 C CA . ILE B 1 477 ? -7.133 -14.398 18.656 1 97.25 477 ILE B CA 1
ATOM 7723 C C . ILE B 1 477 ? -7.371 -14.25 20.156 1 97.25 477 ILE B C 1
ATOM 7725 O O . ILE B 1 477 ? -8.438 -13.797 20.578 1 97.25 477 ILE B O 1
ATOM 7729 N N . SER B 1 478 ? -6.484 -14.695 21.031 1 88.81 478 SER B N 1
ATOM 7730 C CA . SER B 1 478 ? -6.609 -14.578 22.484 1 88.81 478 SER B CA 1
ATOM 7731 C C . SER B 1 478 ? -6.312 -13.156 22.938 1 88.81 478 SER B C 1
ATOM 7733 O O . SER B 1 478 ? -5.59 -12.414 22.281 1 88.81 478 SER B O 1
#

Organism: Aedes aegypti (NCBI:txid7159)

InterPro domains:
  IPR008758 Peptidase S28 [PF05577] (51-469)
  IPR029058 Alpha/Beta hydrolase fold [G3DSA:3.40.50.1820] (48-476)
  IPR029058 Alpha/Beta hydrolase fold [SSF53474] (71-244)
  IPR042269 Serine carboxypeptidase S28, SKS domain [G3DSA:1.20.120.980] (206-370)

Sequence (956 aa):
MIFLVVALLLVSPALLEASPQTYWEQLHREPPLRGHPRNVTRQAEVKWITQYVDNFDPQNPSTWSMRYIQNGEHYQPGGPLFIFLGGEWEISPGYVMYGHFYDMAKELGAHLFYTEHRYYGQSRPTASTRSDLLKFLNIDQALADLAHFVEEMRRAIPGAENSKVIMAGGSYSATMVAWFRQKYPHLVDGGWASSAPLLAKLDFVEYKEVVSESIRLVGGDACADRIERAYEQIEDHLAREEFDKVREEFKVCNNINFANSLDSAMFLSSISDYFAGVVQYHSPGDIEGVCEIIMDDSIENDMEALANWFIRGVNQCMDMTYDSTIRYYRSIDWNHGANRGAMRPWLYQTCAEYGWYQTSGSENQIFGSGFPVDLYVRMCYDLYDYIFYPARLDANIKRTNTIYGHMNPEVTNVFFTQGQLDPWRPMGLQEDLNDQSPTVVIPMASHVADMGSISDRDSPEMLAAKERVFELIKQWISMIFLVVALLLVSPALLEASPQTYWEQLHREPPLRGHPRNVTRQAEVKWITQYVDNFDPQNPSTWSMRYIQNGEHYQPGGPLFIFLGGEWEISPGYVMYGHFYDMAKELGAHLFYTEHRYYGQSRPTASTRSDLLKFLNIDQALADLAHFVEEMRRAIPGAENSKVIMAGGSYSATMVAWFRQKYPHLVDGGWASSAPLLAKLDFVEYKEVVSESIRLVGGDACADRIERAYEQIEDHLAREEFDKVREEFKVCNNINFANSLDSAMFLSSISDYFAGVVQYHSPGDIEGVCEIIMDDSIENDMEALANWFIRGVNQCMDMTYDSTIRYYRSIDWNHGANRGAMRPWLYQTCAEYGWYQTSGSENQIFGSGFPVDLYVRMCYDLYDYIFYPARLDANIKRTNTIYGHMNPEVTNVFFTQGQLDPWRPMGLQEDLNDQSPTVVIPMASHVADMGSISDRDSPEMLAAKERVFELIKQWIS

Secondary structure (DSSP, 8-state):
-------------------HHHHHHHHTSPPP-TT--S---S--EEEEEEEES-TT-TT---EEEEEEEEE-TT--TTPPEEEEEP-SS---GGGGTSSHHHHHHHHHTPEEEEEPPTTSTT--SSSS--GGGGGG-SHHHHHHHHHHHHHHHHHHSTT-TT--EEEEEETHHHHHHHHHHHH-GGG-SEEEEET---S-EEE-THHHHHHHHHIIIII-HHHHHHHHHHHHHHHHHHHTT-HHHHHHHTTB-TT--TTSHHHHHHHHHHHHHHHHHHHHT--TTHHHHHHHHHT-TT---HHHHHHHHHTTT--S-B---HHHHHHHHT---TTSHHHHTSHHHHHHHIIIIIEEE--S--SSSSS-SSS-THHHHHHHHHHTTT---HHHHHHHHHHHHHHHTTT----SSEEEEEETT-TTGGGS--S-SBTTB-EEEETT--TTGGGSPP-TT--HHHHHHHHHHHHHHHHHH-/-------------------HHHHHHHHTSPPP-TT--S---S--EEEEEEEES-TT-TT---EEEEEEEEE-TT--TTPPEEEEEP-SS---GGGGTSSHHHHHHHHHTPEEEEEPPTTSTT--SSSS--GGGGGG-SHHHHHHHHHHHHHHHHHHSTT-TT--EEEEEETHHHHHHHHHHHH-GGG-SEEEEET---S-EEE-THHHHHHHHHIIIII-HHHHHHHHHHHHHHHHHHHTT-HHHHHHHTTB-TT--TTSHHHHHHHHHHHHHHHHHHHHT--TTHHHHHHHHHT-TT---HHHHHHHHHTTT--S-B---HHHHHHHHT---TTSHHHHTSHHHHHHHIIIIIEEE--S--SSSSS-SSS-HHHHHHHHHHHTTT---HHHHHHHHHHHHHHHTTT----SSEEEEEETT-TTGGGS--S-SBTTB-EEEETT--TTGGGSPP-TT--HHHHHHHHHHHHHHHHHH-

Nearest PDB structures (foldseek):
  4ebb-assembly2_B  TM=8.518E-01  e=2.310E-27  Homo sapiens
  4ebb-assembly1_A  TM=8.490E-01  e=1.613E-27  Homo sapiens
  3n2z-assembly1_B-2  TM=8.086E-01  e=1.532E-27  Homo sapiens
  7wab-assembly1_A  TM=8.357E-01  e=9.449E-24  Aspergillus niger
  8bbx-assembly2_B  TM=7.863E-01  e=5.655E-24  Aspergillus niger

Solvent-accessible surface area (backbone atoms only — not comparable to full-atom values): 48842 Å² total; per-residue (Å²): 135,82,80,75,77,74,77,72,74,74,65,73,66,79,63,59,75,68,29,67,64,51,53,56,36,63,63,46,44,69,80,72,60,62,93,57,77,87,83,66,85,93,67,63,44,81,47,72,44,83,39,62,50,47,81,79,30,71,80,54,83,51,60,29,52,36,37,33,36,36,24,58,86,48,43,41,77,51,25,31,38,36,36,38,44,38,37,65,24,56,78,68,66,57,68,60,72,39,33,34,68,29,52,52,29,52,73,58,19,16,34,32,33,37,42,39,25,73,62,14,58,81,9,53,63,57,96,43,57,42,61,82,60,41,45,58,56,44,69,69,47,48,46,51,49,50,54,53,47,52,57,50,46,23,70,69,39,76,54,21,73,80,33,44,27,39,34,30,19,50,30,67,11,4,29,47,35,54,51,38,42,26,47,33,42,62,69,39,49,28,28,40,21,24,33,24,48,47,44,44,34,58,72,26,28,60,30,40,28,34,39,38,50,38,38,28,72,69,36,28,59,67,40,38,49,41,49,28,50,12,36,49,48,51,52,50,35,53,75,68,65,42,49,66,62,55,33,62,60,53,40,40,37,83,82,52,47,65,87,38,64,59,24,37,14,42,44,55,43,48,60,50,45,53,55,41,42,43,38,30,64,38,49,98,60,44,51,43,49,54,30,54,56,44,59,39,79,87,46,81,51,43,45,57,19,49,24,55,57,72,42,57,79,58,87,63,61,27,65,47,32,43,66,60,51,44,59,52,42,47,53,36,47,66,86,38,67,28,34,68,53,17,46,37,54,42,54,46,37,26,47,41,34,31,36,61,40,74,24,26,73,40,88,69,36,42,69,44,63,62,30,36,55,63,59,56,50,50,45,37,20,70,49,40,82,57,67,39,41,72,68,48,36,53,50,23,21,52,47,43,27,65,64,52,29,29,90,44,45,64,59,64,38,34,42,37,38,27,19,62,31,16,31,57,39,86,32,25,70,72,51,55,79,45,95,56,14,44,35,43,62,30,80,83,26,14,46,44,60,74,52,26,48,89,57,92,81,50,50,74,60,51,48,49,52,55,51,47,53,54,54,51,50,56,58,49,67,101,136,82,80,77,76,75,77,72,74,74,65,72,67,80,64,59,76,66,30,67,65,51,53,55,36,61,63,46,44,68,79,72,61,63,93,58,76,85,85,64,83,90,68,63,43,82,47,72,44,84,38,62,50,46,82,78,30,72,78,54,82,53,58,30,53,36,37,30,36,34,25,59,86,48,43,40,77,51,27,32,38,35,36,38,45,37,35,65,24,57,77,67,68,56,67,58,72,38,33,34,67,30,53,50,30,51,73,59,18,16,33,33,34,37,41,38,25,73,62,14,57,81,8,52,63,55,95,42,57,41,63,82,63,40,44,58,56,46,71,70,44,49,46,51,49,50,53,53,46,51,57,49,45,23,69,68,40,76,55,21,73,79,34,44,28,39,33,31,18,49,30,67,12,4,30,47,33,55,52,38,42,24,48,33,42,61,69,39,47,30,29,41,19,25,35,25,48,47,44,46,35,59,72,27,28,59,30,40,27,34,38,38,50,38,39,28,72,69,36,27,58,67,41,38,51,42,49,26,52,12,36,49,48,52,53,50,35,53,74,69,66,41,50,67,62,54,32,60,59,54,40,39,38,85,84,53,46,68,87,39,66,58,25,39,15,42,44,54,42,48,59,50,45,52,55,42,42,42,40,30,63,38,50,98,60,44,51,41,49,53,30,54,55,43,59,38,79,88,48,79,50,44,46,58,20,49,24,57,55,71,42,56,82,57,87,62,62,26,64,45,32,43,65,61,52,45,59,52,42,46,53,37,50,65,85,36,66,28,33,67,53,16,47,37,54,43,54,46,36,28,46,40,34,32,37,61,40,75,24,26,73,39,87,67,34,43,66,46,62,63,30,38,56,63,60,56,51,49,45,36,20,68,50,40,82,56,66,40,42,72,70,49,35,53,49,24,20,50,48,44,27,64,64,51,29,30,90,43,45,63,57,66,38,36,41,35,37,27,20,61,32,15,32,58,38,85,31,25,71,70,49,55,80,46,95,57,13,44,35,44,62,31,80,83,28,14,46,44,60,74,51,24,48,90,55,93,82,50,50,74,60,51,49,50,51,53,52,47,53,52,55,50,50,55,58,48,67,101

Radius of gyration: 32.71 Å; Cα contacts (8 Å, |Δi|>4): 1969; chains: 2; bounding box: 59×118×74 Å